Protein AF-A0AAF5DNV0-F1 (afdb_monomer_lite)

Radius of gyration: 39.13 Å; chains: 1; bounding box: 116×70×92 Å

Sequence (1348 aa):
MIKNSIKLLSYKRNCHSLFQRKPFKKLTNDDVSYFKNIIGTNYVKEDDIDSFNEDWMKWYKGESKCVLFPESLEEISEIVKYCYKENIAIVPQSGNTGLVGGSIPVFDEIILSLKRLRKNFSFDPSSGVVECDAGYILEEINEKLMDYGHMMPIDLGAKGSCLIGGNVATCAGGIRLIKYGNIHANILGLDVVIADKKGSILKMGSSLRKDNTDLHLAHLFIGSEGHLGIIGNVKMLAVPYPKGISTSLLSIKTFEDCKKILQLAKTQLSENLSSFEFLDHDILQCVSQFSKVPIPFNEIPQFALIIECSSSNEEICLKKMEDFLSMCYEKNLVNDGIVTNGFNEARGIWNIREGAPLSVGKEGYVYKYDMSLPIEHFYLLNNEIKNLLKNKKEKLGILRICSYGHLGDGNTHFNIISKQPTDDIYKSVHPYIYDWVVNHNGSISAEHGIGQLKRNYMSIVTKDDMVLMAKYVREEALAGRRIGENPFLEYIGLPKKDWHDYKAMEEDLKRVGNGEQGKAFVIPNQTPEIKKIQDDLYRVNGYNAYVSDMIPLNRSVNDIRNPKCKDIQYISKLPTVSVIFPFYNEHKSAILRSIYSILNRSPSNTIVQIILVNDASTKNELNEPFREDLKKRGLSNIVEMIINRKREGLIRARQIGAYHAIGEILVFLDAHSEANYNWLPPLIEPIIINYKTVVCPLVDIINCDTFEYRSQDEGGRGSFDWNFNYKRLPLSKDDLKNPTKPFYSPVMAGGYFAISAKWFWELGGYDDGLYIWGGEQYELSFKVWQCHGNMVDAPCSRIGHIYRCKYVPFPNPGIGDFVSKNYKRVAVVWMDEYAKYLYNRRPAIKNIDPGNLDKQLEIRKRHKCKSFDWFMKNVAYDQNSFYPAEEPEDSANGTISNRDSELCLDATNLETNDQLRVRECGKGIQIFELYYANAIRINSGQHCLDASSSKDGTPVVLFTCHGLGGNQRFEYNIETQQIIHKLTGNCLEASYDGVDSGVVFVSICKKGKMAQQWEFSYVNKKLVEERKKLPDRNNGRRIKSNMSRSSTRLFFRKNIKFAIFSILIIGSSILLLLQIIDNRGSVNLEHKHKYKNDFKDYKTQIIVITPTYKRYTRMADMTRMTNTLRLVPNVHWILVEDGLEKSKLLENLLERSEIPYTYIVHKTASGYPKRGWYQRDMALTYLRNNYDKITNNFNHSVVFFGDDDNSYDTRLFTNYIANVKKVGIWAVGHVGGAIFESPKVENGKVIGWHVRWMPSRKFATDMAGFAISLKCFLDNPNALFGKSCKRGGGAPEPCLLESLGFTKDDLEPFGFDKPPGESREILVYHTKTSKPKSFPQQDLYGYDVELM

InterPro domains:
  IPR000772 Ricin B, lectin domain [PF00652] (893-1014)
  IPR000772 Ricin B, lectin domain [SM00458] (890-1017)
  IPR001173 Glycosyltransferase 2-like [PF00535] (578-756)
  IPR004113 FAD-binding oxidoreductase/transferase, type 4, C-terminal [PF02913] (243-459)
  IPR005027 Glycosyl transferase, family 43 [PF03360] (1121-1329)
  IPR005027 Glycosyl transferase, family 43 [cd00218] (1102-1331)
  IPR006094 FAD linked oxidase, N-terminal [PF01565] (65-196)
  IPR016164 FAD-linked oxidase-like, C-terminal [SSF55103] (216-460)
  IPR016166 FAD-binding domain, PCMH-type [PS51387] (60-241)
  IPR016167 FAD-binding, type PCMH, subdomain 1 [G3DSA:3.30.43.10] (17-116)
  IPR016169 FAD-binding, type PCMH, subdomain 2 [G3DSA:3.30.465.10] (121-240)
  IPR029044 Nucleotide-diphospho-sugar transferases [G3DSA:3.90.550.10] (494-886)
  IPR029044 Nucleotide-diphospho-sugar transferases [G3DSA:3.90.550.10] (1100-1344)
  IPR029044 Nucleotide-diphospho-sugar transferases [SSF53448] (554-878)
  IPR029044 Nucleotide-diphospho-sugar transferases [SSF53448] (1101-1335)
  IPR035992 Ricin B-like lectins [SSF50370] (887-1017)
  IPR036318 FAD-binding, type PCMH-like superfamily [SSF56176] (31-242)
  IPR045885 N-acetylgalactosaminyltransferase [cd02510] (578-876)

pLDDT: mean 87.47, std 16.24, range [18.88, 98.75]

Organism: Strongyloides stercoralis (NCBI:txid6248)

Foldseek 3Di:
DPPPPQPFFEDADQLQVVDFDFPADADDPVLLVVLCVLANPVFKDQPPCQVQQAAPNRHYGEDARIEGEHQDLVSLLVNLLVCLVRRAAEAEAALSHFDFQLSHHSYHGYYYYDLNNFDDWDADLVLQKIKTWQNDQQVNQQVVCVVSQWHALADALCSRRGTNQQQQQQQAHDFQCLQQNTQVSWFQWWWWQFNANRSDTDTFGDLDPDDPPPDRCRNVRGNNSQLGTRTTMTMTHIGGNFPKKKKKKFFFADLVLLVVLLVLCCVLLPNQWRGKKKWALQLLVLLVPAVVQDDPDPDRGRMMIMTMGTHNDHVVRVVSVVVSVVVSVVVVGTDDMDMDIDDVRCVSVVSSVSSRVVSLSNVANKDKFKWFADLVCLCVLLVVVCVVCVVVCVVQQWDDWIWMDGSSRRIITTMTGGNHDDVCCVVPVVVVSLLVQVVRVMGSGHRRHCRSNNVVVVVSRDDLVVLVVVVCCRPPVSNPHDVPDQPLPVLPPADWDQPFPVVLVVVQVPDDDACAQLAFGDDPPDDPVNVVVQVVVCAQALFRVVSLVRDDLQHHHHAQFDPCLNVDTFRPDFFAEEEEAEDASHRLSLLSSAVNLPVSQDHPPRYRAYEYQHQQHPPPCVPVVSVVVCVVVVNVNHYHYHYDPHRFAPQVSLVVSLSVDPTQKYKFAYSRKGWDHPQVRLQGRVCSVPLLEKEFEQEFALERYGRRTDGPDLDFAWDAALLRDIATAHDDPVCVVVSQDWDFHQWDPQRTIMHGSVNCVLLVHFDSLQGHDALRRLQVSLSSQQLPGTYTYGSSNYMYGYDRDDYDNDPDSPPPPRNLLSLLLSLVLRAPPLSVLNCVLVVVSVPDDNFDNPVSNVSCVVSVTHHNVCSCVPRVVCVCVQHNSDFDDFQFKFWKAFQPQRWTWACAPADFFDFTKTFHPPPHQGIWTCGLLQFIDGVSDQWTFFFPDLDAFGTTGTHGDRSQQARRHWAQDPVQQWIARPNRRWTWFWDDPPDGMTTIGTHHDDGPDRRRHIDGPTGNNVSRVVSVPDDGSHPDDDPPPPDDDDDDDPDPPPDPVPVVPPPPPPPPPPVPPPPPDPDDDDDDDDDDDDDDDPPPPQLEAEEEEEEDEDDPCRLVLVLLVLVLCLPAPNYEYEYEYQDDDDDPSVVVSVVVSSHHYDYYYDHDDPLADPPCQVRVQVVLVVCLVQVCVRCVPRPWYKYAHDYSQKHFASCCRVPFRSPDPFKEFAKEAEQEADRIKGFDDDPQFGPFIDDDPPRVQQDPDDSRGMMGISVLCNVQVPQGLDSADVSRVGHSVSSSCVSSVDHRRSYGYPQCPDDQPAATEHRMYNNPYPHYSDDPPDDPSRYDGDDD

Structure (mmCIF, N/CA/C/O backbone):
data_AF-A0AAF5DNV0-F1
#
_entry.id   AF-A0AAF5DNV0-F1
#
loop_
_atom_site.group_PDB
_atom_site.id
_atom_site.type_symbol
_atom_site.label_atom_id
_atom_site.label_alt_id
_atom_site.label_comp_id
_atom_site.label_asym_id
_atom_site.label_entity_id
_atom_site.label_seq_id
_atom_site.pdbx_PDB_ins_code
_atom_site.Cartn_x
_atom_site.Cartn_y
_atom_site.Cartn_z
_atom_site.occupancy
_atom_site.B_iso_or_equiv
_atom_site.auth_seq_id
_atom_site.auth_comp_id
_atom_site.auth_asym_id
_atom_site.auth_atom_id
_atom_site.pdbx_PDB_model_num
ATOM 1 N N . MET A 1 1 ? 40.679 19.724 -18.327 1.00 28.03 1 MET A N 1
ATOM 2 C CA . MET A 1 1 ? 39.856 20.775 -18.986 1.00 28.03 1 MET A CA 1
ATOM 3 C C . MET A 1 1 ? 38.715 21.337 -18.103 1.00 28.03 1 MET A C 1
ATOM 5 O O . MET A 1 1 ? 37.792 21.952 -18.619 1.00 28.03 1 MET A O 1
ATOM 9 N N . ILE A 1 2 ? 38.779 21.240 -16.765 1.00 32.62 2 ILE A N 1
ATOM 10 C CA . ILE A 1 2 ? 37.601 21.422 -15.877 1.00 32.62 2 ILE A CA 1
ATOM 11 C C . ILE A 1 2 ? 37.329 22.894 -15.443 1.00 32.62 2 ILE A C 1
ATOM 13 O O . ILE A 1 2 ? 36.389 23.162 -14.708 1.00 32.62 2 ILE A O 1
ATOM 17 N N . LYS A 1 3 ? 38.079 23.904 -15.919 1.00 29.53 3 LYS A N 1
ATOM 18 C CA . LYS A 1 3 ? 37.948 25.298 -15.419 1.00 29.53 3 LYS A CA 1
ATOM 19 C C . LYS A 1 3 ? 36.956 26.224 -16.142 1.00 29.53 3 LYS A C 1
ATOM 21 O O . LYS A 1 3 ? 36.765 27.345 -15.679 1.00 29.53 3 LYS A O 1
ATOM 26 N N . ASN A 1 4 ? 36.288 25.800 -17.216 1.00 34.88 4 ASN A N 1
ATOM 27 C CA . ASN A 1 4 ? 35.228 26.630 -17.803 1.00 34.88 4 ASN A CA 1
ATOM 28 C C . ASN A 1 4 ? 33.949 26.482 -16.975 1.00 34.88 4 ASN A C 1
ATOM 30 O O . ASN A 1 4 ? 33.251 25.476 -17.073 1.00 34.88 4 ASN A O 1
ATOM 34 N N . SER A 1 5 ? 33.654 27.490 -16.157 1.00 37.53 5 SER A N 1
ATOM 35 C CA . SER A 1 5 ? 32.411 27.627 -15.403 1.00 37.53 5 SER A CA 1
ATOM 36 C C . SER A 1 5 ? 31.225 27.741 -16.367 1.00 37.53 5 SER A C 1
ATOM 38 O O . SER A 1 5 ? 30.840 28.820 -16.813 1.00 37.53 5 SER A O 1
ATOM 40 N N . ILE A 1 6 ? 30.644 26.597 -16.730 1.00 41.59 6 ILE A N 1
ATOM 41 C CA . ILE A 1 6 ? 29.428 26.532 -17.542 1.00 41.59 6 ILE A CA 1
ATOM 42 C C . ILE A 1 6 ? 28.313 27.240 -16.758 1.00 41.59 6 ILE A C 1
ATOM 44 O O . ILE A 1 6 ? 27.916 26.793 -15.679 1.00 41.59 6 ILE A O 1
ATOM 48 N N . LYS A 1 7 ? 27.786 28.350 -17.291 1.00 44.84 7 LYS A N 1
ATOM 49 C CA . LYS A 1 7 ? 26.507 28.911 -16.834 1.00 44.84 7 LYS A CA 1
ATOM 50 C C . LYS A 1 7 ? 25.383 28.012 -17.354 1.00 44.84 7 LYS A C 1
ATOM 52 O O . LYS A 1 7 ? 24.765 28.315 -18.367 1.00 44.84 7 LYS A O 1
ATOM 57 N N . LEU A 1 8 ? 25.147 26.892 -16.675 1.00 50.59 8 LEU A N 1
ATOM 58 C CA . LEU A 1 8 ? 23.934 26.101 -16.874 1.00 50.59 8 LEU A CA 1
ATOM 59 C C . LEU A 1 8 ? 22.731 26.993 -16.539 1.00 50.59 8 LEU A C 1
ATOM 61 O O . LEU A 1 8 ? 22.698 27.610 -15.470 1.00 50.59 8 LEU A O 1
ATOM 65 N N . LEU A 1 9 ? 21.755 27.075 -17.446 1.00 49.38 9 LEU A N 1
ATOM 66 C CA . LEU A 1 9 ? 20.434 27.604 -17.108 1.00 49.38 9 LEU A CA 1
ATOM 67 C C . LEU A 1 9 ? 19.900 26.771 -15.933 1.00 49.38 9 LEU A C 1
ATOM 69 O O . LEU A 1 9 ? 19.904 25.545 -16.005 1.00 49.38 9 LEU A O 1
ATOM 73 N N . SER A 1 10 ? 19.486 27.413 -14.842 1.00 50.19 10 SER A N 1
ATOM 74 C CA . SER A 1 10 ? 19.004 26.718 -13.646 1.00 50.19 10 SER A CA 1
ATOM 75 C C . SER A 1 10 ? 17.517 26.974 -13.422 1.00 50.19 10 SER A C 1
ATOM 77 O O . SER A 1 10 ? 17.009 28.076 -13.623 1.00 50.19 10 SER A O 1
ATOM 79 N N . TYR A 1 11 ? 16.818 25.927 -12.995 1.00 51.78 11 TYR A N 1
ATOM 80 C CA . TYR A 1 11 ? 15.454 25.983 -12.483 1.00 51.78 11 TYR A CA 1
ATOM 81 C C . TYR A 1 11 ? 15.509 25.406 -11.074 1.00 51.78 11 TYR A C 1
ATOM 83 O O . TYR A 1 11 ? 15.621 24.191 -10.907 1.00 51.78 11 TYR A O 1
ATOM 91 N N . LYS A 1 12 ? 15.529 26.280 -10.064 1.00 55.28 12 LYS A N 1
ATOM 92 C CA . LYS A 1 12 ? 15.679 25.857 -8.668 1.00 55.28 12 LYS A CA 1
ATOM 93 C C . LYS A 1 12 ? 14.368 25.259 -8.174 1.00 55.28 12 LYS A C 1
ATOM 95 O O . LYS A 1 12 ? 13.373 25.968 -8.034 1.00 55.28 12 LYS A O 1
ATOM 100 N N . ARG A 1 13 ? 14.365 23.958 -7.891 1.00 59.62 13 ARG A N 1
ATOM 101 C CA . ARG A 1 13 ? 13.239 23.292 -7.235 1.00 59.62 13 ARG A CA 1
ATOM 102 C C . ARG A 1 13 ? 13.392 23.441 -5.731 1.00 59.62 13 ARG A C 1
ATOM 104 O O . ARG A 1 13 ? 14.403 23.030 -5.174 1.00 59.62 13 ARG A O 1
ATOM 111 N N . ASN A 1 14 ? 12.371 23.976 -5.068 1.00 52.06 14 ASN A N 1
ATOM 112 C CA . ASN A 1 14 ? 12.302 23.897 -3.612 1.00 52.06 14 ASN A CA 1
ATOM 113 C C . ASN A 1 14 ? 12.041 22.443 -3.208 1.00 52.06 14 ASN A C 1
ATOM 115 O O . ASN A 1 14 ? 10.925 21.943 -3.412 1.00 52.06 14 ASN A O 1
ATOM 119 N N . CYS A 1 15 ? 13.052 21.799 -2.614 1.00 52.66 15 CYS A N 1
ATOM 120 C CA . CYS A 1 15 ? 12.996 20.427 -2.105 1.00 52.66 15 CYS A CA 1
ATOM 121 C C . CYS A 1 15 ? 11.752 20.201 -1.226 1.00 52.66 15 CYS A C 1
ATOM 123 O O . CYS A 1 15 ? 11.044 19.209 -1.382 1.00 52.66 15 CYS A O 1
ATOM 125 N N . HIS A 1 16 ? 11.395 21.183 -0.390 1.00 50.69 16 HIS A N 1
ATOM 126 C CA . HIS A 1 16 ? 10.273 21.092 0.553 1.00 50.69 16 HIS A CA 1
ATOM 127 C C . HIS A 1 16 ? 8.894 20.930 -0.089 1.00 50.69 16 HIS A C 1
ATOM 129 O O . HIS A 1 16 ? 7.993 20.372 0.526 1.00 50.69 16 HIS A O 1
ATOM 135 N N . SER A 1 17 ? 8.684 21.440 -1.306 1.00 49.44 17 SER A N 1
ATOM 136 C CA . SER A 1 17 ? 7.331 21.526 -1.885 1.00 49.44 17 SER A CA 1
ATOM 137 C C . SER A 1 17 ? 6.703 20.160 -2.197 1.00 49.44 17 SER A C 1
ATOM 139 O O . SER A 1 17 ? 5.480 20.062 -2.353 1.00 49.44 17 SER A O 1
ATOM 141 N N . LEU A 1 18 ? 7.541 19.122 -2.285 1.00 52.84 18 LEU A N 1
ATOM 142 C CA . LEU A 1 18 ? 7.162 17.752 -2.618 1.00 52.84 18 LEU A CA 1
ATOM 143 C C . LEU A 1 18 ? 7.096 16.828 -1.399 1.00 52.84 18 LEU A C 1
ATOM 145 O O . LEU A 1 18 ? 6.511 15.752 -1.507 1.00 52.84 18 LEU A O 1
ATOM 149 N N . PHE A 1 19 ? 7.682 17.213 -0.262 1.00 61.84 19 PHE A N 1
ATOM 150 C CA . PHE A 1 19 ? 7.922 16.291 0.844 1.00 61.84 19 PHE A CA 1
ATOM 151 C C . PHE A 1 19 ? 7.478 16.866 2.184 1.00 61.84 19 PHE A C 1
ATOM 153 O O . PHE A 1 19 ? 7.588 18.061 2.448 1.00 61.84 19 PHE A O 1
ATOM 160 N N . GLN A 1 20 ? 7.010 15.979 3.057 1.00 62.16 20 GLN A N 1
ATOM 161 C CA . GLN A 1 20 ? 6.728 16.297 4.446 1.00 62.16 20 GLN A CA 1
ATOM 162 C C . GLN A 1 20 ? 7.983 16.038 5.287 1.00 62.16 20 GLN A C 1
ATOM 164 O O . GLN A 1 20 ? 8.560 14.947 5.229 1.00 62.16 20 GLN A O 1
ATOM 169 N N . ARG A 1 21 ? 8.420 17.033 6.069 1.00 70.69 21 ARG A N 1
ATOM 170 C CA . ARG A 1 21 ? 9.559 16.869 6.979 1.00 70.69 21 ARG A CA 1
ATOM 171 C C . ARG A 1 21 ? 9.172 15.878 8.071 1.00 70.69 21 ARG A C 1
ATOM 173 O O . ARG A 1 21 ? 8.206 16.101 8.797 1.00 70.69 21 ARG A O 1
ATOM 180 N N . LYS A 1 22 ? 9.940 14.796 8.195 1.00 70.31 22 LYS A N 1
ATOM 181 C CA . LYS A 1 22 ? 9.837 13.868 9.329 1.00 70.31 22 LYS A CA 1
ATOM 182 C C . LYS A 1 22 ? 10.112 14.618 10.648 1.00 70.31 22 LYS A C 1
ATOM 184 O O . LYS A 1 22 ? 10.758 15.668 10.611 1.00 70.31 22 LYS A O 1
ATOM 189 N N . PRO A 1 23 ? 9.651 14.117 11.808 1.00 69.19 23 PRO A N 1
ATOM 190 C CA . PRO A 1 23 ? 9.719 14.823 13.094 1.00 69.19 23 PRO A CA 1
ATOM 191 C C . PRO A 1 23 ? 11.139 14.863 13.696 1.00 69.19 23 PRO A C 1
ATOM 193 O O . PRO A 1 23 ? 11.317 14.623 14.884 1.00 69.19 23 PRO A O 1
ATOM 196 N N . PHE A 1 24 ? 12.163 15.140 12.888 1.00 82.44 24 PHE A N 1
ATOM 197 C CA . PHE A 1 24 ? 13.542 15.313 13.330 1.00 82.44 24 PHE A CA 1
ATOM 198 C C . PHE A 1 24 ? 13.704 16.616 14.126 1.00 82.44 24 PHE A C 1
ATOM 200 O O . PHE A 1 24 ? 13.062 17.629 13.832 1.00 82.44 24 PHE A O 1
ATOM 207 N N . LYS A 1 25 ? 14.587 16.619 15.119 1.00 85.88 25 LYS A N 1
ATOM 208 C CA . LYS A 1 25 ? 15.017 17.817 15.847 1.00 85.88 25 LYS A CA 1
ATOM 209 C C . LYS A 1 25 ? 15.679 18.803 14.871 1.00 85.88 25 LYS A C 1
ATOM 211 O O . LYS A 1 25 ? 16.293 18.393 13.887 1.00 85.88 25 LYS A O 1
ATOM 216 N N . LYS A 1 26 ? 15.506 20.109 15.100 1.00 89.62 26 LYS A N 1
ATOM 217 C CA . LYS A 1 26 ? 16.297 21.147 14.415 1.00 89.62 26 LYS A CA 1
ATOM 218 C C . LYS A 1 26 ? 17.624 21.325 15.142 1.00 89.62 26 LYS A C 1
ATOM 220 O O . LYS A 1 26 ? 17.641 21.308 16.370 1.00 89.62 26 LYS A O 1
ATOM 225 N N . LEU A 1 27 ? 18.692 21.538 14.385 1.00 92.12 27 LEU A N 1
ATOM 226 C CA . LEU A 1 27 ? 20.035 21.701 14.929 1.00 92.12 27 LEU A CA 1
ATOM 227 C C . LEU A 1 27 ? 20.121 22.894 15.899 1.00 92.12 27 LEU A C 1
ATOM 229 O O . LEU A 1 27 ? 19.649 23.986 15.573 1.00 92.12 27 LEU A O 1
ATOM 233 N N . THR A 1 28 ? 20.729 22.694 17.070 1.00 94.50 28 THR A N 1
ATOM 234 C CA . THR A 1 28 ? 21.037 23.762 18.038 1.00 94.50 28 THR A CA 1
ATOM 235 C C . THR A 1 28 ? 22.540 24.051 18.107 1.00 94.50 28 THR A C 1
ATOM 237 O O . THR A 1 28 ? 23.366 23.270 17.636 1.00 94.50 28 THR A O 1
ATOM 240 N N . ASN A 1 29 ? 22.920 25.163 18.746 1.00 93.62 29 ASN A N 1
ATOM 241 C CA . ASN A 1 29 ? 24.332 25.499 18.971 1.00 93.62 29 ASN A CA 1
ATOM 242 C C . ASN A 1 29 ? 25.056 24.464 19.856 1.00 93.62 29 ASN A C 1
ATOM 244 O O . ASN A 1 29 ? 26.260 24.252 19.697 1.00 93.62 29 ASN A O 1
ATOM 248 N N . ASP A 1 30 ? 24.334 23.800 20.763 1.00 95.56 30 ASP A N 1
ATOM 249 C CA . ASP A 1 30 ? 24.888 22.730 21.600 1.00 95.56 30 ASP A CA 1
ATOM 250 C C . ASP A 1 30 ? 25.219 21.493 20.758 1.00 95.56 30 ASP A C 1
ATOM 252 O O . ASP A 1 30 ? 26.287 20.905 20.923 1.00 95.56 30 ASP A O 1
ATOM 256 N N . ASP A 1 31 ? 24.354 21.148 19.794 1.00 97.12 31 ASP A N 1
ATOM 257 C CA . ASP A 1 31 ? 24.604 20.055 18.848 1.00 97.12 31 ASP A CA 1
ATOM 258 C C . ASP A 1 31 ? 25.860 20.334 18.011 1.00 97.12 31 ASP A C 1
ATOM 260 O O . ASP A 1 31 ? 26.742 19.484 17.887 1.00 97.12 31 ASP A O 1
ATOM 264 N N . VAL A 1 32 ? 25.986 21.557 17.485 1.00 96.88 32 VAL A N 1
ATOM 265 C CA . VAL A 1 32 ? 27.176 22.002 16.744 1.00 96.88 32 VAL A CA 1
ATOM 266 C C . VAL A 1 32 ? 28.434 21.896 17.608 1.00 96.88 32 VAL A C 1
ATOM 268 O O . VAL A 1 32 ? 29.460 21.393 17.150 1.00 96.88 32 VAL A O 1
ATOM 271 N N . SER A 1 33 ? 28.364 22.344 18.863 1.00 97.12 33 SER A N 1
ATOM 272 C CA . SER A 1 33 ? 29.488 22.278 19.805 1.00 97.12 33 SER A CA 1
ATOM 273 C C . SER A 1 33 ? 29.901 20.835 20.097 1.00 97.12 33 SER A C 1
ATOM 275 O O . SER A 1 33 ? 31.093 20.538 20.169 1.00 97.12 33 SER A O 1
ATOM 277 N N . TYR A 1 34 ? 28.934 19.918 20.188 1.00 97.44 34 TYR A N 1
ATOM 278 C CA . TYR A 1 34 ? 29.202 18.491 20.334 1.00 97.44 34 TYR A CA 1
ATOM 279 C C . TYR A 1 34 ? 29.986 17.937 19.136 1.00 97.44 34 TYR A C 1
ATOM 281 O O . TYR A 1 34 ? 31.003 17.270 19.326 1.00 97.44 34 TYR A O 1
ATOM 289 N N . PHE A 1 35 ? 29.595 18.277 17.903 1.00 98.12 35 PHE A N 1
ATOM 290 C CA . PHE A 1 35 ? 30.342 17.853 16.713 1.00 98.12 35 PHE A CA 1
ATOM 291 C C . PHE A 1 35 ? 31.747 18.458 16.651 1.00 98.12 35 PHE A C 1
ATOM 293 O O . PHE A 1 35 ? 32.694 17.750 16.311 1.00 98.12 35 PHE A O 1
ATOM 300 N N . LYS A 1 36 ? 31.916 19.729 17.046 1.00 98.00 36 LYS A N 1
ATOM 301 C CA . LYS A 1 36 ? 33.239 20.377 17.126 1.00 98.00 36 LYS A CA 1
ATOM 302 C C . LYS A 1 36 ? 34.180 19.640 18.084 1.00 98.00 36 LYS A C 1
ATOM 304 O O . LYS A 1 36 ? 35.373 19.574 17.804 1.00 98.00 36 LYS A O 1
ATOM 309 N N . ASN A 1 37 ? 33.656 19.039 19.154 1.00 97.56 37 ASN A N 1
ATOM 310 C CA . ASN A 1 37 ? 34.445 18.224 20.081 1.00 97.56 37 ASN A CA 1
ATOM 311 C C . ASN A 1 37 ? 34.847 16.855 19.507 1.00 97.56 37 ASN A C 1
ATOM 313 O O . ASN A 1 37 ? 35.879 16.330 19.912 1.00 97.56 37 ASN A O 1
ATOM 317 N N . ILE A 1 38 ? 34.059 16.277 18.590 1.00 96.12 38 ILE A N 1
ATOM 318 C CA . ILE A 1 38 ? 34.380 14.981 17.965 1.00 96.12 38 ILE A CA 1
ATOM 319 C C . ILE A 1 38 ? 35.439 15.154 16.878 1.00 96.12 38 ILE A C 1
ATOM 321 O O . ILE A 1 38 ? 36.456 14.475 16.909 1.00 96.12 38 ILE A O 1
ATOM 325 N N . ILE A 1 39 ? 35.190 16.046 15.913 1.00 97.38 39 ILE A N 1
ATOM 326 C CA . ILE A 1 39 ? 35.999 16.126 14.684 1.00 97.38 39 ILE A CA 1
ATOM 327 C C . ILE A 1 39 ? 36.888 17.368 14.609 1.00 97.38 39 ILE A C 1
ATOM 329 O O . ILE A 1 39 ? 37.656 17.496 13.663 1.00 97.38 39 ILE A O 1
ATOM 333 N N . GLY A 1 40 ? 36.802 18.279 15.583 1.00 96.12 40 GLY A N 1
ATOM 334 C CA . GLY A 1 40 ? 37.533 19.546 15.622 1.00 96.12 40 GLY A CA 1
ATOM 335 C C . GLY A 1 40 ? 36.795 20.706 14.941 1.00 96.12 40 GLY A C 1
ATOM 336 O O . GLY A 1 40 ? 36.130 20.544 13.918 1.00 96.12 40 GLY A O 1
ATOM 337 N N . THR A 1 41 ? 36.958 21.920 15.479 1.00 93.75 41 THR A N 1
ATOM 338 C CA . THR A 1 41 ? 36.247 23.135 15.029 1.00 93.75 41 THR A CA 1
ATOM 339 C C . THR A 1 41 ? 36.404 23.436 13.538 1.00 93.75 41 THR A C 1
ATOM 341 O O . THR A 1 41 ? 35.434 23.812 12.890 1.00 93.75 41 THR A O 1
ATOM 344 N N . ASN A 1 42 ? 37.593 23.221 12.966 1.00 95.12 42 ASN A N 1
ATOM 345 C CA . ASN A 1 42 ? 37.872 23.496 11.547 1.00 95.12 42 ASN A CA 1
ATOM 346 C C . ASN A 1 42 ? 37.133 22.556 10.576 1.00 95.12 42 ASN A C 1
ATOM 348 O O . ASN A 1 42 ? 37.131 22.789 9.366 1.00 95.12 42 ASN A O 1
ATOM 352 N N . TYR A 1 43 ? 36.524 21.491 11.097 1.00 97.00 43 TYR A N 1
ATOM 353 C CA . TYR A 1 43 ? 35.877 20.429 10.330 1.00 97.00 43 TYR A CA 1
ATOM 354 C C . TYR A 1 43 ? 34.362 20.384 10.545 1.00 97.00 43 TYR A C 1
ATOM 356 O O . TYR A 1 43 ? 33.692 19.458 10.089 1.00 97.00 43 TYR A O 1
ATOM 364 N N . VAL A 1 44 ? 33.829 21.426 11.182 1.00 97.69 44 VAL A N 1
ATOM 365 C CA . VAL A 1 44 ? 32.408 21.747 11.255 1.00 97.69 44 VAL A CA 1
ATOM 366 C C . VAL A 1 44 ? 32.216 23.070 10.523 1.00 97.69 44 VAL A C 1
ATOM 368 O O . VAL A 1 44 ? 32.668 24.111 10.996 1.00 97.69 44 VAL A O 1
ATOM 371 N N . LYS A 1 45 ? 31.589 23.037 9.345 1.00 96.69 45 LYS A N 1
ATOM 372 C CA . LYS A 1 45 ? 31.313 24.249 8.562 1.00 96.69 45 LYS A CA 1
ATOM 373 C C . LYS A 1 45 ? 29.860 24.669 8.708 1.00 96.69 45 LYS A C 1
ATOM 375 O O . LYS A 1 45 ? 28.969 23.906 8.347 1.00 96.69 45 LYS A O 1
ATOM 380 N N . GLU A 1 46 ? 29.656 25.893 9.176 1.00 94.62 46 GLU A N 1
ATOM 381 C CA . GLU A 1 46 ? 28.340 26.538 9.299 1.00 94.62 46 GLU A CA 1
ATOM 382 C C . GLU A 1 46 ? 28.133 27.611 8.209 1.00 94.62 46 GLU A C 1
ATOM 384 O O . GLU A 1 46 ? 27.010 27.831 7.757 1.00 94.62 46 GLU A O 1
ATOM 389 N N . ASP A 1 47 ? 29.229 28.198 7.711 1.00 91.25 47 ASP A N 1
ATOM 390 C CA . ASP A 1 47 ? 29.252 29.252 6.691 1.00 91.25 47 ASP A CA 1
ATOM 391 C C . ASP A 1 47 ? 29.868 28.768 5.363 1.00 91.25 47 ASP A C 1
ATOM 393 O O . ASP A 1 47 ? 30.649 27.814 5.329 1.00 91.25 47 ASP A O 1
ATOM 397 N N . ASP A 1 48 ? 29.534 29.448 4.258 1.00 90.62 48 ASP A N 1
ATOM 398 C CA . ASP A 1 48 ? 30.016 29.150 2.891 1.00 90.62 48 ASP A CA 1
ATOM 399 C C . ASP A 1 48 ? 29.788 27.684 2.449 1.00 90.62 48 ASP A C 1
ATOM 401 O O . ASP A 1 48 ? 30.626 27.020 1.832 1.00 90.62 48 ASP A O 1
ATOM 405 N N . ILE A 1 49 ? 28.612 27.151 2.791 1.00 93.75 49 ILE A N 1
ATOM 406 C CA . ILE A 1 49 ? 28.215 25.760 2.515 1.00 93.75 49 ILE A CA 1
ATOM 407 C C . ILE A 1 49 ? 27.269 25.614 1.314 1.00 93.75 49 ILE A C 1
ATOM 409 O O . ILE A 1 49 ? 26.744 24.530 1.058 1.00 93.75 49 ILE A O 1
ATOM 413 N N . ASP A 1 50 ? 27.058 26.680 0.537 1.00 90.94 50 ASP A N 1
ATOM 414 C CA . ASP A 1 50 ? 26.151 26.674 -0.621 1.00 90.94 50 ASP A CA 1
ATOM 415 C C . ASP A 1 50 ? 26.526 25.595 -1.652 1.00 90.94 50 ASP A C 1
ATOM 417 O O . ASP A 1 50 ? 25.650 24.925 -2.192 1.00 90.94 50 ASP A O 1
ATOM 421 N N . SER A 1 51 ? 27.823 25.357 -1.866 1.00 92.38 51 SER A N 1
ATOM 422 C CA . SER A 1 51 ? 28.316 24.327 -2.797 1.00 92.38 51 SER A CA 1
ATOM 423 C C . SER A 1 51 ? 28.039 22.881 -2.360 1.00 92.38 51 SER A C 1
ATOM 425 O O . SER A 1 51 ? 28.080 21.976 -3.192 1.00 92.38 51 SER A O 1
ATOM 427 N N . PHE A 1 52 ? 27.754 22.654 -1.075 1.00 94.25 52 PHE A N 1
ATOM 428 C CA . PHE A 1 52 ? 27.354 21.350 -0.533 1.00 94.25 52 PHE A CA 1
ATOM 429 C C . PHE A 1 52 ? 25.836 21.172 -0.589 1.00 94.25 52 PHE A C 1
ATOM 431 O O . PHE A 1 52 ? 25.350 20.051 -0.726 1.00 94.25 52 PHE A O 1
ATOM 438 N N . ASN A 1 53 ? 25.097 22.281 -0.500 1.00 93.06 53 ASN A N 1
ATOM 439 C CA . ASN A 1 53 ? 23.643 22.309 -0.595 1.00 93.06 53 ASN A CA 1
ATOM 440 C C . ASN A 1 53 ? 23.127 22.302 -2.041 1.00 93.06 53 ASN A C 1
ATOM 442 O O . ASN A 1 53 ? 21.950 22.025 -2.230 1.00 93.06 53 ASN A O 1
ATOM 446 N N . GLU A 1 54 ? 23.944 22.607 -3.051 1.00 91.62 54 GLU A N 1
ATOM 447 C CA . GLU A 1 54 ? 23.543 22.572 -4.465 1.00 91.62 54 GLU A CA 1
ATOM 448 C C . GLU A 1 54 ? 24.115 21.335 -5.181 1.00 91.62 54 GLU A C 1
ATOM 450 O O . GLU A 1 54 ? 25.277 20.966 -4.995 1.00 91.62 54 GLU A O 1
ATOM 455 N N . ASP A 1 55 ? 23.299 20.679 -6.011 1.00 89.56 55 ASP A N 1
ATOM 456 C CA . ASP A 1 55 ? 23.767 19.592 -6.878 1.00 89.56 55 ASP A CA 1
ATOM 457 C C . ASP A 1 55 ? 24.508 20.126 -8.111 1.00 89.56 55 ASP A C 1
ATOM 459 O O . ASP A 1 55 ? 24.389 21.293 -8.491 1.00 89.56 55 ASP A O 1
ATOM 463 N N . TRP A 1 56 ? 25.240 19.245 -8.799 1.00 84.88 56 TRP A N 1
ATOM 464 C CA . TRP A 1 56 ? 26.004 19.607 -9.997 1.00 84.88 56 TRP A CA 1
ATOM 465 C C . TRP A 1 56 ? 25.132 20.216 -11.110 1.00 84.88 56 TRP A C 1
ATOM 467 O O . TRP A 1 56 ? 25.551 21.161 -11.782 1.00 84.88 56 TRP A O 1
ATOM 477 N N . MET A 1 57 ? 23.894 19.728 -11.267 1.00 83.38 57 MET A N 1
ATOM 478 C CA . MET A 1 57 ? 22.929 20.256 -12.240 1.00 83.38 57 MET A CA 1
ATOM 479 C C . MET A 1 57 ? 22.270 21.573 -11.796 1.00 83.38 57 MET A C 1
ATOM 481 O O . MET A 1 57 ? 21.622 22.233 -12.613 1.00 83.38 57 MET A O 1
ATOM 485 N N . LYS A 1 58 ? 22.432 21.974 -10.527 1.00 84.62 58 LYS A N 1
ATOM 486 C CA . LYS A 1 58 ? 21.765 23.123 -9.891 1.00 84.62 58 LYS A CA 1
ATOM 487 C C . LYS A 1 58 ? 20.238 23.058 -9.978 1.00 84.62 58 LYS A C 1
ATOM 489 O O . LYS A 1 58 ? 19.566 24.083 -10.133 1.00 84.62 58 LYS A O 1
ATOM 494 N N . TRP A 1 59 ? 19.689 21.849 -9.937 1.00 82.62 59 TRP A N 1
ATOM 495 C CA . TRP A 1 59 ? 18.249 21.594 -9.919 1.00 82.62 59 TRP A CA 1
ATOM 496 C C . TRP A 1 59 ? 17.698 21.584 -8.496 1.00 82.62 59 TRP A C 1
ATOM 498 O O . TRP A 1 59 ? 16.540 21.955 -8.290 1.00 82.62 59 TRP A O 1
ATOM 508 N N . TYR A 1 60 ? 18.524 21.189 -7.529 1.00 85.31 60 TYR A N 1
ATOM 509 C CA . TYR A 1 60 ? 18.163 21.023 -6.129 1.00 85.31 60 TYR A CA 1
ATOM 510 C C . TYR A 1 60 ? 19.044 21.908 -5.251 1.00 85.31 60 TYR A C 1
ATOM 512 O O . TYR A 1 60 ? 20.254 21.998 -5.455 1.00 85.31 60 TYR A O 1
ATOM 520 N N . LYS A 1 61 ? 18.419 22.557 -4.264 1.00 88.38 61 LYS A N 1
ATOM 521 C CA . LYS A 1 61 ? 19.114 23.288 -3.204 1.00 88.38 61 LYS A CA 1
ATOM 522 C C . LYS A 1 61 ? 18.556 22.867 -1.845 1.00 88.38 61 LYS A C 1
ATOM 524 O O . LYS A 1 61 ? 17.369 23.063 -1.598 1.00 88.38 61 LYS A O 1
ATOM 529 N N . GLY A 1 62 ? 19.406 22.292 -0.999 1.00 88.25 62 GLY A N 1
ATOM 530 C CA . GLY A 1 62 ? 19.101 21.974 0.396 1.00 88.25 62 GLY A CA 1
ATOM 531 C C . GLY A 1 62 ? 19.184 23.196 1.316 1.00 88.25 62 GLY A C 1
ATOM 532 O O . GLY A 1 62 ? 19.688 24.253 0.926 1.00 88.25 62 GLY A O 1
ATOM 533 N N . GLU A 1 63 ? 18.707 23.045 2.553 1.00 89.00 63 GLU A N 1
ATOM 534 C CA . GLU A 1 63 ? 18.740 24.085 3.594 1.00 89.00 63 GLU A CA 1
ATOM 535 C C . GLU A 1 63 ? 19.613 23.697 4.796 1.00 89.00 63 GLU A C 1
ATOM 537 O O . GLU A 1 63 ? 19.439 24.235 5.897 1.00 89.00 63 GLU A O 1
ATOM 542 N N . SER A 1 64 ? 20.565 22.779 4.603 1.00 94.00 64 SER A N 1
ATOM 543 C CA . SER A 1 64 ? 21.481 22.392 5.672 1.00 94.00 64 SER A CA 1
ATOM 544 C C . SER A 1 64 ? 22.215 23.607 6.222 1.00 94.00 64 SER A C 1
ATOM 546 O O . SER A 1 64 ? 22.631 24.492 5.468 1.00 94.00 64 SER A O 1
ATOM 548 N N . LYS A 1 65 ? 22.365 23.633 7.547 1.00 94.00 65 LYS A N 1
ATOM 549 C CA . LYS A 1 65 ? 23.085 24.673 8.295 1.00 94.00 65 LYS A CA 1
ATOM 550 C C . LYS A 1 65 ? 24.474 24.232 8.740 1.00 94.00 65 LYS A C 1
ATOM 552 O O . LYS A 1 65 ? 25.185 25.023 9.341 1.00 94.00 65 LYS A O 1
ATOM 557 N N . CYS A 1 66 ? 24.838 22.974 8.499 1.00 96.69 66 CYS A N 1
ATOM 558 C CA . CYS A 1 66 ? 26.068 22.402 9.022 1.00 96.69 66 CYS A CA 1
ATOM 559 C C . CYS A 1 66 ? 26.575 21.266 8.128 1.00 96.69 66 CYS A C 1
ATOM 561 O O . CYS A 1 66 ? 25.829 20.342 7.791 1.00 96.69 66 CYS A O 1
ATOM 563 N N . VAL A 1 67 ? 27.862 21.324 7.782 1.00 98.44 67 VAL A N 1
ATOM 564 C CA . VAL A 1 67 ? 28.585 20.259 7.081 1.00 98.44 67 VAL A CA 1
ATOM 565 C C . VAL A 1 67 ? 29.691 19.722 7.986 1.00 98.44 67 VAL A C 1
ATOM 567 O O . VAL A 1 67 ? 30.538 20.483 8.459 1.00 98.44 67 VAL A O 1
ATOM 570 N N . LEU A 1 68 ? 29.700 18.407 8.197 1.00 98.62 68 LEU A N 1
ATOM 571 C CA . LEU A 1 68 ? 30.682 17.694 9.015 1.00 98.62 68 LEU A CA 1
ATOM 572 C C . LEU A 1 68 ? 31.685 16.950 8.125 1.00 98.62 68 LEU A C 1
ATOM 574 O O . LEU A 1 68 ? 31.290 16.331 7.136 1.00 98.62 68 LEU A O 1
ATOM 578 N N . PHE A 1 69 ? 32.971 16.981 8.486 1.00 98.31 69 PHE A N 1
ATOM 579 C CA . PHE A 1 69 ? 34.061 16.346 7.730 1.00 98.31 69 PHE A CA 1
ATOM 580 C C . PHE A 1 69 ? 34.859 15.353 8.596 1.00 98.31 69 PHE A C 1
ATOM 582 O O . PHE A 1 69 ? 35.994 15.667 8.975 1.00 98.31 69 PHE A O 1
ATOM 589 N N . PRO A 1 70 ? 34.298 14.175 8.918 1.00 98.31 70 PRO A N 1
ATOM 590 C CA . PRO A 1 70 ? 35.021 13.140 9.649 1.00 98.31 70 PRO A CA 1
ATOM 591 C C . PRO A 1 70 ? 36.165 12.542 8.814 1.00 98.31 70 PRO A C 1
ATOM 593 O O . PRO A 1 70 ? 36.106 12.506 7.581 1.00 98.31 70 PRO A O 1
ATOM 596 N N . GLU A 1 71 ? 37.199 12.055 9.491 1.00 97.12 71 GLU A N 1
ATOM 597 C CA . GLU A 1 71 ? 38.373 11.400 8.907 1.00 97.12 71 GLU A CA 1
ATOM 598 C C . GLU A 1 71 ? 38.517 9.913 9.268 1.00 97.12 71 GLU A C 1
ATOM 600 O O . GLU A 1 71 ? 39.441 9.266 8.777 1.00 97.12 71 GLU A O 1
ATOM 605 N N . SER A 1 72 ? 37.615 9.354 10.087 1.00 97.75 72 SER A N 1
ATOM 606 C CA . SER A 1 72 ? 37.613 7.932 10.475 1.00 97.75 72 SER A CA 1
ATOM 607 C C . SER A 1 72 ? 36.201 7.342 10.626 1.00 97.75 72 SER A C 1
ATOM 609 O O . SER A 1 72 ? 35.213 8.069 10.760 1.00 97.75 72 SER A O 1
ATOM 611 N N . LEU A 1 73 ? 36.097 6.006 10.614 1.00 97.44 73 LEU A N 1
ATOM 612 C CA . LEU A 1 73 ? 34.844 5.281 10.880 1.00 97.44 73 LEU A CA 1
ATOM 613 C C . LEU A 1 73 ? 34.353 5.510 12.317 1.00 97.44 73 LEU A C 1
ATOM 615 O O . LEU A 1 73 ? 33.150 5.590 12.550 1.00 97.44 73 LEU A O 1
ATOM 619 N N . GLU A 1 74 ? 35.276 5.651 13.265 1.00 97.88 74 GLU A N 1
ATOM 620 C CA . GLU A 1 74 ? 34.998 5.902 14.677 1.00 97.88 74 GLU A CA 1
ATOM 621 C C . GLU A 1 74 ? 34.340 7.274 14.884 1.00 97.88 74 GLU A C 1
ATOM 623 O O . GLU A 1 74 ? 33.347 7.383 15.605 1.00 97.88 74 GLU A O 1
ATOM 628 N N . GLU A 1 75 ? 34.824 8.312 14.196 1.00 98.25 75 GLU A N 1
ATOM 629 C CA . GLU A 1 75 ? 34.192 9.636 14.210 1.00 98.25 75 GLU A CA 1
ATOM 630 C C . GLU A 1 75 ? 32.792 9.607 13.586 1.00 98.25 75 GLU A C 1
ATOM 632 O O . GLU A 1 75 ? 31.855 10.185 14.142 1.00 98.25 75 GLU A O 1
ATOM 637 N N . ILE A 1 76 ? 32.622 8.907 12.456 1.00 98.38 76 ILE A N 1
ATOM 638 C CA . ILE A 1 76 ? 31.304 8.731 11.825 1.00 98.38 76 ILE A CA 1
ATOM 639 C C . ILE A 1 76 ? 30.351 8.013 12.788 1.00 98.38 76 ILE A C 1
ATOM 641 O O . ILE A 1 76 ? 29.218 8.458 12.961 1.00 98.38 76 ILE A O 1
ATOM 645 N N . SER A 1 77 ? 30.812 6.944 13.438 1.00 98.00 77 SER A N 1
ATOM 646 C CA . SER A 1 77 ? 30.064 6.191 14.450 1.00 98.00 77 SER A CA 1
ATOM 647 C C . SER A 1 77 ? 29.577 7.093 15.585 1.00 98.00 77 SER A C 1
ATOM 649 O O . SER A 1 77 ? 28.382 7.106 15.884 1.00 98.00 77 SER A O 1
ATOM 651 N N . GLU A 1 78 ? 30.455 7.903 16.187 1.00 98.19 78 GLU A N 1
ATOM 652 C CA . GLU A 1 78 ? 30.057 8.802 17.279 1.00 98.19 78 GLU A CA 1
ATOM 653 C C . GLU A 1 78 ? 29.092 9.911 16.818 1.00 98.19 78 GLU A C 1
ATOM 655 O O . GLU A 1 78 ? 28.128 10.212 17.528 1.00 98.19 78 GLU A O 1
ATOM 660 N N . ILE A 1 79 ? 29.263 10.460 15.606 1.00 98.25 79 ILE A N 1
ATOM 661 C CA . ILE A 1 79 ? 28.311 11.421 15.020 1.00 98.25 79 ILE A CA 1
ATOM 662 C C . ILE A 1 79 ? 26.936 10.774 14.822 1.00 98.25 79 ILE A C 1
ATOM 664 O O . ILE A 1 79 ? 25.919 11.344 15.224 1.00 98.25 79 ILE A O 1
ATOM 668 N N . VAL A 1 80 ? 26.890 9.588 14.208 1.00 96.12 80 VAL A N 1
ATOM 669 C CA . VAL A 1 80 ? 25.646 8.863 13.908 1.00 96.12 80 VAL A CA 1
ATOM 670 C C . VAL A 1 80 ? 24.919 8.484 15.192 1.00 96.12 80 VAL A C 1
ATOM 672 O O . VAL A 1 80 ? 23.717 8.711 15.302 1.00 96.12 80 VAL A O 1
ATOM 675 N N . LYS A 1 81 ? 25.645 7.985 16.192 1.00 94.75 81 LYS A N 1
ATOM 676 C CA . LYS A 1 81 ? 25.127 7.665 17.527 1.00 94.75 81 LYS A CA 1
ATOM 677 C C . LYS A 1 81 ? 24.516 8.886 18.218 1.00 94.75 81 LYS A C 1
ATOM 679 O O . LYS A 1 81 ? 23.426 8.785 18.786 1.00 94.75 81 LYS A O 1
ATOM 684 N N . TYR A 1 82 ? 25.178 10.043 18.159 1.00 96.94 82 TYR A N 1
ATOM 685 C CA . TYR A 1 82 ? 24.631 11.287 18.707 1.00 96.94 82 TYR A CA 1
ATOM 686 C C . TYR A 1 82 ? 23.378 11.737 17.954 1.00 96.94 82 TYR A C 1
ATOM 688 O O . TYR A 1 82 ? 22.355 12.025 18.573 1.00 96.94 82 TYR A O 1
ATOM 696 N N . CYS A 1 83 ? 23.416 11.724 16.621 1.00 95.62 83 CYS A N 1
ATOM 697 C CA . CYS A 1 83 ? 22.272 12.105 15.797 1.00 95.62 83 CYS A CA 1
ATOM 698 C C . CYS A 1 83 ? 21.079 11.160 15.990 1.00 95.62 83 CYS A C 1
ATOM 700 O O . CYS A 1 83 ? 19.945 11.627 16.048 1.00 95.62 83 CYS A O 1
ATOM 702 N N . TYR A 1 84 ? 21.320 9.858 16.175 1.00 89.19 84 TYR A N 1
ATOM 703 C CA . TYR A 1 84 ? 20.285 8.887 16.529 1.00 89.19 84 TYR A CA 1
ATOM 704 C C . TYR A 1 84 ? 19.631 9.246 17.869 1.00 89.19 84 TYR A C 1
ATOM 706 O O . TYR A 1 84 ? 18.407 9.300 17.972 1.00 89.19 84 TYR A O 1
ATOM 714 N N . LYS A 1 85 ? 20.442 9.539 18.895 1.00 87.81 85 LYS A N 1
ATOM 715 C CA . LYS A 1 85 ? 19.963 9.918 20.233 1.00 87.81 85 LYS A CA 1
ATOM 716 C C . LYS A 1 85 ? 19.146 11.215 20.215 1.00 87.81 85 LYS A C 1
ATOM 718 O O . LYS A 1 85 ? 18.087 11.271 20.834 1.00 87.81 85 LYS A O 1
ATOM 723 N N . GLU A 1 86 ? 19.634 12.240 19.524 1.00 90.88 86 GLU A N 1
ATOM 724 C CA . GLU A 1 86 ? 19.008 13.567 19.461 1.00 90.88 86 GLU A CA 1
ATOM 725 C C . GLU A 1 86 ? 17.936 13.679 18.365 1.00 90.88 86 GLU A C 1
ATOM 727 O O . GLU A 1 86 ? 17.323 14.735 18.205 1.00 90.88 86 GLU A O 1
ATOM 732 N N . ASN A 1 87 ? 17.687 12.594 17.621 1.00 87.31 87 ASN A N 1
ATOM 733 C CA . ASN A 1 87 ? 16.757 12.539 16.495 1.00 87.31 87 ASN A CA 1
ATOM 734 C C . ASN A 1 87 ? 17.053 13.626 15.439 1.00 87.31 87 ASN A C 1
ATOM 736 O O . ASN A 1 87 ? 16.158 14.345 14.993 1.00 87.31 87 ASN A O 1
ATOM 740 N N . ILE A 1 88 ? 18.323 13.764 15.058 1.00 93.44 88 ILE A N 1
ATOM 741 C CA . ILE A 1 88 ? 18.814 14.684 14.025 1.00 93.44 88 ILE A CA 1
ATOM 742 C C . ILE A 1 88 ? 19.052 13.889 12.738 1.00 93.44 88 ILE A C 1
ATOM 744 O O . ILE A 1 88 ? 19.651 12.815 12.760 1.00 93.44 88 ILE A O 1
ATOM 748 N N . ALA A 1 89 ? 18.585 14.406 11.604 1.00 92.94 89 ALA A N 1
ATOM 749 C CA . ALA A 1 89 ? 18.770 13.754 10.313 1.00 92.94 89 ALA A CA 1
ATOM 750 C C . ALA A 1 89 ? 20.121 14.103 9.673 1.00 92.94 89 ALA A C 1
ATOM 752 O O . ALA A 1 89 ? 20.594 15.237 9.770 1.00 92.94 89 ALA A O 1
ATOM 753 N N . ILE A 1 90 ? 20.706 13.124 8.979 1.00 95.12 90 ILE A N 1
ATOM 754 C CA . ILE A 1 90 ? 21.985 13.233 8.270 1.00 95.12 90 ILE A CA 1
ATOM 755 C C . ILE A 1 90 ? 21.777 12.850 6.800 1.00 95.12 90 ILE A C 1
ATOM 757 O O . ILE A 1 90 ? 21.033 11.915 6.501 1.00 95.12 90 ILE A O 1
ATOM 761 N N . VAL A 1 91 ? 22.487 13.524 5.896 1.00 95.38 91 VAL A N 1
ATOM 762 C CA . VAL A 1 91 ? 22.668 13.116 4.499 1.00 95.38 91 VAL A CA 1
ATOM 763 C C . VAL A 1 91 ? 24.156 12.856 4.249 1.00 95.38 91 VAL A C 1
ATOM 765 O O . VAL A 1 91 ? 24.951 13.799 4.310 1.00 95.38 91 VAL A O 1
ATOM 768 N N . PRO A 1 92 ? 24.574 11.603 3.980 1.00 96.81 92 PRO A N 1
ATOM 769 C CA . PRO A 1 92 ? 25.943 11.335 3.573 1.00 96.81 92 PRO A CA 1
ATOM 770 C C . PRO A 1 92 ? 26.212 11.932 2.194 1.00 96.81 92 PRO A C 1
ATOM 772 O O . PRO A 1 92 ? 25.442 11.747 1.251 1.00 96.81 92 PRO A O 1
ATOM 775 N N . GLN A 1 93 ? 27.336 12.627 2.063 1.00 97.56 93 GLN A N 1
ATOM 776 C CA . GLN A 1 93 ? 27.757 13.238 0.814 1.00 97.56 93 GLN A CA 1
ATOM 777 C C . GLN A 1 93 ? 29.176 12.800 0.454 1.00 97.56 93 GLN A C 1
ATOM 779 O O . GLN A 1 93 ? 30.127 12.952 1.216 1.00 97.56 93 GLN A O 1
ATOM 784 N N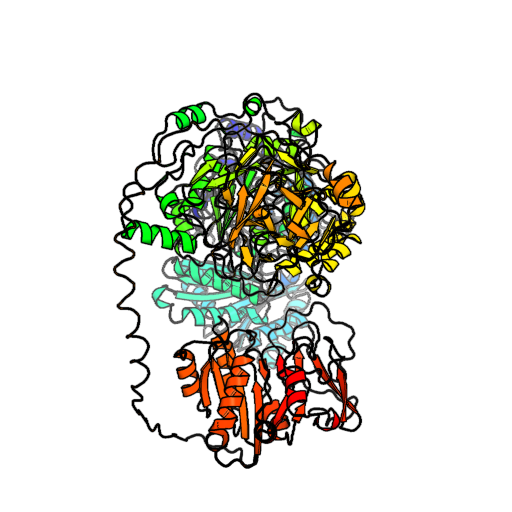 . SER A 1 94 ? 29.305 12.261 -0.754 1.00 96.00 94 SER A N 1
ATOM 785 C CA . SER A 1 94 ? 30.577 11.862 -1.351 1.00 96.00 94 SER A CA 1
ATOM 786 C C . SER A 1 94 ? 31.081 12.968 -2.301 1.00 96.00 94 SER A C 1
ATOM 788 O O . SER A 1 94 ? 31.188 14.127 -1.901 1.00 96.00 94 SER A O 1
ATOM 790 N N . GLY A 1 95 ? 31.357 12.658 -3.571 1.00 94.25 95 GLY A N 1
ATOM 791 C CA . GLY A 1 95 ? 31.854 13.629 -4.559 1.00 94.25 95 GLY A CA 1
ATOM 792 C C . GLY A 1 95 ? 30.852 14.718 -4.971 1.00 94.25 95 GLY A C 1
ATOM 793 O O . GLY A 1 95 ? 31.247 15.695 -5.600 1.00 94.25 95 GLY A O 1
ATOM 794 N N . ASN A 1 96 ? 29.568 14.577 -4.615 1.00 94.38 96 ASN A N 1
ATOM 795 C CA . ASN A 1 96 ? 28.469 15.459 -5.044 1.00 94.38 96 ASN A CA 1
ATOM 796 C C . ASN A 1 96 ? 28.364 15.612 -6.584 1.00 94.38 96 ASN A C 1
ATOM 798 O O . ASN A 1 96 ? 28.051 16.680 -7.102 1.00 94.38 96 ASN A O 1
ATOM 802 N N . THR A 1 97 ? 28.642 14.535 -7.327 1.00 92.06 97 THR A N 1
ATOM 803 C CA . THR A 1 97 ? 28.653 14.494 -8.804 1.00 92.06 97 THR A CA 1
ATOM 804 C C . THR A 1 97 ? 27.381 13.889 -9.417 1.00 92.06 97 THR A C 1
ATOM 806 O O . THR A 1 97 ? 27.314 13.687 -10.627 1.00 92.06 97 THR A O 1
ATOM 809 N N . GLY A 1 98 ? 26.379 13.551 -8.597 1.00 89.88 98 GLY A N 1
ATOM 810 C CA . GLY A 1 98 ? 25.147 12.899 -9.047 1.00 89.88 98 GLY A CA 1
ATOM 811 C C . GLY A 1 98 ? 24.211 13.826 -9.833 1.00 89.88 98 GLY A C 1
ATOM 812 O O . GLY A 1 98 ? 24.203 15.037 -9.629 1.00 89.88 98 GLY A O 1
ATOM 813 N N . LEU A 1 99 ? 23.373 13.241 -10.698 1.00 88.88 99 LEU A N 1
ATOM 814 C CA . LEU A 1 99 ? 22.427 13.977 -11.558 1.00 88.88 99 LEU A CA 1
ATOM 815 C C . LEU A 1 99 ? 20.975 13.980 -11.047 1.00 88.88 99 LEU A C 1
ATOM 817 O O . LEU A 1 99 ? 20.089 14.545 -11.686 1.00 88.88 99 LEU A O 1
ATOM 821 N N . VAL A 1 100 ? 20.711 13.313 -9.920 1.00 91.19 100 VAL A N 1
ATOM 822 C CA . VAL A 1 100 ? 19.350 13.050 -9.409 1.00 91.19 100 VAL A CA 1
ATOM 823 C C . VAL A 1 100 ? 19.061 13.702 -8.050 1.00 91.19 100 VAL A C 1
ATOM 825 O O . VAL A 1 100 ? 18.014 13.444 -7.455 1.00 91.19 100 VAL A O 1
ATOM 828 N N . GLY A 1 101 ? 19.978 14.531 -7.537 1.00 90.25 101 GLY A N 1
ATOM 829 C CA . GLY A 1 101 ? 19.840 15.213 -6.241 1.00 90.25 101 GLY A CA 1
ATOM 830 C C . GLY A 1 101 ? 19.964 14.302 -5.009 1.00 90.25 101 GLY A C 1
ATOM 831 O O . GLY A 1 101 ? 19.553 14.703 -3.925 1.00 90.25 101 GLY A O 1
ATOM 832 N N . GLY A 1 102 ? 20.492 13.079 -5.154 1.00 91.00 102 GLY A N 1
ATOM 833 C CA . GLY A 1 102 ? 20.596 12.098 -4.059 1.00 91.00 102 GLY A CA 1
ATOM 834 C C . GLY A 1 102 ? 21.546 12.503 -2.923 1.00 91.00 102 GLY A C 1
ATOM 835 O O . GLY A 1 102 ? 21.354 12.092 -1.788 1.00 91.00 102 GLY A O 1
ATOM 836 N N . SER A 1 103 ? 22.529 13.359 -3.205 1.00 92.12 103 SER A N 1
ATOM 837 C CA . SER A 1 103 ? 23.503 13.883 -2.236 1.00 92.12 103 SER A CA 1
ATOM 838 C C . SER A 1 103 ? 23.089 15.201 -1.570 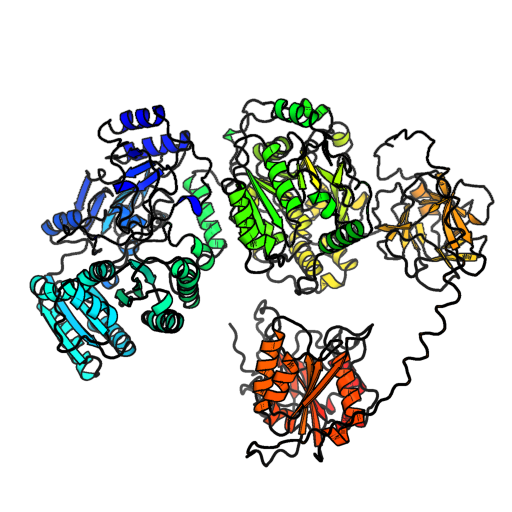1.00 92.12 103 SER A C 1
ATOM 840 O O . SER A 1 103 ? 23.887 15.776 -0.825 1.00 92.12 103 SER A O 1
ATOM 842 N N . ILE A 1 104 ? 21.889 15.708 -1.874 1.00 93.12 104 ILE A N 1
ATOM 843 C CA . ILE A 1 104 ? 21.408 17.013 -1.414 1.00 93.12 104 ILE A CA 1
ATOM 844 C C . ILE A 1 104 ? 20.358 16.836 -0.311 1.00 93.12 104 ILE A C 1
ATOM 846 O O . ILE A 1 104 ? 19.425 16.051 -0.497 1.00 93.12 104 ILE A O 1
ATOM 850 N N . PRO A 1 105 ? 20.464 17.582 0.804 1.00 92.06 105 PRO A N 1
ATOM 851 C CA . PRO A 1 105 ? 19.427 17.658 1.831 1.00 92.06 105 PRO A CA 1
ATOM 852 C C . PRO A 1 105 ? 18.050 18.008 1.263 1.00 92.06 105 PRO A C 1
ATOM 854 O O . PRO A 1 105 ? 17.916 18.847 0.368 1.00 92.06 105 PRO A O 1
ATOM 857 N N . VAL A 1 106 ? 17.010 17.370 1.797 1.00 87.12 106 VAL A N 1
ATOM 858 C CA . VAL A 1 106 ? 15.619 17.702 1.450 1.00 87.12 106 VAL A CA 1
ATOM 859 C C . VAL A 1 106 ? 15.132 18.873 2.307 1.00 87.12 106 VAL A C 1
ATOM 861 O O . VAL A 1 106 ? 14.336 19.697 1.853 1.00 87.12 106 VAL A O 1
ATOM 864 N N . PHE A 1 107 ? 15.620 18.936 3.545 1.00 88.25 107 PHE A N 1
ATOM 865 C CA . PHE A 1 107 ? 15.375 19.966 4.538 1.00 88.25 107 PHE A CA 1
ATOM 866 C C . PHE A 1 107 ? 16.704 20.515 5.090 1.00 88.25 107 PHE A C 1
ATOM 868 O O . PHE A 1 107 ? 17.562 20.969 4.333 1.00 88.25 107 PHE A O 1
ATOM 875 N N . ASP A 1 108 ? 16.834 20.515 6.414 1.00 89.44 108 ASP A N 1
ATOM 876 C CA . ASP A 1 108 ? 17.939 21.016 7.221 1.00 89.44 108 ASP A CA 1
ATOM 877 C C . ASP A 1 108 ? 18.850 19.884 7.724 1.00 89.44 108 ASP A C 1
ATOM 879 O O . ASP A 1 108 ? 19.541 20.059 8.727 1.00 89.44 108 ASP A O 1
ATOM 883 N N . GLU A 1 109 ? 18.836 18.714 7.068 1.00 94.19 109 GLU A N 1
ATOM 884 C CA . GLU A 1 109 ? 19.685 17.586 7.456 1.00 94.19 109 GLU A CA 1
ATOM 885 C C . GLU A 1 109 ? 21.164 17.994 7.479 1.00 94.19 109 GLU A C 1
ATOM 887 O O . GLU A 1 109 ? 21.636 18.747 6.622 1.00 94.19 109 GLU A O 1
ATOM 892 N N . ILE A 1 110 ? 21.922 17.475 8.444 1.00 97.38 110 ILE A N 1
ATOM 893 C CA . ILE A 1 110 ? 23.372 17.674 8.481 1.00 97.38 110 ILE A CA 1
ATOM 894 C C . ILE A 1 110 ? 23.985 16.976 7.268 1.00 97.38 110 ILE A C 1
ATOM 896 O O . ILE A 1 110 ? 23.727 15.795 7.034 1.00 97.38 110 ILE A O 1
ATOM 900 N N . ILE A 1 111 ? 24.838 17.673 6.522 1.00 98.12 111 ILE A N 1
ATOM 901 C CA . ILE A 1 111 ? 25.612 17.038 5.453 1.00 98.12 111 ILE A CA 1
ATOM 902 C C . ILE A 1 111 ? 26.852 16.397 6.078 1.00 98.12 111 ILE A C 1
ATOM 904 O O . ILE A 1 111 ? 27.711 17.089 6.622 1.00 98.12 111 ILE A O 1
ATOM 908 N N . LEU A 1 112 ? 26.976 15.076 5.977 1.00 98.38 112 LEU A N 1
ATOM 909 C CA . LEU A 1 112 ? 28.165 14.342 6.408 1.00 98.38 112 LEU A CA 1
ATOM 910 C C . LEU A 1 112 ? 29.064 14.080 5.195 1.00 98.38 112 LEU A C 1
ATOM 912 O O . LEU A 1 112 ? 28.827 13.154 4.420 1.00 98.38 112 LEU A O 1
ATOM 916 N N . SER A 1 113 ? 30.080 14.919 5.008 1.00 98.31 113 SER A N 1
ATOM 917 C CA . SER A 1 113 ? 30.985 14.871 3.858 1.00 98.31 113 SER A CA 1
ATOM 918 C C . SER A 1 113 ? 32.123 13.871 4.075 1.00 98.31 113 SER A C 1
ATOM 920 O O . SER A 1 113 ? 32.968 14.059 4.948 1.00 98.31 113 SER A O 1
ATOM 922 N N . LEU A 1 114 ? 32.227 12.869 3.201 1.00 98.19 114 LEU A N 1
ATOM 923 C CA . LEU A 1 114 ? 33.257 11.822 3.267 1.00 98.19 114 LEU A CA 1
ATOM 924 C C . LEU A 1 114 ? 34.622 12.246 2.700 1.00 98.19 114 LEU A C 1
ATOM 926 O O . LEU A 1 114 ? 35.560 11.459 2.712 1.00 98.19 114 LEU A O 1
ATOM 930 N N . LYS A 1 115 ? 34.775 13.486 2.217 1.00 97.50 115 LYS A N 1
ATOM 931 C CA . LYS A 1 115 ? 35.995 13.969 1.532 1.00 97.50 115 LYS A CA 1
ATOM 932 C C . LYS A 1 115 ? 37.295 13.848 2.345 1.00 97.50 115 LYS A C 1
ATOM 934 O O . LYS A 1 115 ? 38.373 13.877 1.757 1.00 97.50 115 LYS A O 1
ATOM 939 N N . ARG A 1 116 ? 37.220 13.772 3.680 1.00 97.19 116 ARG A N 1
ATOM 940 C CA . ARG A 1 116 ? 38.393 13.594 4.560 1.00 97.19 116 ARG A CA 1
ATOM 941 C C . ARG A 1 116 ? 38.702 12.139 4.899 1.00 97.19 116 ARG A C 1
ATOM 943 O O . ARG A 1 116 ? 39.813 11.868 5.344 1.00 97.19 116 ARG A O 1
ATOM 950 N N . LEU A 1 117 ? 37.777 11.218 4.648 1.00 97.75 117 LEU A N 1
ATOM 951 C CA . LEU A 1 117 ? 37.951 9.792 4.897 1.00 97.75 117 LEU A CA 1
ATOM 952 C C . LEU A 1 117 ? 38.827 9.183 3.789 1.00 97.75 117 LEU A C 1
ATOM 954 O O . LEU A 1 117 ? 38.328 8.557 2.861 1.00 97.75 117 LEU A O 1
ATOM 958 N N . ARG A 1 118 ? 40.128 9.482 3.820 1.00 95.50 118 ARG A N 1
ATOM 959 C CA . ARG A 1 118 ? 41.104 9.152 2.763 1.00 95.50 118 ARG A CA 1
ATOM 960 C C . ARG A 1 118 ? 42.501 8.866 3.321 1.00 95.50 118 ARG A C 1
ATOM 962 O O . ARG A 1 118 ? 43.508 9.235 2.724 1.00 95.50 118 ARG A O 1
ATOM 969 N N . LYS A 1 119 ? 42.573 8.267 4.509 1.00 95.31 119 LYS A N 1
ATOM 970 C CA . LYS A 1 119 ? 43.832 7.996 5.211 1.00 95.31 119 LYS A CA 1
ATOM 971 C C . LYS A 1 119 ? 44.390 6.625 4.838 1.00 95.31 119 LYS A C 1
ATOM 973 O O . LYS A 1 119 ? 45.579 6.511 4.559 1.00 95.31 119 LYS A O 1
ATOM 978 N N . ASN A 1 120 ? 43.539 5.604 4.782 1.00 96.81 120 ASN A N 1
ATOM 979 C CA . ASN A 1 120 ? 43.953 4.218 4.587 1.00 96.81 120 ASN A CA 1
ATOM 980 C C . ASN A 1 120 ? 43.853 3.810 3.116 1.00 96.81 120 ASN A C 1
ATOM 982 O O . ASN A 1 120 ? 42.792 3.922 2.502 1.00 96.81 120 ASN A O 1
ATOM 986 N N . PHE A 1 121 ? 44.963 3.329 2.564 1.00 97.44 121 PHE A N 1
ATOM 987 C CA . PHE A 1 121 ? 45.039 2.730 1.237 1.00 97.44 121 PHE A CA 1
ATOM 988 C C . PHE A 1 121 ? 46.044 1.586 1.278 1.00 97.44 121 PHE A C 1
ATOM 990 O O . PHE A 1 121 ? 47.183 1.783 1.708 1.00 97.44 121 PHE A O 1
ATOM 997 N N . SER A 1 122 ? 45.642 0.421 0.798 1.00 96.81 122 SER A N 1
ATOM 998 C CA . SER A 1 122 ? 46.515 -0.723 0.591 1.00 96.81 122 SER A CA 1
ATOM 999 C C . SER A 1 122 ? 46.140 -1.436 -0.702 1.00 96.81 122 SER A C 1
ATOM 1001 O O . SER A 1 122 ? 44.986 -1.455 -1.131 1.00 96.81 122 SER A O 1
ATOM 1003 N N . PHE A 1 123 ? 47.149 -2.016 -1.339 1.00 97.56 123 PHE A N 1
ATOM 1004 C CA . PHE A 1 123 ? 46.990 -2.858 -2.509 1.00 97.56 123 PHE A CA 1
ATOM 1005 C C . PHE A 1 123 ? 47.874 -4.089 -2.334 1.00 97.56 123 PHE A C 1
ATOM 1007 O O . PHE A 1 123 ? 49.045 -3.954 -1.979 1.00 97.56 123 PHE A O 1
ATOM 1014 N N . ASP A 1 124 ? 47.313 -5.274 -2.562 1.00 95.69 124 ASP A N 1
ATOM 1015 C CA . ASP A 1 124 ? 48.065 -6.526 -2.611 1.00 95.69 124 ASP A CA 1
ATOM 1016 C C . ASP A 1 124 ? 48.221 -6.968 -4.076 1.00 95.69 124 ASP A C 1
ATOM 1018 O O . ASP A 1 124 ? 47.261 -7.474 -4.667 1.00 95.69 124 ASP A O 1
ATOM 1022 N N . PRO A 1 125 ? 49.422 -6.829 -4.669 1.00 92.44 125 PRO A N 1
ATOM 1023 C CA . PRO A 1 125 ? 49.670 -7.206 -6.059 1.00 92.44 125 PRO A CA 1
ATOM 1024 C C . PRO A 1 125 ? 49.453 -8.691 -6.358 1.00 92.44 125 PRO A C 1
ATOM 1026 O O . PRO A 1 125 ? 49.248 -9.046 -7.516 1.00 92.44 125 PRO A O 1
ATOM 1029 N N . SER A 1 126 ? 49.512 -9.564 -5.346 1.00 91.62 126 SER A N 1
ATOM 1030 C CA . SER A 1 126 ? 49.350 -11.010 -5.538 1.00 91.62 126 SER A CA 1
ATOM 1031 C C . SER A 1 126 ? 47.881 -11.395 -5.683 1.00 91.62 126 SER A C 1
ATOM 1033 O O . SER A 1 126 ? 47.538 -12.236 -6.513 1.00 91.62 126 SER A O 1
ATOM 1035 N N . SER A 1 127 ? 47.006 -10.788 -4.876 1.00 92.56 127 SER A N 1
ATOM 1036 C CA . SER A 1 127 ? 45.559 -11.019 -4.944 1.00 92.56 127 SER A CA 1
ATOM 1037 C C . SER A 1 127 ? 44.835 -10.072 -5.907 1.00 92.56 127 SER A C 1
ATOM 1039 O O . SER A 1 127 ? 43.730 -10.391 -6.350 1.00 92.56 127 SER A O 1
ATOM 1041 N N . GLY A 1 128 ? 45.443 -8.931 -6.245 1.00 95.12 128 GLY A N 1
ATOM 1042 C CA . GLY A 1 128 ? 44.821 -7.865 -7.030 1.00 95.12 128 GLY A CA 1
ATOM 1043 C C . GLY A 1 128 ? 43.770 -7.081 -6.243 1.00 95.12 128 GLY A C 1
ATOM 1044 O O . GLY A 1 128 ? 42.917 -6.433 -6.843 1.00 95.12 128 GLY A O 1
ATOM 1045 N N . VAL A 1 129 ? 43.780 -7.154 -4.910 1.00 97.25 129 VAL A N 1
ATOM 1046 C CA . VAL A 1 129 ? 42.779 -6.499 -4.059 1.00 97.25 129 VAL A CA 1
ATOM 1047 C C . VAL A 1 129 ? 43.267 -5.124 -3.633 1.00 97.25 129 VAL A C 1
ATOM 1049 O O . VAL A 1 129 ? 44.364 -4.985 -3.091 1.00 97.25 129 VAL A O 1
ATOM 1052 N N . VAL A 1 130 ? 42.423 -4.116 -3.847 1.00 97.75 130 VAL A N 1
ATOM 1053 C CA . VAL A 1 130 ? 42.574 -2.777 -3.279 1.00 97.75 130 VAL A CA 1
ATOM 1054 C C . VAL A 1 130 ? 41.629 -2.619 -2.092 1.00 97.75 130 VAL A C 1
ATOM 1056 O O . VAL A 1 130 ? 40.441 -2.941 -2.173 1.00 97.75 130 VAL A O 1
ATOM 1059 N N . GLU A 1 131 ? 42.160 -2.115 -0.985 1.00 97.44 131 GLU A N 1
ATOM 1060 C CA . GLU A 1 131 ? 41.393 -1.694 0.180 1.00 97.44 131 GLU A CA 1
ATOM 1061 C C . GLU A 1 131 ? 41.666 -0.215 0.435 1.00 97.44 131 GLU A C 1
ATOM 1063 O O . GLU A 1 131 ? 42.810 0.215 0.599 1.00 97.44 131 GLU A O 1
ATOM 1068 N N . CYS A 1 132 ? 40.612 0.593 0.438 1.00 98.06 132 CYS A N 1
ATOM 1069 C CA . CYS A 1 132 ? 40.750 2.023 0.647 1.00 98.06 132 CYS A CA 1
ATOM 1070 C C . CYS A 1 132 ? 39.537 2.628 1.341 1.00 98.06 132 CYS A C 1
ATOM 1072 O O . CYS A 1 132 ? 38.405 2.150 1.232 1.00 98.06 132 CYS A O 1
ATOM 1074 N N . ASP A 1 133 ? 39.773 3.741 2.020 1.00 98.62 133 ASP A N 1
ATOM 1075 C CA . ASP A 1 133 ? 38.699 4.540 2.587 1.00 98.62 133 ASP A CA 1
ATOM 1076 C C . ASP A 1 133 ? 37.744 5.089 1.501 1.00 98.62 133 ASP A C 1
ATOM 1078 O O . ASP A 1 133 ? 38.126 5.381 0.365 1.00 98.62 133 ASP A O 1
ATOM 1082 N N . ALA A 1 134 ? 36.476 5.281 1.859 1.00 98.06 134 ALA A N 1
ATOM 1083 C CA . ALA A 1 134 ? 35.406 5.654 0.932 1.00 98.06 134 ALA A CA 1
ATOM 1084 C C . ALA A 1 134 ? 35.533 7.072 0.331 1.00 98.06 134 ALA A C 1
ATOM 1086 O O . ALA A 1 134 ? 34.836 7.403 -0.635 1.00 98.06 134 ALA A O 1
ATOM 1087 N N . GLY A 1 135 ? 36.387 7.920 0.906 1.00 98.31 135 GLY A N 1
ATOM 1088 C CA . GLY A 1 135 ? 36.617 9.301 0.490 1.00 98.31 135 GLY A CA 1
ATOM 1089 C C . GLY A 1 135 ? 37.735 9.498 -0.534 1.00 98.31 135 GLY A C 1
ATOM 1090 O O . GLY A 1 135 ? 37.974 10.642 -0.918 1.00 98.31 135 GLY A O 1
ATOM 1091 N N . TYR A 1 136 ? 38.406 8.435 -0.990 1.00 98.50 136 TYR A N 1
ATOM 1092 C CA . TYR A 1 136 ? 39.379 8.525 -2.084 1.00 98.50 136 TYR A CA 1
ATOM 1093 C C . TYR A 1 136 ? 38.712 8.890 -3.414 1.00 98.50 136 TYR A C 1
ATOM 1095 O O . TYR A 1 136 ? 37.669 8.327 -3.765 1.00 98.50 136 TYR A O 1
ATOM 1103 N N . ILE A 1 137 ? 39.330 9.809 -4.166 1.00 98.31 137 ILE A N 1
ATOM 1104 C CA . ILE A 1 137 ? 38.913 10.136 -5.536 1.00 98.31 137 ILE A CA 1
ATOM 1105 C C . ILE A 1 137 ? 39.255 8.946 -6.441 1.00 98.31 137 ILE A C 1
ATOM 1107 O O . ILE A 1 137 ? 40.334 8.368 -6.331 1.00 98.31 137 ILE A O 1
ATOM 1111 N N . LEU A 1 138 ? 38.351 8.574 -7.350 1.00 97.25 138 LEU A N 1
ATOM 1112 C CA . LEU A 1 138 ? 38.548 7.406 -8.219 1.00 97.25 138 LEU A CA 1
ATOM 1113 C C . LEU A 1 138 ? 39.833 7.505 -9.068 1.00 97.25 138 LEU A C 1
ATOM 1115 O O . LEU A 1 138 ? 40.530 6.510 -9.254 1.00 97.25 138 LEU A O 1
ATOM 1119 N N . GLU A 1 139 ? 40.164 8.699 -9.564 1.00 97.25 139 GLU A N 1
ATOM 1120 C CA . GLU A 1 139 ? 41.416 8.967 -10.286 1.00 97.25 139 GLU A CA 1
ATOM 1121 C C . GLU A 1 139 ? 42.661 8.773 -9.405 1.00 97.25 139 GLU A C 1
ATOM 1123 O O . GLU A 1 139 ? 43.588 8.095 -9.836 1.00 97.25 139 GLU A O 1
ATOM 1128 N N . GLU A 1 140 ? 42.648 9.233 -8.148 1.00 97.06 140 GLU A N 1
ATOM 1129 C CA . GLU A 1 140 ? 43.760 9.021 -7.203 1.00 97.06 140 GLU A CA 1
ATOM 1130 C C . GLU A 1 140 ? 44.009 7.523 -6.940 1.00 97.06 140 GLU A C 1
ATOM 1132 O O . GLU A 1 140 ? 45.153 7.090 -6.806 1.00 97.06 140 GLU A O 1
ATOM 1137 N N . ILE A 1 141 ? 42.947 6.709 -6.873 1.00 97.94 141 ILE A N 1
ATOM 1138 C CA . ILE A 1 141 ? 43.071 5.248 -6.727 1.00 97.94 141 ILE A CA 1
ATOM 1139 C C . ILE A 1 141 ? 43.748 4.652 -7.966 1.00 97.94 141 ILE A C 1
ATOM 1141 O O . ILE A 1 141 ? 44.661 3.841 -7.833 1.00 97.94 141 ILE A O 1
ATOM 1145 N N . ASN A 1 142 ? 43.331 5.068 -9.166 1.00 95.75 142 ASN A N 1
ATOM 1146 C CA . ASN A 1 142 ? 43.944 4.617 -10.417 1.00 95.75 142 ASN A CA 1
ATOM 1147 C C . ASN A 1 142 ? 45.429 4.984 -10.500 1.00 95.75 142 ASN A C 1
ATOM 1149 O O . ASN A 1 142 ? 46.238 4.120 -10.828 1.00 95.75 142 ASN A O 1
ATOM 1153 N N . GLU A 1 143 ? 45.794 6.223 -10.168 1.00 97.00 143 GLU A N 1
ATOM 1154 C CA . GLU A 1 143 ? 47.189 6.682 -10.159 1.00 97.00 143 GLU A CA 1
ATOM 1155 C C . GLU A 1 143 ? 48.056 5.831 -9.223 1.00 97.00 143 GLU A C 1
ATOM 1157 O O . GLU A 1 143 ? 49.132 5.392 -9.614 1.00 97.00 143 GLU A O 1
ATOM 1162 N N . LYS A 1 144 ? 47.559 5.511 -8.021 1.00 97.25 144 LYS A N 1
ATOM 1163 C CA . LYS A 1 144 ? 48.267 4.629 -7.079 1.00 97.25 144 LYS A CA 1
ATOM 1164 C C . LYS A 1 144 ? 48.392 3.185 -7.573 1.00 97.25 144 LYS A C 1
ATOM 1166 O O . LYS A 1 144 ? 49.381 2.522 -7.279 1.00 97.25 144 LYS A O 1
ATOM 1171 N N . LEU A 1 145 ? 47.392 2.666 -8.286 1.00 97.81 145 LEU A N 1
ATOM 1172 C CA . LEU A 1 145 ? 47.419 1.303 -8.834 1.00 97.81 145 LEU A CA 1
ATOM 1173 C C . LEU A 1 145 ? 48.343 1.172 -10.054 1.00 97.81 145 LEU A C 1
ATOM 1175 O O . LEU A 1 145 ? 48.879 0.085 -10.294 1.00 97.81 145 LEU A O 1
ATOM 1179 N N . MET A 1 146 ? 48.566 2.260 -10.798 1.00 94.19 146 MET A N 1
ATOM 1180 C CA . MET A 1 146 ? 49.457 2.270 -11.961 1.00 94.19 146 MET A CA 1
ATOM 1181 C C . MET A 1 146 ? 50.895 1.873 -11.610 1.00 94.19 146 MET A C 1
ATOM 1183 O O . MET A 1 146 ? 51.520 1.164 -12.399 1.00 94.19 146 MET A O 1
ATOM 1187 N N . ASP A 1 147 ? 51.387 2.237 -10.421 1.00 92.81 147 ASP A N 1
ATOM 1188 C CA . ASP A 1 147 ? 52.720 1.847 -9.928 1.00 92.81 147 ASP A CA 1
ATOM 1189 C C . ASP A 1 147 ? 52.897 0.319 -9.837 1.00 92.81 147 ASP A C 1
ATOM 1191 O O . ASP A 1 147 ? 54.013 -0.199 -9.891 1.00 92.81 147 ASP A O 1
ATOM 1195 N N . TYR A 1 148 ? 51.786 -0.420 -9.759 1.00 95.31 148 TYR A N 1
ATOM 1196 C CA . TYR A 1 148 ? 51.745 -1.880 -9.723 1.00 95.31 148 TYR A CA 1
ATOM 1197 C C . TYR A 1 148 ? 51.271 -2.503 -11.044 1.00 95.31 148 TYR A C 1
ATOM 1199 O O . TYR A 1 148 ? 51.009 -3.707 -11.101 1.00 95.31 148 TYR A O 1
ATOM 1207 N N . GLY A 1 149 ? 51.102 -1.707 -12.104 1.00 94.06 149 GLY A N 1
ATOM 1208 C CA . GLY A 1 149 ? 50.565 -2.167 -13.387 1.00 94.06 149 GLY A CA 1
ATOM 1209 C C . GLY A 1 149 ? 49.092 -2.587 -13.327 1.00 94.06 149 GLY A C 1
ATOM 1210 O O . GLY A 1 149 ? 48.680 -3.469 -14.083 1.00 94.06 149 GLY A O 1
ATOM 1211 N N . HIS A 1 150 ? 48.307 -1.993 -12.427 1.00 96.81 150 HIS A N 1
ATOM 1212 C CA . HIS A 1 150 ? 46.878 -2.257 -12.245 1.00 96.81 150 HIS A CA 1
ATOM 1213 C C . HIS A 1 150 ? 46.041 -0.983 -12.435 1.00 96.81 150 HIS A C 1
ATOM 1215 O O . HIS A 1 150 ? 46.565 0.125 -12.517 1.00 96.81 150 HIS A O 1
ATOM 1221 N N . MET A 1 151 ? 44.722 -1.144 -12.515 1.00 95.25 151 MET A N 1
ATOM 1222 C CA . MET A 1 151 ? 43.742 -0.058 -12.523 1.00 95.25 151 MET A CA 1
ATOM 1223 C C . MET A 1 151 ? 42.432 -0.498 -11.865 1.00 95.25 151 MET A C 1
ATOM 1225 O O . MET A 1 151 ? 42.181 -1.688 -11.661 1.00 95.25 151 MET A O 1
ATOM 1229 N N . MET A 1 152 ? 41.563 0.463 -11.576 1.00 96.25 152 MET A N 1
ATOM 1230 C CA . MET A 1 152 ? 40.192 0.192 -11.168 1.00 96.25 152 MET A CA 1
ATOM 1231 C C . MET A 1 152 ? 39.375 -0.368 -12.342 1.00 96.25 152 MET A C 1
ATOM 1233 O O . MET A 1 152 ? 39.506 0.114 -13.469 1.00 96.25 152 MET A O 1
ATOM 1237 N N . PRO A 1 153 ? 38.473 -1.337 -12.097 1.00 94.69 153 PRO A N 1
ATOM 1238 C CA . PRO A 1 153 ? 37.575 -1.864 -13.129 1.00 94.69 153 PRO A CA 1
ATOM 1239 C C . PRO A 1 153 ? 36.496 -0.857 -13.564 1.00 94.69 153 PRO A C 1
ATOM 1241 O O . PRO A 1 153 ? 35.811 -1.070 -14.562 1.00 94.69 153 PRO A O 1
ATOM 1244 N N . ILE A 1 154 ? 36.339 0.241 -12.821 1.00 93.06 154 ILE A N 1
ATOM 1245 C CA . ILE A 1 154 ? 35.333 1.279 -13.045 1.00 93.06 154 ILE A CA 1
ATOM 1246 C C . ILE A 1 154 ? 36.022 2.502 -13.660 1.00 93.06 154 ILE A C 1
ATOM 1248 O O . ILE A 1 154 ? 36.955 3.050 -13.073 1.00 93.06 154 ILE A O 1
ATOM 1252 N N . ASP A 1 155 ? 35.534 2.961 -14.815 1.00 90.69 155 ASP A N 1
ATOM 1253 C CA . ASP A 1 155 ? 36.011 4.178 -15.482 1.00 90.69 155 ASP A CA 1
ATOM 1254 C C . ASP A 1 155 ? 34.830 5.109 -15.769 1.00 90.69 155 ASP A C 1
ATOM 1256 O O . ASP A 1 155 ? 33.924 4.768 -16.534 1.00 90.69 155 ASP A O 1
ATOM 1260 N N . LEU A 1 156 ? 34.832 6.269 -15.112 1.00 91.06 156 LEU A N 1
ATOM 1261 C CA . LEU A 1 156 ? 33.738 7.238 -15.122 1.00 91.06 156 LEU A CA 1
ATOM 1262 C C . LEU A 1 156 ? 34.218 8.569 -15.689 1.00 91.06 156 LEU A C 1
ATOM 1264 O O . LEU A 1 156 ? 35.312 9.031 -15.364 1.00 91.06 156 LEU A O 1
ATOM 1268 N N . GLY A 1 157 ? 33.342 9.279 -16.402 1.00 86.00 157 GLY A N 1
ATOM 1269 C CA . GLY A 1 157 ? 33.632 10.651 -16.843 1.00 86.00 157 GLY A CA 1
ATOM 1270 C C . GLY A 1 157 ? 33.899 11.624 -15.682 1.00 86.00 157 GLY A C 1
ATOM 1271 O O . GLY A 1 157 ? 34.587 12.626 -15.851 1.00 86.00 157 GLY A O 1
ATOM 1272 N N . ALA A 1 158 ? 33.395 11.315 -14.482 1.00 89.62 158 ALA A N 1
ATOM 1273 C CA . ALA A 1 158 ? 33.617 12.088 -13.262 1.00 89.62 158 ALA A CA 1
ATOM 1274 C C . ALA A 1 158 ? 34.790 11.576 -12.400 1.00 89.62 158 ALA A C 1
ATOM 1276 O O . ALA A 1 158 ? 34.899 11.994 -11.251 1.00 89.62 158 ALA A O 1
ATOM 1277 N N . LYS A 1 159 ? 35.666 10.692 -12.906 1.00 92.62 159 LYS A N 1
ATOM 1278 C CA . LYS A 1 159 ? 36.725 10.037 -12.108 1.00 92.62 159 LYS A CA 1
ATOM 1279 C C . LYS A 1 159 ? 37.635 10.983 -11.318 1.00 92.62 159 LYS A C 1
ATOM 1281 O O . LYS A 1 159 ? 38.039 10.628 -10.219 1.00 92.62 159 LYS A O 1
ATOM 1286 N N . GLY A 1 160 ? 37.888 12.190 -11.826 1.00 93.88 160 GLY A N 1
ATOM 1287 C CA . GLY A 1 160 ? 38.683 13.216 -11.135 1.00 93.88 160 GLY A CA 1
ATOM 1288 C C . GLY A 1 160 ? 37.947 13.964 -10.012 1.00 93.88 160 GLY A C 1
ATOM 1289 O O . GLY A 1 160 ? 38.508 14.873 -9.406 1.00 93.88 160 GLY A O 1
ATOM 1290 N N . SER A 1 161 ? 36.674 13.655 -9.743 1.00 94.25 161 SER A N 1
ATOM 1291 C CA . SER A 1 161 ? 35.881 14.330 -8.702 1.00 94.25 161 SER A CA 1
ATOM 1292 C C . SER A 1 161 ? 34.909 13.430 -7.933 1.00 94.25 161 SER A C 1
ATOM 1294 O O . SER A 1 161 ? 34.500 13.792 -6.827 1.00 94.25 161 SER A O 1
ATOM 1296 N N . CYS A 1 162 ? 34.532 12.264 -8.463 1.00 95.81 162 CYS A N 1
ATOM 1297 C CA . CYS A 1 162 ? 33.743 11.284 -7.725 1.00 95.81 162 CYS A CA 1
ATOM 1298 C C . CYS A 1 162 ? 34.622 10.485 -6.755 1.00 95.81 162 CYS A C 1
ATOM 1300 O O . CYS A 1 162 ? 35.754 10.129 -7.083 1.00 95.81 162 CYS A O 1
ATOM 1302 N N . LEU A 1 163 ? 34.079 10.176 -5.574 1.00 98.19 163 LEU A N 1
ATOM 1303 C CA . LEU A 1 163 ? 34.763 9.336 -4.588 1.00 98.19 163 LEU A CA 1
ATOM 1304 C C . LEU A 1 163 ? 34.190 7.921 -4.617 1.00 98.19 163 LEU A C 1
ATOM 1306 O O . LEU A 1 163 ? 32.989 7.739 -4.859 1.00 98.19 163 LEU A O 1
ATOM 1310 N N . ILE A 1 164 ? 35.031 6.939 -4.295 1.00 98.00 164 ILE A N 1
ATOM 1311 C CA . ILE A 1 164 ? 34.689 5.517 -4.409 1.00 98.00 164 ILE A CA 1
ATOM 1312 C C . ILE A 1 164 ? 33.461 5.130 -3.574 1.00 98.00 164 ILE A C 1
ATOM 1314 O O . ILE A 1 164 ? 32.609 4.382 -4.046 1.00 98.00 164 ILE A O 1
ATOM 1318 N N . GLY A 1 165 ? 33.278 5.715 -2.385 1.00 97.44 165 GLY A N 1
ATOM 1319 C CA . GLY A 1 165 ? 32.101 5.466 -1.549 1.00 97.44 165 GLY A CA 1
ATOM 1320 C C . GLY A 1 165 ? 30.787 5.854 -2.224 1.00 97.44 165 GLY A C 1
ATOM 1321 O O . GLY A 1 165 ? 29.797 5.132 -2.126 1.00 97.44 165 GLY A O 1
ATOM 1322 N N . GLY A 1 166 ? 30.784 6.972 -2.955 1.00 97.12 166 GLY A N 1
ATOM 1323 C CA . GLY A 1 166 ? 29.629 7.416 -3.732 1.00 97.12 166 GLY A CA 1
ATOM 1324 C C . GLY A 1 166 ? 29.372 6.516 -4.934 1.00 97.12 166 GLY A C 1
ATOM 1325 O O . GLY A 1 166 ? 28.216 6.208 -5.218 1.00 97.12 166 GLY A O 1
ATOM 1326 N N . ASN A 1 167 ? 30.435 6.045 -5.598 1.00 97.44 167 ASN A N 1
ATOM 1327 C CA . ASN A 1 167 ? 30.310 5.082 -6.689 1.00 97.44 167 ASN A CA 1
ATOM 1328 C C . ASN A 1 167 ? 29.636 3.800 -6.188 1.00 97.44 167 ASN A C 1
ATOM 1330 O O . ASN A 1 167 ? 28.626 3.393 -6.754 1.00 97.44 167 ASN A O 1
ATOM 1334 N N . VAL A 1 168 ? 30.106 3.234 -5.070 1.00 97.75 168 VAL A N 1
ATOM 1335 C CA . VAL A 1 168 ? 29.509 2.032 -4.465 1.00 97.75 168 VAL A CA 1
ATOM 1336 C C . VAL A 1 168 ? 28.063 2.270 -4.027 1.00 97.75 168 VAL A C 1
ATOM 1338 O O . VAL A 1 168 ? 27.177 1.487 -4.375 1.00 97.75 168 VAL A O 1
ATOM 1341 N N . ALA A 1 169 ? 27.791 3.374 -3.327 1.00 96.75 169 ALA A N 1
ATOM 1342 C CA . ALA A 1 169 ? 26.450 3.698 -2.842 1.00 96.75 169 ALA A CA 1
ATOM 1343 C C . ALA A 1 169 ? 25.423 3.886 -3.972 1.00 96.75 169 ALA A C 1
ATOM 1345 O O . ALA A 1 169 ? 24.238 3.677 -3.739 1.00 96.75 169 ALA A O 1
ATOM 1346 N N . THR A 1 170 ? 25.856 4.247 -5.182 1.00 95.19 170 THR A N 1
ATOM 1347 C CA . THR A 1 170 ? 24.984 4.423 -6.359 1.00 95.19 170 THR A CA 1
ATOM 1348 C C . THR A 1 170 ? 25.045 3.259 -7.349 1.00 95.19 170 THR A C 1
ATOM 1350 O O . THR A 1 170 ? 24.313 3.273 -8.330 1.00 95.19 170 THR A O 1
ATOM 1353 N N . CYS A 1 171 ? 25.870 2.236 -7.083 1.00 95.50 171 CYS A N 1
ATOM 1354 C CA . CYS A 1 171 ? 26.188 1.161 -8.029 1.00 95.50 171 CYS A CA 1
ATOM 1355 C C . CYS A 1 171 ? 26.616 1.699 -9.411 1.00 95.50 171 CYS A C 1
ATOM 1357 O O . CYS A 1 171 ? 26.180 1.197 -10.445 1.00 95.50 171 CYS A O 1
ATOM 1359 N N . ALA A 1 172 ? 27.452 2.743 -9.425 1.00 93.50 172 ALA A N 1
ATOM 1360 C CA . ALA A 1 172 ? 27.834 3.430 -10.654 1.00 93.50 172 ALA A CA 1
ATOM 1361 C C . ALA A 1 172 ? 28.461 2.471 -11.686 1.00 93.50 172 ALA A C 1
ATOM 1363 O O . ALA A 1 172 ? 29.388 1.718 -11.374 1.00 93.50 172 ALA A O 1
ATOM 1364 N N . GLY A 1 173 ? 27.944 2.525 -12.913 1.00 87.94 173 GLY A N 1
ATOM 1365 C CA . GLY A 1 173 ? 28.522 1.915 -14.109 1.00 87.94 173 GLY A CA 1
ATOM 1366 C C . GLY A 1 173 ? 29.290 2.945 -14.928 1.00 87.94 173 GLY A C 1
ATOM 1367 O O . GLY A 1 173 ? 29.278 4.115 -14.571 1.00 87.94 173 GLY A O 1
ATOM 1368 N N . GLY A 1 174 ? 29.991 2.505 -15.968 1.00 88.62 174 GLY A N 1
ATOM 1369 C CA . GLY A 1 174 ? 30.720 3.389 -16.874 1.00 88.62 174 GLY A CA 1
ATOM 1370 C C . GLY A 1 174 ? 31.183 2.653 -18.126 1.00 88.62 174 GLY A C 1
ATOM 1371 O O . GLY A 1 174 ? 30.826 1.496 -18.345 1.00 88.62 174 GLY A O 1
ATOM 1372 N N . ILE A 1 175 ? 32.061 3.281 -18.913 1.00 91.81 175 ILE A N 1
ATOM 1373 C CA . ILE A 1 175 ? 32.404 2.840 -20.282 1.00 91.81 175 ILE A CA 1
ATOM 1374 C C . ILE A 1 175 ? 32.996 1.423 -20.389 1.00 91.81 175 ILE A C 1
ATOM 1376 O O . ILE A 1 175 ? 32.993 0.858 -21.482 1.00 91.81 175 ILE A O 1
ATOM 1380 N N . ARG A 1 176 ? 33.510 0.846 -19.289 1.00 92.31 176 ARG A N 1
ATOM 1381 C CA . ARG A 1 176 ? 34.101 -0.509 -19.249 1.00 92.31 176 ARG A CA 1
ATOM 1382 C C . ARG A 1 176 ? 33.272 -1.568 -18.516 1.00 92.31 176 ARG A C 1
ATOM 1384 O O . ARG A 1 176 ? 33.761 -2.678 -18.289 1.00 92.31 176 ARG A O 1
ATOM 1391 N N . LEU A 1 177 ? 32.015 -1.264 -18.182 1.00 93.31 177 LEU A N 1
ATOM 1392 C CA . LEU A 1 177 ? 31.126 -2.183 -17.461 1.00 93.31 177 LEU A CA 1
ATOM 1393 C C . LEU A 1 177 ? 30.940 -3.513 -18.203 1.00 93.31 177 LEU A C 1
ATOM 1395 O O . LEU A 1 177 ? 30.950 -4.560 -17.563 1.00 93.31 177 LEU A O 1
ATOM 1399 N N . ILE A 1 178 ? 30.849 -3.508 -19.539 1.00 92.31 178 ILE A N 1
ATOM 1400 C CA . ILE A 1 178 ? 30.675 -4.741 -20.332 1.00 92.31 178 ILE A CA 1
ATOM 1401 C C . ILE A 1 178 ? 31.792 -5.775 -20.105 1.00 92.31 178 ILE A C 1
ATOM 1403 O O . ILE A 1 178 ? 31.533 -6.974 -20.191 1.00 92.31 178 ILE A O 1
ATOM 1407 N N . LYS A 1 179 ? 33.013 -5.329 -19.783 1.00 94.81 179 LYS A N 1
ATOM 1408 C CA . LYS A 1 179 ? 34.169 -6.211 -19.580 1.00 94.81 179 LYS A CA 1
ATOM 1409 C C . LYS A 1 179 ? 34.352 -6.643 -18.138 1.00 94.81 179 LYS A C 1
ATOM 1411 O O . LYS A 1 179 ? 34.622 -7.812 -17.881 1.00 94.81 179 LYS A O 1
ATOM 1416 N N . TYR A 1 180 ? 34.256 -5.698 -17.207 1.00 94.44 180 TYR A N 1
ATOM 1417 C CA . TYR A 1 180 ? 34.583 -5.948 -15.800 1.00 94.44 180 TYR A CA 1
ATOM 1418 C C . TYR A 1 180 ? 33.352 -6.134 -14.909 1.00 94.44 180 TYR A C 1
ATOM 1420 O O . TYR A 1 180 ? 33.484 -6.466 -13.734 1.00 94.44 180 TYR A O 1
ATOM 1428 N N . GLY A 1 181 ? 32.152 -5.953 -15.457 1.00 93.19 181 GLY A N 1
ATOM 1429 C CA . GLY A 1 181 ? 30.909 -5.936 -14.701 1.00 93.19 181 GLY A CA 1
ATOM 1430 C C . GLY A 1 181 ? 30.717 -4.638 -13.916 1.00 93.19 181 GLY A C 1
ATOM 1431 O O . GLY A 1 181 ? 31.543 -3.726 -13.931 1.00 93.19 181 GLY A O 1
ATOM 1432 N N . ASN A 1 182 ? 29.583 -4.551 -13.225 1.00 92.75 182 ASN A N 1
ATOM 1433 C CA . ASN A 1 182 ? 29.279 -3.433 -12.338 1.00 92.75 182 ASN A CA 1
ATOM 1434 C C . ASN A 1 182 ? 29.981 -3.597 -10.975 1.00 92.75 182 ASN A C 1
ATOM 1436 O O . ASN A 1 182 ? 30.777 -4.511 -10.744 1.00 92.75 182 ASN A O 1
ATOM 1440 N N . ILE A 1 183 ? 29.654 -2.719 -10.030 1.00 95.25 183 ILE A N 1
ATOM 1441 C CA . ILE A 1 183 ? 30.235 -2.740 -8.684 1.00 95.25 183 ILE A CA 1
ATOM 1442 C C . ILE A 1 183 ? 29.965 -4.058 -7.944 1.00 95.25 183 ILE A C 1
ATOM 1444 O O . ILE A 1 183 ? 30.861 -4.553 -7.264 1.00 95.25 183 ILE A O 1
ATOM 1448 N N . HIS A 1 184 ? 28.795 -4.682 -8.122 1.00 94.50 184 HIS A N 1
ATOM 1449 C CA . HIS A 1 184 ? 28.509 -5.988 -7.512 1.00 94.50 184 HIS A CA 1
ATOM 1450 C C . HIS A 1 184 ? 29.467 -7.094 -7.970 1.00 94.50 184 HIS A C 1
ATOM 1452 O O . HIS A 1 184 ? 29.672 -8.047 -7.228 1.00 94.50 184 HIS A O 1
ATOM 1458 N N . ALA A 1 185 ? 30.046 -6.993 -9.169 1.00 92.81 185 ALA A N 1
ATOM 1459 C CA . ALA A 1 185 ? 30.987 -7.993 -9.670 1.00 92.81 185 ALA A CA 1
ATOM 1460 C C . ALA A 1 185 ? 32.394 -7.864 -9.057 1.00 92.81 185 ALA A C 1
ATOM 1462 O O . ALA A 1 185 ? 33.167 -8.818 -9.110 1.00 92.81 185 ALA A O 1
ATOM 1463 N N . ASN A 1 186 ? 32.730 -6.698 -8.493 1.00 94.81 186 ASN A N 1
ATOM 1464 C CA . ASN A 1 186 ? 34.098 -6.363 -8.090 1.00 94.81 186 ASN A CA 1
ATOM 1465 C C . ASN A 1 186 ? 34.262 -6.122 -6.580 1.00 94.81 186 ASN A C 1
ATOM 1467 O O . ASN A 1 186 ? 35.386 -6.186 -6.083 1.00 94.81 186 ASN A O 1
ATOM 1471 N N . ILE A 1 187 ? 33.183 -5.845 -5.838 1.00 95.44 187 ILE A N 1
ATOM 1472 C CA . ILE A 1 187 ? 33.235 -5.673 -4.377 1.00 95.44 187 ILE A CA 1
ATOM 1473 C C . ILE A 1 187 ? 33.449 -7.015 -3.675 1.00 95.44 187 ILE A C 1
ATOM 1475 O O . ILE A 1 187 ? 32.719 -7.970 -3.916 1.00 95.44 187 ILE A O 1
ATOM 1479 N N . LEU A 1 188 ? 34.409 -7.041 -2.749 1.00 94.69 188 LEU A N 1
ATOM 1480 C CA . LEU A 1 188 ? 34.678 -8.169 -1.851 1.00 94.69 188 LEU A CA 1
ATOM 1481 C C . LEU A 1 188 ? 34.215 -7.900 -0.415 1.00 94.69 188 LEU A C 1
ATOM 1483 O O . LEU A 1 188 ? 33.864 -8.819 0.319 1.00 94.69 188 LEU A O 1
ATOM 1487 N N . GLY A 1 189 ? 34.201 -6.633 0.000 1.00 94.62 189 GLY A N 1
ATOM 1488 C CA . GLY A 1 189 ? 33.804 -6.257 1.349 1.00 94.62 189 GLY A CA 1
ATOM 1489 C C . GLY A 1 189 ? 33.626 -4.757 1.524 1.00 94.62 189 GLY A C 1
ATOM 1490 O O . GLY A 1 189 ? 34.136 -3.958 0.739 1.00 94.62 189 GLY A O 1
ATOM 1491 N N . LEU A 1 190 ? 32.883 -4.384 2.562 1.00 97.00 190 LEU A N 1
ATOM 1492 C CA . LEU A 1 190 ? 32.599 -3.003 2.941 1.00 97.00 190 LEU A CA 1
ATOM 1493 C C . LEU A 1 190 ? 32.635 -2.878 4.462 1.00 97.00 190 LEU A C 1
ATOM 1495 O O . LEU A 1 190 ? 32.064 -3.721 5.158 1.00 97.00 190 LEU A O 1
ATOM 1499 N N . ASP A 1 191 ? 33.207 -1.783 4.959 1.00 97.31 191 ASP A N 1
ATOM 1500 C CA . ASP A 1 191 ? 32.976 -1.356 6.339 1.00 97.31 191 ASP A CA 1
ATOM 1501 C C . ASP A 1 191 ? 31.982 -0.187 6.326 1.00 97.31 191 ASP A C 1
ATOM 1503 O O . ASP A 1 191 ? 32.185 0.820 5.637 1.00 97.31 191 ASP A O 1
ATOM 1507 N N . VAL A 1 192 ? 30.876 -0.338 7.056 1.00 96.69 192 VAL A N 1
ATOM 1508 C CA . VAL A 1 192 ? 29.725 0.574 7.010 1.00 96.69 192 VAL A CA 1
ATOM 1509 C C . VAL A 1 192 ? 29.299 0.976 8.417 1.00 96.69 192 VAL A C 1
ATOM 1511 O O . VAL A 1 192 ? 29.199 0.125 9.296 1.00 96.69 192 VAL A O 1
ATOM 1514 N N . VAL A 1 193 ? 28.977 2.254 8.624 1.00 96.94 193 VAL A N 1
ATOM 1515 C CA . VAL A 1 193 ? 28.322 2.728 9.854 1.00 96.94 193 VAL A CA 1
ATOM 1516 C C . VAL A 1 193 ? 26.811 2.740 9.664 1.00 96.94 193 VAL A C 1
ATOM 1518 O O . VAL A 1 193 ? 26.304 3.429 8.777 1.00 96.94 193 VAL A O 1
ATOM 1521 N N . ILE A 1 194 ? 26.080 2.003 10.498 1.00 92.69 194 ILE A N 1
ATOM 1522 C CA . ILE A 1 194 ? 24.612 1.979 10.475 1.00 92.69 194 ILE A CA 1
ATOM 1523 C C . ILE A 1 194 ? 24.019 2.913 11.535 1.00 92.69 194 ILE A C 1
ATOM 1525 O O . ILE A 1 194 ? 24.598 3.135 12.598 1.00 92.69 194 ILE A O 1
ATOM 1529 N N . ALA A 1 195 ? 22.839 3.463 11.246 1.00 88.19 195 ALA A N 1
ATOM 1530 C CA . ALA A 1 195 ? 22.129 4.374 12.142 1.00 88.19 195 ALA A CA 1
ATOM 1531 C C . ALA A 1 195 ? 21.310 3.616 13.198 1.00 88.19 195 ALA A C 1
ATOM 1533 O O . ALA A 1 195 ? 20.080 3.614 13.165 1.00 88.19 195 ALA A O 1
ATOM 1534 N N . ASP A 1 196 ? 22.004 2.966 14.131 1.00 84.06 196 ASP A N 1
ATOM 1535 C CA . ASP A 1 196 ? 21.411 2.336 15.311 1.00 84.06 196 ASP A CA 1
ATOM 1536 C C . ASP A 1 196 ? 21.765 3.100 16.604 1.00 84.06 196 ASP A C 1
ATOM 1538 O O . ASP A 1 196 ? 22.496 4.092 16.600 1.00 84.06 196 ASP A O 1
ATOM 1542 N N . LYS A 1 197 ? 21.271 2.617 17.752 1.00 82.00 197 LYS A N 1
ATOM 1543 C CA . LYS A 1 197 ? 21.524 3.232 19.069 1.00 82.00 197 LYS A CA 1
ATOM 1544 C C . LYS A 1 197 ? 23.016 3.364 19.414 1.00 82.00 197 LYS A C 1
ATOM 1546 O O . LYS A 1 197 ? 23.366 4.165 20.281 1.00 82.00 197 LYS A O 1
ATOM 1551 N N . LYS A 1 198 ? 23.882 2.547 18.810 1.00 87.75 198 LYS A N 1
ATOM 1552 C CA . LYS A 1 198 ? 25.319 2.505 19.099 1.00 87.75 198 LYS A CA 1
ATOM 1553 C C . LYS A 1 198 ? 26.163 3.211 18.036 1.00 87.75 198 LYS A C 1
ATOM 1555 O O . LYS A 1 198 ? 27.326 3.462 18.326 1.00 87.75 198 LYS A O 1
ATOM 1560 N N . GLY A 1 199 ? 25.606 3.532 16.867 1.00 90.94 199 GLY A N 1
ATOM 1561 C CA . GLY A 1 199 ? 26.383 3.924 15.691 1.00 90.94 199 GLY A CA 1
ATOM 1562 C C . GLY A 1 199 ? 27.228 2.765 15.156 1.00 90.94 199 GLY A C 1
ATOM 1563 O O . GLY A 1 199 ? 28.375 2.971 14.785 1.00 90.94 199 GLY A O 1
ATOM 1564 N N . SER A 1 200 ? 26.712 1.532 15.191 1.00 92.88 200 SER A N 1
ATOM 1565 C CA . SER A 1 200 ? 27.504 0.317 14.964 1.00 92.88 200 SER A CA 1
ATOM 1566 C C . SER A 1 200 ? 28.287 0.338 13.643 1.00 92.88 200 SER A C 1
ATOM 1568 O O . SER A 1 200 ? 27.737 0.615 12.576 1.00 92.88 200 SER A O 1
ATOM 1570 N N . ILE A 1 201 ? 29.567 -0.037 13.722 1.00 96.06 201 ILE A N 1
ATOM 1571 C CA . ILE A 1 201 ? 30.439 -0.276 12.568 1.00 96.06 201 ILE A CA 1
ATOM 1572 C C . ILE A 1 201 ? 30.321 -1.753 12.176 1.00 96.06 201 ILE A C 1
ATOM 1574 O O . ILE A 1 201 ? 30.719 -2.639 12.934 1.00 96.06 201 ILE A O 1
ATOM 1578 N N . LEU A 1 202 ? 29.783 -2.024 10.989 1.00 92.56 202 LEU A N 1
ATOM 1579 C CA . LEU A 1 202 ? 29.696 -3.359 10.403 1.00 92.56 202 LEU A CA 1
ATOM 1580 C C . LEU A 1 202 ? 30.862 -3.570 9.439 1.00 92.56 202 LEU A C 1
ATOM 1582 O O . LEU A 1 202 ? 30.920 -2.910 8.404 1.00 92.56 202 LEU A O 1
ATOM 1586 N N . LYS A 1 203 ? 31.760 -4.506 9.756 1.00 93.62 203 LYS A N 1
ATOM 1587 C CA . LYS A 1 203 ? 32.838 -4.948 8.858 1.00 93.62 203 LYS A CA 1
ATOM 1588 C C . LYS A 1 203 ? 32.386 -6.204 8.126 1.00 93.62 203 LYS A C 1
ATOM 1590 O O . LYS A 1 203 ? 32.221 -7.246 8.756 1.00 93.62 203 LYS A O 1
ATOM 1595 N N . MET A 1 204 ? 32.118 -6.093 6.829 1.00 90.69 204 MET A N 1
ATOM 1596 C CA . MET A 1 204 ? 31.495 -7.156 6.035 1.00 90.69 204 MET A CA 1
ATOM 1597 C C . MET A 1 204 ? 32.408 -7.588 4.891 1.00 90.69 204 MET A C 1
ATOM 1599 O O . MET A 1 204 ? 32.975 -6.743 4.199 1.00 90.69 204 MET A O 1
ATOM 1603 N N . GLY A 1 205 ? 32.489 -8.899 4.660 1.00 85.44 205 GLY A N 1
ATOM 1604 C CA . GLY A 1 205 ? 33.385 -9.490 3.666 1.00 85.44 205 GLY A CA 1
ATOM 1605 C C . GLY A 1 205 ? 34.852 -9.482 4.102 1.00 85.44 205 GLY A C 1
ATOM 1606 O O . GLY A 1 205 ? 35.204 -9.039 5.199 1.00 85.44 205 GLY A O 1
ATOM 1607 N N . SER A 1 206 ? 35.720 -9.978 3.230 1.00 85.62 206 SER A N 1
ATOM 1608 C CA . SER A 1 206 ? 37.160 -10.066 3.468 1.00 85.62 206 SER A CA 1
ATOM 1609 C C . SER A 1 206 ? 37.934 -9.710 2.201 1.00 85.62 206 SER A C 1
ATOM 1611 O O . SER A 1 206 ? 37.360 -9.553 1.127 1.00 85.62 206 SER A O 1
ATOM 1613 N N . SER A 1 207 ? 39.256 -9.590 2.304 1.00 84.69 207 SER A N 1
ATOM 1614 C CA . SER A 1 207 ? 40.131 -9.415 1.135 1.00 84.69 207 SER A CA 1
ATOM 1615 C C . SER A 1 207 ? 40.336 -10.728 0.356 1.00 84.69 207 SER A C 1
ATOM 1617 O O . SER A 1 207 ? 41.190 -10.806 -0.521 1.00 84.69 207 SER A O 1
ATOM 1619 N N . LEU A 1 208 ? 39.575 -11.787 0.669 1.00 88.19 208 LEU A N 1
ATOM 1620 C CA . LEU A 1 208 ? 39.606 -13.055 -0.049 1.00 88.19 208 LEU A CA 1
ATOM 1621 C C . LEU A 1 208 ? 38.588 -13.036 -1.189 1.00 88.19 208 LEU A C 1
ATOM 1623 O O . LEU A 1 208 ? 37.397 -12.833 -0.987 1.00 88.19 208 LEU A O 1
ATOM 1627 N N . ARG A 1 209 ? 39.041 -13.374 -2.398 1.00 84.25 209 ARG A N 1
ATOM 1628 C CA . ARG A 1 209 ? 38.159 -13.513 -3.569 1.00 84.25 209 ARG A CA 1
ATOM 1629 C C . ARG A 1 209 ? 37.155 -14.670 -3.448 1.00 84.25 209 ARG A C 1
ATOM 1631 O O . ARG A 1 209 ? 36.145 -14.686 -4.143 1.00 84.25 209 ARG A O 1
ATOM 1638 N N . LYS A 1 210 ? 37.454 -15.662 -2.605 1.00 87.94 210 LYS A N 1
ATOM 1639 C CA . LYS A 1 210 ? 36.597 -16.822 -2.336 1.00 87.94 210 LYS A CA 1
ATOM 1640 C C . LYS A 1 210 ? 36.303 -16.902 -0.842 1.00 87.94 210 LYS A C 1
ATOM 1642 O O . LYS A 1 210 ? 36.956 -17.654 -0.122 1.00 87.94 210 LYS A O 1
ATOM 1647 N N . ASP A 1 211 ? 35.304 -16.148 -0.414 1.00 84.50 211 ASP A N 1
ATOM 1648 C CA . ASP A 1 211 ? 34.758 -16.189 0.938 1.00 84.50 211 ASP A CA 1
ATOM 1649 C C . ASP A 1 211 ? 33.235 -16.320 0.857 1.00 84.50 211 ASP A C 1
ATOM 1651 O O . ASP A 1 211 ? 32.528 -15.378 0.514 1.00 84.50 211 ASP A O 1
ATOM 1655 N N . ASN A 1 212 ? 32.741 -17.530 1.120 1.00 82.94 212 ASN A N 1
ATOM 1656 C CA . ASN A 1 212 ? 31.310 -17.848 1.104 1.00 82.94 212 ASN A CA 1
ATOM 1657 C C . ASN A 1 212 ? 30.770 -18.023 2.532 1.00 82.94 212 ASN A C 1
ATOM 1659 O O . ASN A 1 212 ? 29.832 -18.791 2.754 1.00 82.94 212 ASN A O 1
ATOM 1663 N N . THR A 1 213 ? 31.424 -17.402 3.514 1.00 83.50 213 THR A N 1
ATOM 1664 C CA . THR A 1 213 ? 31.006 -17.482 4.910 1.00 83.50 213 THR A CA 1
ATOM 1665 C C . THR A 1 213 ? 29.775 -16.603 5.117 1.00 83.50 213 THR A C 1
ATOM 1667 O O . THR A 1 213 ? 29.853 -15.387 4.973 1.00 83.50 213 THR A O 1
ATOM 1670 N N . ASP A 1 214 ? 28.657 -17.223 5.502 1.00 79.50 214 ASP A N 1
ATOM 1671 C CA . ASP A 1 214 ? 27.374 -16.548 5.758 1.00 79.50 214 ASP A CA 1
ATOM 1672 C C . ASP A 1 214 ? 26.800 -15.810 4.519 1.00 79.50 214 ASP A C 1
ATOM 1674 O O . ASP A 1 214 ? 27.212 -16.022 3.376 1.00 79.50 214 ASP A O 1
ATOM 1678 N N . LEU A 1 215 ? 25.770 -14.987 4.722 1.00 84.62 215 LEU A N 1
ATOM 1679 C CA . LEU A 1 215 ? 25.173 -14.138 3.698 1.00 84.62 215 LEU A CA 1
ATOM 1680 C C . LEU A 1 215 ? 26.132 -13.013 3.290 1.00 84.62 215 LEU A C 1
ATOM 1682 O O . LEU A 1 215 ? 26.718 -12.332 4.130 1.00 84.62 215 LEU A O 1
ATOM 1686 N N . HIS A 1 216 ? 26.204 -12.727 1.988 1.00 85.56 216 HIS A N 1
ATOM 1687 C CA . HIS A 1 216 ? 27.038 -11.654 1.441 1.00 85.56 216 HIS A CA 1
ATOM 1688 C C . HIS A 1 216 ? 26.411 -10.257 1.658 1.00 85.56 216 HIS A C 1
ATOM 1690 O O . HIS A 1 216 ? 25.984 -9.574 0.722 1.00 85.56 216 HIS A O 1
ATOM 1696 N N . LEU A 1 217 ? 26.316 -9.834 2.925 1.00 88.00 217 LEU A N 1
ATOM 1697 C CA . LEU A 1 217 ? 25.559 -8.653 3.366 1.00 88.00 217 LEU A CA 1
ATOM 1698 C C . LEU A 1 217 ? 26.067 -7.329 2.781 1.00 88.00 217 LEU A C 1
ATOM 1700 O O . LEU A 1 217 ? 25.271 -6.405 2.616 1.00 88.00 217 LEU A O 1
ATOM 1704 N N . ALA A 1 218 ? 27.347 -7.240 2.402 1.00 91.62 218 ALA A N 1
ATOM 1705 C CA . ALA A 1 218 ? 27.915 -6.052 1.761 1.00 91.62 218 ALA A CA 1
ATOM 1706 C C . ALA A 1 218 ? 27.112 -5.623 0.516 1.00 91.62 218 ALA A C 1
ATOM 1708 O O . ALA A 1 218 ? 26.939 -4.430 0.268 1.00 91.62 218 ALA A O 1
ATOM 1709 N N . HIS A 1 219 ? 26.537 -6.577 -0.226 1.00 92.69 219 HIS A N 1
ATOM 1710 C CA . HIS A 1 219 ? 25.746 -6.276 -1.423 1.00 92.69 219 HIS A CA 1
ATOM 1711 C C . HIS A 1 219 ? 24.440 -5.532 -1.135 1.00 92.69 219 HIS A C 1
ATOM 1713 O O . HIS A 1 219 ? 23.940 -4.869 -2.036 1.00 92.69 219 HIS A O 1
ATOM 1719 N N . LEU A 1 220 ? 23.911 -5.574 0.094 1.00 91.31 220 LEU A N 1
ATOM 1720 C CA . LEU A 1 220 ? 22.738 -4.775 0.466 1.00 91.31 220 LEU A CA 1
ATOM 1721 C C . LEU A 1 220 ? 23.035 -3.269 0.436 1.00 91.31 220 LEU A C 1
ATOM 1723 O O . LEU A 1 220 ? 22.129 -2.469 0.223 1.00 91.31 220 LEU A O 1
ATOM 1727 N N . PHE A 1 221 ? 24.295 -2.880 0.652 1.00 93.81 221 PHE A N 1
ATOM 1728 C CA . PHE A 1 221 ? 24.713 -1.479 0.728 1.00 93.81 221 PHE A CA 1
ATOM 1729 C C . PHE A 1 221 ? 25.106 -0.893 -0.635 1.00 93.81 221 PHE A C 1
ATOM 1731 O O . PHE A 1 221 ? 25.107 0.332 -0.793 1.00 93.81 221 PHE A O 1
ATOM 1738 N N . ILE A 1 222 ? 25.386 -1.740 -1.627 1.00 95.50 222 ILE A N 1
ATOM 1739 C CA . ILE A 1 222 ? 25.651 -1.324 -3.008 1.00 95.50 222 ILE A CA 1
ATOM 1740 C C . ILE A 1 222 ? 24.335 -0.838 -3.630 1.00 95.50 222 ILE A C 1
ATOM 1742 O O . ILE A 1 222 ? 23.324 -1.530 -3.569 1.00 95.50 222 ILE A O 1
ATOM 1746 N N . GLY A 1 223 ? 24.327 0.372 -4.196 1.00 93.62 223 GLY A N 1
ATOM 1747 C CA . GLY A 1 223 ? 23.099 0.983 -4.731 1.00 93.62 223 GLY A CA 1
ATOM 1748 C C . GLY A 1 223 ? 22.092 1.449 -3.665 1.00 93.62 223 GLY A C 1
ATOM 1749 O O . GLY A 1 223 ? 20.970 1.813 -4.004 1.00 93.62 223 GLY A O 1
ATOM 1750 N N . SER A 1 224 ? 22.463 1.445 -2.378 1.00 92.69 224 SER A N 1
ATOM 1751 C CA . SER A 1 224 ? 21.575 1.861 -1.279 1.00 92.69 224 SER A CA 1
ATOM 1752 C C . SER A 1 224 ? 21.407 3.378 -1.136 1.00 92.69 224 SER A C 1
ATOM 1754 O O . SER A 1 224 ? 20.591 3.825 -0.330 1.00 92.69 224 SER A O 1
ATOM 1756 N N . GLU A 1 225 ? 22.208 4.171 -1.850 1.00 94.25 225 GLU A N 1
ATOM 1757 C CA . GLU A 1 225 ? 22.245 5.641 -1.797 1.00 94.25 225 GLU A CA 1
ATOM 1758 C C . GLU A 1 225 ? 22.450 6.204 -0.374 1.00 94.25 225 GLU A C 1
ATOM 1760 O O . GLU A 1 225 ? 22.087 7.338 -0.077 1.00 94.25 225 GLU A O 1
ATOM 1765 N N . GLY A 1 226 ? 23.033 5.405 0.529 1.00 92.25 226 GLY A N 1
ATOM 1766 C CA . GLY A 1 226 ? 23.244 5.773 1.931 1.00 92.25 226 GLY A CA 1
ATOM 1767 C C . GLY A 1 226 ? 22.022 5.576 2.837 1.00 92.25 226 GLY A C 1
ATOM 1768 O O . GLY A 1 226 ? 22.078 5.920 4.015 1.00 92.25 226 GLY A O 1
ATOM 1769 N N . HIS A 1 227 ? 20.923 4.998 2.336 1.00 87.75 227 HIS A N 1
ATOM 1770 C CA . HIS A 1 227 ? 19.709 4.760 3.128 1.00 87.75 227 HIS A CA 1
ATOM 1771 C C . HIS A 1 227 ? 19.870 3.702 4.225 1.00 87.75 227 HIS A C 1
ATOM 1773 O O . HIS A 1 227 ? 19.116 3.731 5.198 1.00 87.75 227 HIS A O 1
ATOM 1779 N N . LEU A 1 228 ? 20.780 2.743 4.040 1.00 89.50 228 LEU A N 1
ATOM 1780 C CA . LEU A 1 228 ? 21.013 1.650 4.992 1.00 89.50 228 LEU A CA 1
ATOM 1781 C C . LEU A 1 228 ? 22.164 1.949 5.960 1.00 89.50 228 LEU A C 1
ATOM 1783 O O . LEU A 1 228 ? 22.196 1.417 7.065 1.00 89.50 228 LEU A O 1
ATOM 1787 N N . GLY A 1 229 ? 23.113 2.783 5.544 1.00 92.62 229 GLY A N 1
ATOM 1788 C CA . GLY A 1 229 ? 24.310 3.106 6.305 1.00 92.62 229 GLY A CA 1
ATOM 1789 C C . GLY A 1 229 ? 25.317 3.890 5.471 1.00 92.62 229 GLY A C 1
ATOM 1790 O O . GLY A 1 229 ? 25.156 4.062 4.261 1.00 92.62 229 GLY A O 1
ATOM 1791 N N . ILE A 1 230 ? 26.360 4.371 6.135 1.00 97.38 230 ILE A N 1
ATOM 1792 C CA . ILE A 1 230 ? 27.411 5.209 5.562 1.00 97.38 230 ILE A CA 1
ATOM 1793 C C . ILE A 1 230 ? 28.619 4.327 5.260 1.00 97.38 230 ILE A C 1
ATOM 1795 O O . ILE A 1 230 ? 29.262 3.817 6.177 1.00 97.38 230 ILE A O 1
ATOM 1799 N N . ILE A 1 231 ? 28.914 4.131 3.974 1.00 98.06 231 ILE A N 1
ATOM 1800 C CA . ILE A 1 231 ? 30.073 3.354 3.518 1.00 98.06 231 ILE A CA 1
ATOM 1801 C C . ILE A 1 231 ? 31.346 4.124 3.869 1.00 98.06 231 ILE A C 1
ATOM 1803 O O . ILE A 1 231 ? 31.517 5.255 3.411 1.00 98.06 231 ILE A O 1
ATOM 1807 N N . GLY A 1 232 ? 32.222 3.519 4.674 1.00 98.00 232 GLY A N 1
ATOM 1808 C CA . GLY A 1 232 ? 33.457 4.146 5.143 1.00 98.00 232 GLY A CA 1
ATOM 1809 C C . GLY A 1 232 ? 34.742 3.533 4.587 1.00 98.00 232 GLY A C 1
ATOM 1810 O O . GLY A 1 232 ? 35.713 4.258 4.392 1.00 98.00 232 GLY A O 1
ATOM 1811 N N . ASN A 1 233 ? 34.747 2.241 4.255 1.00 98.06 233 ASN A N 1
ATOM 1812 C CA . ASN A 1 233 ? 35.881 1.564 3.618 1.00 98.06 233 ASN A CA 1
ATOM 1813 C C . ASN A 1 233 ? 35.388 0.558 2.568 1.00 98.06 233 ASN A C 1
ATOM 1815 O O . ASN A 1 233 ? 34.309 -0.024 2.716 1.00 98.06 233 ASN A O 1
ATOM 1819 N N . VAL A 1 234 ? 36.168 0.393 1.500 1.00 97.88 234 VAL A N 1
ATOM 1820 C CA . VAL A 1 234 ? 35.854 -0.439 0.340 1.00 97.88 234 VAL A CA 1
ATOM 1821 C C . VAL A 1 234 ? 36.996 -1.414 0.081 1.00 97.88 234 VAL A C 1
ATOM 1823 O O . VAL A 1 234 ? 38.138 -0.991 -0.082 1.00 97.88 234 VAL A O 1
ATOM 1826 N N . LYS A 1 235 ? 36.662 -2.704 -0.028 1.00 97.12 235 LYS A N 1
ATOM 1827 C CA . LYS A 1 235 ? 37.556 -3.781 -0.471 1.00 97.12 235 LYS A CA 1
ATOM 1828 C C . LYS A 1 235 ? 37.070 -4.270 -1.833 1.00 97.12 235 LYS A C 1
ATOM 1830 O O . LYS A 1 235 ? 35.947 -4.772 -1.944 1.00 97.12 235 LYS A O 1
ATOM 1835 N N . MET A 1 236 ? 37.872 -4.089 -2.875 1.00 96.12 236 MET A N 1
ATOM 1836 C CA . MET A 1 236 ? 37.474 -4.318 -4.268 1.00 96.12 236 MET A CA 1
ATOM 1837 C C . MET A 1 236 ? 38.609 -4.960 -5.070 1.00 96.12 236 MET A C 1
ATOM 1839 O O . MET A 1 236 ? 39.784 -4.741 -4.793 1.00 96.12 236 MET A O 1
ATOM 1843 N N . LEU A 1 237 ? 38.258 -5.747 -6.085 1.00 96.19 237 LEU A N 1
ATOM 1844 C CA . LEU A 1 237 ? 39.217 -6.238 -7.070 1.00 96.19 237 LEU A CA 1
ATOM 1845 C C . LEU A 1 237 ? 39.651 -5.100 -8.002 1.00 96.19 237 LEU A C 1
ATOM 1847 O O . LEU A 1 237 ? 38.822 -4.488 -8.676 1.00 96.19 237 LEU A O 1
ATOM 1851 N N . ALA A 1 238 ? 40.954 -4.849 -8.066 1.00 96.94 238 ALA A N 1
ATOM 1852 C CA . ALA A 1 238 ? 41.577 -4.130 -9.166 1.00 96.94 238 ALA A CA 1
ATOM 1853 C C . ALA A 1 238 ? 41.848 -5.099 -10.326 1.00 96.94 238 ALA A C 1
ATOM 1855 O O . ALA A 1 238 ? 41.922 -6.318 -10.154 1.00 96.94 238 ALA A O 1
ATOM 1856 N N . VAL A 1 239 ? 42.015 -4.554 -11.526 1.00 94.62 239 VAL A N 1
ATOM 1857 C CA . VAL A 1 239 ? 42.297 -5.331 -12.737 1.00 94.62 239 VAL A CA 1
ATOM 1858 C C . VAL A 1 239 ? 43.670 -4.969 -13.298 1.00 94.62 239 VAL A C 1
ATOM 1860 O O . VAL A 1 239 ? 44.104 -3.826 -13.141 1.00 94.62 239 VAL A O 1
ATOM 1863 N N . PRO A 1 240 ? 44.374 -5.902 -13.962 1.00 93.88 240 PRO A N 1
ATOM 1864 C CA . PRO A 1 240 ? 45.623 -5.580 -14.639 1.00 93.88 240 PRO A CA 1
ATOM 1865 C C . PRO A 1 240 ? 45.420 -4.477 -15.679 1.00 93.88 240 PRO A C 1
ATOM 1867 O O . PRO A 1 240 ? 44.435 -4.480 -16.424 1.00 93.88 240 PRO A O 1
ATOM 1870 N N . TYR A 1 241 ? 46.375 -3.555 -15.760 1.00 92.12 241 TYR A N 1
ATOM 1871 C CA . TYR A 1 241 ? 46.365 -2.512 -16.773 1.00 92.12 241 TYR A CA 1
ATOM 1872 C C . TYR A 1 241 ? 46.587 -3.142 -18.164 1.00 92.12 241 TYR A C 1
ATOM 1874 O O . TYR A 1 241 ? 47.552 -3.895 -18.350 1.00 92.12 241 TYR A O 1
ATOM 1882 N N . PRO A 1 242 ? 45.711 -2.892 -19.154 1.00 91.69 242 PRO A N 1
ATOM 1883 C CA . PRO A 1 242 ? 45.853 -3.472 -20.486 1.00 91.69 242 PRO A CA 1
ATOM 1884 C C . PRO A 1 242 ? 47.104 -2.931 -21.188 1.00 91.69 242 PRO A C 1
ATOM 1886 O O . PRO A 1 242 ? 47.334 -1.726 -21.231 1.00 91.69 242 PRO A O 1
ATOM 1889 N N . LYS A 1 243 ? 47.899 -3.832 -21.775 1.00 89.50 243 LYS A N 1
ATOM 1890 C CA . LYS A 1 243 ? 49.093 -3.465 -22.557 1.00 89.50 243 LYS A CA 1
ATOM 1891 C C . LYS A 1 243 ? 48.751 -3.137 -24.009 1.00 89.50 243 LYS A C 1
ATOM 1893 O O . LYS A 1 243 ? 49.450 -2.357 -24.634 1.00 89.50 243 LYS A O 1
ATOM 1898 N N . GLY A 1 244 ? 47.686 -3.745 -24.528 1.00 90.69 244 GLY A N 1
ATOM 1899 C CA . GLY A 1 244 ? 47.203 -3.560 -25.889 1.00 90.69 244 GLY A CA 1
ATOM 1900 C C . GLY A 1 244 ? 45.808 -2.965 -25.911 1.00 90.69 244 GLY A C 1
ATOM 1901 O O . GLY A 1 244 ? 44.910 -3.529 -25.283 1.00 90.69 244 GLY A O 1
ATOM 1902 N N . ILE A 1 245 ? 45.604 -1.877 -26.655 1.00 92.88 245 ILE A N 1
ATOM 1903 C CA . ILE A 1 245 ? 44.287 -1.252 -26.837 1.00 92.88 245 ILE A CA 1
ATOM 1904 C C . ILE A 1 245 ? 44.104 -0.860 -28.288 1.00 92.88 245 ILE A C 1
ATOM 1906 O O . ILE A 1 245 ? 44.885 -0.079 -28.811 1.00 92.88 245 ILE A O 1
ATOM 1910 N N . SER A 1 246 ? 43.016 -1.320 -28.891 1.00 96.06 246 SER A N 1
ATOM 1911 C CA . SER A 1 246 ? 42.581 -0.868 -30.206 1.00 96.06 246 SER A CA 1
ATOM 1912 C C . SER A 1 246 ? 41.194 -0.250 -30.080 1.00 96.06 246 SER A C 1
ATOM 1914 O O . SER A 1 246 ? 40.282 -0.867 -29.528 1.00 96.06 246 SER A O 1
ATOM 1916 N N . THR A 1 247 ? 41.036 0.987 -30.546 1.00 96.56 247 THR A N 1
ATOM 1917 C CA . THR A 1 247 ? 39.758 1.714 -30.511 1.00 96.56 247 THR A CA 1
ATOM 1918 C C . THR A 1 247 ? 39.318 2.018 -31.928 1.00 96.56 247 THR A C 1
ATOM 1920 O O . THR A 1 247 ? 40.117 2.506 -32.725 1.00 96.56 247 THR A O 1
ATOM 1923 N N . SER A 1 248 ? 38.047 1.771 -32.233 1.00 97.56 248 SER A N 1
ATOM 1924 C CA . SER A 1 248 ? 37.443 2.144 -33.508 1.00 97.56 248 SER A CA 1
ATOM 1925 C C . SER A 1 248 ? 36.273 3.108 -33.331 1.00 97.56 248 SER A C 1
ATOM 1927 O O . SER A 1 248 ? 35.567 3.060 -32.324 1.00 97.56 248 SER A O 1
ATOM 1929 N N . LEU A 1 249 ? 36.078 3.983 -34.318 1.00 97.94 249 LEU A N 1
ATOM 1930 C CA . LEU A 1 249 ? 34.921 4.862 -34.469 1.00 97.94 249 LEU A CA 1
ATOM 1931 C C . LEU A 1 249 ? 34.262 4.549 -35.811 1.00 97.94 249 LEU A C 1
ATOM 1933 O O . LEU A 1 249 ? 34.879 4.758 -36.853 1.00 97.94 249 LEU A O 1
ATOM 1937 N N . LEU A 1 250 ? 33.020 4.069 -35.791 1.00 98.44 250 LEU A N 1
ATOM 1938 C CA . LEU A 1 250 ? 32.309 3.577 -36.974 1.00 98.44 250 LEU A CA 1
ATOM 1939 C C . LEU A 1 250 ? 31.068 4.418 -37.271 1.00 98.44 250 LEU A C 1
ATOM 1941 O O . LEU A 1 250 ? 30.303 4.734 -36.362 1.00 98.44 250 LEU A O 1
ATOM 1945 N N . SER A 1 251 ? 30.848 4.730 -38.546 1.00 98.19 251 SER A N 1
ATOM 1946 C CA . SER A 1 251 ? 29.661 5.404 -39.080 1.00 98.19 251 SER A CA 1
ATOM 1947 C C . SER A 1 251 ? 28.623 4.377 -39.536 1.00 98.19 251 SER A C 1
ATOM 1949 O O . SER A 1 251 ? 28.895 3.558 -40.420 1.00 98.19 251 SER A O 1
ATOM 1951 N N . ILE A 1 252 ? 27.428 4.415 -38.938 1.00 98.19 252 ILE A N 1
ATOM 1952 C CA . ILE A 1 252 ? 26.370 3.415 -39.130 1.00 98.19 252 ILE A CA 1
ATOM 1953 C C . ILE A 1 252 ? 25.073 4.081 -39.614 1.00 98.19 252 ILE A C 1
ATOM 1955 O O . ILE A 1 252 ? 24.677 5.146 -39.134 1.00 98.19 252 ILE A O 1
ATOM 1959 N N . LYS A 1 253 ? 24.384 3.441 -40.571 1.00 96.38 253 LYS A N 1
ATOM 1960 C CA . LYS A 1 253 ? 23.163 3.979 -41.203 1.00 96.38 253 LYS A CA 1
ATOM 1961 C C . LYS A 1 253 ? 21.896 3.715 -40.395 1.00 96.38 253 LYS A C 1
ATOM 1963 O O . LYS A 1 253 ? 21.039 4.590 -40.306 1.00 96.38 253 LYS A O 1
ATOM 1968 N N . THR A 1 254 ? 21.751 2.515 -39.832 1.00 97.38 254 THR A N 1
ATOM 1969 C CA . THR A 1 254 ? 20.528 2.097 -39.133 1.00 97.38 254 THR A CA 1
ATOM 1970 C C . THR A 1 254 ? 20.825 1.566 -37.735 1.00 97.38 254 THR A C 1
ATOM 1972 O O . THR A 1 254 ? 21.887 1.002 -37.481 1.00 97.38 254 THR A O 1
ATOM 1975 N N . PHE A 1 255 ? 19.866 1.707 -36.816 1.00 97.25 255 PHE A N 1
ATOM 1976 C CA . PHE A 1 255 ? 20.010 1.161 -35.465 1.00 97.25 255 PHE A CA 1
ATOM 1977 C C . PHE A 1 255 ? 20.020 -0.379 -35.460 1.00 97.25 255 PHE A C 1
ATOM 1979 O O . PHE A 1 255 ? 20.656 -0.995 -34.607 1.00 97.25 255 PHE A O 1
ATOM 1986 N N . GLU A 1 256 ? 19.366 -1.015 -36.436 1.00 97.62 256 GLU A N 1
ATOM 1987 C CA . GLU A 1 256 ? 19.403 -2.471 -36.586 1.00 97.62 256 GLU A CA 1
ATOM 1988 C C . GLU A 1 256 ? 20.817 -2.967 -36.915 1.00 97.62 256 GLU A C 1
ATOM 1990 O O . GLU A 1 256 ? 21.252 -3.995 -36.397 1.00 97.62 256 GLU A O 1
ATOM 1995 N N . ASP A 1 257 ? 21.579 -2.208 -37.702 1.00 98.44 257 ASP A N 1
ATOM 1996 C CA . ASP A 1 257 ? 22.977 -2.541 -37.970 1.00 98.44 257 ASP A CA 1
ATOM 1997 C C . ASP A 1 257 ? 23.848 -2.335 -36.725 1.00 98.44 257 ASP A C 1
ATOM 1999 O O . ASP A 1 257 ? 24.692 -3.184 -36.443 1.00 98.44 257 ASP A O 1
ATOM 2003 N N . CYS A 1 258 ? 23.573 -1.320 -35.890 1.00 98.44 258 CYS A N 1
ATOM 2004 C CA . CYS A 1 258 ? 24.241 -1.182 -34.588 1.00 98.44 258 CYS A CA 1
ATOM 2005 C C . CYS A 1 258 ? 24.070 -2.436 -33.714 1.00 98.44 258 CYS A C 1
ATOM 2007 O O . CYS A 1 258 ? 25.027 -2.891 -33.085 1.00 98.44 258 CYS A O 1
ATOM 2009 N N . LYS A 1 259 ? 22.869 -3.031 -33.700 1.00 97.81 259 LYS A N 1
ATOM 2010 C CA . LYS A 1 259 ? 22.587 -4.271 -32.958 1.00 97.81 259 LYS A CA 1
ATOM 2011 C C . LYS A 1 259 ? 23.364 -5.466 -33.504 1.00 97.81 259 LYS A C 1
ATOM 2013 O O . LYS A 1 259 ? 23.945 -6.223 -32.727 1.00 97.81 259 LYS A O 1
ATOM 2018 N N . LYS A 1 260 ? 23.398 -5.634 -34.830 1.00 98.25 260 LYS A N 1
ATOM 2019 C CA . LYS A 1 260 ? 24.165 -6.709 -35.481 1.00 98.25 260 LYS A CA 1
ATOM 2020 C C . LYS A 1 260 ? 25.660 -6.573 -35.197 1.00 98.25 260 LYS A C 1
ATOM 2022 O O . LYS A 1 260 ? 26.315 -7.570 -34.907 1.00 98.25 260 LYS A O 1
ATOM 2027 N N . ILE A 1 261 ? 26.189 -5.349 -35.219 1.00 98.62 261 ILE A N 1
ATOM 2028 C CA . ILE A 1 261 ? 27.588 -5.066 -34.876 1.00 98.62 261 ILE A CA 1
ATOM 2029 C C . ILE A 1 261 ? 27.860 -5.399 -33.408 1.00 98.62 261 ILE A C 1
ATOM 2031 O O . ILE A 1 261 ? 28.868 -6.038 -33.121 1.00 98.62 261 ILE A O 1
ATOM 2035 N N . LEU A 1 262 ? 26.956 -5.056 -32.482 1.00 98.06 262 LEU A N 1
ATOM 2036 C CA . LEU A 1 262 ? 27.088 -5.446 -31.074 1.00 98.06 262 LEU A CA 1
ATOM 2037 C C . LEU A 1 262 ? 27.131 -6.970 -30.902 1.00 98.06 262 LEU A C 1
ATOM 2039 O O . LEU A 1 262 ? 27.960 -7.486 -30.153 1.00 98.06 262 LEU A O 1
ATOM 2043 N N . GLN A 1 263 ? 26.260 -7.698 -31.605 1.00 97.25 263 GLN A N 1
ATOM 2044 C CA . GLN A 1 263 ? 26.251 -9.160 -31.584 1.00 97.25 263 GLN A CA 1
ATOM 2045 C C . GLN A 1 263 ? 27.576 -9.737 -32.103 1.00 97.25 263 GLN A C 1
ATOM 2047 O O . GLN A 1 263 ? 28.149 -10.626 -31.473 1.00 97.25 263 GLN A O 1
ATOM 2052 N N . LEU A 1 264 ? 28.092 -9.206 -33.215 1.00 97.94 264 LEU A N 1
ATOM 2053 C CA . LEU A 1 264 ? 29.390 -9.608 -33.753 1.00 97.94 264 LEU A CA 1
ATOM 2054 C C . LEU A 1 264 ? 30.518 -9.290 -32.769 1.00 97.94 264 LEU A C 1
ATOM 2056 O O . LEU A 1 264 ? 31.296 -10.185 -32.460 1.00 97.94 264 LEU A O 1
ATOM 2060 N N . ALA A 1 265 ? 30.558 -8.085 -32.199 1.00 97.94 265 ALA A N 1
ATOM 2061 C CA . ALA A 1 265 ? 31.585 -7.672 -31.246 1.00 97.94 265 ALA A CA 1
ATOM 2062 C C . ALA A 1 265 ? 31.626 -8.595 -30.020 1.00 97.94 265 ALA A C 1
ATOM 2064 O O . ALA A 1 265 ? 32.697 -9.068 -29.646 1.00 97.94 265 ALA A O 1
ATOM 2065 N N . LYS A 1 266 ? 30.461 -8.940 -29.448 1.00 96.38 266 LYS A N 1
ATOM 2066 C CA . LYS A 1 266 ? 30.371 -9.878 -28.315 1.00 96.38 266 LYS A CA 1
ATOM 2067 C C . LYS A 1 266 ? 30.941 -11.265 -28.634 1.00 96.38 266 LYS A C 1
ATOM 2069 O O . LYS A 1 266 ? 31.440 -11.920 -27.729 1.00 96.38 266 LYS A O 1
ATOM 2074 N N . THR A 1 267 ? 30.891 -11.707 -29.893 1.00 95.56 267 THR A N 1
ATOM 2075 C CA . THR A 1 267 ? 31.429 -13.019 -30.305 1.00 95.56 267 THR A CA 1
ATOM 2076 C C . THR A 1 267 ? 32.889 -12.973 -30.755 1.00 95.56 267 THR A C 1
ATOM 2078 O O . THR A 1 267 ? 33.654 -13.856 -30.389 1.00 95.56 267 THR A O 1
ATOM 2081 N N . GLN A 1 268 ? 33.288 -11.959 -31.528 1.00 96.38 268 GLN A N 1
ATOM 2082 C CA . GLN A 1 268 ? 34.622 -11.885 -32.138 1.00 96.38 268 GLN A CA 1
ATOM 2083 C C . GLN A 1 268 ? 35.661 -11.269 -31.198 1.00 96.38 268 GLN A C 1
ATOM 2085 O O . GLN A 1 268 ? 36.807 -11.712 -31.154 1.00 96.38 268 GLN A O 1
ATOM 2090 N N . LEU A 1 269 ? 35.261 -10.268 -30.410 1.00 96.38 269 LEU A N 1
ATOM 2091 C CA . LEU A 1 269 ? 36.142 -9.630 -29.431 1.00 96.38 269 LEU A CA 1
ATOM 2092 C C . LEU A 1 269 ? 36.059 -10.329 -28.066 1.00 96.38 269 LEU A C 1
ATOM 2094 O O . LEU A 1 269 ? 37.061 -10.367 -27.352 1.00 96.38 269 LEU A O 1
ATOM 2098 N N . SER A 1 270 ? 34.912 -10.942 -27.737 1.00 93.19 270 SER A N 1
ATOM 2099 C CA . SER A 1 270 ? 34.717 -11.781 -26.541 1.00 93.19 270 SER A CA 1
ATOM 2100 C C . SER A 1 270 ? 35.214 -11.071 -25.264 1.00 93.19 270 SER A C 1
ATOM 2102 O O . SER A 1 270 ? 34.838 -9.926 -25.014 1.00 93.19 270 SER A O 1
ATOM 2104 N N . GLU A 1 271 ? 36.092 -11.690 -24.474 1.00 91.50 271 GLU A N 1
ATOM 2105 C CA . GLU A 1 271 ? 36.682 -11.158 -23.240 1.00 91.50 271 GLU A CA 1
ATOM 2106 C C . GLU A 1 271 ? 37.546 -9.900 -23.439 1.00 91.50 271 GLU A C 1
ATOM 2108 O O . GLU A 1 271 ? 37.905 -9.224 -22.469 1.00 91.50 271 GLU A O 1
ATOM 2113 N N . ASN A 1 272 ? 37.903 -9.570 -24.685 1.00 94.62 272 ASN A N 1
ATOM 2114 C CA . ASN A 1 272 ? 38.667 -8.370 -25.002 1.00 94.62 272 ASN A CA 1
ATOM 2115 C C . ASN A 1 272 ? 37.796 -7.148 -25.297 1.00 94.62 272 ASN A C 1
ATOM 2117 O O . ASN A 1 272 ? 38.340 -6.047 -25.280 1.00 94.62 272 ASN A O 1
ATOM 2121 N N . LEU A 1 273 ? 36.482 -7.297 -25.507 1.00 96.56 273 LEU A N 1
ATOM 2122 C CA . LEU A 1 273 ? 35.573 -6.162 -25.694 1.00 96.56 273 LEU A CA 1
ATOM 2123 C C . LEU A 1 273 ? 35.513 -5.324 -24.411 1.00 96.56 273 LEU A C 1
ATOM 2125 O O . LEU A 1 273 ? 34.853 -5.724 -23.456 1.00 96.56 273 LEU A O 1
ATOM 2129 N N . SER A 1 274 ? 36.193 -4.175 -24.374 1.00 94.56 274 SER A N 1
ATOM 2130 C CA . SER A 1 274 ? 36.178 -3.283 -23.211 1.00 94.56 274 SER A CA 1
ATOM 2131 C C . SER A 1 274 ? 35.100 -2.228 -23.250 1.00 94.56 274 SER A C 1
ATOM 2133 O O . SER A 1 274 ? 34.597 -1.898 -22.187 1.00 94.56 274 SER A O 1
ATOM 2135 N N . SER A 1 275 ? 34.733 -1.708 -24.418 1.00 96.44 275 SER A N 1
ATOM 2136 C CA . SER A 1 275 ? 33.707 -0.669 -24.511 1.00 96.44 275 SER A CA 1
ATOM 2137 C C . SER A 1 275 ? 32.914 -0.770 -25.805 1.00 96.44 275 SER A C 1
ATOM 2139 O O . SER A 1 275 ? 33.443 -1.194 -26.834 1.00 96.44 275 SER A O 1
ATOM 2141 N N . PHE A 1 276 ? 31.640 -0.387 -25.740 1.00 97.81 276 PHE A N 1
ATOM 2142 C CA . PHE A 1 276 ? 30.736 -0.341 -26.884 1.00 97.81 276 PHE A CA 1
ATOM 2143 C C . PHE A 1 276 ? 29.752 0.817 -26.692 1.00 97.81 276 PHE A C 1
ATOM 2145 O O . PHE A 1 276 ? 28.664 0.662 -26.129 1.00 97.81 276 PHE A O 1
ATOM 2152 N N . GLU A 1 277 ? 30.162 1.995 -27.147 1.00 97.75 277 GLU A N 1
ATOM 2153 C CA . GLU A 1 277 ? 29.424 3.241 -26.975 1.00 97.75 277 GLU A CA 1
ATOM 2154 C C . GLU A 1 277 ? 28.620 3.583 -28.219 1.00 97.75 277 GLU A C 1
ATOM 2156 O O . GLU A 1 277 ? 29.063 3.379 -29.348 1.00 97.75 277 GLU A O 1
ATOM 2161 N N . PHE A 1 278 ? 27.458 4.183 -28.001 1.00 98.19 278 PHE A N 1
ATOM 2162 C CA . PHE A 1 278 ? 26.551 4.645 -29.039 1.00 98.19 278 PHE A CA 1
ATOM 2163 C C . PHE A 1 278 ? 26.371 6.159 -28.968 1.00 98.19 278 PHE A C 1
ATOM 2165 O O . PHE A 1 278 ? 26.229 6.726 -27.882 1.00 98.19 278 PHE A O 1
ATOM 2172 N N . LEU A 1 279 ? 26.319 6.801 -30.135 1.00 98.56 279 LEU A N 1
ATOM 2173 C CA . LEU A 1 279 ? 25.975 8.209 -30.308 1.00 98.56 279 LEU A CA 1
ATOM 2174 C C . LEU A 1 279 ? 25.025 8.355 -31.504 1.00 98.56 279 LEU A C 1
ATOM 2176 O O . LEU A 1 279 ? 25.303 7.828 -32.580 1.00 98.56 279 LEU A O 1
ATOM 2180 N N . ASP A 1 280 ? 23.918 9.081 -31.346 1.00 98.31 280 ASP A N 1
ATOM 2181 C CA . ASP A 1 280 ? 23.039 9.420 -32.470 1.00 98.31 280 ASP A CA 1
ATOM 2182 C C . ASP A 1 280 ? 23.475 10.681 -33.240 1.00 98.31 280 ASP A C 1
ATOM 2184 O O . ASP A 1 280 ? 24.337 11.454 -32.816 1.00 98.31 280 ASP A O 1
ATOM 2188 N N . HIS A 1 281 ? 22.869 10.896 -34.407 1.00 97.75 281 HIS A N 1
ATOM 2189 C CA . HIS A 1 281 ? 23.126 12.074 -35.236 1.00 97.75 281 HIS A CA 1
ATOM 2190 C C . HIS A 1 281 ? 22.997 13.393 -34.460 1.00 97.75 281 HIS A C 1
ATOM 2192 O O . HIS A 1 281 ? 23.845 14.284 -34.558 1.00 97.75 281 HIS A O 1
ATOM 2198 N N . ASP A 1 282 ? 21.929 13.516 -33.667 1.00 97.00 282 ASP A N 1
ATOM 2199 C CA . ASP A 1 282 ? 21.611 14.741 -32.948 1.00 97.00 282 ASP A CA 1
ATOM 2200 C C . ASP A 1 282 ? 22.692 15.072 -31.905 1.00 97.00 282 ASP A C 1
ATOM 2202 O O . ASP A 1 282 ? 23.101 16.235 -31.819 1.00 97.00 282 ASP A O 1
ATOM 2206 N N . ILE A 1 283 ? 23.191 14.089 -31.141 1.00 97.50 283 ILE A N 1
ATOM 2207 C CA . ILE A 1 283 ? 24.271 14.334 -30.174 1.00 97.50 283 ILE A CA 1
ATOM 2208 C C . ILE A 1 283 ? 25.599 14.652 -30.871 1.00 97.50 283 ILE A C 1
ATOM 2210 O O . ILE A 1 283 ? 26.310 15.546 -30.414 1.00 97.50 283 ILE A O 1
ATOM 2214 N N . LEU A 1 284 ? 25.928 14.004 -31.993 1.00 97.50 284 LEU A N 1
ATOM 2215 C CA . LEU A 1 284 ? 27.165 14.279 -32.738 1.00 97.50 284 LEU A CA 1
ATOM 2216 C C . LEU A 1 284 ? 27.185 15.707 -33.288 1.00 97.50 284 LEU A C 1
ATOM 2218 O O . LEU A 1 284 ? 28.193 16.409 -33.176 1.00 97.50 284 LEU A O 1
ATOM 2222 N N . GLN A 1 285 ? 26.048 16.177 -33.802 1.00 95.31 285 GLN A N 1
ATOM 2223 C CA . GLN A 1 285 ? 25.889 17.566 -34.220 1.00 95.31 285 GLN A CA 1
ATOM 2224 C C . GLN A 1 285 ? 26.038 18.533 -33.039 1.00 95.31 285 GLN A C 1
ATOM 2226 O O . GLN A 1 285 ? 26.720 19.552 -33.161 1.00 95.31 285 GLN A O 1
ATOM 2231 N N . CYS A 1 286 ? 25.471 18.196 -31.878 1.00 95.25 286 CYS A N 1
ATOM 2232 C CA . CYS A 1 286 ? 25.647 18.979 -30.657 1.00 95.25 286 CYS A CA 1
ATOM 2233 C C . CYS A 1 286 ? 27.128 19.051 -30.231 1.00 95.25 286 CYS A C 1
ATOM 2235 O O . CYS A 1 286 ? 27.620 20.121 -29.869 1.00 95.25 286 CYS A O 1
ATOM 2237 N N . VAL A 1 287 ? 27.866 17.938 -30.299 1.00 95.19 287 VAL A N 1
ATOM 2238 C CA . VAL A 1 287 ? 29.299 17.882 -29.957 1.00 95.19 287 VAL A CA 1
ATOM 2239 C C . VAL A 1 287 ? 30.137 18.736 -30.900 1.00 95.19 287 VAL A C 1
ATOM 2241 O O . VAL A 1 287 ? 30.931 19.561 -30.431 1.00 95.19 287 VAL A O 1
ATOM 2244 N N . SER A 1 288 ? 29.909 18.594 -32.208 1.00 93.31 288 SER A N 1
ATOM 2245 C CA . SER A 1 288 ? 30.579 19.380 -33.247 1.00 93.31 288 SER A CA 1
ATOM 2246 C C . SER A 1 288 ? 30.407 20.887 -33.012 1.00 93.31 288 SER A C 1
ATOM 2248 O O . SER A 1 288 ? 31.380 21.642 -33.033 1.00 93.31 288 SER A O 1
ATOM 2250 N N . GLN A 1 289 ? 29.184 21.321 -32.685 1.00 91.94 289 GLN A N 1
ATOM 2251 C CA . GLN A 1 289 ? 28.850 22.733 -32.481 1.00 91.94 289 GLN A CA 1
ATOM 2252 C C . GLN A 1 289 ? 29.413 23.314 -31.173 1.00 91.94 289 GLN A C 1
ATOM 2254 O O . GLN A 1 289 ? 29.964 24.416 -31.174 1.00 91.94 289 GLN A O 1
ATOM 2259 N N . PHE A 1 290 ? 29.281 22.604 -30.046 1.00 91.56 290 PHE A N 1
ATOM 2260 C CA . PHE A 1 290 ? 29.476 23.206 -28.716 1.00 91.56 290 PHE A CA 1
ATOM 2261 C C . PHE A 1 290 ? 30.753 22.773 -27.987 1.00 91.56 290 PHE A C 1
ATOM 2263 O O . PHE A 1 290 ? 31.222 23.488 -27.088 1.00 91.56 290 PHE A O 1
ATOM 2270 N N . SER A 1 291 ? 31.344 21.632 -28.346 1.00 85.88 291 SER A N 1
ATOM 2271 C CA . SER A 1 291 ? 32.632 21.198 -27.786 1.00 85.88 291 SER A CA 1
ATOM 2272 C C . SER A 1 291 ? 33.822 21.482 -28.693 1.00 85.88 291 SER A C 1
ATOM 2274 O O . SER A 1 291 ? 34.951 21.383 -28.221 1.00 85.88 291 SER A O 1
ATOM 2276 N N . LYS A 1 292 ? 33.589 21.914 -29.942 1.00 80.12 292 LYS A N 1
ATOM 2277 C CA . LYS A 1 292 ? 34.634 22.158 -30.955 1.00 80.12 292 LYS A CA 1
ATOM 2278 C C . LYS A 1 292 ? 35.527 20.932 -31.201 1.00 80.12 292 LYS A C 1
ATOM 2280 O O . LYS A 1 292 ? 36.670 21.076 -31.625 1.00 80.12 292 LYS A O 1
ATOM 2285 N N . VAL A 1 293 ? 35.012 19.737 -30.909 1.00 86.19 293 VAL A N 1
ATOM 2286 C CA . VAL A 1 293 ? 35.673 18.471 -31.228 1.00 86.19 293 VAL A CA 1
ATOM 2287 C C . VAL A 1 293 ? 35.243 18.104 -32.651 1.00 86.19 293 VAL A C 1
ATOM 2289 O O . VAL A 1 293 ? 34.038 17.962 -32.881 1.00 86.19 293 VAL A O 1
ATOM 2292 N N . PRO A 1 294 ? 36.171 18.016 -33.620 1.00 86.25 294 PRO A N 1
ATOM 2293 C CA . PRO A 1 294 ? 35.821 17.660 -34.988 1.00 86.25 294 PRO A CA 1
ATOM 2294 C C . PRO A 1 294 ? 35.311 16.217 -35.046 1.00 86.25 294 PRO A C 1
ATOM 2296 O O . PRO A 1 294 ? 35.870 15.329 -34.405 1.00 86.25 294 PRO A O 1
ATOM 2299 N N . ILE A 1 295 ? 34.253 15.993 -35.826 1.00 92.88 295 ILE A N 1
ATOM 2300 C CA . ILE A 1 295 ? 33.762 14.649 -36.139 1.00 92.88 295 ILE A CA 1
ATOM 2301 C C . ILE A 1 295 ? 34.499 14.206 -37.407 1.00 92.88 295 ILE A C 1
ATOM 2303 O O . ILE A 1 295 ? 34.339 14.869 -38.430 1.00 92.88 295 ILE A O 1
ATOM 2307 N N . PRO A 1 296 ? 35.331 13.151 -37.363 1.00 92.19 296 PRO A N 1
ATOM 2308 C CA . PRO A 1 296 ? 36.257 12.807 -38.442 1.00 92.19 296 PRO A CA 1
ATOM 2309 C C . PRO A 1 296 ? 35.573 12.030 -39.582 1.00 92.19 296 PRO A C 1
ATOM 2311 O O . PRO A 1 296 ? 36.093 11.035 -40.066 1.00 92.19 296 PRO A O 1
ATOM 2314 N N . PHE A 1 297 ? 34.396 12.486 -40.003 1.00 92.88 297 PHE A N 1
ATOM 2315 C CA . PHE A 1 297 ? 33.655 11.974 -41.152 1.00 92.88 297 PHE A CA 1
ATOM 2316 C C . PHE A 1 297 ? 33.256 13.150 -42.046 1.00 92.88 297 PHE A C 1
ATOM 2318 O O . PHE A 1 297 ? 33.013 14.249 -41.547 1.00 92.88 297 PHE A O 1
ATOM 2325 N N . ASN A 1 298 ? 33.155 12.921 -43.359 1.00 87.94 298 ASN A N 1
ATOM 2326 C CA . ASN A 1 298 ? 32.758 13.965 -44.316 1.00 87.94 298 ASN A CA 1
ATOM 2327 C C . ASN A 1 298 ? 31.366 14.544 -44.007 1.00 87.94 298 ASN A C 1
ATOM 2329 O O . ASN A 1 298 ? 31.140 15.743 -44.153 1.00 87.94 298 ASN A O 1
ATOM 2333 N N . GLU A 1 299 ? 30.449 13.690 -43.548 1.00 91.38 299 GLU A N 1
ATOM 2334 C CA . GLU A 1 299 ? 29.112 14.058 -43.087 1.00 91.38 299 GLU A CA 1
ATOM 2335 C C . GLU A 1 299 ? 28.882 13.514 -41.675 1.00 91.38 299 GLU A C 1
ATOM 2337 O O . GLU A 1 299 ? 29.394 12.453 -41.311 1.00 91.38 299 GLU A O 1
ATOM 2342 N N . ILE A 1 300 ? 28.090 14.230 -40.869 1.00 94.69 300 ILE A N 1
ATOM 2343 C CA . ILE A 1 300 ? 27.732 13.767 -39.524 1.00 94.69 300 ILE A CA 1
ATOM 2344 C C . ILE A 1 300 ? 26.860 12.511 -39.664 1.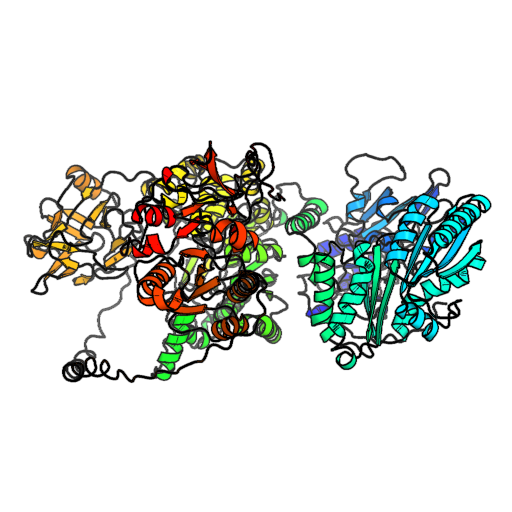00 94.69 300 ILE A C 1
ATOM 2346 O O . ILE A 1 300 ? 25.768 12.598 -40.233 1.00 94.69 300 ILE A O 1
ATOM 2350 N N . PRO A 1 301 ? 27.295 11.353 -39.141 1.00 96.56 301 PRO A N 1
ATOM 2351 C CA . PRO A 1 301 ? 26.626 10.091 -39.411 1.00 96.56 301 PRO A CA 1
ATOM 2352 C C . PRO A 1 301 ? 25.271 10.000 -38.703 1.00 96.56 301 PRO A C 1
ATOM 2354 O O . PRO A 1 301 ? 24.997 10.725 -37.744 1.00 96.56 301 PRO A O 1
ATOM 2357 N N . GLN A 1 302 ? 24.409 9.097 -39.179 1.00 97.06 302 GLN A N 1
ATOM 2358 C CA . GLN A 1 302 ? 23.102 8.850 -38.560 1.00 97.06 302 GLN A CA 1
ATOM 2359 C C . GLN A 1 302 ? 23.256 8.230 -37.160 1.00 97.06 302 GLN A C 1
ATOM 2361 O O . GLN A 1 302 ? 22.552 8.613 -36.222 1.00 97.06 302 GLN A O 1
ATOM 2366 N N . PHE A 1 303 ? 24.203 7.302 -37.027 1.00 98.50 303 PHE A N 1
ATOM 2367 C CA . PHE A 1 303 ? 24.671 6.735 -35.769 1.00 98.50 303 PHE A CA 1
ATOM 2368 C C . PHE A 1 303 ? 26.192 6.587 -35.816 1.00 98.50 303 PHE A C 1
ATOM 2370 O O . PHE A 1 303 ? 26.754 6.295 -36.873 1.00 98.50 303 PHE A O 1
ATOM 2377 N N . ALA A 1 304 ? 26.851 6.745 -34.673 1.00 98.50 304 ALA A N 1
ATOM 2378 C CA . ALA A 1 304 ? 28.246 6.376 -34.498 1.00 98.50 304 ALA A CA 1
ATOM 2379 C C . ALA A 1 304 ? 28.399 5.358 -33.368 1.00 98.50 304 ALA A C 1
ATOM 2381 O O . ALA A 1 304 ? 27.721 5.450 -32.340 1.00 98.50 304 ALA A O 1
ATOM 2382 N N . LEU A 1 305 ? 29.312 4.410 -33.567 1.00 98.62 305 LEU A N 1
ATOM 2383 C CA . LEU A 1 305 ? 29.729 3.455 -32.548 1.00 98.62 305 LEU A CA 1
ATOM 2384 C C . LEU A 1 305 ? 31.200 3.662 -32.210 1.00 98.62 305 LEU A C 1
ATOM 2386 O O . LEU A 1 305 ? 32.018 3.779 -33.121 1.00 98.62 305 LEU A O 1
ATOM 2390 N N . ILE A 1 306 ? 31.531 3.675 -30.918 1.00 98.12 306 ILE A N 1
ATOM 2391 C CA . ILE A 1 306 ? 32.918 3.582 -30.449 1.00 98.12 306 ILE A CA 1
ATOM 2392 C C . ILE A 1 306 ? 33.099 2.209 -29.824 1.00 98.12 306 ILE A C 1
ATOM 2394 O O . ILE A 1 306 ? 32.391 1.863 -28.880 1.00 98.12 306 ILE A O 1
ATOM 2398 N N . ILE A 1 307 ? 34.028 1.428 -30.363 1.00 98.00 307 ILE A N 1
ATOM 2399 C CA . ILE A 1 307 ? 34.278 0.056 -29.921 1.00 98.00 307 ILE A CA 1
ATOM 2400 C C . ILE A 1 307 ? 35.736 -0.041 -29.493 1.00 98.00 307 ILE A C 1
ATOM 2402 O O . ILE A 1 307 ? 36.636 0.222 -30.291 1.00 98.00 307 ILE A O 1
ATOM 2406 N N . GLU A 1 308 ? 35.964 -0.415 -28.237 1.00 96.12 308 GLU A N 1
ATOM 2407 C CA . GLU A 1 308 ? 37.302 -0.606 -27.676 1.00 96.12 308 GLU A CA 1
ATOM 2408 C C . GLU A 1 308 ? 37.546 -2.096 -27.431 1.00 96.12 308 GLU A C 1
ATOM 2410 O O . GLU A 1 308 ? 36.755 -2.779 -26.775 1.00 96.12 308 GLU A O 1
ATOM 2415 N N . CYS A 1 309 ? 38.663 -2.589 -27.955 1.00 95.25 309 CYS A N 1
ATOM 2416 C CA . CYS A 1 309 ? 39.247 -3.874 -27.618 1.00 95.25 309 CYS A CA 1
ATOM 2417 C C . CYS A 1 309 ? 40.457 -3.613 -26.716 1.00 95.25 309 CYS A C 1
ATOM 2419 O O . CYS A 1 309 ? 41.271 -2.734 -27.005 1.00 95.25 309 CYS A O 1
ATOM 2421 N N . SER A 1 310 ? 40.596 -4.368 -25.628 1.00 93.88 310 SER A N 1
ATOM 2422 C CA . SER A 1 310 ? 41.776 -4.306 -24.766 1.00 93.88 310 SER A CA 1
ATOM 2423 C C . SER A 1 310 ? 42.234 -5.684 -24.298 1.00 93.88 310 SER A C 1
ATOM 2425 O O . SER A 1 310 ? 41.431 -6.562 -23.950 1.00 93.88 310 SER A O 1
ATOM 2427 N N . SER A 1 311 ? 43.550 -5.883 -24.244 1.00 92.38 311 SER A N 1
ATOM 2428 C CA . SER A 1 311 ? 44.167 -7.155 -23.863 1.00 92.38 311 SER A CA 1
ATOM 2429 C C . SER A 1 311 ? 45.553 -6.956 -23.224 1.00 92.38 311 SER A C 1
ATOM 2431 O O . SER A 1 311 ? 46.085 -5.846 -23.138 1.00 92.38 311 SER A O 1
ATOM 2433 N N . SER A 1 312 ? 46.157 -8.051 -22.764 1.00 88.94 312 SER A N 1
ATOM 2434 C CA . SER A 1 312 ? 47.549 -8.084 -22.301 1.00 88.94 312 SER A CA 1
ATOM 2435 C C . SER A 1 312 ? 48.582 -8.118 -23.440 1.00 88.94 312 SER A C 1
ATOM 2437 O O . SER A 1 312 ? 49.777 -8.063 -23.155 1.00 88.94 312 SER A O 1
ATOM 2439 N N . ASN A 1 313 ? 48.152 -8.208 -24.703 1.00 89.62 313 ASN A N 1
ATOM 2440 C CA . ASN A 1 313 ? 49.008 -8.293 -25.886 1.00 89.62 313 ASN A CA 1
ATOM 2441 C C . ASN A 1 313 ? 48.466 -7.391 -27.012 1.00 89.62 313 ASN A C 1
ATOM 2443 O O . ASN A 1 313 ? 47.405 -7.648 -27.582 1.00 89.62 313 ASN A O 1
ATOM 2447 N N . GLU A 1 314 ? 49.220 -6.343 -27.331 1.00 87.81 314 GLU A N 1
ATOM 2448 C CA . GLU A 1 314 ? 48.886 -5.345 -28.351 1.00 87.81 314 GLU A CA 1
ATOM 2449 C C . GLU A 1 314 ? 48.600 -5.937 -29.732 1.00 87.81 314 GLU A C 1
ATOM 2451 O O . GLU A 1 314 ? 47.557 -5.638 -30.309 1.00 87.81 314 GLU A O 1
ATOM 2456 N N . GLU A 1 315 ? 49.448 -6.842 -30.216 1.00 88.75 315 GLU A N 1
ATOM 2457 C CA . GLU A 1 315 ? 49.316 -7.453 -31.541 1.00 88.75 315 GLU A CA 1
ATOM 2458 C C . GLU A 1 315 ? 48.035 -8.293 -31.656 1.00 88.75 315 GLU A C 1
ATOM 2460 O O . GLU A 1 315 ? 47.266 -8.141 -32.605 1.00 88.75 315 GLU A O 1
ATOM 2465 N N . ILE A 1 316 ? 47.737 -9.114 -30.641 1.00 86.31 316 ILE A N 1
ATOM 2466 C CA . ILE A 1 316 ? 46.491 -9.901 -30.589 1.00 86.31 316 ILE A CA 1
ATOM 2467 C C . ILE A 1 316 ? 45.269 -8.973 -30.542 1.00 86.31 316 ILE A C 1
ATOM 2469 O O . ILE A 1 316 ? 44.243 -9.258 -31.161 1.00 86.31 316 ILE A O 1
ATOM 2473 N N . CYS A 1 317 ? 45.366 -7.870 -29.795 1.00 89.31 317 CYS A N 1
ATOM 2474 C CA . CYS A 1 317 ? 44.289 -6.896 -29.647 1.00 89.31 317 CYS A CA 1
ATOM 2475 C C . CYS A 1 317 ? 43.944 -6.227 -30.982 1.00 89.31 317 CYS A C 1
ATOM 2477 O O . CYS A 1 317 ? 42.772 -6.184 -31.365 1.00 89.31 317 CYS A O 1
ATOM 2479 N N . LEU A 1 318 ? 44.973 -5.751 -31.690 1.00 90.25 318 LEU A N 1
ATOM 2480 C CA . LEU A 1 318 ? 44.840 -5.123 -32.997 1.00 90.25 318 LEU A CA 1
ATOM 2481 C C . LEU A 1 318 ? 44.300 -6.120 -34.024 1.00 90.25 318 LEU A C 1
ATOM 2483 O O . LEU A 1 318 ? 43.308 -5.823 -34.683 1.00 90.25 318 LEU A O 1
ATOM 2487 N N . LYS A 1 319 ? 44.861 -7.335 -34.081 1.00 93.19 319 LYS A N 1
ATOM 2488 C CA . LYS A 1 319 ? 44.421 -8.368 -35.024 1.00 93.19 319 LYS A CA 1
ATOM 2489 C C . LYS A 1 319 ? 42.947 -8.745 -34.839 1.00 93.19 319 LYS A C 1
ATOM 2491 O O . LYS A 1 319 ? 42.200 -8.785 -35.813 1.00 93.19 319 LYS A O 1
ATOM 2496 N N . LYS A 1 320 ? 42.494 -8.946 -33.592 1.00 94.31 320 LYS A N 1
ATOM 2497 C CA . LYS A 1 320 ? 41.070 -9.197 -33.294 1.00 94.31 320 LYS A CA 1
ATOM 2498 C C . LYS A 1 320 ? 40.174 -8.044 -33.759 1.00 94.31 320 LYS A C 1
ATOM 2500 O O . LYS A 1 320 ? 39.088 -8.301 -34.275 1.00 94.31 320 LYS A O 1
ATOM 2505 N N . MET A 1 321 ? 40.609 -6.792 -33.578 1.00 95.31 321 MET A N 1
ATOM 2506 C CA . MET A 1 321 ? 39.862 -5.622 -34.051 1.00 95.31 321 MET A CA 1
ATOM 2507 C C . MET A 1 321 ? 39.794 -5.587 -35.583 1.00 95.31 321 MET A C 1
ATOM 2509 O O . MET A 1 321 ? 38.711 -5.410 -36.131 1.00 95.31 321 MET A O 1
ATOM 2513 N N . GLU A 1 322 ? 40.911 -5.798 -36.279 1.00 95.31 322 GLU A N 1
ATOM 2514 C CA . GLU A 1 322 ? 40.965 -5.822 -37.747 1.00 95.31 322 GLU A CA 1
ATOM 2515 C C . GLU A 1 322 ? 40.077 -6.918 -38.347 1.00 95.31 322 GLU A C 1
ATOM 2517 O O . GLU A 1 322 ? 39.317 -6.651 -39.282 1.00 95.31 322 GLU A O 1
ATOM 2522 N N . ASP A 1 323 ? 40.116 -8.129 -37.788 1.00 96.31 323 ASP A N 1
ATOM 2523 C CA . ASP A 1 323 ? 39.292 -9.253 -38.245 1.00 96.31 323 ASP A CA 1
ATOM 2524 C C . ASP A 1 323 ? 37.797 -8.965 -38.013 1.00 96.31 323 ASP A C 1
ATOM 2526 O O . ASP A 1 323 ? 36.970 -9.132 -38.913 1.00 96.31 323 ASP A O 1
ATOM 2530 N N . PHE A 1 324 ? 37.444 -8.437 -36.836 1.00 97.44 324 PHE A N 1
ATOM 2531 C CA . PHE A 1 324 ? 36.079 -8.011 -36.520 1.00 97.44 324 PHE A CA 1
ATOM 2532 C C . PHE A 1 324 ? 35.568 -6.912 -37.467 1.00 97.44 324 PHE A C 1
ATOM 2534 O O . PHE A 1 324 ? 34.436 -6.992 -37.959 1.00 97.44 324 PHE A O 1
ATOM 2541 N N . LEU A 1 325 ? 36.384 -5.890 -37.739 1.00 97.56 325 LEU A N 1
ATOM 2542 C CA . LEU A 1 325 ? 36.022 -4.798 -38.643 1.00 97.56 325 LEU A CA 1
ATOM 2543 C C . LEU A 1 325 ? 35.871 -5.299 -40.080 1.00 97.56 325 LEU A C 1
ATOM 2545 O O . LEU A 1 325 ? 34.896 -4.938 -40.741 1.00 97.56 325 LEU A O 1
ATOM 2549 N N . SER A 1 326 ? 36.762 -6.185 -40.532 1.00 97.19 326 SER A N 1
ATOM 2550 C CA . SER A 1 326 ? 36.676 -6.828 -41.850 1.00 97.19 326 SER A CA 1
ATOM 2551 C C . SER A 1 326 ? 35.336 -7.549 -42.019 1.00 97.19 326 SER A C 1
ATOM 2553 O O . SER A 1 326 ? 34.619 -7.294 -42.986 1.00 97.19 326 SER A O 1
ATOM 2555 N N . MET A 1 327 ? 34.906 -8.329 -41.020 1.00 97.62 327 MET A N 1
ATOM 2556 C CA . MET A 1 327 ? 33.589 -8.981 -41.031 1.00 97.62 327 MET A CA 1
ATOM 2557 C C . MET A 1 327 ? 32.419 -7.984 -41.059 1.00 97.62 327 MET A C 1
ATOM 2559 O O . MET A 1 327 ? 31.380 -8.261 -41.667 1.00 97.62 327 MET A O 1
ATOM 2563 N N . CYS A 1 328 ? 32.545 -6.833 -40.392 1.00 98.19 328 CYS A N 1
ATOM 2564 C CA . CYS A 1 328 ? 31.513 -5.795 -40.414 1.00 98.19 328 CYS A CA 1
ATOM 2565 C C . CYS A 1 328 ? 31.374 -5.152 -41.803 1.00 98.19 328 CYS A C 1
ATOM 2567 O O . CYS A 1 328 ? 30.246 -4.909 -42.246 1.00 98.19 328 CYS A O 1
ATOM 2569 N N . TYR A 1 329 ? 32.492 -4.925 -42.501 1.00 96.62 329 TYR A N 1
ATOM 2570 C CA . TYR A 1 329 ? 32.506 -4.439 -43.883 1.00 96.62 329 TYR A CA 1
ATOM 2571 C C . TYR A 1 329 ? 31.979 -5.488 -44.869 1.00 96.62 329 TYR A C 1
ATOM 2573 O O . TYR A 1 329 ? 31.110 -5.169 -45.676 1.00 96.62 329 TYR A O 1
ATOM 2581 N N . GLU A 1 330 ? 32.401 -6.752 -44.757 1.00 96.75 330 GLU A N 1
ATOM 2582 C CA . GLU A 1 330 ? 31.894 -7.859 -45.588 1.00 96.75 330 GLU A CA 1
ATOM 2583 C C . GLU A 1 330 ? 30.370 -8.021 -45.480 1.00 96.75 330 GLU A C 1
ATOM 2585 O O . GLU A 1 330 ? 29.682 -8.304 -46.463 1.00 96.75 330 GLU A O 1
ATOM 2590 N N . LYS A 1 331 ? 29.814 -7.802 -44.282 1.00 97.44 331 LYS A N 1
ATOM 2591 C CA . LYS A 1 331 ? 28.366 -7.842 -44.024 1.00 97.44 331 LYS A CA 1
ATOM 2592 C C . LYS A 1 331 ? 27.638 -6.537 -44.366 1.00 97.44 331 LYS A C 1
ATOM 2594 O O . LYS A 1 331 ? 26.432 -6.463 -44.141 1.00 97.44 331 LYS A O 1
ATOM 2599 N N . ASN A 1 332 ? 28.333 -5.536 -44.915 1.00 96.75 332 ASN A N 1
ATOM 2600 C CA . ASN A 1 332 ? 27.803 -4.213 -45.266 1.00 96.75 332 ASN A CA 1
ATOM 2601 C C . ASN A 1 332 ? 27.115 -3.486 -44.092 1.00 96.75 332 ASN A C 1
ATOM 2603 O O . ASN A 1 332 ? 26.113 -2.797 -44.282 1.00 96.75 332 ASN A O 1
ATOM 2607 N N . LEU A 1 333 ? 27.632 -3.652 -42.869 1.00 97.56 333 LEU A N 1
ATOM 2608 C CA . LEU A 1 333 ? 27.056 -3.044 -41.661 1.00 97.56 333 LEU A CA 1
ATOM 2609 C C . LEU A 1 333 ? 27.622 -1.645 -41.367 1.00 97.56 333 LEU A C 1
ATOM 2611 O O . LEU A 1 333 ? 26.984 -0.857 -40.670 1.00 97.56 333 LEU A O 1
ATOM 2615 N N . VAL A 1 334 ? 28.814 -1.338 -41.886 1.00 97.06 334 VAL A N 1
ATOM 2616 C CA . VAL A 1 334 ? 29.572 -0.104 -41.625 1.00 97.06 334 VAL A CA 1
ATOM 2617 C C . VAL A 1 334 ? 29.688 0.710 -42.912 1.00 97.06 334 VAL A C 1
ATOM 2619 O O . VAL A 1 334 ? 29.959 0.154 -43.973 1.00 97.06 334 VAL A O 1
ATOM 2622 N N . ASN A 1 335 ? 29.467 2.024 -42.827 1.00 92.75 335 ASN A N 1
ATOM 2623 C CA . ASN A 1 335 ? 29.611 2.937 -43.964 1.00 92.75 335 ASN A CA 1
ATOM 2624 C C . ASN A 1 335 ? 31.035 3.491 -44.094 1.00 92.75 335 ASN A C 1
ATOM 2626 O O . ASN A 1 335 ? 31.552 3.600 -45.198 1.00 92.75 335 ASN A O 1
ATOM 2630 N N . ASP A 1 336 ? 31.625 3.872 -42.966 1.00 93.56 336 ASP A N 1
ATOM 2631 C CA . ASP A 1 336 ? 32.982 4.407 -42.851 1.00 93.56 336 ASP A CA 1
ATOM 2632 C C . ASP A 1 336 ? 33.492 4.122 -41.431 1.00 93.56 336 ASP A C 1
ATOM 2634 O O . ASP A 1 336 ? 32.684 3.941 -40.511 1.00 93.56 336 ASP A O 1
ATOM 2638 N N . GLY A 1 337 ? 34.802 4.072 -41.223 1.00 94.56 337 GLY A N 1
ATOM 2639 C CA . GLY A 1 337 ? 35.368 3.688 -39.939 1.00 94.56 337 GLY A CA 1
ATOM 2640 C C . GLY A 1 337 ? 36.837 4.044 -39.787 1.00 94.56 337 GLY A C 1
ATOM 2641 O O . GLY A 1 337 ? 37.633 3.866 -40.702 1.00 94.56 337 GLY A O 1
ATOM 2642 N N . ILE A 1 338 ? 37.195 4.506 -38.593 1.00 93.62 338 ILE A N 1
ATOM 2643 C CA . ILE A 1 338 ? 38.569 4.821 -38.195 1.00 93.62 338 ILE A CA 1
ATOM 2644 C C . ILE A 1 338 ? 38.974 3.844 -37.101 1.00 93.62 338 ILE A C 1
ATOM 2646 O O . ILE A 1 338 ? 38.179 3.567 -36.204 1.00 93.62 338 ILE A O 1
ATOM 2650 N N . VAL A 1 339 ? 40.211 3.360 -37.149 1.00 93.38 339 VAL A N 1
ATOM 2651 C CA . VAL A 1 339 ? 40.826 2.557 -36.090 1.00 93.38 339 VAL A CA 1
ATOM 2652 C C . VAL A 1 339 ? 42.118 3.230 -35.633 1.00 93.38 339 VAL A C 1
ATOM 2654 O O . VAL A 1 339 ? 42.850 3.797 -36.440 1.00 93.38 339 VAL A O 1
ATOM 2657 N N . THR A 1 340 ? 42.372 3.199 -34.331 1.00 92.44 340 THR A N 1
ATOM 2658 C CA . THR A 1 340 ? 43.577 3.742 -33.687 1.00 92.44 340 THR A CA 1
ATOM 2659 C C . THR A 1 340 ? 44.156 2.706 -32.736 1.00 92.44 340 THR A C 1
ATOM 2661 O O . THR A 1 340 ? 43.386 1.944 -32.137 1.00 92.44 340 THR A O 1
ATOM 2664 N N . ASN A 1 341 ? 45.476 2.710 -32.547 1.00 86.56 341 ASN A N 1
ATOM 2665 C CA . ASN A 1 341 ? 46.151 1.779 -31.650 1.00 86.56 341 ASN A CA 1
ATOM 2666 C C . ASN A 1 341 ? 46.824 2.537 -30.488 1.00 86.56 341 ASN A C 1
ATOM 2668 O O . ASN A 1 341 ? 47.559 3.501 -30.669 1.00 86.56 341 ASN A O 1
ATOM 2672 N N . GLY A 1 342 ? 46.543 2.113 -29.260 1.00 82.94 342 GLY A N 1
ATOM 2673 C CA . GLY A 1 342 ? 47.016 2.757 -28.037 1.00 82.94 342 GLY A CA 1
ATOM 2674 C C . GLY A 1 342 ? 46.194 3.971 -27.574 1.00 82.94 342 GLY A C 1
ATOM 2675 O O . GLY A 1 342 ? 45.401 4.575 -28.298 1.00 82.94 342 GLY A O 1
ATOM 2676 N N . PHE A 1 343 ? 46.399 4.349 -26.307 1.00 77.50 343 PHE A N 1
ATOM 2677 C CA . PHE A 1 343 ? 45.625 5.397 -25.626 1.00 77.50 343 PHE A CA 1
ATOM 2678 C C . PHE A 1 343 ? 45.774 6.794 -26.242 1.00 77.50 343 PHE A C 1
ATOM 2680 O O . PHE A 1 343 ? 44.799 7.541 -26.335 1.00 77.50 343 PHE A O 1
ATOM 2687 N N . ASN A 1 344 ? 46.997 7.174 -26.622 1.00 80.88 344 ASN A N 1
ATOM 2688 C CA . ASN A 1 344 ? 47.277 8.529 -27.100 1.00 80.88 344 ASN A CA 1
ATOM 2689 C C . ASN A 1 344 ? 46.603 8.805 -28.448 1.00 80.88 344 ASN A C 1
ATOM 2691 O O . ASN A 1 344 ? 46.060 9.894 -28.638 1.00 80.88 344 ASN A O 1
ATOM 2695 N N . GLU A 1 345 ? 46.589 7.819 -29.347 1.00 83.00 345 GLU A N 1
ATOM 2696 C CA . GLU A 1 345 ? 45.929 7.921 -30.652 1.00 83.00 345 GLU A CA 1
ATOM 2697 C C . GLU A 1 345 ? 44.400 7.909 -30.510 1.00 83.00 345 GLU A C 1
ATOM 2699 O O . GLU A 1 345 ? 43.709 8.725 -31.122 1.00 83.00 345 GLU A O 1
ATOM 2704 N N . ALA A 1 346 ? 43.867 7.069 -29.614 1.00 87.19 346 ALA A N 1
ATOM 2705 C CA . ALA A 1 346 ? 42.430 6.973 -29.347 1.00 87.19 346 ALA A CA 1
ATOM 2706 C C . ALA A 1 346 ? 41.835 8.224 -28.668 1.00 87.19 346 ALA A C 1
ATOM 2708 O O . ALA A 1 346 ? 40.614 8.396 -28.628 1.00 87.19 346 ALA A O 1
ATOM 2709 N N . ARG A 1 347 ? 42.671 9.134 -28.146 1.00 88.12 347 ARG A N 1
ATOM 2710 C CA . ARG A 1 347 ? 42.233 10.343 -27.426 1.00 88.12 347 ARG A CA 1
ATOM 2711 C C . ARG A 1 347 ? 41.279 11.209 -28.247 1.00 88.12 347 ARG A C 1
ATOM 2713 O O . ARG A 1 347 ? 40.334 11.768 -27.697 1.00 88.12 347 ARG A O 1
ATOM 2720 N N . GLY A 1 348 ? 41.509 11.317 -29.557 1.00 87.62 348 GLY A N 1
ATOM 2721 C CA . GLY A 1 348 ? 40.630 12.064 -30.462 1.00 87.62 348 GLY A CA 1
ATOM 2722 C C . GLY A 1 348 ? 39.213 11.485 -30.517 1.00 87.62 348 GLY A C 1
ATOM 2723 O O . GLY A 1 348 ? 38.246 12.240 -30.434 1.00 87.62 348 GLY A O 1
ATOM 2724 N N . ILE A 1 349 ? 39.098 10.154 -30.573 1.00 93.44 349 ILE A N 1
ATOM 2725 C CA . ILE A 1 349 ? 37.818 9.430 -30.569 1.00 93.44 349 ILE A CA 1
ATOM 2726 C C . ILE A 1 349 ? 37.110 9.621 -29.223 1.00 93.44 349 ILE A C 1
ATOM 2728 O O . ILE A 1 349 ? 35.943 10.012 -29.179 1.00 93.44 349 ILE A O 1
ATOM 2732 N N . TRP A 1 350 ? 37.824 9.426 -28.113 1.00 92.88 350 TRP A N 1
ATOM 2733 C CA . TRP A 1 350 ? 37.248 9.562 -26.773 1.00 92.88 350 TRP A CA 1
ATOM 2734 C C . TRP A 1 350 ? 36.809 10.993 -26.442 1.00 92.88 350 TRP A C 1
ATOM 2736 O O . TRP A 1 350 ? 35.765 11.176 -25.817 1.00 92.88 350 TRP A O 1
ATOM 2746 N N . ASN A 1 351 ? 37.500 12.017 -26.957 1.00 92.56 351 ASN A N 1
ATOM 2747 C CA . ASN A 1 351 ? 37.065 13.413 -26.831 1.00 92.56 351 ASN A CA 1
ATOM 2748 C C . ASN A 1 351 ? 35.666 13.659 -27.432 1.00 92.56 351 ASN A C 1
ATOM 2750 O O . ASN A 1 351 ? 34.947 14.536 -26.951 1.00 92.56 351 ASN A O 1
ATOM 2754 N N . ILE A 1 352 ? 35.251 12.901 -28.457 1.00 94.94 352 ILE A N 1
ATOM 2755 C CA . ILE A 1 352 ? 33.893 12.994 -29.023 1.00 94.94 352 ILE A CA 1
ATOM 2756 C C . ILE A 1 352 ? 32.871 12.514 -27.984 1.00 94.94 352 ILE A C 1
ATOM 2758 O O . ILE A 1 352 ? 31.889 13.208 -27.704 1.00 94.94 352 ILE A O 1
ATOM 2762 N N . ARG A 1 353 ? 33.127 11.357 -27.360 1.00 94.06 353 ARG A N 1
ATOM 2763 C CA . ARG A 1 353 ? 32.252 10.760 -26.340 1.00 94.06 353 ARG A CA 1
ATOM 2764 C C . ARG A 1 353 ? 32.198 11.574 -25.048 1.00 94.06 353 ARG A C 1
ATOM 2766 O O . ARG A 1 353 ? 31.112 11.758 -24.496 1.00 94.06 353 ARG A O 1
ATOM 2773 N N . GLU A 1 354 ? 33.338 12.075 -24.578 1.00 90.44 354 GLU A N 1
ATOM 2774 C CA . GLU A 1 354 ? 33.444 12.931 -23.386 1.00 90.44 354 GLU A CA 1
ATOM 2775 C C . GLU A 1 354 ? 32.894 14.345 -23.630 1.00 90.44 354 GLU A C 1
ATOM 2777 O O . GLU A 1 354 ? 32.404 15.006 -22.710 1.00 90.44 354 GLU A O 1
ATOM 2782 N N . GLY A 1 355 ? 32.900 14.804 -24.884 1.00 91.19 355 GLY A N 1
ATOM 2783 C CA . GLY A 1 355 ? 32.280 16.061 -25.282 1.00 91.19 355 GLY A CA 1
ATOM 2784 C C . GLY A 1 355 ? 30.753 16.039 -25.173 1.00 91.19 355 GLY A C 1
ATOM 2785 O O . GLY A 1 355 ? 30.148 17.089 -24.941 1.00 91.19 355 GLY A O 1
ATOM 2786 N N . ALA A 1 356 ? 30.100 14.879 -25.304 1.00 93.12 356 ALA A N 1
ATOM 2787 C CA . ALA A 1 356 ? 28.637 14.776 -25.332 1.00 93.12 356 ALA A CA 1
ATOM 2788 C C . ALA A 1 356 ? 27.950 15.297 -24.046 1.00 93.12 356 ALA A C 1
ATOM 2790 O O . ALA A 1 356 ? 27.129 16.217 -24.158 1.00 93.12 356 ALA A O 1
ATOM 2791 N N . PRO A 1 357 ? 28.313 14.839 -22.826 1.00 88.56 357 PRO A N 1
ATOM 2792 C CA . PRO A 1 357 ? 27.732 15.346 -21.579 1.00 88.56 357 PRO A CA 1
ATOM 2793 C C . PRO A 1 357 ? 27.828 16.867 -21.397 1.00 88.56 357 PRO A C 1
ATOM 2795 O O . PRO A 1 357 ? 26.896 17.473 -20.860 1.00 88.56 357 PRO A O 1
ATOM 2798 N N . LEU A 1 358 ? 28.932 17.477 -21.850 1.00 86.19 358 LEU A N 1
ATOM 2799 C CA . LEU A 1 358 ? 29.187 18.918 -21.748 1.00 86.19 358 LEU A CA 1
ATOM 2800 C C . LEU A 1 358 ? 28.440 19.718 -22.821 1.00 86.19 358 LEU A C 1
ATOM 2802 O O . LEU A 1 358 ? 27.971 20.823 -22.551 1.00 86.19 358 LEU A O 1
ATOM 2806 N N . SER A 1 359 ? 28.326 19.173 -24.033 1.00 93.75 359 SER A N 1
ATOM 2807 C CA . SER A 1 359 ? 27.723 19.858 -25.183 1.00 93.75 359 SER A CA 1
ATOM 2808 C C . SER A 1 359 ? 26.236 20.113 -24.975 1.00 93.75 359 SER A C 1
ATOM 2810 O O . SER A 1 359 ? 25.777 21.236 -25.179 1.00 93.75 359 SER A O 1
ATOM 2812 N N . VAL A 1 360 ? 25.504 19.116 -24.465 1.00 92.00 360 VAL A N 1
ATOM 2813 C CA . VAL A 1 360 ? 24.055 19.244 -24.233 1.00 92.00 360 VAL A CA 1
ATOM 2814 C C . VAL A 1 360 ? 23.708 20.335 -23.214 1.00 92.00 360 VAL A C 1
ATOM 2816 O O . VAL A 1 360 ? 22.660 20.962 -23.318 1.00 92.00 360 VAL A O 1
ATOM 2819 N N . GLY A 1 361 ? 24.596 20.596 -22.246 1.00 86.56 361 GLY A N 1
ATOM 2820 C CA . GLY A 1 361 ? 24.426 21.669 -21.260 1.00 86.56 361 GLY A CA 1
ATOM 2821 C C . GLY A 1 361 ? 24.819 23.062 -21.767 1.00 86.56 361 GLY A C 1
ATOM 2822 O O . GLY A 1 361 ? 24.441 24.055 -21.151 1.00 86.56 361 GLY A O 1
ATOM 2823 N N . LYS A 1 362 ? 25.578 23.155 -22.869 1.00 90.31 362 LYS A N 1
ATOM 2824 C CA . LYS A 1 362 ? 25.952 24.432 -23.504 1.00 90.31 362 LYS A CA 1
ATOM 2825 C C . LYS A 1 362 ? 24.894 24.936 -24.487 1.00 90.31 362 LYS A C 1
ATOM 2827 O O . LYS A 1 362 ? 24.794 26.144 -24.671 1.00 90.31 362 LYS A O 1
ATOM 2832 N N . GLU A 1 363 ? 24.134 24.038 -25.117 1.00 91.50 363 GLU A N 1
ATOM 2833 C CA . GLU A 1 363 ? 23.092 24.404 -26.089 1.00 91.50 363 GLU A CA 1
ATOM 2834 C C . GLU A 1 363 ? 21.859 25.035 -25.419 1.00 91.50 363 GLU A C 1
ATOM 2836 O O . GLU A 1 363 ? 21.271 25.976 -25.952 1.00 91.50 363 GLU A O 1
ATOM 2841 N N . GLY A 1 364 ? 21.469 24.545 -24.239 1.00 91.12 364 GLY A N 1
ATOM 2842 C CA . GLY A 1 364 ? 20.310 25.057 -23.511 1.00 91.12 364 GLY A CA 1
ATOM 2843 C C . GLY A 1 364 ? 20.061 24.346 -22.184 1.00 91.12 364 GLY A C 1
ATOM 2844 O O . GLY A 1 364 ? 20.938 23.685 -21.628 1.00 91.12 364 GLY A O 1
ATOM 2845 N N . TYR A 1 365 ? 18.838 24.475 -21.668 1.00 90.38 365 TYR A N 1
ATOM 2846 C CA . TYR A 1 365 ? 18.391 23.728 -20.497 1.00 90.38 365 TYR A CA 1
ATOM 2847 C C . TYR A 1 365 ? 18.129 22.271 -20.879 1.00 90.38 365 TYR A C 1
ATOM 2849 O O . TYR A 1 365 ? 17.224 21.984 -21.670 1.00 90.38 365 TYR A O 1
ATOM 2857 N N . VAL A 1 366 ? 18.916 21.356 -20.317 1.00 92.12 366 VAL A N 1
ATOM 2858 C CA . VAL A 1 366 ? 18.846 19.923 -20.613 1.00 92.12 366 VAL A CA 1
ATOM 2859 C C . VAL A 1 366 ? 18.056 19.180 -19.543 1.00 92.12 366 VAL A C 1
ATOM 2861 O O . VAL A 1 366 ? 18.316 19.346 -18.361 1.00 92.12 366 VAL A O 1
ATOM 2864 N N . TYR A 1 367 ? 17.135 18.317 -19.955 1.00 92.75 367 TYR A N 1
ATOM 2865 C CA . TYR A 1 367 ? 16.511 17.291 -19.125 1.00 92.75 367 TYR A CA 1
ATOM 2866 C C . TYR A 1 367 ? 17.246 15.980 -19.393 1.00 92.75 367 TYR A C 1
ATOM 2868 O O . TYR A 1 367 ? 17.137 15.423 -20.488 1.00 92.75 367 TYR A O 1
ATOM 2876 N N . LYS A 1 368 ? 18.034 15.531 -18.415 1.00 92.31 368 LYS A N 1
ATOM 2877 C CA . LYS A 1 368 ? 18.848 14.314 -18.497 1.00 92.31 368 LYS A CA 1
ATOM 2878 C C . LYS A 1 368 ? 18.086 13.119 -17.934 1.00 92.31 368 LYS A C 1
ATOM 2880 O O . LYS A 1 368 ? 17.544 13.199 -16.831 1.00 92.31 368 LYS A O 1
ATOM 2885 N N . TYR A 1 369 ? 18.105 12.014 -18.666 1.00 94.56 369 TYR A N 1
ATOM 2886 C CA . TYR A 1 369 ? 17.521 10.747 -18.256 1.00 94.56 369 TYR A CA 1
ATOM 2887 C C . TYR A 1 369 ? 18.591 9.670 -18.362 1.00 94.56 369 TYR A C 1
ATOM 2889 O O . TYR A 1 369 ? 19.060 9.355 -19.451 1.00 94.56 369 TYR A O 1
ATOM 2897 N N . ASP A 1 370 ? 18.973 9.145 -17.207 1.00 94.62 370 ASP A N 1
ATOM 2898 C CA . ASP A 1 370 ? 19.934 8.059 -17.067 1.00 94.62 370 ASP A CA 1
ATOM 2899 C C . ASP A 1 370 ? 19.184 6.775 -16.697 1.00 94.62 370 ASP A C 1
ATOM 2901 O O . ASP A 1 370 ? 18.623 6.686 -15.600 1.00 94.62 370 ASP A O 1
ATOM 2905 N N . MET A 1 371 ? 19.082 5.844 -17.641 1.00 95.31 371 MET A N 1
ATOM 2906 C CA . MET A 1 371 ? 18.206 4.671 -17.563 1.00 95.31 371 MET A CA 1
ATOM 2907 C C . MET A 1 371 ? 18.781 3.504 -18.362 1.00 95.31 371 MET A C 1
ATOM 2909 O O . MET A 1 371 ? 19.658 3.700 -19.200 1.00 95.31 371 MET A O 1
ATOM 2913 N N . SER A 1 372 ? 18.267 2.301 -18.128 1.00 96.00 372 SER A N 1
ATOM 2914 C CA . SER A 1 372 ? 18.658 1.110 -18.887 1.00 96.00 372 SER A CA 1
ATOM 2915 C C . SER A 1 372 ? 17.452 0.518 -19.596 1.00 96.00 372 SER A C 1
ATOM 2917 O O . SER A 1 372 ? 16.370 0.423 -19.014 1.00 96.00 372 SER A O 1
ATOM 2919 N N . LEU A 1 373 ? 17.631 0.117 -20.848 1.00 97.25 373 LEU A N 1
ATOM 2920 C CA . LEU A 1 373 ? 16.592 -0.493 -21.670 1.00 97.25 373 LEU A CA 1
ATOM 2921 C C . LEU A 1 373 ? 17.115 -1.782 -22.299 1.00 97.25 373 LEU A C 1
ATOM 2923 O O . LEU A 1 373 ? 18.303 -1.864 -22.625 1.00 97.25 373 LEU A O 1
ATOM 2927 N N . PRO A 1 374 ? 16.232 -2.763 -22.547 1.00 97.06 374 PRO A N 1
ATOM 2928 C CA . PRO A 1 374 ? 16.550 -3.832 -23.477 1.00 97.06 374 PRO A CA 1
ATOM 2929 C C . PRO A 1 374 ? 17.036 -3.258 -24.817 1.00 97.06 374 PRO A C 1
ATOM 2931 O O . PRO A 1 374 ? 16.535 -2.229 -25.285 1.00 97.06 374 PRO A O 1
ATOM 2934 N N . ILE A 1 375 ? 18.023 -3.911 -25.434 1.00 95.69 375 ILE A N 1
ATOM 2935 C CA . ILE A 1 375 ? 18.718 -3.401 -26.626 1.00 95.69 375 ILE A CA 1
ATOM 2936 C C . ILE A 1 375 ? 17.744 -3.123 -27.778 1.00 95.69 375 ILE A C 1
ATOM 2938 O O . ILE A 1 375 ? 17.921 -2.160 -28.523 1.00 95.69 375 ILE A O 1
ATOM 2942 N N . GLU A 1 376 ? 16.683 -3.920 -27.910 1.00 94.44 376 GLU A N 1
ATOM 2943 C CA . GLU A 1 376 ? 15.644 -3.724 -28.917 1.00 94.44 376 GLU A CA 1
ATOM 2944 C C . GLU A 1 376 ? 14.844 -2.421 -28.734 1.00 94.44 376 GLU A C 1
ATOM 2946 O O . GLU A 1 376 ? 14.359 -1.865 -29.717 1.00 94.44 376 GLU A O 1
ATOM 2951 N N . HIS A 1 377 ? 14.770 -1.892 -27.509 1.00 95.88 377 HIS A N 1
ATOM 2952 C CA . HIS A 1 377 ? 14.034 -0.674 -27.159 1.00 95.88 377 HIS A CA 1
ATOM 2953 C C . HIS A 1 377 ? 14.926 0.569 -27.012 1.00 95.88 377 HIS A C 1
ATOM 2955 O O . HIS A 1 377 ? 14.407 1.686 -26.970 1.00 95.88 377 HIS A O 1
ATOM 2961 N N . PHE A 1 378 ? 16.253 0.398 -26.979 1.00 96.56 378 PHE A N 1
ATOM 2962 C CA . PHE A 1 378 ? 17.233 1.440 -26.647 1.00 96.56 378 PHE A CA 1
ATOM 2963 C C . PHE A 1 378 ? 17.048 2.746 -27.441 1.00 96.56 378 PHE A C 1
ATOM 2965 O O . PHE A 1 378 ? 16.969 3.817 -26.843 1.00 96.56 378 PHE A O 1
ATOM 2972 N N . TYR A 1 379 ? 16.931 2.676 -28.776 1.00 97.44 379 TYR A N 1
ATOM 2973 C CA . TYR A 1 379 ? 16.709 3.867 -29.617 1.00 97.44 379 TYR A CA 1
ATOM 2974 C C . TYR A 1 379 ? 15.232 4.133 -29.951 1.00 97.44 379 TYR A C 1
ATOM 2976 O O . TYR A 1 379 ? 14.883 5.230 -30.393 1.00 97.44 379 TYR A O 1
ATOM 2984 N N . LEU A 1 380 ? 14.332 3.169 -29.718 1.00 96.38 380 LEU A N 1
ATOM 2985 C CA . LEU A 1 380 ? 12.898 3.359 -29.971 1.00 96.38 380 LEU A CA 1
ATOM 2986 C C . LEU A 1 380 ? 12.314 4.491 -29.119 1.00 96.38 380 LEU A C 1
ATOM 2988 O O . LEU A 1 380 ? 11.479 5.248 -29.614 1.00 96.38 380 LEU A O 1
ATOM 2992 N N . LEU A 1 381 ? 12.822 4.676 -27.895 1.00 96.12 381 LEU A N 1
ATOM 2993 C CA . LEU A 1 381 ? 12.437 5.793 -27.034 1.00 96.12 381 LEU A CA 1
ATOM 2994 C C . LEU A 1 381 ? 12.649 7.157 -27.717 1.00 96.12 381 LEU A C 1
ATOM 2996 O O . LEU A 1 381 ? 11.794 8.038 -27.615 1.00 96.12 381 LEU A O 1
ATOM 3000 N N . ASN A 1 382 ? 13.749 7.344 -28.455 1.00 96.25 382 ASN A N 1
ATOM 3001 C CA . ASN A 1 382 ? 14.018 8.603 -29.156 1.00 96.25 382 ASN A CA 1
ATOM 3002 C C . ASN A 1 382 ? 12.933 8.904 -30.189 1.00 96.25 382 ASN A C 1
ATOM 3004 O O . ASN A 1 382 ? 12.439 10.031 -30.252 1.00 96.25 382 ASN A O 1
ATOM 3008 N N . ASN A 1 383 ? 12.547 7.899 -30.973 1.00 95.50 383 ASN A N 1
ATOM 3009 C CA . ASN A 1 383 ? 11.507 8.029 -31.989 1.00 95.50 383 ASN A CA 1
ATOM 3010 C C . ASN A 1 383 ? 10.143 8.308 -31.355 1.00 95.50 383 ASN A C 1
ATOM 3012 O O . ASN A 1 383 ? 9.432 9.208 -31.805 1.00 95.50 383 ASN A O 1
ATOM 3016 N N . GLU A 1 384 ? 9.819 7.596 -30.277 1.00 96.38 384 GLU A N 1
ATOM 3017 C CA . GLU A 1 384 ? 8.572 7.761 -29.536 1.00 96.38 384 GLU A CA 1
ATOM 3018 C C . GLU A 1 384 ? 8.422 9.191 -28.998 1.00 96.38 384 GLU A C 1
ATOM 3020 O O . GLU A 1 384 ? 7.421 9.863 -29.251 1.00 96.38 384 GLU A O 1
ATOM 3025 N N . ILE A 1 385 ? 9.452 9.714 -28.327 1.00 95.94 385 ILE A N 1
ATOM 3026 C CA . ILE A 1 385 ? 9.402 11.062 -27.749 1.00 95.94 385 ILE A CA 1
ATOM 3027 C C . ILE A 1 385 ? 9.468 12.150 -28.828 1.00 95.94 385 ILE A C 1
ATOM 3029 O O . ILE A 1 385 ? 8.768 13.161 -28.719 1.00 95.94 385 ILE A O 1
ATOM 3033 N N . LYS A 1 386 ? 10.234 11.949 -29.911 1.00 95.62 386 LYS A N 1
ATOM 3034 C CA . LYS A 1 386 ? 10.212 12.851 -31.078 1.00 95.62 386 LYS A CA 1
ATOM 3035 C C . LYS A 1 386 ? 8.811 12.927 -31.690 1.00 95.62 386 LYS A C 1
ATOM 3037 O O . LYS A 1 386 ? 8.358 14.024 -32.020 1.00 95.62 386 LYS A O 1
ATOM 3042 N N . ASN A 1 387 ? 8.105 11.802 -31.797 1.00 96.00 387 ASN A N 1
ATOM 3043 C CA . ASN A 1 387 ? 6.738 11.756 -32.308 1.00 96.00 387 ASN A CA 1
ATOM 3044 C C . ASN A 1 387 ? 5.740 12.423 -31.343 1.00 96.00 387 ASN A C 1
ATOM 3046 O O . ASN A 1 387 ? 4.985 13.305 -31.758 1.00 96.00 387 ASN A O 1
ATOM 3050 N N . LEU A 1 388 ? 5.801 12.094 -30.046 1.00 93.56 388 LEU A N 1
ATOM 3051 C CA . LEU A 1 388 ? 4.967 12.688 -28.991 1.00 93.56 388 LEU A CA 1
ATOM 3052 C C . LEU A 1 388 ? 5.069 14.221 -28.957 1.00 93.56 388 LEU A C 1
ATOM 3054 O O . LEU A 1 388 ? 4.076 14.925 -28.748 1.00 93.56 388 LEU A O 1
ATOM 3058 N N . LEU A 1 389 ? 6.282 14.748 -29.145 1.00 93.94 389 LEU A N 1
ATOM 3059 C CA . LEU A 1 389 ? 6.577 16.174 -29.028 1.00 93.94 389 LEU A CA 1
ATOM 3060 C C . LEU A 1 389 ? 6.552 16.915 -30.369 1.00 93.94 389 LEU A C 1
ATOM 3062 O O . LEU A 1 389 ? 6.676 18.138 -30.362 1.00 93.94 389 LEU A O 1
ATOM 3066 N N . LYS A 1 390 ? 6.314 16.235 -31.500 1.00 92.31 390 LYS A N 1
ATOM 3067 C CA . LYS A 1 390 ? 6.333 16.827 -32.852 1.00 92.31 390 LYS A CA 1
ATOM 3068 C C . LYS A 1 390 ? 5.503 18.111 -32.952 1.00 92.31 390 LYS A C 1
ATOM 3070 O O . LYS A 1 390 ? 6.016 19.143 -33.371 1.00 92.31 390 LYS A O 1
ATOM 3075 N N . ASN A 1 391 ? 4.260 18.075 -32.466 1.00 92.31 391 ASN A N 1
ATOM 3076 C CA . ASN A 1 391 ? 3.326 19.212 -32.512 1.00 92.31 391 ASN A CA 1
ATOM 3077 C C . ASN A 1 391 ? 3.449 20.168 -31.308 1.00 92.31 391 ASN A C 1
ATOM 3079 O O . ASN A 1 391 ? 2.707 21.142 -31.210 1.00 92.31 391 ASN A O 1
ATOM 3083 N N . LYS A 1 392 ? 4.350 19.883 -30.359 1.00 91.38 392 LYS A N 1
ATOM 3084 C CA . LYS A 1 392 ? 4.595 20.700 -29.156 1.00 91.38 392 LYS A CA 1
ATOM 3085 C C . LYS A 1 392 ? 6.007 21.294 -29.121 1.00 91.38 392 LYS A C 1
ATOM 3087 O O . LYS A 1 392 ? 6.290 22.088 -28.228 1.00 91.38 392 LYS A O 1
ATOM 3092 N N . LYS A 1 393 ? 6.874 20.934 -30.076 1.00 91.69 393 LYS A N 1
ATOM 3093 C CA . LYS A 1 393 ? 8.304 21.272 -30.104 1.00 91.69 393 LYS A CA 1
ATOM 3094 C C . LYS A 1 393 ? 8.547 22.773 -29.952 1.00 91.69 393 LYS A C 1
ATOM 3096 O O . LYS A 1 393 ? 9.307 23.174 -29.076 1.00 91.69 393 LYS A O 1
ATOM 3101 N N . GLU A 1 394 ? 7.865 23.590 -30.754 1.00 91.06 394 GLU A N 1
ATOM 3102 C CA . GLU A 1 394 ? 7.995 25.051 -30.727 1.00 91.06 394 GLU A CA 1
ATOM 3103 C C . GLU A 1 394 ? 7.451 25.654 -29.425 1.00 91.06 394 GLU A C 1
ATOM 3105 O O . GLU A 1 394 ? 8.162 26.400 -28.755 1.00 91.06 394 GLU A O 1
ATOM 3110 N N . LYS A 1 395 ? 6.240 25.250 -29.009 1.00 90.88 395 LYS A N 1
ATOM 3111 C CA . LYS A 1 395 ? 5.605 25.704 -27.758 1.00 90.88 395 LYS A CA 1
ATOM 3112 C C . LYS A 1 395 ? 6.469 25.415 -26.525 1.00 90.88 395 LYS A C 1
ATOM 3114 O O . LYS A 1 395 ? 6.551 26.245 -25.628 1.00 90.88 395 LYS A O 1
ATOM 3119 N N . LEU A 1 396 ? 7.088 24.235 -26.469 1.00 91.00 396 LEU A N 1
ATOM 3120 C CA . LEU A 1 396 ? 7.959 23.816 -25.365 1.00 91.00 396 LEU A CA 1
ATOM 3121 C C . LEU A 1 396 ? 9.404 24.316 -25.519 1.00 91.00 396 LEU A C 1
ATOM 3123 O O . LEU A 1 396 ? 10.242 24.030 -24.667 1.00 91.00 396 LEU A O 1
ATOM 3127 N N . GLY A 1 397 ? 9.718 25.028 -26.608 1.00 93.88 397 GLY A N 1
ATOM 3128 C CA . GLY A 1 397 ? 11.056 25.539 -26.887 1.00 93.88 397 GLY A CA 1
ATOM 3129 C C . GLY A 1 397 ? 12.118 24.448 -27.030 1.00 93.88 397 GLY A C 1
ATOM 3130 O O . GLY A 1 397 ? 13.272 24.700 -26.690 1.00 93.88 397 GLY A O 1
ATOM 3131 N N . ILE A 1 398 ? 11.749 23.246 -27.488 1.00 95.38 398 ILE A N 1
ATOM 3132 C CA . ILE A 1 398 ? 12.662 22.102 -27.620 1.00 95.38 398 ILE A CA 1
ATOM 3133 C C . ILE A 1 398 ? 13.625 22.344 -28.786 1.00 95.38 398 ILE A C 1
ATOM 3135 O O . ILE A 1 398 ? 13.215 22.464 -29.943 1.00 95.38 398 ILE A O 1
ATOM 3139 N N . LEU A 1 399 ? 14.916 22.370 -28.468 1.00 95.06 399 LEU A N 1
ATOM 3140 C CA . LEU A 1 399 ? 16.024 22.493 -29.409 1.00 95.06 399 LEU A CA 1
ATOM 3141 C C . LEU A 1 399 ? 16.390 21.122 -29.986 1.00 95.06 399 LEU A C 1
ATOM 3143 O O . LEU A 1 399 ? 16.409 20.955 -31.206 1.00 95.06 399 LEU A O 1
ATOM 3147 N N . ARG A 1 400 ? 16.578 20.121 -29.114 1.00 95.50 400 ARG A N 1
ATOM 3148 C CA . ARG A 1 400 ? 17.108 18.804 -29.490 1.00 95.50 400 ARG A CA 1
ATOM 3149 C C . ARG A 1 400 ? 16.538 17.677 -28.632 1.00 95.50 400 ARG A C 1
ATOM 3151 O O . ARG A 1 400 ? 16.217 17.882 -27.464 1.00 95.50 400 ARG A O 1
ATOM 3158 N N . ILE A 1 401 ? 16.427 16.490 -29.221 1.00 97.38 401 ILE A N 1
ATOM 3159 C CA . ILE A 1 401 ? 16.163 15.225 -28.525 1.00 97.38 401 ILE A CA 1
ATOM 3160 C C . ILE A 1 401 ? 17.227 14.250 -29.018 1.00 97.38 401 ILE A C 1
ATOM 3162 O O . ILE A 1 401 ? 17.224 13.921 -30.203 1.00 97.38 401 ILE A O 1
ATOM 3166 N N . CYS A 1 402 ? 18.137 13.838 -28.143 1.00 97.75 402 CYS A N 1
ATOM 3167 C CA . CYS A 1 402 ? 19.331 13.089 -28.528 1.00 97.75 402 CYS A CA 1
ATOM 3168 C C . CYS A 1 402 ? 19.732 12.064 -27.468 1.00 97.75 402 CYS A C 1
ATOM 3170 O O . CYS A 1 402 ? 19.483 12.270 -26.276 1.00 97.75 402 CYS A O 1
ATOM 3172 N N . SER A 1 403 ? 20.408 11.004 -27.902 1.00 97.50 403 SER A N 1
ATOM 3173 C CA . SER A 1 403 ? 20.920 9.957 -27.015 1.00 97.50 403 SER A CA 1
ATOM 3174 C C . SER A 1 403 ? 22.365 9.607 -27.307 1.00 97.50 403 SER A C 1
ATOM 3176 O O . SER A 1 403 ? 22.800 9.530 -28.454 1.00 97.50 403 SER A O 1
ATOM 3178 N N . TYR A 1 404 ? 23.074 9.317 -26.228 1.00 97.19 404 TYR A N 1
ATOM 3179 C CA . TYR A 1 404 ? 24.342 8.610 -26.228 1.00 97.19 404 TYR A CA 1
ATOM 3180 C C . TYR A 1 404 ? 24.344 7.638 -25.046 1.00 97.19 404 TYR A C 1
ATOM 3182 O O . TYR A 1 404 ? 23.559 7.815 -24.117 1.00 97.19 404 TYR A O 1
ATOM 3190 N N . GLY A 1 405 ? 25.202 6.625 -25.044 1.00 95.25 405 GLY A N 1
ATOM 3191 C CA . GLY A 1 405 ? 25.277 5.705 -23.907 1.00 95.25 405 GLY A CA 1
ATOM 3192 C C . GLY A 1 405 ? 26.027 4.417 -24.196 1.00 95.25 405 GLY A C 1
ATOM 3193 O O . GLY A 1 405 ? 26.557 4.222 -25.292 1.00 95.25 405 GLY A O 1
ATOM 3194 N N . HIS A 1 406 ? 26.033 3.547 -23.198 1.00 95.75 406 HIS A N 1
ATOM 3195 C CA . HIS A 1 406 ? 26.713 2.261 -23.180 1.00 95.75 406 HIS A CA 1
ATOM 3196 C C . HIS A 1 406 ? 25.817 1.200 -23.833 1.00 95.75 406 HIS A C 1
ATOM 3198 O O . HIS A 1 406 ? 25.161 0.388 -23.183 1.00 95.75 406 HIS A O 1
ATOM 3204 N N . LEU A 1 407 ? 25.747 1.194 -25.167 1.00 96.19 407 LEU A N 1
ATOM 3205 C CA . LEU A 1 407 ? 24.897 0.240 -25.891 1.00 96.19 407 LEU A CA 1
ATOM 3206 C C . LEU A 1 407 ? 25.285 -1.223 -25.599 1.00 96.19 407 LEU A C 1
ATOM 3208 O O . LEU A 1 407 ? 24.448 -2.113 -25.713 1.00 96.19 407 LEU A O 1
ATOM 3212 N N . GLY A 1 408 ? 26.523 -1.479 -25.166 1.00 90.44 408 GLY A N 1
ATOM 3213 C CA . GLY A 1 408 ? 26.975 -2.803 -24.739 1.00 90.44 408 GLY A CA 1
ATOM 3214 C C . GLY A 1 408 ? 26.206 -3.420 -23.559 1.00 90.44 408 GLY A C 1
ATOM 3215 O O . GLY A 1 408 ? 26.003 -4.644 -23.545 1.00 90.44 408 GLY A O 1
ATOM 3216 N N . ASP A 1 409 ? 25.766 -2.588 -22.611 1.00 91.88 409 ASP A N 1
ATOM 3217 C CA . ASP A 1 409 ? 25.058 -2.989 -21.386 1.00 91.88 409 ASP A CA 1
ATOM 3218 C C . ASP A 1 409 ? 23.603 -2.485 -21.309 1.00 91.88 409 ASP A C 1
ATOM 3220 O O . ASP A 1 409 ? 22.848 -2.904 -20.432 1.00 91.88 409 ASP A O 1
ATOM 3224 N N . GLY A 1 410 ? 23.185 -1.658 -22.271 1.00 94.81 410 GLY A N 1
ATOM 3225 C CA . GLY A 1 410 ? 21.819 -1.157 -22.390 1.00 94.81 410 GLY A CA 1
ATOM 3226 C C . GLY A 1 410 ? 21.558 0.161 -21.658 1.00 94.81 410 GLY A C 1
ATOM 3227 O O . GLY A 1 410 ? 20.414 0.624 -21.671 1.00 94.81 410 GLY A O 1
ATOM 3228 N N . ASN A 1 411 ? 22.570 0.803 -21.061 1.00 96.25 411 ASN A N 1
ATOM 3229 C CA . ASN A 1 411 ? 22.420 2.126 -20.457 1.00 96.25 411 ASN A CA 1
ATOM 3230 C C . ASN A 1 411 ? 22.379 3.241 -21.516 1.00 96.25 411 ASN A C 1
ATOM 3232 O O . ASN A 1 411 ? 23.310 3.437 -22.297 1.00 96.25 411 ASN A O 1
ATOM 3236 N N . THR A 1 412 ? 21.288 4.008 -21.529 1.00 95.88 412 THR A N 1
ATOM 3237 C CA . THR A 1 412 ? 21.106 5.183 -22.387 1.00 95.88 412 THR A CA 1
ATOM 3238 C C . THR A 1 412 ? 21.048 6.460 -21.555 1.00 95.88 412 THR A C 1
ATOM 3240 O O . THR A 1 412 ? 20.239 6.596 -20.631 1.00 95.88 412 THR A O 1
ATOM 3243 N N . HIS A 1 413 ? 21.863 7.440 -21.938 1.00 96.12 413 HIS A N 1
ATOM 3244 C CA . HIS A 1 413 ? 21.729 8.822 -21.507 1.00 96.12 413 HIS A CA 1
ATOM 3245 C C . HIS A 1 413 ? 20.889 9.583 -22.541 1.00 96.12 413 HIS A C 1
ATOM 3247 O O . HIS A 1 413 ? 21.396 10.226 -23.469 1.00 96.12 413 HIS A O 1
ATOM 3253 N N . PHE A 1 414 ? 19.573 9.516 -22.376 1.00 97.44 414 PHE A N 1
ATOM 3254 C CA . PHE A 1 414 ? 18.617 10.249 -23.201 1.00 97.44 414 PHE A CA 1
ATOM 3255 C C . PHE A 1 414 ? 18.507 11.697 -22.714 1.00 97.44 414 PHE A C 1
ATOM 3257 O O . PHE A 1 414 ? 18.451 11.969 -21.512 1.00 97.44 414 PHE A O 1
ATOM 3264 N N . ASN A 1 415 ? 18.475 12.650 -23.643 1.00 97.12 415 ASN A N 1
ATOM 3265 C CA . ASN A 1 415 ? 18.451 14.074 -23.332 1.00 97.12 415 ASN A CA 1
ATOM 3266 C C . ASN A 1 415 ? 17.374 14.794 -24.150 1.00 97.12 415 ASN A C 1
ATOM 3268 O O . ASN A 1 415 ? 17.280 14.626 -25.367 1.00 97.12 415 ASN A O 1
ATOM 3272 N N . ILE A 1 416 ? 16.616 15.667 -23.486 1.00 96.56 416 ILE A N 1
ATOM 3273 C CA . ILE A 1 416 ? 15.782 16.684 -24.139 1.00 96.56 416 ILE A CA 1
ATOM 3274 C C . ILE A 1 416 ? 16.415 18.038 -23.842 1.00 96.56 416 ILE A C 1
ATOM 3276 O O . ILE A 1 416 ? 16.635 18.365 -22.682 1.00 96.56 416 ILE A O 1
ATOM 3280 N N . ILE A 1 417 ? 16.700 18.837 -24.862 1.00 95.56 417 ILE A N 1
ATOM 3281 C CA . ILE A 1 417 ? 17.281 20.173 -24.714 1.00 95.56 417 ILE A CA 1
ATOM 3282 C C . ILE A 1 417 ? 16.218 21.196 -25.084 1.00 95.56 417 ILE A C 1
ATOM 3284 O O . ILE A 1 417 ? 15.567 21.082 -26.121 1.00 95.56 417 ILE A O 1
ATOM 3288 N N . SER A 1 418 ? 16.047 22.209 -24.243 1.00 94.38 418 SER A N 1
ATOM 3289 C CA . SER A 1 418 ? 15.097 23.302 -24.436 1.00 94.38 418 SER A CA 1
ATOM 3290 C C . SER A 1 418 ? 15.774 24.657 -24.253 1.00 94.38 418 SER A C 1
ATOM 3292 O O . SER A 1 418 ? 16.777 24.766 -23.550 1.00 94.38 418 SER A O 1
ATOM 3294 N N . LYS A 1 419 ? 15.221 25.710 -24.860 1.00 92.38 419 LYS A N 1
ATOM 3295 C CA . LYS A 1 419 ? 15.717 27.086 -24.686 1.00 92.38 419 LYS A CA 1
ATOM 3296 C C . LYS A 1 419 ? 15.674 27.530 -23.223 1.00 92.38 419 LYS A C 1
ATOM 3298 O O . LYS A 1 419 ? 16.574 28.225 -22.768 1.00 92.38 419 LYS A O 1
ATOM 3303 N N . GLN A 1 420 ? 14.614 27.153 -22.509 1.00 88.44 420 GLN A N 1
ATOM 3304 C CA . GLN A 1 420 ? 14.371 27.490 -21.110 1.00 88.44 420 GLN A CA 1
ATOM 3305 C C . GLN A 1 420 ? 13.643 26.334 -20.410 1.00 88.44 420 GLN A C 1
ATOM 3307 O O . GLN A 1 420 ? 12.899 25.602 -21.068 1.00 88.44 420 GLN A O 1
ATOM 3312 N N . PRO A 1 421 ? 13.822 26.175 -19.088 1.00 85.25 421 PRO A N 1
ATOM 3313 C CA . PRO A 1 421 ? 13.081 25.188 -18.313 1.00 85.25 421 PRO A CA 1
ATOM 3314 C C . PRO A 1 421 ? 11.567 25.438 -18.393 1.00 85.25 421 PRO A C 1
ATOM 3316 O O . PRO A 1 421 ? 11.112 26.579 -18.338 1.00 85.25 421 PRO A O 1
ATOM 3319 N N . THR A 1 422 ? 10.779 24.368 -18.490 1.00 84.62 422 THR A N 1
ATOM 3320 C CA . THR A 1 422 ? 9.316 24.415 -18.535 1.00 84.62 422 THR A CA 1
ATOM 3321 C C . THR A 1 422 ? 8.708 23.329 -17.655 1.00 84.62 422 THR A C 1
ATOM 3323 O O . THR A 1 422 ? 9.070 22.151 -17.720 1.00 84.62 422 THR A O 1
ATOM 3326 N N . ASP A 1 423 ? 7.728 23.733 -16.850 1.00 79.31 423 ASP A N 1
ATOM 3327 C CA . ASP A 1 423 ? 6.933 22.844 -16.005 1.00 79.31 423 ASP A CA 1
ATOM 3328 C C . ASP A 1 423 ? 6.216 21.748 -16.808 1.00 79.31 423 ASP A C 1
ATOM 3330 O O . ASP A 1 423 ? 5.998 20.656 -16.284 1.00 79.31 423 ASP A O 1
ATOM 3334 N N . ASP A 1 424 ? 5.858 22.013 -18.068 1.00 84.19 424 ASP A N 1
ATOM 3335 C CA . ASP A 1 424 ? 5.100 21.078 -18.907 1.00 84.19 424 ASP A CA 1
ATOM 3336 C C . ASP A 1 424 ? 5.885 19.785 -19.175 1.00 84.19 424 ASP A C 1
ATOM 3338 O O . ASP A 1 424 ? 5.307 18.693 -19.154 1.00 84.19 424 ASP A O 1
ATOM 3342 N N . ILE A 1 425 ? 7.206 19.882 -19.372 1.00 87.50 425 ILE A N 1
ATOM 3343 C CA . ILE A 1 425 ? 8.068 18.706 -19.558 1.00 87.50 425 ILE A CA 1
ATOM 3344 C C . ILE A 1 425 ? 8.089 17.871 -18.276 1.00 87.50 425 ILE A C 1
ATOM 3346 O O . ILE A 1 425 ? 7.914 16.655 -18.325 1.00 87.50 425 ILE A O 1
ATOM 3350 N N . TYR A 1 426 ? 8.197 18.506 -17.113 1.00 82.69 426 TYR A N 1
ATOM 3351 C CA . TYR A 1 426 ? 8.196 17.793 -15.838 1.00 82.69 426 TYR A CA 1
ATOM 3352 C C . TYR A 1 426 ? 6.853 17.177 -15.464 1.00 82.69 426 TYR A C 1
ATOM 3354 O O . TYR A 1 426 ? 6.824 16.086 -14.903 1.00 82.69 426 TYR A O 1
ATOM 3362 N N . LYS A 1 427 ? 5.749 17.864 -15.757 1.00 80.12 427 LYS A N 1
ATOM 3363 C CA . LYS A 1 427 ? 4.404 17.413 -15.383 1.00 80.12 427 LYS A CA 1
ATOM 3364 C C . LYS A 1 427 ? 3.835 16.386 -16.359 1.00 80.12 427 LYS A C 1
ATOM 3366 O O . LYS A 1 427 ? 3.052 15.546 -15.935 1.00 80.12 427 LYS A O 1
ATOM 3371 N N . SER A 1 428 ? 4.211 16.448 -17.640 1.00 81.81 428 SER A N 1
ATOM 3372 C CA . SER A 1 428 ? 3.606 15.607 -18.687 1.00 81.81 428 SER A CA 1
ATOM 3373 C C . SER A 1 428 ? 4.583 14.644 -19.358 1.00 81.81 428 SER A C 1
ATOM 3375 O O . SER A 1 428 ? 4.205 13.520 -19.668 1.00 81.81 428 SER A O 1
ATOM 3377 N N . VAL A 1 429 ? 5.829 15.059 -19.602 1.00 90.94 429 VAL A N 1
ATOM 3378 C CA . VAL A 1 429 ? 6.785 14.271 -20.404 1.00 90.94 429 VAL A CA 1
ATOM 3379 C C . VAL A 1 429 ? 7.608 13.326 -19.530 1.00 90.94 429 VAL A C 1
ATOM 3381 O O . VAL A 1 429 ? 7.754 12.163 -19.886 1.00 90.94 429 VAL A O 1
ATOM 3384 N N . HIS A 1 430 ? 8.082 13.777 -18.362 1.00 89.38 430 HIS A N 1
ATOM 3385 C CA . HIS A 1 430 ? 8.798 12.919 -17.407 1.00 89.38 430 HIS A CA 1
ATOM 3386 C C . HIS A 1 430 ? 7.981 11.673 -17.017 1.00 89.38 430 HIS A C 1
ATOM 3388 O O . HIS A 1 430 ? 8.509 10.571 -17.169 1.00 89.38 430 HIS A O 1
ATOM 3394 N N . PRO A 1 431 ? 6.709 11.793 -16.571 1.00 87.19 431 PRO A N 1
ATOM 3395 C CA . PRO A 1 431 ? 5.905 10.618 -16.250 1.00 87.19 431 PRO A CA 1
ATOM 3396 C C . PRO A 1 431 ? 5.713 9.690 -17.448 1.00 87.19 431 PRO A C 1
ATOM 3398 O O . PRO A 1 431 ? 5.835 8.484 -17.284 1.00 87.19 431 PRO A O 1
ATOM 3401 N N . TYR A 1 432 ? 5.492 10.244 -18.648 1.00 92.38 432 TYR A N 1
ATOM 3402 C CA . TYR A 1 432 ? 5.337 9.448 -19.866 1.00 92.38 432 TYR A CA 1
ATOM 3403 C C . TYR A 1 432 ? 6.583 8.614 -20.173 1.00 92.38 432 TYR A C 1
ATOM 3405 O O . TYR A 1 432 ? 6.463 7.431 -20.467 1.00 92.38 432 TYR A O 1
ATOM 3413 N N . ILE A 1 433 ? 7.778 9.209 -20.072 1.00 95.50 433 ILE A N 1
ATOM 3414 C CA . ILE A 1 433 ? 9.045 8.501 -20.304 1.00 95.50 433 ILE A CA 1
ATOM 3415 C C . ILE A 1 433 ? 9.215 7.364 -19.296 1.00 95.50 433 ILE A C 1
ATOM 3417 O O . ILE A 1 433 ? 9.515 6.246 -19.699 1.00 95.50 433 ILE A O 1
ATOM 3421 N N . TYR A 1 434 ? 9.004 7.616 -18.001 1.00 93.75 434 TYR A N 1
ATOM 3422 C CA . TYR A 1 434 ? 9.183 6.577 -16.985 1.00 93.75 434 TYR A CA 1
ATOM 3423 C C . TYR A 1 434 ? 8.134 5.463 -17.086 1.00 93.75 434 TYR A C 1
ATOM 3425 O O . TYR A 1 434 ? 8.502 4.295 -16.988 1.00 93.75 434 TYR A O 1
ATOM 3433 N N . ASP A 1 435 ? 6.866 5.796 -17.353 1.00 91.06 435 ASP A N 1
ATOM 3434 C CA . ASP A 1 435 ? 5.829 4.796 -17.637 1.00 91.06 435 ASP A CA 1
ATOM 3435 C C . ASP A 1 435 ? 6.200 3.976 -18.885 1.00 91.06 435 ASP A C 1
ATOM 3437 O O . ASP A 1 435 ? 6.089 2.752 -18.872 1.00 91.06 435 ASP A O 1
ATOM 3441 N N . TRP A 1 436 ? 6.687 4.618 -19.954 1.00 95.25 436 TRP A N 1
ATOM 3442 C CA . TRP A 1 436 ? 7.117 3.922 -21.169 1.00 95.25 436 TRP A CA 1
ATOM 3443 C C . TRP A 1 436 ? 8.280 2.967 -20.889 1.00 95.25 436 TRP A C 1
ATOM 3445 O O . TRP A 1 436 ? 8.205 1.806 -21.275 1.00 95.25 436 TRP A O 1
ATOM 3455 N N . VAL A 1 437 ? 9.316 3.413 -20.171 1.00 96.00 437 VAL A N 1
ATOM 3456 C CA . VAL A 1 437 ? 10.483 2.585 -19.817 1.00 96.00 437 VAL A CA 1
ATOM 3457 C C . VAL A 1 437 ? 10.056 1.349 -19.029 1.00 96.00 437 VAL A C 1
ATOM 3459 O O . VAL A 1 437 ? 10.442 0.240 -19.388 1.00 96.00 437 VAL A O 1
ATOM 3462 N N . VAL A 1 438 ? 9.213 1.514 -18.006 1.00 91.12 438 VAL A N 1
ATOM 3463 C CA . VAL A 1 438 ? 8.711 0.391 -17.198 1.00 91.12 438 VAL A CA 1
ATOM 3464 C C . VAL A 1 438 ? 7.863 -0.567 -18.039 1.00 91.12 438 VAL A C 1
ATOM 3466 O O . VAL A 1 438 ? 8.032 -1.781 -17.942 1.00 91.12 438 VAL A O 1
ATOM 3469 N N . ASN A 1 439 ? 6.996 -0.043 -18.912 1.00 93.75 439 ASN A N 1
ATOM 3470 C CA . ASN A 1 439 ? 6.148 -0.858 -19.788 1.00 93.75 439 ASN A CA 1
ATOM 3471 C C . ASN A 1 439 ? 6.936 -1.655 -20.843 1.00 93.75 439 ASN A C 1
ATOM 3473 O O . ASN A 1 439 ? 6.398 -2.615 -21.389 1.00 93.75 439 ASN A O 1
ATOM 3477 N N . HIS A 1 440 ? 8.193 -1.290 -21.109 1.00 95.25 440 HIS A N 1
ATOM 3478 C CA . HIS A 1 440 ? 9.098 -2.003 -22.018 1.00 95.25 440 HIS A CA 1
ATOM 3479 C C . HIS A 1 440 ? 10.219 -2.737 -21.262 1.00 95.25 440 HIS A C 1
ATOM 3481 O O . HIS A 1 440 ? 11.306 -2.938 -21.800 1.00 95.25 440 HIS A O 1
ATOM 3487 N N . ASN A 1 441 ? 9.961 -3.142 -20.010 1.00 92.56 441 ASN A N 1
ATOM 3488 C CA . ASN A 1 441 ? 10.885 -3.907 -19.162 1.00 92.56 441 ASN A CA 1
ATOM 3489 C C . ASN A 1 441 ? 12.249 -3.226 -18.925 1.00 92.56 441 ASN A C 1
ATOM 3491 O O . ASN A 1 441 ? 13.257 -3.897 -18.708 1.00 92.56 441 ASN A O 1
ATOM 3495 N N . GLY A 1 442 ? 12.292 -1.895 -18.972 1.00 94.69 442 GLY A N 1
ATOM 3496 C CA . GLY A 1 442 ? 13.474 -1.104 -18.647 1.00 94.69 442 GLY A CA 1
ATOM 3497 C C . GLY A 1 442 ? 13.576 -0.735 -17.168 1.00 94.69 442 GLY A C 1
ATOM 3498 O O . GLY A 1 442 ? 12.628 -0.852 -16.391 1.00 94.69 442 GLY A O 1
ATOM 3499 N N . SER A 1 443 ? 14.743 -0.217 -16.792 1.00 93.94 443 SER A N 1
ATOM 3500 C CA . SER A 1 443 ? 15.011 0.378 -15.483 1.00 93.94 443 SER A CA 1
ATOM 3501 C C . SER A 1 443 ? 15.098 1.890 -15.612 1.00 93.94 443 SER A C 1
ATOM 3503 O O . SER A 1 443 ? 15.881 2.405 -16.407 1.00 93.94 443 SER A O 1
ATOM 3505 N N . ILE A 1 444 ? 14.377 2.623 -14.762 1.00 93.69 444 ILE A N 1
ATOM 3506 C CA . ILE A 1 444 ? 14.476 4.089 -14.703 1.00 93.69 444 ILE A CA 1
ATOM 3507 C C . ILE A 1 444 ? 15.795 4.578 -14.080 1.00 93.69 444 ILE A C 1
ATOM 3509 O O . ILE A 1 444 ? 15.996 5.784 -13.962 1.00 93.69 444 ILE A O 1
ATOM 3513 N N . SER A 1 445 ? 16.672 3.675 -13.635 1.00 92.25 445 SER A N 1
ATOM 3514 C CA . SER A 1 445 ? 17.956 3.969 -12.996 1.00 92.25 445 SER A CA 1
ATOM 3515 C C . SER A 1 445 ? 19.104 3.187 -13.633 1.00 92.25 445 SER A C 1
ATOM 3517 O O . SER A 1 445 ? 18.908 2.052 -14.077 1.00 92.25 445 SER A O 1
ATOM 3519 N N . ALA A 1 446 ? 20.283 3.808 -13.665 1.00 91.75 446 ALA A N 1
ATOM 3520 C CA . ALA A 1 446 ? 21.540 3.206 -14.085 1.00 91.75 446 ALA A CA 1
ATOM 3521 C C . ALA A 1 446 ? 22.690 3.716 -13.194 1.00 91.75 446 ALA A C 1
ATOM 3523 O O . ALA A 1 446 ? 22.817 3.248 -12.069 1.00 91.75 446 ALA A O 1
ATOM 3524 N N . GLU A 1 447 ? 23.484 4.697 -13.625 1.00 91.19 447 GLU A N 1
ATOM 3525 C CA . GLU A 1 447 ? 24.720 5.105 -12.938 1.00 91.19 447 GLU A CA 1
ATOM 3526 C C . GLU A 1 447 ? 24.498 5.994 -11.706 1.00 91.19 447 GLU A C 1
ATOM 3528 O O . GLU A 1 447 ? 25.337 6.043 -10.807 1.00 91.19 447 GLU A O 1
ATOM 3533 N N . HIS A 1 448 ? 23.391 6.742 -11.669 1.00 90.69 448 HIS A N 1
ATOM 3534 C CA . HIS A 1 448 ? 23.187 7.797 -10.667 1.00 90.69 448 HIS A CA 1
ATOM 3535 C C . HIS A 1 448 ? 22.192 7.461 -9.548 1.00 90.69 448 HIS A C 1
ATOM 3537 O O . HIS A 1 448 ? 21.979 8.301 -8.673 1.00 90.69 448 HIS A O 1
ATOM 3543 N N . GLY A 1 449 ? 21.560 6.286 -9.570 1.00 91.75 449 GLY A N 1
ATOM 3544 C CA . GLY A 1 449 ? 20.521 5.917 -8.603 1.00 91.75 449 GLY A CA 1
ATOM 3545 C C . GLY A 1 449 ? 19.159 6.577 -8.866 1.00 91.75 449 GLY A C 1
ATOM 3546 O O . GLY A 1 449 ? 18.800 6.909 -10.009 1.00 91.75 449 GLY A O 1
ATOM 3547 N N . ILE A 1 450 ? 18.359 6.704 -7.809 1.00 92.00 450 ILE A N 1
ATOM 3548 C CA . ILE A 1 450 ? 16.992 7.236 -7.813 1.00 92.00 450 ILE A CA 1
ATOM 3549 C C . ILE A 1 450 ? 16.981 8.705 -7.382 1.00 92.00 450 ILE A C 1
ATOM 3551 O O . ILE A 1 450 ? 16.355 9.545 -8.044 1.00 92.00 450 ILE A O 1
ATOM 3555 N N . GLY A 1 451 ? 17.674 9.017 -6.285 1.00 89.88 451 GLY A N 1
ATOM 3556 C CA . GLY A 1 451 ? 17.720 10.334 -5.665 1.00 89.88 451 GLY A CA 1
ATOM 3557 C C . GLY A 1 451 ? 16.348 10.977 -5.452 1.00 89.88 451 GLY A C 1
ATOM 3558 O O . GLY A 1 451 ? 15.311 10.324 -5.322 1.00 89.88 451 GLY A O 1
ATOM 3559 N N . GLN A 1 452 ? 16.323 12.308 -5.448 1.00 87.81 452 GLN A N 1
ATOM 3560 C CA . GLN A 1 452 ? 15.089 13.086 -5.330 1.00 87.81 452 GLN A CA 1
ATOM 3561 C C . GLN A 1 452 ? 14.300 13.131 -6.646 1.00 87.81 452 GLN A C 1
ATOM 3563 O O . GLN A 1 452 ? 13.073 13.233 -6.628 1.00 87.81 452 GLN A O 1
ATOM 3568 N N . LEU A 1 453 ? 14.985 13.053 -7.792 1.00 86.19 453 LEU A N 1
ATOM 3569 C CA . LEU A 1 453 ? 14.369 13.182 -9.114 1.00 86.19 453 LEU A CA 1
ATOM 3570 C C . LEU A 1 453 ? 13.392 12.050 -9.432 1.00 86.19 453 LEU A C 1
ATOM 3572 O O . LEU A 1 453 ? 12.315 12.312 -9.975 1.00 86.19 453 LEU A O 1
ATOM 3576 N N . LYS A 1 454 ? 13.776 10.804 -9.129 1.00 87.75 454 LYS A N 1
ATOM 3577 C CA . LYS A 1 454 ? 13.048 9.613 -9.583 1.00 87.75 454 LYS A CA 1
ATOM 3578 C C . LYS A 1 454 ? 12.164 8.986 -8.500 1.00 87.75 454 LYS A C 1
ATOM 3580 O O . LYS A 1 454 ? 11.344 8.126 -8.806 1.00 87.75 454 LYS A O 1
ATOM 3585 N N . ARG A 1 455 ? 12.260 9.454 -7.248 1.00 80.94 455 ARG A N 1
ATOM 3586 C CA . ARG A 1 455 ? 11.551 8.898 -6.080 1.00 80.94 455 ARG A CA 1
ATOM 3587 C C . ARG A 1 455 ? 10.043 8.733 -6.282 1.00 80.94 455 ARG A C 1
ATOM 3589 O O . ARG A 1 455 ? 9.491 7.701 -5.916 1.00 80.94 455 ARG A O 1
ATOM 3596 N N . ASN A 1 456 ? 9.382 9.716 -6.894 1.00 73.56 456 ASN A N 1
ATOM 3597 C CA . ASN A 1 456 ? 7.928 9.689 -7.109 1.00 73.56 456 ASN A CA 1
ATOM 3598 C C . ASN A 1 456 ? 7.475 8.656 -8.155 1.00 73.56 456 ASN A C 1
ATOM 3600 O O . ASN A 1 456 ? 6.284 8.373 -8.246 1.00 73.56 456 ASN A O 1
ATOM 3604 N N . TYR A 1 457 ? 8.408 8.087 -8.921 1.00 80.62 457 TYR A N 1
ATOM 3605 C CA . TYR A 1 457 ? 8.145 7.038 -9.906 1.00 80.62 457 TYR A CA 1
ATOM 3606 C C . TYR A 1 457 ? 8.473 5.641 -9.358 1.00 80.62 457 TYR A C 1
ATOM 3608 O O . TYR A 1 457 ? 8.214 4.646 -10.020 1.00 80.62 457 TYR A O 1
ATOM 3616 N N . MET A 1 458 ? 8.979 5.516 -8.126 1.00 77.75 458 MET A N 1
ATOM 3617 C CA . MET A 1 458 ? 9.263 4.197 -7.542 1.00 77.75 458 MET A CA 1
ATOM 3618 C C . MET A 1 458 ? 8.009 3.329 -7.387 1.00 77.75 458 MET A C 1
ATOM 3620 O O . MET A 1 458 ? 8.109 2.109 -7.445 1.00 77.75 458 MET A O 1
ATOM 3624 N N . SER A 1 459 ? 6.829 3.939 -7.250 1.00 68.19 459 SER A N 1
ATOM 3625 C CA . SER A 1 459 ? 5.553 3.223 -7.139 1.00 68.19 459 SER A CA 1
ATOM 3626 C C . SER A 1 459 ? 5.116 2.514 -8.425 1.00 68.19 459 SER A C 1
ATOM 3628 O O . SER A 1 459 ? 4.301 1.602 -8.350 1.00 68.19 459 SER A O 1
ATOM 3630 N N . ILE A 1 460 ? 5.635 2.910 -9.596 1.00 69.94 460 ILE A N 1
ATOM 3631 C CA . ILE A 1 460 ? 5.386 2.188 -10.857 1.00 69.94 460 ILE A CA 1
ATOM 3632 C C . ILE A 1 460 ? 6.449 1.114 -11.128 1.00 69.94 460 ILE A C 1
ATOM 3634 O O . ILE A 1 460 ? 6.179 0.179 -11.872 1.00 69.94 460 ILE A O 1
ATOM 3638 N N . VAL A 1 461 ? 7.635 1.227 -10.516 1.00 72.25 461 VAL A N 1
ATOM 3639 C CA . VAL A 1 461 ? 8.766 0.304 -10.721 1.00 72.25 461 VAL A CA 1
ATOM 3640 C C . VAL A 1 461 ? 8.732 -0.861 -9.732 1.00 72.25 461 VAL A C 1
ATOM 3642 O O . VAL A 1 461 ? 8.885 -2.021 -10.115 1.00 72.25 461 VAL A O 1
ATOM 3645 N N . THR A 1 462 ? 8.559 -0.566 -8.444 1.00 69.12 462 THR A N 1
ATOM 3646 C CA . THR A 1 462 ? 8.756 -1.537 -7.366 1.00 69.12 462 THR A CA 1
ATOM 3647 C C . THR A 1 462 ? 7.431 -2.144 -6.932 1.00 69.12 462 THR A C 1
ATOM 3649 O O . THR A 1 462 ? 6.498 -1.435 -6.569 1.00 69.12 462 THR A O 1
ATOM 3652 N N . LYS A 1 463 ? 7.365 -3.478 -6.917 1.00 71.50 463 LYS A N 1
ATOM 3653 C CA . LYS A 1 463 ? 6.209 -4.227 -6.402 1.00 71.50 463 LYS A CA 1
ATOM 3654 C C . LYS A 1 463 ? 6.056 -4.017 -4.890 1.00 71.50 463 LYS A C 1
ATOM 3656 O O . LYS A 1 463 ? 7.062 -3.971 -4.180 1.00 71.50 463 LYS A O 1
ATOM 3661 N N . ASP A 1 464 ? 4.821 -3.991 -4.391 1.00 65.25 464 ASP A N 1
ATOM 3662 C CA . ASP A 1 464 ? 4.512 -3.748 -2.969 1.00 65.25 464 ASP A CA 1
ATOM 3663 C C . ASP A 1 464 ? 5.263 -4.692 -2.009 1.00 65.25 464 ASP A C 1
ATOM 3665 O O . ASP A 1 464 ? 5.759 -4.256 -0.969 1.00 65.25 464 ASP A O 1
ATOM 3669 N N . ASP A 1 465 ? 5.440 -5.966 -2.382 1.00 66.06 465 ASP A N 1
ATOM 3670 C CA . ASP A 1 465 ? 6.194 -6.938 -1.576 1.00 66.06 465 ASP A CA 1
ATOM 3671 C C . ASP A 1 465 ? 7.680 -6.557 -1.435 1.00 66.06 465 ASP A C 1
ATOM 3673 O O . ASP A 1 465 ? 8.272 -6.739 -0.372 1.00 66.06 465 ASP A O 1
ATOM 3677 N N . MET A 1 466 ? 8.286 -5.967 -2.472 1.00 72.44 466 MET A N 1
ATOM 3678 C CA . MET A 1 466 ? 9.676 -5.498 -2.425 1.00 72.44 466 MET A CA 1
ATOM 3679 C C . MET A 1 466 ? 9.808 -4.225 -1.586 1.00 72.44 466 MET A C 1
ATOM 3681 O O . MET A 1 466 ? 10.779 -4.080 -0.843 1.00 72.44 466 MET A O 1
ATOM 3685 N N . VAL A 1 467 ? 8.815 -3.328 -1.640 1.00 71.50 467 VAL A N 1
ATOM 3686 C CA . VAL A 1 467 ? 8.745 -2.157 -0.748 1.00 71.50 467 VAL A CA 1
ATOM 3687 C C . VAL A 1 467 ? 8.668 -2.607 0.712 1.00 71.50 467 VAL A C 1
ATOM 3689 O O . VAL A 1 467 ? 9.384 -2.074 1.564 1.00 71.50 467 VAL A O 1
ATOM 3692 N N . LEU A 1 468 ? 7.843 -3.619 0.997 1.00 67.50 468 LEU A N 1
ATOM 3693 C CA . LEU A 1 468 ? 7.700 -4.193 2.330 1.00 67.50 468 LEU A CA 1
ATOM 3694 C C . LEU A 1 468 ? 8.999 -4.861 2.803 1.00 67.50 468 LEU A C 1
ATOM 3696 O O . LEU A 1 468 ? 9.445 -4.589 3.915 1.00 67.50 468 LEU A O 1
ATOM 3700 N N . MET A 1 469 ? 9.653 -5.665 1.961 1.00 74.25 469 MET A N 1
ATOM 3701 C CA . MET A 1 469 ? 10.952 -6.268 2.288 1.00 74.25 469 MET A CA 1
ATOM 3702 C C . MET A 1 469 ? 12.022 -5.208 2.568 1.00 74.25 469 MET A C 1
ATOM 3704 O O . MET A 1 469 ? 12.720 -5.288 3.578 1.00 74.25 469 MET A O 1
ATOM 3708 N N . ALA A 1 470 ? 12.108 -4.161 1.744 1.00 75.50 470 ALA A N 1
ATOM 3709 C CA . ALA A 1 470 ? 13.026 -3.047 1.976 1.00 75.50 470 ALA A CA 1
ATOM 3710 C C . ALA A 1 470 ? 12.709 -2.285 3.277 1.00 75.50 470 ALA A C 1
ATOM 3712 O O . ALA A 1 470 ? 13.612 -1.757 3.930 1.00 75.50 470 ALA A O 1
ATOM 3713 N N . LYS A 1 471 ? 11.433 -2.206 3.678 1.00 70.06 471 LYS A N 1
ATOM 3714 C CA . LYS A 1 471 ? 11.028 -1.666 4.984 1.00 70.06 471 LYS A CA 1
ATOM 3715 C C . LYS A 1 471 ? 11.494 -2.575 6.125 1.00 70.06 471 LYS A C 1
ATOM 3717 O O . LYS A 1 471 ? 12.118 -2.073 7.050 1.00 70.06 471 LYS A O 1
ATOM 3722 N N . TYR A 1 472 ? 11.301 -3.890 6.023 1.00 72.44 472 TYR A N 1
ATOM 3723 C CA . TYR A 1 472 ? 11.768 -4.859 7.024 1.00 72.44 472 TYR A CA 1
ATOM 3724 C C . TYR A 1 472 ? 13.285 -4.843 7.224 1.00 72.44 472 TYR A C 1
ATOM 3726 O O . TYR A 1 472 ? 13.750 -4.840 8.363 1.00 72.44 472 TYR A O 1
ATOM 3734 N N . VAL A 1 473 ? 14.062 -4.803 6.138 1.00 77.88 473 VAL A N 1
ATOM 3735 C CA . VAL A 1 473 ? 15.527 -4.718 6.229 1.00 77.88 473 VAL A CA 1
ATOM 3736 C C . VAL A 1 473 ? 15.940 -3.452 6.986 1.00 77.88 473 VAL A C 1
ATOM 3738 O O . VAL A 1 473 ? 16.754 -3.524 7.903 1.00 77.88 473 VAL A O 1
ATOM 3741 N N . ARG A 1 474 ? 15.332 -2.304 6.661 1.00 72.62 474 ARG A N 1
ATOM 3742 C CA . ARG A 1 474 ? 15.635 -1.017 7.307 1.00 72.62 474 ARG A CA 1
ATOM 3743 C C . ARG A 1 474 ? 15.205 -0.948 8.766 1.00 72.62 474 ARG A C 1
ATOM 3745 O O . ARG A 1 474 ? 15.969 -0.485 9.601 1.00 72.62 474 ARG A O 1
ATOM 3752 N N . GLU A 1 475 ? 13.975 -1.354 9.057 1.00 67.81 475 GLU A N 1
ATOM 3753 C CA . GLU A 1 475 ? 13.342 -1.087 10.350 1.00 67.81 475 GLU A CA 1
ATOM 3754 C C . GLU A 1 475 ? 13.549 -2.212 11.363 1.00 67.81 475 GLU A C 1
ATOM 3756 O O . GLU A 1 475 ? 13.551 -1.938 12.557 1.00 67.81 475 GLU A O 1
ATOM 3761 N N . GLU A 1 476 ? 13.748 -3.461 10.935 1.00 67.12 476 GLU A N 1
ATOM 3762 C CA . GLU A 1 476 ? 13.960 -4.586 11.854 1.00 67.12 476 GLU A CA 1
ATOM 3763 C C . GLU A 1 476 ? 15.402 -5.093 11.811 1.00 67.12 476 GLU A C 1
ATOM 3765 O O . GLU A 1 476 ? 16.071 -5.084 12.844 1.00 67.12 476 GLU A O 1
ATOM 3770 N N . ALA A 1 477 ? 15.898 -5.499 10.634 1.00 66.19 477 ALA A N 1
ATOM 3771 C CA . ALA A 1 477 ? 17.204 -6.157 10.531 1.00 66.19 477 ALA A CA 1
ATOM 3772 C C . ALA A 1 477 ? 18.358 -5.220 10.923 1.00 66.19 477 ALA A C 1
ATOM 3774 O O . ALA A 1 477 ? 19.203 -5.591 11.735 1.00 66.19 477 ALA A O 1
ATOM 3775 N N . LEU A 1 478 ? 18.361 -3.987 10.407 1.00 68.69 478 LEU A N 1
ATOM 3776 C CA . LEU A 1 478 ? 19.398 -2.997 10.721 1.00 68.69 478 LEU A CA 1
ATOM 3777 C C . LEU A 1 478 ? 19.199 -2.308 12.079 1.00 68.69 478 LEU A C 1
ATOM 3779 O O . LEU A 1 478 ? 20.157 -1.787 12.637 1.00 68.69 478 LEU A O 1
ATOM 3783 N N . ALA A 1 479 ? 17.993 -2.340 12.653 1.00 66.00 479 ALA A N 1
ATOM 3784 C CA . ALA A 1 479 ? 17.734 -1.772 13.979 1.00 66.00 479 ALA A CA 1
ATOM 3785 C C . ALA A 1 479 ? 18.225 -2.667 15.137 1.00 66.00 479 ALA A C 1
ATOM 3787 O O . ALA A 1 479 ? 18.122 -2.277 16.301 1.00 66.00 479 ALA A O 1
ATOM 3788 N N . GLY A 1 480 ? 18.718 -3.880 14.845 1.00 60.06 480 GLY A N 1
ATOM 3789 C CA . GLY A 1 480 ? 19.256 -4.812 15.842 1.00 60.06 480 GLY A CA 1
ATOM 3790 C C . GLY A 1 480 ? 18.212 -5.416 16.791 1.00 60.06 480 GLY A C 1
ATOM 3791 O O . GLY A 1 480 ? 18.577 -5.960 17.834 1.00 60.06 480 GLY A O 1
ATOM 3792 N N . ARG A 1 481 ? 16.916 -5.322 16.462 1.00 63.72 481 ARG A N 1
ATOM 3793 C CA . ARG A 1 481 ? 15.825 -5.885 17.274 1.00 63.72 481 ARG A CA 1
ATOM 3794 C C . ARG A 1 481 ? 15.741 -7.398 17.095 1.00 63.72 481 ARG A C 1
ATOM 3796 O O . ARG A 1 481 ? 15.870 -7.904 15.979 1.00 63.72 481 ARG A O 1
ATOM 3803 N N . ARG A 1 482 ? 15.466 -8.147 18.171 1.00 63.50 482 ARG A N 1
ATOM 3804 C CA . ARG A 1 482 ? 15.178 -9.586 18.032 1.00 63.50 482 ARG A CA 1
ATOM 3805 C C . ARG A 1 482 ? 13.823 -9.776 17.347 1.00 63.50 482 ARG A C 1
ATOM 3807 O O . ARG A 1 482 ? 12.865 -9.044 17.604 1.00 63.50 482 ARG A O 1
ATOM 3814 N N . ILE A 1 483 ? 13.712 -10.803 16.506 1.00 66.19 483 ILE A N 1
ATOM 3815 C CA . ILE A 1 483 ? 12.433 -11.179 15.890 1.00 66.19 483 ILE A CA 1
ATOM 3816 C C . ILE A 1 483 ? 11.405 -11.443 17.003 1.00 66.19 483 ILE A C 1
ATOM 3818 O O . ILE A 1 483 ? 11.647 -12.238 17.909 1.00 66.19 483 ILE A O 1
ATOM 3822 N N . GLY A 1 484 ? 10.260 -10.757 16.937 1.00 69.44 484 GLY A N 1
ATOM 3823 C CA . GLY A 1 484 ? 9.192 -10.838 17.940 1.00 69.44 484 GLY A CA 1
ATOM 3824 C C . GLY A 1 484 ? 9.384 -9.981 19.200 1.00 69.44 484 GLY A C 1
ATOM 3825 O O . GLY A 1 484 ? 8.518 -10.008 20.074 1.00 69.44 484 GLY A O 1
ATOM 3826 N N . GLU A 1 485 ? 10.472 -9.212 19.313 1.00 82.25 485 GLU A N 1
ATOM 3827 C CA . GLU A 1 485 ? 10.668 -8.262 20.414 1.00 82.25 485 GLU A CA 1
ATOM 3828 C C . GLU A 1 485 ? 9.661 -7.108 20.334 1.00 82.25 485 GLU A C 1
ATOM 3830 O O . GLU A 1 485 ? 9.394 -6.574 19.249 1.00 82.25 485 GLU A O 1
ATOM 3835 N N . ASN A 1 486 ? 9.106 -6.719 21.489 1.00 88.81 486 ASN A N 1
ATOM 3836 C CA . ASN A 1 486 ? 8.204 -5.576 21.585 1.00 88.81 486 ASN A CA 1
ATOM 3837 C C . ASN A 1 486 ? 8.982 -4.290 21.236 1.00 88.81 486 ASN A C 1
ATOM 3839 O O . ASN A 1 486 ? 9.884 -3.923 21.991 1.00 88.81 486 ASN A O 1
ATOM 3843 N N . PRO A 1 487 ? 8.635 -3.579 20.143 1.00 85.75 487 PRO A N 1
ATOM 3844 C CA . PRO A 1 487 ? 9.350 -2.371 19.731 1.00 85.75 487 PRO A CA 1
ATOM 3845 C C . PRO A 1 487 ? 9.223 -1.235 20.755 1.00 85.75 487 PRO A C 1
ATOM 3847 O O . PRO A 1 487 ? 10.019 -0.304 20.730 1.00 85.75 487 PRO A O 1
ATOM 3850 N N . PHE A 1 488 ? 8.265 -1.326 21.683 1.00 91.88 488 PHE A N 1
ATOM 3851 C CA . PHE A 1 488 ? 7.992 -0.318 22.702 1.00 91.88 488 PHE A CA 1
ATOM 3852 C C . PHE A 1 488 ? 8.560 -0.666 24.083 1.00 91.88 488 PHE A C 1
ATOM 3854 O O . PHE A 1 488 ? 8.149 -0.068 25.077 1.00 91.88 488 PHE A O 1
ATOM 3861 N N . LEU A 1 489 ? 9.497 -1.617 24.178 1.00 87.88 489 LEU A N 1
ATOM 3862 C CA . LEU A 1 489 ? 10.053 -2.063 25.461 1.00 87.88 489 LEU A CA 1
ATOM 3863 C C . LEU A 1 489 ? 10.618 -0.903 26.305 1.00 87.88 489 LEU A C 1
ATOM 3865 O O . LEU A 1 489 ? 10.439 -0.899 27.518 1.00 87.88 489 LEU A O 1
ATOM 3869 N N . GLU A 1 490 ? 11.222 0.112 25.676 1.00 85.88 490 GLU A N 1
ATOM 3870 C CA . GLU A 1 490 ? 11.769 1.292 26.370 1.00 85.88 490 GLU A CA 1
ATOM 3871 C C . GLU A 1 490 ? 10.712 2.223 26.990 1.00 85.88 490 GLU A C 1
ATOM 3873 O O . GLU A 1 490 ? 11.035 3.044 27.846 1.00 85.88 490 GLU A O 1
ATOM 3878 N N . TYR A 1 491 ? 9.452 2.113 26.562 1.00 92.44 491 TYR A N 1
ATOM 3879 C CA . TYR A 1 491 ? 8.345 2.917 27.079 1.00 92.44 491 TYR A CA 1
ATOM 3880 C C . TYR A 1 491 ? 7.721 2.274 28.325 1.00 92.44 491 TYR A C 1
ATOM 3882 O O . TYR A 1 491 ? 7.084 2.953 29.134 1.00 92.44 491 TYR A O 1
ATOM 3890 N N . ILE A 1 492 ? 7.885 0.957 28.486 1.00 92.12 492 ILE A N 1
ATOM 3891 C CA . ILE A 1 492 ? 7.314 0.197 29.596 1.00 92.12 492 ILE A CA 1
ATOM 3892 C C . ILE A 1 492 ? 8.060 0.554 30.887 1.00 92.12 492 ILE A C 1
ATOM 3894 O O . ILE A 1 492 ? 9.280 0.473 30.961 1.00 92.12 492 ILE A O 1
ATOM 3898 N N . GLY A 1 493 ? 7.312 0.934 31.925 1.00 91.19 493 GLY A N 1
ATOM 3899 C CA . GLY A 1 493 ? 7.865 1.304 33.235 1.00 91.19 493 GLY A CA 1
ATOM 3900 C C . GLY A 1 493 ? 8.220 2.787 33.387 1.00 91.19 493 GLY A C 1
ATOM 3901 O O . GLY A 1 493 ? 8.522 3.218 34.497 1.00 91.19 493 GLY A O 1
ATOM 3902 N N . LEU A 1 494 ? 8.120 3.587 32.319 1.00 95.06 494 LEU A N 1
ATOM 3903 C CA . LEU A 1 494 ? 8.184 5.046 32.427 1.00 95.06 494 LEU A CA 1
ATOM 3904 C C . LEU A 1 494 ? 7.050 5.587 33.327 1.00 95.06 494 LEU A C 1
ATOM 3906 O O . LEU A 1 494 ? 5.969 4.986 33.389 1.00 95.06 494 LEU A O 1
ATOM 3910 N N . PRO A 1 495 ? 7.254 6.738 34.000 1.00 96.50 495 PRO A N 1
ATOM 3911 C CA . PRO A 1 495 ? 6.245 7.320 34.879 1.00 96.50 495 PRO A CA 1
ATOM 3912 C C . PRO A 1 495 ? 4.967 7.662 34.111 1.00 96.50 495 PRO A C 1
ATOM 3914 O O . PRO A 1 495 ? 4.995 7.886 32.897 1.00 96.50 495 PRO A O 1
ATOM 3917 N N . LYS A 1 496 ? 3.841 7.718 34.822 1.00 96.88 496 LYS A N 1
ATOM 3918 C CA . LYS A 1 496 ? 2.557 8.131 34.251 1.00 96.88 496 LYS A CA 1
ATOM 3919 C C . LYS A 1 496 ? 2.434 9.660 34.262 1.00 96.88 496 LYS A C 1
ATOM 3921 O O . LYS A 1 496 ? 3.002 10.331 35.117 1.00 96.88 496 LYS A O 1
ATOM 3926 N N . LYS A 1 497 ? 1.708 10.202 33.289 1.00 94.19 497 LYS A N 1
ATOM 3927 C CA . LYS A 1 497 ? 1.450 11.624 33.070 1.00 94.19 497 LYS A CA 1
ATOM 3928 C C . LYS A 1 497 ? -0.030 11.825 32.751 1.00 94.19 497 LYS A C 1
ATOM 3930 O O . LYS A 1 497 ? -0.638 11.019 32.043 1.00 94.19 497 LYS A O 1
ATOM 3935 N N . ASP A 1 498 ? -0.587 12.925 33.243 1.00 95.88 498 ASP A N 1
ATOM 3936 C CA . ASP A 1 498 ? -1.874 13.422 32.772 1.00 95.88 498 ASP A CA 1
ATOM 3937 C C . ASP A 1 498 ? -1.713 14.084 31.390 1.00 95.88 498 ASP A C 1
ATOM 3939 O O . ASP A 1 498 ? -0.963 15.049 31.224 1.00 95.88 498 ASP A O 1
ATOM 3943 N N . TRP A 1 499 ? -2.385 13.521 30.387 1.00 95.44 499 TRP A N 1
ATOM 3944 C CA . TRP A 1 499 ? -2.353 13.992 29.001 1.00 95.44 499 TRP A CA 1
ATOM 3945 C C . TRP A 1 499 ? -3.540 14.891 28.630 1.00 95.44 499 TRP A C 1
ATOM 3947 O O . TRP A 1 499 ? -3.653 15.290 27.470 1.00 95.44 499 TRP A O 1
ATOM 3957 N N . HIS A 1 500 ? -4.420 15.226 29.577 1.00 94.81 500 HIS A N 1
ATOM 3958 C CA . HIS A 1 500 ? -5.471 16.209 29.333 1.00 94.81 500 HIS A CA 1
ATOM 3959 C C . HIS A 1 500 ? -4.872 17.595 29.062 1.00 94.81 500 HIS A C 1
ATOM 3961 O O . HIS A 1 500 ? -4.076 18.117 29.842 1.00 94.81 500 HIS A O 1
ATOM 3967 N N . ASP A 1 501 ? -5.310 18.223 27.972 1.00 94.12 501 ASP A N 1
ATOM 3968 C CA . ASP A 1 501 ? -5.046 19.635 27.707 1.00 94.12 501 ASP A CA 1
ATOM 3969 C C . ASP A 1 501 ? -6.162 20.483 28.331 1.00 94.12 501 ASP A C 1
ATOM 3971 O O . ASP A 1 501 ? -7.118 20.891 27.668 1.00 94.12 501 ASP A O 1
ATOM 3975 N N . TYR A 1 502 ? -6.074 20.704 29.647 1.00 95.00 502 TYR A N 1
ATOM 3976 C CA . TYR A 1 502 ? -7.088 21.464 30.385 1.00 95.00 502 TYR A CA 1
ATOM 3977 C C . TYR A 1 502 ? -7.247 22.894 29.872 1.00 95.00 502 TYR A C 1
ATOM 3979 O O . TYR A 1 502 ? -8.355 23.425 29.909 1.00 95.00 502 TYR A O 1
ATOM 3987 N N . LYS A 1 503 ? -6.170 23.500 29.358 1.00 94.00 503 LYS A N 1
ATOM 3988 C CA . LYS A 1 503 ? -6.220 24.847 28.790 1.00 94.00 503 LYS A CA 1
ATOM 3989 C C . LYS A 1 503 ? -7.081 24.858 27.528 1.00 94.00 503 LYS A C 1
ATOM 3991 O O . LYS A 1 503 ? -8.020 25.647 27.454 1.00 94.00 503 LYS A O 1
ATOM 3996 N N . ALA A 1 504 ? -6.821 23.953 26.583 1.00 92.94 504 ALA A N 1
ATOM 3997 C CA . ALA A 1 504 ? -7.631 23.835 25.372 1.00 92.94 504 ALA A CA 1
ATOM 3998 C C . ALA A 1 504 ? -9.092 23.472 25.689 1.00 92.94 504 ALA A C 1
ATOM 4000 O O . ALA A 1 504 ? -10.010 24.010 25.075 1.00 92.94 504 ALA A O 1
ATOM 4001 N N . MET A 1 505 ? -9.326 22.603 26.680 1.00 94.69 505 MET A N 1
ATOM 4002 C CA . MET A 1 505 ? -10.678 22.260 27.140 1.00 94.69 505 MET A CA 1
ATOM 4003 C C . MET A 1 505 ? -11.425 23.472 27.720 1.00 94.69 505 MET A C 1
ATOM 4005 O O . MET A 1 505 ? -12.604 23.662 27.427 1.00 94.69 505 MET A O 1
ATOM 4009 N N . GLU A 1 506 ? -10.763 24.302 28.529 1.00 95.19 506 GLU A N 1
ATOM 4010 C CA . GLU A 1 506 ? -11.360 25.513 29.103 1.00 95.19 506 GLU A CA 1
ATOM 4011 C C . GLU A 1 506 ? -11.637 26.584 28.036 1.00 95.19 506 GLU A C 1
ATOM 4013 O O . GLU A 1 506 ? -12.674 27.250 28.073 1.00 95.19 506 GLU A O 1
ATOM 4018 N N . GLU A 1 507 ? -10.736 26.740 27.064 1.00 94.69 507 GLU A N 1
ATOM 4019 C CA . GLU A 1 507 ? -10.940 27.612 25.904 1.00 94.69 507 GLU A CA 1
ATOM 4020 C C . GLU A 1 507 ? -12.124 27.137 25.054 1.00 94.69 507 GLU A C 1
ATOM 4022 O O . GLU A 1 507 ? -12.984 27.945 24.700 1.00 94.69 507 GLU A O 1
ATOM 4027 N N . ASP A 1 508 ? -12.234 25.831 24.800 1.00 95.62 508 ASP A N 1
ATOM 4028 C CA . ASP A 1 508 ? -13.359 25.238 24.078 1.00 95.62 508 ASP A CA 1
ATOM 4029 C C . ASP A 1 508 ? -14.695 25.478 24.797 1.00 95.62 508 ASP A C 1
ATOM 4031 O O . ASP A 1 508 ? -15.675 25.838 24.143 1.00 95.62 508 ASP A O 1
ATOM 4035 N N . LEU A 1 509 ? -14.744 25.340 26.130 1.00 94.06 509 LEU A N 1
ATOM 4036 C CA . LEU A 1 509 ? -15.947 25.594 26.941 1.00 94.06 509 LEU A CA 1
ATOM 4037 C C . LEU A 1 509 ? -16.482 27.028 26.805 1.00 94.06 509 LEU A C 1
ATOM 4039 O O . LEU A 1 509 ? -17.684 27.248 26.964 1.00 94.06 509 LEU A O 1
ATOM 4043 N N . LYS A 1 510 ? -15.614 28.002 26.503 1.00 95.38 510 LYS A N 1
ATOM 4044 C CA . LYS A 1 510 ? -15.990 29.415 26.312 1.00 95.38 510 LYS A CA 1
ATOM 4045 C C . LYS A 1 510 ? -16.563 29.694 24.918 1.00 95.38 510 LYS A C 1
ATOM 4047 O O . LYS A 1 510 ? -17.119 30.770 24.695 1.00 95.38 510 LYS A O 1
ATOM 4052 N N . ARG A 1 511 ? -16.440 28.761 23.968 1.00 94.88 511 ARG A N 1
ATOM 4053 C CA . ARG A 1 511 ? -16.881 28.959 22.581 1.00 94.88 511 ARG A CA 1
ATOM 4054 C C . ARG A 1 511 ? -18.398 28.863 22.452 1.00 94.88 511 ARG A C 1
ATOM 4056 O O . ARG A 1 511 ? -19.042 27.950 22.965 1.00 94.88 511 ARG A O 1
ATOM 4063 N N . VAL A 1 512 ? -18.962 29.796 21.692 1.00 94.06 512 VAL A N 1
ATOM 4064 C CA . VAL A 1 512 ? -20.392 29.873 21.371 1.00 94.06 512 VAL A CA 1
ATOM 4065 C C . VAL A 1 512 ? -20.574 30.029 19.864 1.00 94.06 512 VAL A C 1
ATOM 4067 O O . VAL A 1 512 ? -19.764 30.670 19.199 1.00 94.06 512 VAL A O 1
ATOM 4070 N N . GLY A 1 513 ? -21.627 29.429 19.309 1.00 94.19 513 GLY A N 1
ATOM 4071 C CA . GLY A 1 513 ? -21.890 29.441 17.870 1.00 94.19 513 GLY A CA 1
ATOM 4072 C C . GLY A 1 513 ? -22.593 28.174 17.390 1.00 94.19 513 GLY A C 1
ATOM 4073 O O . GLY A 1 513 ? -22.972 27.312 18.187 1.00 94.19 513 GLY A O 1
ATOM 4074 N N . ASN A 1 514 ? -22.770 28.060 16.074 1.00 95.88 514 ASN A N 1
ATOM 4075 C CA . ASN A 1 514 ? -23.442 26.920 15.451 1.00 95.88 514 ASN A CA 1
ATOM 4076 C C . ASN A 1 514 ? -22.679 25.621 15.734 1.00 95.88 514 ASN A C 1
ATOM 4078 O O . ASN A 1 514 ? -21.521 25.479 15.350 1.00 95.88 514 ASN A O 1
ATOM 4082 N N . GLY A 1 515 ? -23.332 24.655 16.376 1.00 95.88 515 GLY A N 1
ATOM 4083 C CA . GLY A 1 515 ? -22.760 23.331 16.620 1.00 95.88 515 GLY A CA 1
ATOM 4084 C C . GLY A 1 515 ? -21.626 23.266 17.651 1.00 95.88 515 GLY A C 1
ATOM 4085 O O . GLY A 1 515 ? -21.101 22.174 17.868 1.00 95.88 515 GLY A O 1
ATOM 4086 N N . GLU A 1 516 ? -21.249 24.386 18.280 1.00 97.38 516 GLU A N 1
ATOM 4087 C CA . GLU A 1 516 ? -20.265 24.414 19.369 1.00 97.38 516 GLU A CA 1
ATOM 4088 C C . GLU A 1 516 ? -20.740 23.554 20.551 1.00 97.38 516 GLU A C 1
ATOM 4090 O O . GLU A 1 516 ? -21.944 23.391 20.783 1.00 97.38 516 GLU A O 1
ATOM 4095 N N . GLN A 1 517 ? -19.791 22.984 21.296 1.00 96.31 517 GLN A N 1
ATOM 4096 C CA . GLN A 1 517 ? -20.025 22.002 22.361 1.00 96.31 517 GLN A CA 1
ATOM 4097 C C . GLN A 1 517 ? -20.710 20.716 21.870 1.00 96.31 517 GLN A C 1
ATOM 4099 O O . GLN A 1 517 ? -21.373 20.025 22.641 1.00 96.31 517 GLN A O 1
ATOM 4104 N N . GLY A 1 518 ? -20.587 20.403 20.576 1.00 96.12 518 GLY A N 1
ATOM 4105 C CA . GLY A 1 518 ? -21.246 19.251 19.963 1.00 96.12 518 GLY A CA 1
ATOM 4106 C C . GLY A 1 518 ? -22.771 19.373 19.887 1.00 96.12 518 GLY A C 1
ATOM 4107 O O . GLY A 1 518 ? -23.448 18.379 19.638 1.00 96.12 518 GLY A O 1
ATOM 4108 N N . LYS A 1 519 ? -23.343 20.563 20.103 1.00 97.25 519 LYS A N 1
ATOM 4109 C CA . LYS A 1 519 ? -24.800 20.760 20.100 1.00 97.25 519 LYS A CA 1
ATOM 4110 C C . LYS A 1 519 ? -25.397 20.550 18.706 1.00 97.25 519 LYS A C 1
ATOM 4112 O O . LYS A 1 519 ? -24.754 20.806 17.691 1.00 97.25 519 LYS A O 1
ATOM 4117 N N . ALA A 1 520 ? -26.660 20.132 18.659 1.00 97.12 520 ALA A N 1
ATOM 4118 C CA . ALA A 1 520 ? -27.433 20.082 17.422 1.00 97.12 520 ALA A CA 1
ATOM 4119 C C . ALA A 1 520 ? -27.529 21.477 16.781 1.00 97.12 520 ALA A C 1
ATOM 4121 O O . ALA A 1 520 ? -27.911 22.439 17.450 1.00 97.12 520 ALA A O 1
ATOM 4122 N N . PHE A 1 521 ? -27.249 21.587 15.481 1.00 95.62 521 PHE A N 1
ATOM 4123 C CA . PHE A 1 521 ? -27.558 22.786 14.708 1.00 95.62 521 PHE A CA 1
ATOM 4124 C C . PHE A 1 521 ? -28.819 22.562 13.871 1.00 95.62 521 PHE A C 1
ATOM 4126 O O . PHE A 1 521 ? -28.885 21.662 13.033 1.00 95.62 521 PHE A O 1
ATOM 4133 N N . VAL A 1 522 ? -29.825 23.403 14.106 1.00 91.19 522 VAL A N 1
ATOM 4134 C CA . VAL A 1 522 ? -31.053 23.464 13.310 1.00 91.19 522 VAL A CA 1
ATOM 4135 C C . VAL A 1 522 ? -31.042 24.791 12.568 1.00 91.19 522 VAL A C 1
ATOM 4137 O O . VAL A 1 522 ? -30.867 25.841 13.182 1.00 91.19 522 VAL A O 1
ATOM 4140 N N . ILE A 1 523 ? -31.210 24.741 11.248 1.00 86.75 523 ILE A N 1
ATOM 4141 C CA . ILE A 1 523 ? -31.154 25.930 10.394 1.00 86.75 523 ILE A CA 1
ATOM 4142 C C . ILE A 1 523 ? -32.317 26.868 10.762 1.00 86.75 523 ILE A C 1
ATOM 4144 O O . ILE A 1 523 ? -33.475 26.461 10.627 1.00 86.75 523 ILE A O 1
ATOM 4148 N N . PRO A 1 524 ? -32.048 28.111 11.202 1.00 84.12 524 PRO A N 1
ATOM 4149 C CA . PRO A 1 524 ? -33.104 29.084 11.444 1.00 84.12 524 PRO A CA 1
ATOM 4150 C C . PRO A 1 524 ? -33.733 29.527 10.113 1.00 84.12 524 PRO A C 1
ATOM 4152 O O . PRO A 1 524 ? -33.028 29.692 9.122 1.00 84.12 524 PRO A O 1
ATOM 4155 N N . ASN A 1 525 ? -35.053 29.748 10.099 1.00 81.06 525 ASN A N 1
ATOM 4156 C CA . ASN A 1 525 ? -35.800 30.312 8.962 1.00 81.06 525 ASN A CA 1
ATOM 4157 C C . ASN A 1 525 ? -35.551 29.601 7.616 1.00 81.06 525 ASN A C 1
ATOM 4159 O O . ASN A 1 525 ? -35.160 30.223 6.630 1.00 81.06 525 ASN A O 1
ATOM 4163 N N . GLN A 1 526 ? -35.773 28.285 7.567 1.00 81.19 526 GLN A N 1
ATOM 4164 C CA . GLN A 1 526 ? -35.537 27.478 6.370 1.00 81.19 526 GLN A CA 1
ATOM 4165 C C . GLN A 1 526 ? -36.474 27.867 5.210 1.00 81.19 526 GLN A C 1
ATOM 4167 O O . GLN A 1 526 ? -37.638 27.469 5.177 1.00 81.19 526 GLN A O 1
ATOM 4172 N N . THR A 1 527 ? -35.952 28.620 4.240 1.00 89.44 527 THR A N 1
ATOM 4173 C CA . THR A 1 527 ? -36.669 28.927 2.996 1.00 89.44 527 THR A CA 1
ATOM 4174 C C . THR A 1 527 ? -36.739 27.693 2.082 1.00 89.44 527 THR A C 1
ATOM 4176 O O . THR A 1 527 ? -35.928 26.765 2.232 1.00 89.44 527 THR A O 1
ATOM 4179 N N . PRO A 1 528 ? -37.673 27.648 1.113 1.00 89.50 528 PRO A N 1
ATOM 4180 C CA . PRO A 1 528 ? -37.755 26.557 0.140 1.00 89.50 528 PRO A CA 1
ATOM 4181 C C . PRO A 1 528 ? -36.451 26.324 -0.645 1.00 89.50 528 PRO A C 1
ATOM 4183 O O . PRO A 1 528 ? -36.093 25.178 -0.916 1.00 89.50 528 PRO A O 1
ATOM 4186 N N . GLU A 1 529 ? -35.701 27.383 -0.965 1.00 88.75 529 GLU A N 1
ATOM 4187 C CA . GLU A 1 529 ? -34.424 27.296 -1.684 1.00 88.75 529 GLU A CA 1
ATOM 4188 C C . GLU A 1 529 ? -33.347 26.620 -0.828 1.00 88.75 529 GLU A C 1
ATOM 4190 O O . GLU A 1 529 ? -32.687 25.685 -1.286 1.00 88.75 529 GLU A O 1
ATOM 4195 N N . ILE A 1 530 ? -33.210 27.032 0.439 1.00 89.75 530 ILE A N 1
ATOM 4196 C CA . ILE A 1 530 ? -32.281 26.406 1.393 1.00 89.75 530 ILE A CA 1
ATOM 4197 C C . ILE A 1 530 ? -32.661 24.942 1.611 1.00 89.75 530 ILE A C 1
ATOM 4199 O O . ILE A 1 530 ? -31.786 24.076 1.664 1.00 89.75 530 ILE A O 1
ATOM 4203 N N . LYS A 1 531 ? -33.962 24.645 1.722 1.00 90.38 531 LYS A N 1
ATOM 4204 C CA . LYS A 1 531 ? -34.446 23.270 1.875 1.00 90.38 531 LYS A CA 1
ATOM 4205 C C . LYS A 1 531 ? -34.039 22.395 0.690 1.00 90.38 531 LYS A C 1
ATOM 4207 O O . LYS A 1 531 ? -33.533 21.297 0.905 1.00 90.38 531 LYS A O 1
ATOM 4212 N N . LYS A 1 532 ? -34.175 22.905 -0.536 1.00 92.31 532 LYS A N 1
ATOM 4213 C CA . LYS A 1 532 ? -33.754 22.205 -1.756 1.00 92.31 532 LYS A CA 1
ATOM 4214 C C . LYS A 1 532 ? -32.250 21.916 -1.769 1.00 92.31 532 LYS A C 1
ATOM 4216 O O . LYS A 1 532 ? -31.866 20.774 -1.996 1.00 92.31 532 LYS A O 1
ATOM 4221 N N . ILE A 1 533 ? -31.408 22.911 -1.468 1.00 92.06 533 ILE A N 1
ATOM 4222 C CA . ILE A 1 533 ? -29.945 22.726 -1.406 1.00 92.06 533 ILE A CA 1
ATOM 4223 C C . ILE A 1 533 ? -29.579 21.698 -0.329 1.00 92.06 533 ILE A C 1
ATOM 4225 O O . ILE A 1 533 ? -28.763 20.809 -0.574 1.00 92.06 533 ILE A O 1
ATOM 4229 N N . GLN A 1 534 ? -30.201 21.793 0.851 1.00 91.62 534 GLN A N 1
ATOM 4230 C CA . GLN A 1 534 ? -30.031 20.820 1.926 1.00 91.62 534 GLN A CA 1
ATOM 4231 C C . GLN A 1 534 ? -30.363 19.405 1.447 1.00 91.62 534 GLN A C 1
ATOM 4233 O O . GLN A 1 534 ? -29.563 18.503 1.672 1.00 91.62 534 GLN A O 1
ATOM 4238 N N . ASP A 1 535 ? -31.513 19.204 0.805 1.00 90.31 535 ASP A N 1
ATOM 4239 C CA . ASP A 1 535 ? -31.964 17.881 0.370 1.00 90.31 535 ASP A CA 1
ATOM 4240 C C . ASP A 1 535 ? -31.084 17.314 -0.758 1.00 90.31 535 ASP A C 1
ATOM 4242 O O . ASP A 1 535 ? -30.759 16.124 -0.741 1.00 90.31 535 ASP A O 1
ATOM 4246 N N . ASP A 1 536 ? -30.621 18.155 -1.690 1.00 93.06 536 ASP A N 1
ATOM 4247 C CA . ASP A 1 536 ? -29.677 17.762 -2.742 1.00 93.06 536 ASP A CA 1
ATOM 4248 C C . ASP A 1 536 ? -28.319 17.344 -2.156 1.00 93.06 536 ASP A C 1
ATOM 4250 O O . ASP A 1 536 ? -27.801 16.272 -2.492 1.00 93.06 536 ASP A O 1
ATOM 4254 N N . LEU A 1 537 ? -27.772 18.135 -1.224 1.00 93.06 537 LEU A N 1
ATOM 4255 C CA . LEU A 1 537 ? -26.541 17.805 -0.500 1.00 93.06 537 LEU A CA 1
ATOM 4256 C C . LEU A 1 537 ? -26.707 16.570 0.389 1.00 93.06 537 LEU A C 1
ATOM 4258 O O . LEU A 1 537 ? -25.770 15.781 0.520 1.00 93.06 537 LEU A O 1
ATOM 4262 N N . TYR A 1 538 ? -27.891 16.355 0.957 1.00 93.69 538 TYR A N 1
ATOM 4263 C CA . TYR A 1 538 ? -28.198 15.138 1.694 1.00 93.69 538 TYR A CA 1
ATOM 4264 C C . TYR A 1 538 ? -28.185 13.924 0.773 1.00 93.69 538 TYR A C 1
ATOM 4266 O O . TYR A 1 538 ? -27.566 12.913 1.093 1.00 93.69 538 TYR A O 1
ATOM 4274 N N . ARG A 1 539 ? -28.824 14.009 -0.397 1.00 91.19 539 ARG A N 1
ATOM 4275 C CA . ARG A 1 539 ? -28.917 12.892 -1.344 1.00 91.19 539 ARG A CA 1
ATOM 4276 C C . ARG A 1 539 ? -27.547 12.408 -1.811 1.00 91.19 539 ARG A C 1
ATOM 4278 O O . ARG A 1 539 ? -27.331 11.202 -1.896 1.00 91.19 539 ARG A O 1
ATOM 4285 N N . VAL A 1 540 ? -26.615 13.324 -2.076 1.00 91.31 540 VAL A N 1
ATOM 4286 C CA . VAL A 1 540 ? -25.275 12.971 -2.582 1.00 91.31 540 VAL A CA 1
ATOM 4287 C C . VAL A 1 540 ? -24.268 12.599 -1.489 1.00 91.31 540 VAL A C 1
ATOM 4289 O O . VAL A 1 540 ? -23.209 12.073 -1.815 1.00 91.31 540 VAL A O 1
ATOM 4292 N N . ASN A 1 541 ? -24.577 12.850 -0.210 1.00 93.81 541 ASN A N 1
ATOM 4293 C CA . ASN A 1 541 ? -23.683 12.552 0.916 1.00 93.81 541 ASN A CA 1
ATOM 4294 C C . ASN A 1 541 ? -24.293 11.593 1.958 1.00 93.81 541 ASN A C 1
ATOM 4296 O O . ASN A 1 541 ? -23.584 11.108 2.823 1.00 93.81 541 ASN A O 1
ATOM 4300 N N . GLY A 1 542 ? -25.583 11.270 1.938 1.00 93.31 542 GLY A N 1
ATOM 4301 C CA . GLY A 1 542 ? -26.229 10.430 2.962 1.00 93.31 542 GLY A CA 1
ATOM 4302 C C . GLY A 1 542 ? -26.379 11.071 4.354 1.00 93.31 542 GLY A C 1
ATOM 4303 O O . GLY A 1 542 ? -26.912 10.434 5.264 1.00 93.31 542 GLY A O 1
ATOM 4304 N N . TYR A 1 543 ? -25.951 12.324 4.513 1.00 95.88 543 TYR A N 1
ATOM 4305 C CA . TYR A 1 543 ? -26.126 13.177 5.691 1.00 95.88 543 TYR A CA 1
ATOM 4306 C C . TYR A 1 543 ? -26.203 14.649 5.258 1.00 95.88 543 TYR A C 1
ATOM 4308 O O . TYR A 1 543 ? -25.864 14.997 4.127 1.00 95.88 543 TYR A O 1
ATOM 4316 N N . ASN A 1 544 ? -26.616 15.533 6.162 1.00 95.44 544 ASN A N 1
ATOM 4317 C CA . ASN A 1 544 ? -26.853 16.952 5.923 1.00 95.44 544 ASN A CA 1
ATOM 4318 C C . ASN A 1 544 ? -25.551 17.756 5.761 1.00 95.44 544 ASN A C 1
ATOM 4320 O O . ASN A 1 544 ? -25.129 18.495 6.650 1.00 95.44 544 ASN A O 1
ATOM 4324 N N . ALA A 1 545 ? -24.902 17.612 4.609 1.00 96.00 545 ALA A N 1
ATOM 4325 C CA . ALA A 1 545 ? -23.672 18.329 4.286 1.00 96.00 545 ALA A CA 1
ATOM 4326 C C . ALA A 1 545 ? -23.833 19.860 4.333 1.00 96.00 545 ALA A C 1
ATOM 4328 O O . ALA A 1 545 ? -22.894 20.543 4.728 1.00 96.00 545 ALA A O 1
ATOM 4329 N N . TYR A 1 546 ? -25.033 20.390 4.062 1.00 95.56 546 TYR A N 1
ATOM 4330 C CA . TYR A 1 546 ? -25.319 21.818 4.242 1.00 95.56 546 TYR A CA 1
ATOM 4331 C C . TYR A 1 546 ? -25.153 22.254 5.705 1.00 95.56 546 TYR A C 1
ATOM 4333 O O . TYR A 1 546 ? -24.524 23.268 5.987 1.00 95.56 546 TYR A O 1
ATOM 4341 N N . VAL A 1 547 ? -25.673 21.471 6.658 1.00 96.19 547 VAL A N 1
ATOM 4342 C CA . VAL A 1 547 ? -25.432 21.718 8.090 1.00 96.19 547 VAL A CA 1
ATOM 4343 C C . VAL A 1 547 ? -23.949 21.597 8.421 1.00 96.19 547 VAL A C 1
ATOM 4345 O O . VAL A 1 547 ? -23.454 22.436 9.166 1.00 96.19 547 VAL A O 1
ATOM 4348 N N . SER A 1 548 ? -23.232 20.630 7.835 1.00 97.31 548 SER A N 1
ATOM 4349 C CA . SER A 1 548 ? -21.773 20.523 7.989 1.00 97.31 548 SER A CA 1
ATOM 4350 C C . SER A 1 548 ? -21.060 21.818 7.589 1.00 97.31 548 SER A C 1
ATOM 4352 O O . SER A 1 548 ? -20.208 22.312 8.323 1.00 97.31 548 SER A O 1
ATOM 4354 N N . ASP A 1 549 ? -21.436 22.413 6.462 1.00 97.19 549 ASP A N 1
ATOM 4355 C CA . ASP A 1 549 ? -20.811 23.644 5.970 1.00 97.19 549 ASP A CA 1
ATOM 4356 C C . ASP A 1 549 ? -21.118 24.864 6.859 1.00 97.19 549 ASP A C 1
ATOM 4358 O O . ASP A 1 549 ? -20.318 25.795 6.924 1.00 97.19 549 ASP A O 1
ATOM 4362 N N . MET A 1 550 ? -22.236 24.841 7.593 1.00 96.06 550 MET A N 1
ATOM 4363 C CA . MET A 1 550 ? -22.681 25.928 8.478 1.00 96.06 550 MET A CA 1
ATOM 4364 C C . MET A 1 550 ? -22.109 25.866 9.906 1.00 96.06 550 MET A C 1
ATOM 4366 O O . MET A 1 550 ? -22.338 26.794 10.691 1.00 96.06 550 MET A O 1
ATOM 4370 N N . ILE A 1 551 ? -21.393 24.793 10.261 1.00 96.81 551 ILE A N 1
ATOM 4371 C CA . ILE A 1 551 ? -20.741 24.628 11.569 1.00 96.81 551 ILE A CA 1
ATOM 4372 C C . ILE A 1 551 ? -19.209 24.771 11.454 1.00 96.81 551 ILE A C 1
ATOM 4374 O O . ILE A 1 551 ? -18.609 24.258 10.499 1.00 96.81 551 ILE A O 1
ATOM 4378 N N . PRO A 1 552 ? -18.526 25.402 12.430 1.00 97.06 552 PRO A N 1
ATOM 4379 C CA . PRO A 1 552 ? -17.081 25.625 12.370 1.00 97.06 552 PRO A CA 1
ATOM 4380 C C . PRO A 1 552 ? -16.282 24.330 12.174 1.00 97.06 552 PRO A C 1
ATOM 4382 O O . PRO A 1 552 ? -16.487 23.350 12.894 1.00 97.06 552 PRO A O 1
ATOM 4385 N N . LEU A 1 553 ? -15.341 24.320 11.219 1.00 96.06 553 LEU A N 1
ATOM 4386 C CA . LEU A 1 553 ? -14.478 23.159 10.924 1.00 96.06 553 LEU A CA 1
ATOM 4387 C C . LEU A 1 553 ? -13.694 22.669 12.149 1.00 96.06 553 LEU A C 1
ATOM 4389 O O . LEU A 1 553 ? -13.398 21.490 12.259 1.00 96.06 553 LEU A O 1
ATOM 4393 N N . ASN A 1 554 ? -13.377 23.566 13.078 1.00 94.44 554 ASN A N 1
ATOM 4394 C CA . ASN A 1 554 ? -12.673 23.280 14.321 1.00 94.44 554 ASN A CA 1
ATOM 4395 C C . ASN A 1 554 ? -13.583 23.448 15.552 1.00 94.44 554 ASN A C 1
ATOM 4397 O O . ASN A 1 554 ? -13.101 23.912 16.583 1.00 94.44 554 ASN A O 1
ATOM 4401 N N . ARG A 1 555 ? -14.889 23.163 15.447 1.00 96.31 555 ARG A N 1
ATOM 4402 C CA . ARG A 1 555 ? -15.843 23.292 16.565 1.00 96.31 555 ARG A CA 1
ATOM 4403 C C . ARG A 1 555 ? -15.391 22.540 17.823 1.00 96.31 555 ARG A C 1
ATOM 4405 O O . ARG A 1 555 ? -14.769 21.477 17.736 1.00 96.31 555 ARG A O 1
ATOM 4412 N N . SER A 1 556 ? -15.762 23.063 18.985 1.00 97.25 556 SER A N 1
ATOM 4413 C CA . SER A 1 556 ? -15.666 22.357 20.266 1.00 97.25 556 SER A CA 1
ATOM 4414 C C . SER A 1 556 ? -16.690 21.214 20.355 1.00 97.25 556 SER A C 1
ATOM 4416 O O . SER A 1 556 ? -17.742 21.244 19.706 1.00 97.25 556 SER A O 1
ATOM 4418 N N . VAL A 1 557 ? -16.391 20.205 21.175 1.00 96.25 557 VAL A N 1
ATOM 4419 C CA . VAL A 1 557 ? -17.302 19.097 21.517 1.00 96.25 557 VAL A CA 1
ATOM 4420 C C . VAL A 1 557 ? -17.464 19.031 23.031 1.00 96.25 557 VAL A C 1
ATOM 4422 O O . VAL A 1 557 ? -16.616 19.519 23.769 1.00 96.25 557 VAL A O 1
ATOM 4425 N N . ASN A 1 558 ? -18.546 18.431 23.508 1.00 93.69 558 ASN A N 1
ATOM 4426 C CA . ASN A 1 558 ? -18.714 18.134 24.925 1.00 93.69 558 ASN A CA 1
ATOM 4427 C C . ASN A 1 558 ? -17.881 16.906 25.341 1.00 93.69 558 ASN A C 1
ATOM 4429 O O . ASN A 1 558 ? -17.732 15.944 24.583 1.00 93.69 558 ASN A O 1
ATOM 4433 N N . ASP A 1 559 ? -17.367 16.914 26.574 1.00 95.00 559 ASP A N 1
ATOM 4434 C CA . ASP A 1 559 ? -16.718 15.740 27.165 1.00 95.00 559 ASP A CA 1
ATOM 4435 C C . ASP A 1 559 ? -17.781 14.743 27.645 1.00 95.00 559 ASP A C 1
ATOM 4437 O O . ASP A 1 559 ? -18.398 14.930 28.695 1.00 95.00 559 ASP A O 1
ATOM 4441 N N . ILE A 1 560 ? -18.019 13.703 26.846 1.00 94.44 560 ILE A N 1
ATOM 4442 C CA . ILE A 1 560 ? -19.014 12.653 27.121 1.00 94.44 560 ILE A CA 1
ATOM 4443 C C . ILE A 1 560 ? -18.394 11.373 27.690 1.00 94.44 560 ILE A C 1
ATOM 4445 O O . ILE A 1 560 ? -19.084 10.363 27.829 1.00 94.44 560 ILE A O 1
ATOM 4449 N N . ARG A 1 561 ? -17.088 11.376 27.982 1.00 95.19 561 ARG A N 1
ATOM 4450 C CA . ARG A 1 561 ? -16.412 10.217 28.572 1.00 95.19 561 ARG A CA 1
ATOM 4451 C C . ARG A 1 561 ? -16.951 9.960 29.977 1.00 95.19 561 ARG A C 1
ATOM 4453 O O . ARG A 1 561 ? -17.463 10.859 30.646 1.00 95.19 561 ARG A O 1
ATOM 4460 N N . ASN A 1 562 ? -16.769 8.732 30.462 1.00 94.44 562 ASN A N 1
ATOM 4461 C CA . ASN A 1 562 ? -17.033 8.430 31.864 1.00 94.44 562 ASN A CA 1
ATOM 4462 C C . ASN A 1 562 ? -16.239 9.415 32.751 1.00 94.44 562 ASN A C 1
ATOM 4464 O O . ASN A 1 562 ? -15.035 9.556 32.529 1.00 94.44 562 ASN A O 1
ATOM 4468 N N . PRO A 1 563 ? -16.849 10.070 33.758 1.00 94.50 563 PRO A N 1
ATOM 4469 C CA . PRO A 1 563 ? -16.158 11.061 34.585 1.00 94.50 563 PRO A CA 1
ATOM 4470 C C . PRO A 1 563 ? -14.845 10.559 35.201 1.00 94.50 563 PRO A C 1
ATOM 4472 O O . PRO A 1 563 ? -13.888 11.322 35.280 1.00 94.50 563 PRO A O 1
ATOM 4475 N N . LYS A 1 564 ? -14.764 9.263 35.541 1.00 95.12 564 LYS A N 1
ATOM 4476 C CA . LYS A 1 564 ? -13.553 8.630 36.090 1.00 95.12 564 LYS A CA 1
ATOM 4477 C C . LYS A 1 564 ? -12.392 8.538 35.091 1.00 95.12 564 LYS A C 1
ATOM 4479 O O . LYS A 1 564 ? -11.269 8.282 35.500 1.00 95.12 564 LYS A O 1
ATOM 4484 N N . CYS A 1 565 ? -12.626 8.729 33.788 1.00 96.75 565 CYS A N 1
ATOM 4485 C CA . CYS A 1 565 ? -11.553 8.791 32.789 1.00 96.75 565 CYS A CA 1
ATOM 4486 C C . CYS A 1 565 ? -10.636 10.007 32.990 1.00 96.75 565 CYS A C 1
ATOM 4488 O O . CYS A 1 565 ? -9.501 9.983 32.518 1.00 96.75 565 CYS A O 1
ATOM 4490 N N . LYS A 1 566 ? -11.113 11.058 33.675 1.00 93.00 566 LYS A N 1
ATOM 4491 C CA . LYS A 1 566 ? -10.325 12.262 33.974 1.00 93.00 566 LYS A CA 1
ATOM 4492 C C . LYS A 1 566 ? -9.201 11.994 34.975 1.00 93.00 566 LYS A C 1
ATOM 4494 O O . LYS A 1 566 ? -8.156 12.620 34.883 1.00 93.00 566 LYS A O 1
ATOM 4499 N N . ASP A 1 567 ? -9.388 11.009 35.850 1.00 94.44 567 ASP A N 1
ATOM 4500 C CA . ASP A 1 567 ? -8.427 10.653 36.899 1.00 94.44 567 ASP A CA 1
ATOM 4501 C C . ASP A 1 567 ? -7.318 9.703 36.397 1.00 94.44 567 ASP A C 1
ATOM 4503 O O . ASP A 1 567 ? -6.417 9.335 37.151 1.00 94.44 567 ASP A O 1
ATOM 4507 N N . ILE A 1 568 ? -7.383 9.260 35.132 1.00 96.38 568 ILE A N 1
ATOM 4508 C CA . ILE A 1 568 ? -6.458 8.269 34.570 1.00 96.38 568 ILE A CA 1
ATOM 4509 C C . ILE A 1 568 ? -5.264 8.957 33.915 1.00 96.38 568 ILE A C 1
ATOM 4511 O O . ILE A 1 568 ? -5.405 9.755 32.988 1.00 96.38 568 ILE A O 1
ATOM 4515 N N . GLN A 1 569 ? -4.074 8.555 34.354 1.00 97.12 569 GLN A N 1
ATOM 4516 C CA . GLN A 1 569 ? -2.795 8.954 33.777 1.00 97.12 569 GLN A CA 1
ATOM 4517 C C . GLN A 1 569 ? -2.209 7.820 32.924 1.00 97.12 569 GLN A C 1
ATOM 4519 O O . GLN A 1 569 ? -2.328 6.646 33.277 1.00 97.12 569 GLN A O 1
ATOM 4524 N N . TYR A 1 570 ? -1.527 8.175 31.834 1.00 97.25 570 TYR A N 1
ATOM 4525 C CA . TYR A 1 570 ? -0.928 7.226 30.882 1.00 97.25 570 TYR A CA 1
ATOM 4526 C C . TYR A 1 570 ? 0.592 7.389 30.821 1.00 97.25 570 TYR A C 1
ATOM 4528 O O . TYR A 1 570 ? 1.125 8.357 31.354 1.00 97.25 570 TYR A O 1
ATOM 4536 N N . ILE A 1 571 ? 1.311 6.457 30.192 1.00 96.69 571 ILE A N 1
ATOM 4537 C CA . ILE A 1 571 ? 2.777 6.517 30.039 1.00 96.69 571 ILE A CA 1
ATOM 4538 C C . ILE A 1 571 ? 3.228 7.909 29.543 1.00 96.69 571 ILE A C 1
ATOM 4540 O O . ILE A 1 571 ? 2.664 8.473 28.606 1.00 96.69 571 ILE A O 1
ATOM 4544 N N . SER A 1 572 ? 4.236 8.482 30.207 1.00 94.62 572 SER A N 1
ATOM 4545 C CA . SER A 1 572 ? 4.704 9.868 30.013 1.00 94.62 572 SER A CA 1
ATOM 4546 C C . SER A 1 572 ? 5.371 10.162 28.669 1.00 94.62 572 SER A C 1
ATOM 4548 O O . SER A 1 572 ? 5.486 11.331 28.299 1.00 94.62 572 SER A O 1
ATOM 4550 N N . LYS A 1 573 ? 5.770 9.129 27.923 1.00 92.38 573 LYS A N 1
ATOM 4551 C CA . LYS A 1 573 ? 6.281 9.209 26.549 1.00 92.38 573 LYS A CA 1
ATOM 4552 C C . LYS A 1 573 ? 5.390 8.347 25.656 1.00 92.38 573 LYS A C 1
ATOM 4554 O O . LYS A 1 573 ? 5.104 7.206 26.007 1.00 92.38 573 LYS A O 1
ATOM 4559 N N . LEU A 1 574 ? 4.957 8.873 24.514 1.00 94.19 574 LEU A N 1
ATOM 4560 C CA . LEU A 1 574 ? 4.111 8.145 23.563 1.00 94.19 574 LEU A CA 1
ATOM 4561 C C . LEU A 1 574 ? 4.896 7.868 22.269 1.00 94.19 574 LEU A C 1
ATOM 4563 O O . LEU A 1 574 ? 5.648 8.744 21.836 1.00 94.19 574 LEU A O 1
ATOM 4567 N N . PRO A 1 575 ? 4.751 6.676 21.662 1.00 92.81 575 PRO A N 1
ATOM 4568 C CA . PRO A 1 575 ? 5.217 6.402 20.310 1.00 92.81 575 PRO A CA 1
ATOM 4569 C C . PRO A 1 575 ? 4.559 7.314 19.278 1.00 92.81 575 PRO A C 1
ATOM 4571 O O . PRO A 1 575 ? 3.479 7.870 19.499 1.00 92.81 575 PRO A O 1
ATOM 4574 N N . THR A 1 576 ? 5.203 7.429 18.124 1.00 94.12 576 THR A N 1
ATOM 4575 C CA . THR A 1 576 ? 4.688 8.209 16.998 1.00 94.12 576 THR A CA 1
ATOM 4576 C C . THR A 1 576 ? 3.484 7.533 16.336 1.00 94.12 576 THR A C 1
ATOM 4578 O O . THR A 1 576 ? 3.399 6.306 16.252 1.00 94.12 576 THR A O 1
ATOM 4581 N N . VAL A 1 577 ? 2.545 8.339 15.833 1.00 97.50 577 VAL A N 1
ATOM 4582 C CA . VAL A 1 577 ? 1.283 7.861 15.252 1.00 97.50 577 VAL A CA 1
ATOM 4583 C C . VAL A 1 577 ? 1.064 8.410 13.845 1.00 97.50 577 VAL A C 1
ATOM 4585 O O . VAL A 1 577 ? 1.133 9.624 13.626 1.00 97.50 577 VAL A O 1
ATOM 4588 N N . SER A 1 578 ? 0.707 7.518 12.918 1.00 97.69 578 SER A N 1
ATOM 4589 C CA . SER A 1 578 ? 0.113 7.866 11.623 1.00 97.69 578 SER A CA 1
ATOM 4590 C C . SER A 1 578 ? -1.392 7.586 11.651 1.00 97.69 578 SER A C 1
ATOM 4592 O O . SER A 1 578 ? -1.813 6.461 11.927 1.00 97.69 578 SER A O 1
ATOM 4594 N N . VAL A 1 579 ? -2.209 8.594 11.339 1.00 98.56 579 VAL A N 1
ATOM 4595 C CA . VAL A 1 579 ? -3.674 8.454 11.241 1.00 98.56 579 VAL A CA 1
ATOM 4596 C C . VAL A 1 579 ? -4.073 8.307 9.778 1.00 98.56 579 VAL A C 1
ATOM 4598 O O . VAL A 1 579 ? -3.682 9.128 8.957 1.00 98.56 579 VAL A O 1
ATOM 4601 N N . ILE A 1 580 ? -4.847 7.281 9.437 1.00 98.62 580 ILE A N 1
ATOM 4602 C CA . ILE A 1 580 ? -5.202 6.934 8.057 1.00 98.62 580 ILE A CA 1
ATOM 4603 C C . ILE A 1 580 ? -6.706 7.129 7.854 1.00 98.62 580 ILE A C 1
ATOM 4605 O O . ILE A 1 580 ? -7.513 6.466 8.506 1.00 98.62 580 ILE A O 1
ATOM 4609 N N . PHE A 1 581 ? -7.054 8.004 6.909 1.00 98.31 581 PHE A N 1
ATOM 4610 C CA . PHE A 1 581 ? -8.415 8.335 6.493 1.00 98.31 581 PHE A CA 1
ATOM 4611 C C . PHE A 1 581 ? -8.656 7.924 5.032 1.00 98.31 581 PHE A C 1
ATOM 4613 O O . PHE A 1 581 ? -8.352 8.694 4.113 1.00 98.31 581 PHE A O 1
ATOM 4620 N N . PRO A 1 582 ? -9.213 6.731 4.768 1.00 97.00 582 PRO A N 1
ATOM 4621 C CA . PRO A 1 582 ? -9.723 6.398 3.445 1.00 97.00 582 PRO A CA 1
ATOM 4622 C C . PRO A 1 582 ? -11.010 7.183 3.158 1.00 97.00 582 PRO A C 1
ATOM 4624 O O . PRO A 1 582 ? -11.870 7.333 4.030 1.00 97.00 582 PRO A O 1
ATOM 4627 N N . PHE A 1 583 ? -11.181 7.667 1.927 1.00 96.56 583 PHE A N 1
ATOM 4628 C CA . PHE A 1 583 ? -12.421 8.327 1.525 1.00 96.56 583 PHE A CA 1
ATOM 4629 C C . PHE A 1 583 ? -12.714 8.196 0.027 1.00 96.56 583 PHE A C 1
ATOM 4631 O O . PHE A 1 583 ? -11.813 8.110 -0.804 1.00 96.56 583 PHE A O 1
ATOM 4638 N N . TYR A 1 584 ? -14.002 8.223 -0.318 1.00 94.69 584 TYR A N 1
ATOM 4639 C CA . TYR A 1 584 ? -14.496 8.250 -1.695 1.00 94.69 584 TYR A CA 1
ATOM 4640 C C . TYR A 1 584 ? -15.718 9.163 -1.769 1.00 94.69 584 TYR A C 1
ATOM 4642 O O . TYR A 1 584 ? -16.731 8.888 -1.125 1.00 94.69 584 TYR A O 1
ATOM 4650 N N . ASN A 1 585 ? -15.627 10.243 -2.549 1.00 94.38 585 ASN A N 1
ATOM 4651 C CA . ASN A 1 585 ? -16.683 11.251 -2.701 1.00 94.38 585 ASN A CA 1
ATOM 4652 C C . ASN A 1 585 ? -17.196 11.843 -1.373 1.00 94.38 585 ASN A C 1
ATOM 4654 O O . ASN A 1 585 ? -18.347 12.277 -1.290 1.00 94.38 585 ASN A O 1
ATOM 4658 N N . GLU A 1 586 ? -16.352 11.890 -0.344 1.00 95.56 586 GLU A N 1
ATOM 4659 C CA . GLU A 1 586 ? -16.715 12.432 0.965 1.00 95.56 586 GLU A CA 1
ATOM 4660 C C . GLU A 1 586 ? -16.861 13.958 0.929 1.00 95.56 586 GLU A C 1
ATOM 4662 O O . GLU A 1 586 ? -16.165 14.641 0.180 1.00 95.56 586 GLU A O 1
ATOM 4667 N N . HIS A 1 587 ? -17.779 14.521 1.716 1.00 96.81 587 HIS A N 1
ATOM 4668 C CA . HIS A 1 587 ? -17.974 15.972 1.718 1.00 96.81 587 HIS A CA 1
ATOM 4669 C C . HIS A 1 587 ? -16.766 16.696 2.325 1.00 96.81 587 HIS A C 1
ATOM 4671 O O . HIS A 1 587 ? -16.318 16.371 3.424 1.00 96.81 587 HIS A O 1
ATOM 4677 N N . LYS A 1 588 ? -16.247 17.714 1.630 1.00 97.12 588 LYS A N 1
ATOM 4678 C CA . LYS A 1 588 ? -14.970 18.367 1.967 1.00 97.12 588 LYS A CA 1
ATOM 4679 C C . LYS A 1 588 ? -14.912 18.907 3.404 1.00 97.12 588 LYS A C 1
ATOM 4681 O O . LYS A 1 588 ? -13.887 18.758 4.069 1.00 97.12 588 LYS A O 1
ATOM 4686 N N . SER A 1 589 ? -15.987 19.527 3.898 1.00 97.75 589 SER A N 1
ATOM 4687 C CA . SER A 1 589 ? -16.019 20.070 5.265 1.00 97.75 589 SER A CA 1
ATOM 4688 C C . SER A 1 589 ? -16.037 18.980 6.339 1.00 97.75 589 SER A C 1
ATOM 4690 O O . SER A 1 589 ? -15.484 19.201 7.413 1.00 97.75 589 SER A O 1
ATOM 4692 N N . ALA A 1 590 ? -16.578 17.792 6.049 1.00 97.75 590 ALA A N 1
ATOM 4693 C CA . ALA A 1 590 ? -16.496 16.644 6.950 1.00 97.75 590 ALA A CA 1
ATOM 4694 C C . ALA A 1 590 ? -15.046 16.147 7.080 1.00 97.75 590 ALA A C 1
ATOM 4696 O O . ALA A 1 590 ? -14.556 16.030 8.200 1.00 97.75 590 ALA A O 1
ATOM 4697 N N . ILE A 1 591 ? -14.331 15.989 5.955 1.00 98.50 591 ILE A N 1
ATOM 4698 C CA . ILE A 1 591 ? -12.912 15.581 5.947 1.00 98.50 591 ILE A CA 1
ATOM 4699 C C . ILE A 1 591 ? -12.052 16.588 6.722 1.00 98.50 591 ILE A C 1
ATOM 4701 O O . ILE A 1 591 ? -11.260 16.213 7.587 1.00 98.50 591 ILE A O 1
ATOM 4705 N N . LEU A 1 592 ? -12.211 17.885 6.434 1.00 98.56 592 LEU A N 1
ATOM 4706 C CA . LEU A 1 592 ? -11.456 18.939 7.117 1.00 98.56 592 LEU A CA 1
ATOM 4707 C C . LEU A 1 592 ? -11.742 18.956 8.623 1.00 98.56 592 LEU A C 1
ATOM 4709 O O . LEU A 1 592 ? -10.816 19.114 9.415 1.00 98.56 592 LEU A O 1
ATOM 4713 N N . ARG A 1 593 ? -13.001 18.758 9.029 1.00 97.88 593 ARG A N 1
ATOM 4714 C CA . ARG A 1 593 ? -13.382 18.676 10.444 1.00 97.88 593 ARG A CA 1
ATOM 4715 C C . ARG A 1 593 ? -12.750 17.478 11.137 1.00 97.88 593 ARG A C 1
ATOM 4717 O O . ARG A 1 593 ? -12.270 17.631 12.256 1.00 97.88 593 ARG A O 1
ATOM 4724 N N . SER A 1 594 ? -12.658 16.333 10.461 1.00 98.56 594 SER A N 1
ATOM 4725 C CA . SER A 1 594 ? -11.909 15.181 10.967 1.00 98.56 594 SER A CA 1
ATOM 4726 C C . SER A 1 594 ? -10.437 15.498 11.184 1.00 98.56 594 SER A C 1
ATOM 4728 O O . SER A 1 594 ? -9.918 15.230 12.264 1.00 98.56 594 SER A O 1
ATOM 4730 N N . ILE A 1 595 ? -9.780 16.149 10.220 1.00 98.12 595 ILE A N 1
ATOM 4731 C CA . ILE A 1 595 ? -8.379 16.567 10.363 1.00 98.12 595 ILE A CA 1
ATOM 4732 C C . ILE A 1 595 ? -8.200 17.486 11.576 1.00 98.12 595 ILE A C 1
ATOM 4734 O O . ILE A 1 595 ? -7.388 17.190 12.452 1.00 98.12 595 ILE A O 1
ATOM 4738 N N . TYR A 1 596 ? -8.968 18.578 11.662 1.00 97.75 596 TYR A N 1
ATOM 4739 C CA . TYR A 1 596 ? -8.844 19.527 12.773 1.00 97.75 596 TYR A CA 1
ATOM 4740 C C . TYR A 1 596 ? -9.183 18.885 14.115 1.00 97.75 596 TYR A C 1
ATOM 4742 O O . TYR A 1 596 ? -8.493 19.127 15.100 1.00 97.75 596 TYR A O 1
ATOM 4750 N N . SER A 1 597 ? -10.209 18.036 14.163 1.00 97.94 597 SER A N 1
ATOM 4751 C CA . SER A 1 597 ? -10.579 17.332 15.385 1.00 97.94 597 SER A CA 1
ATOM 4752 C C . SER A 1 597 ? -9.459 16.427 15.895 1.00 97.94 597 SER A C 1
ATOM 4754 O O . SER A 1 597 ? -9.272 16.349 17.107 1.00 97.94 597 SER A O 1
ATOM 4756 N N . ILE A 1 598 ? -8.743 15.738 15.003 1.00 97.62 598 ILE A N 1
ATOM 4757 C CA . ILE A 1 598 ? -7.615 14.881 15.374 1.00 97.62 598 ILE A CA 1
ATOM 4758 C C . ILE A 1 598 ? -6.426 15.721 15.824 1.00 97.62 598 ILE A C 1
ATOM 4760 O O . ILE A 1 598 ? -5.880 15.455 16.891 1.00 97.62 598 ILE A O 1
ATOM 4764 N N . LEU A 1 599 ? -6.044 16.743 15.056 1.00 94.69 599 LEU A N 1
ATOM 4765 C CA . LEU A 1 599 ? -4.888 17.582 15.379 1.00 94.69 599 LEU A CA 1
ATOM 4766 C C . LEU A 1 599 ? -5.079 18.336 16.700 1.00 94.69 599 LEU A C 1
ATOM 4768 O O . LEU A 1 599 ? -4.195 18.308 17.547 1.00 94.69 599 LEU A O 1
ATOM 4772 N N . ASN A 1 600 ? -6.246 18.951 16.906 1.00 94.25 600 ASN A N 1
ATOM 4773 C CA . ASN A 1 600 ? -6.490 19.813 18.065 1.00 94.25 600 ASN A CA 1
ATOM 4774 C C . ASN A 1 600 ? -6.644 19.039 19.383 1.00 94.25 600 ASN A C 1
ATOM 4776 O O . ASN A 1 600 ? -6.470 19.623 20.446 1.00 94.25 600 ASN A O 1
ATOM 4780 N N . ARG A 1 601 ? -7.017 17.752 19.340 1.00 95.88 601 ARG A N 1
ATOM 4781 C CA . ARG A 1 601 ? -7.290 16.933 20.543 1.00 95.88 601 ARG A CA 1
ATOM 4782 C C . ARG A 1 601 ? -6.301 15.788 20.740 1.00 95.88 601 ARG A C 1
ATOM 4784 O O . ARG A 1 601 ? -6.552 14.897 21.553 1.00 95.88 601 ARG A O 1
ATOM 4791 N N . SER A 1 602 ? -5.196 15.791 20.001 1.00 96.19 602 SER A N 1
ATOM 4792 C CA . SER A 1 602 ? -4.093 14.848 20.190 1.00 96.19 602 SER A CA 1
ATOM 4793 C C . SER A 1 602 ? -2.904 15.550 20.846 1.00 96.19 602 SER A C 1
ATOM 4795 O O . SER A 1 602 ? -2.673 16.725 20.563 1.00 96.19 602 SER A O 1
ATOM 4797 N N . PRO A 1 603 ? -2.114 14.858 21.687 1.00 92.81 603 PRO A N 1
ATOM 4798 C CA . PRO A 1 603 ? -0.907 15.444 22.253 1.00 92.81 603 PRO A CA 1
ATOM 4799 C C . PRO A 1 603 ? 0.073 15.920 21.172 1.00 92.81 603 PRO A C 1
ATOM 4801 O O . PRO A 1 603 ? 0.256 15.262 20.140 1.00 92.81 603 PRO A O 1
ATOM 4804 N N . SER A 1 604 ? 0.734 17.052 21.427 1.00 82.81 604 SER A N 1
ATOM 4805 C CA . SER A 1 604 ? 1.723 17.620 20.508 1.00 82.81 604 SER A CA 1
ATOM 4806 C C . SER A 1 604 ? 2.859 16.631 20.223 1.00 82.81 604 SER A C 1
ATOM 4808 O O . SER A 1 604 ? 3.240 15.824 21.072 1.00 82.81 604 SER A O 1
ATOM 4810 N N . ASN A 1 605 ? 3.378 16.666 18.993 1.00 81.25 605 ASN A N 1
ATOM 4811 C CA . ASN A 1 605 ? 4.449 15.795 18.487 1.00 81.25 605 ASN A CA 1
ATOM 4812 C C . ASN A 1 605 ? 4.152 14.278 18.486 1.00 81.25 605 ASN A C 1
ATOM 4814 O O . ASN A 1 605 ? 5.029 13.504 18.114 1.00 81.25 605 ASN A O 1
ATOM 4818 N N . THR A 1 606 ? 2.946 13.834 18.867 1.00 92.06 606 THR A N 1
ATOM 4819 C CA . THR A 1 606 ? 2.571 12.406 18.830 1.00 92.06 606 THR A CA 1
ATOM 4820 C C . THR A 1 606 ? 2.051 11.999 17.451 1.00 92.06 606 THR A C 1
ATOM 4822 O O . THR A 1 606 ? 2.498 11.000 16.889 1.00 92.06 606 THR A O 1
ATOM 4825 N N . ILE A 1 607 ? 1.135 12.786 16.871 1.00 94.94 607 ILE A N 1
ATOM 4826 C CA . ILE A 1 607 ? 0.724 12.611 15.471 1.00 94.94 607 ILE A CA 1
ATOM 4827 C C . ILE A 1 607 ? 1.837 13.158 14.583 1.00 94.94 607 ILE A C 1
ATOM 4829 O O . ILE A 1 607 ? 2.121 14.354 14.614 1.00 94.94 607 ILE A O 1
ATOM 4833 N N . VAL A 1 608 ? 2.453 12.286 13.789 1.00 88.88 608 VAL A N 1
ATOM 4834 C CA . VAL A 1 608 ? 3.541 12.660 12.868 1.00 88.88 608 VAL A CA 1
ATOM 4835 C C . VAL A 1 608 ? 3.065 12.778 11.427 1.00 88.88 608 VAL A C 1
ATOM 4837 O O . VAL A 1 608 ? 3.746 13.381 10.601 1.00 88.88 608 VAL A O 1
ATOM 4840 N N . GLN A 1 609 ? 1.899 12.207 11.120 1.00 93.06 609 GLN A N 1
ATOM 4841 C CA . GLN A 1 609 ? 1.327 12.195 9.781 1.00 93.06 609 GLN A CA 1
ATOM 4842 C C . GLN A 1 609 ? -0.169 11.863 9.841 1.00 93.06 609 GLN A C 1
ATOM 4844 O O . GLN A 1 609 ? -0.597 10.970 10.577 1.00 93.06 609 GLN A O 1
ATOM 4849 N N . ILE A 1 610 ? -0.960 12.542 9.020 1.00 97.56 610 ILE A N 1
ATOM 4850 C CA . ILE A 1 610 ? -2.326 12.155 8.672 1.00 97.56 610 ILE A CA 1
ATOM 4851 C C . ILE A 1 610 ? -2.330 11.816 7.184 1.00 97.56 610 ILE A C 1
ATOM 4853 O O . ILE A 1 610 ? -1.973 12.655 6.366 1.00 97.56 610 ILE A O 1
ATOM 4857 N N . ILE A 1 611 ? -2.736 10.605 6.822 1.00 97.50 611 ILE A N 1
ATOM 4858 C CA . ILE A 1 611 ? -2.786 10.143 5.436 1.00 97.50 611 ILE A CA 1
ATOM 4859 C C . ILE A 1 611 ? -4.237 10.122 4.978 1.00 97.50 611 ILE A C 1
ATOM 4861 O O . ILE A 1 611 ? -5.034 9.307 5.441 1.00 97.50 611 ILE A O 1
ATOM 4865 N N . LEU A 1 612 ? -4.574 10.996 4.036 1.00 98.38 612 LEU A N 1
ATOM 4866 C CA . LEU A 1 612 ? -5.836 10.952 3.314 1.00 98.38 612 LEU A CA 1
ATOM 4867 C C . LEU A 1 612 ? -5.674 10.070 2.075 1.00 98.38 612 LEU A C 1
ATOM 4869 O O . LEU A 1 612 ? -4.928 10.420 1.159 1.00 98.38 612 LEU A O 1
ATOM 4873 N N . VAL A 1 613 ? -6.395 8.954 2.013 1.00 97.62 613 VAL A N 1
ATOM 4874 C CA . VAL A 1 613 ? -6.400 8.075 0.837 1.00 97.62 613 VAL A CA 1
ATOM 4875 C C . VAL A 1 613 ? -7.675 8.330 0.044 1.00 97.62 613 VAL A C 1
ATOM 4877 O O . VAL A 1 613 ? -8.737 7.795 0.360 1.00 97.62 613 VAL A O 1
ATOM 4880 N N . ASN A 1 614 ? -7.566 9.180 -0.977 1.00 97.62 614 ASN A N 1
ATOM 4881 C CA . ASN A 1 614 ? -8.634 9.443 -1.932 1.00 97.62 614 ASN A CA 1
ATOM 4882 C C . ASN A 1 614 ? -8.751 8.258 -2.897 1.00 97.62 614 ASN A C 1
ATOM 4884 O O . ASN A 1 614 ? -7.938 8.096 -3.811 1.00 97.62 614 ASN A O 1
ATOM 4888 N N . ASP A 1 615 ? -9.786 7.447 -2.712 1.00 94.69 615 ASP A N 1
ATOM 4889 C CA . ASP A 1 615 ? -10.011 6.208 -3.451 1.00 94.69 615 ASP A CA 1
ATOM 4890 C C . ASP A 1 615 ? -10.672 6.444 -4.823 1.00 94.69 615 ASP A C 1
ATOM 4892 O O . ASP A 1 615 ? -11.738 5.909 -5.134 1.00 94.69 615 ASP A O 1
ATOM 4896 N N . ALA A 1 616 ? -10.039 7.291 -5.640 1.00 92.50 616 ALA A N 1
ATOM 4897 C CA . ALA A 1 616 ? -10.499 7.723 -6.960 1.00 92.50 616 ALA A CA 1
ATOM 4898 C C . ALA A 1 616 ? -11.874 8.424 -6.940 1.00 92.50 616 ALA A C 1
ATOM 4900 O O . ALA A 1 616 ? -12.790 8.066 -7.687 1.00 92.50 616 ALA A O 1
ATOM 4901 N N . SER A 1 617 ? -12.027 9.436 -6.077 1.00 94.62 617 SER A N 1
ATOM 4902 C CA . SER A 1 617 ? -13.230 10.276 -6.021 1.00 94.62 617 SER A CA 1
ATOM 4903 C C . SER A 1 617 ? -13.556 10.901 -7.381 1.00 94.62 617 SER A C 1
ATOM 4905 O O . SER A 1 617 ? -12.702 11.471 -8.060 1.00 94.62 617 SER A O 1
ATOM 4907 N N . THR A 1 618 ? -14.832 10.838 -7.757 1.00 92.69 618 THR A N 1
ATOM 4908 C CA . THR A 1 618 ? -15.361 11.436 -8.992 1.00 92.69 618 THR A CA 1
ATOM 4909 C C . THR A 1 618 ? -15.688 12.923 -8.832 1.00 92.69 618 THR A C 1
ATOM 4911 O O . THR A 1 618 ? -15.892 13.613 -9.825 1.00 92.69 618 THR A O 1
ATOM 4914 N N . LYS A 1 619 ? -15.771 13.419 -7.591 1.00 92.38 619 LYS A N 1
ATOM 4915 C CA . LYS A 1 619 ? -15.891 14.847 -7.265 1.00 92.38 619 LYS A CA 1
ATOM 4916 C C . LYS A 1 619 ? -14.554 15.552 -7.528 1.00 92.38 619 LYS A C 1
ATOM 4918 O O . LYS A 1 619 ? -13.594 15.348 -6.785 1.00 92.38 619 LYS A O 1
ATOM 4923 N N . ASN A 1 620 ? -14.483 16.365 -8.585 1.00 91.06 620 ASN A N 1
ATOM 4924 C CA . ASN A 1 620 ? -13.245 17.027 -9.023 1.00 91.06 620 ASN A CA 1
ATOM 4925 C C . ASN A 1 620 ? -12.606 17.886 -7.925 1.00 91.06 620 ASN A C 1
ATOM 4927 O O . ASN A 1 620 ? -11.382 17.936 -7.810 1.00 91.06 620 ASN A O 1
ATOM 4931 N N . GLU A 1 621 ? -13.423 18.527 -7.092 1.00 94.19 621 GLU A N 1
ATOM 4932 C CA . GLU A 1 621 ? -12.981 19.370 -5.987 1.00 94.19 621 GLU A CA 1
ATOM 4933 C C . GLU A 1 621 ? -12.213 18.614 -4.897 1.00 94.19 621 GLU A C 1
ATOM 4935 O O . GLU A 1 621 ? -11.521 19.264 -4.121 1.00 94.19 621 GLU A O 1
ATOM 4940 N N . LEU A 1 622 ? -12.310 17.277 -4.844 1.00 96.31 622 LEU A N 1
ATOM 4941 C CA . LEU A 1 622 ? -11.620 16.410 -3.880 1.00 96.31 622 LEU A CA 1
ATOM 4942 C C . LEU A 1 622 ? -10.270 15.876 -4.377 1.00 96.31 622 LEU A C 1
ATOM 4944 O O . LEU A 1 622 ? -9.609 15.154 -3.637 1.00 96.31 622 LEU A O 1
ATOM 4948 N N . ASN A 1 623 ? -9.865 16.190 -5.609 1.00 94.12 623 ASN A N 1
ATOM 4949 C CA . ASN A 1 623 ? -8.610 15.721 -6.205 1.00 94.12 623 ASN A CA 1
ATOM 4950 C C . ASN A 1 623 ? -7.506 16.784 -6.015 1.00 94.12 623 ASN A C 1
ATOM 4952 O O . ASN A 1 623 ? -7.284 17.247 -4.895 1.00 94.12 623 ASN A O 1
ATOM 4956 N N . GLU A 1 624 ? -6.823 17.212 -7.080 1.00 89.50 624 GLU A N 1
ATOM 4957 C CA . GLU A 1 624 ? -5.789 18.259 -6.984 1.00 89.50 624 GLU A CA 1
ATOM 4958 C C . GLU A 1 624 ? -6.275 19.571 -6.336 1.00 89.50 624 GLU A C 1
ATOM 4960 O O . GLU A 1 624 ? -5.551 20.092 -5.485 1.00 89.50 624 GLU A O 1
ATOM 4965 N N . PRO A 1 625 ? -7.501 20.076 -6.601 1.00 94.88 625 PRO A N 1
ATOM 4966 C CA . PRO A 1 625 ? -7.994 21.275 -5.922 1.00 94.88 625 PRO A CA 1
ATOM 4967 C C . PRO A 1 625 ? -8.035 21.143 -4.393 1.00 94.88 625 PRO A C 1
ATOM 4969 O O . PRO A 1 625 ? -7.802 22.121 -3.680 1.00 94.88 625 PRO A O 1
ATOM 4972 N N . PHE A 1 626 ? -8.301 19.943 -3.861 1.00 96.38 626 PHE A N 1
ATOM 4973 C CA . PHE A 1 626 ? -8.278 19.721 -2.417 1.00 96.38 626 PHE A CA 1
ATOM 4974 C C . PHE A 1 626 ? -6.858 19.634 -1.876 1.00 96.38 626 PHE A C 1
ATOM 4976 O O . PHE A 1 626 ? -6.566 20.230 -0.842 1.00 96.38 626 PHE A O 1
ATOM 4983 N N . ARG A 1 627 ? -5.950 18.969 -2.598 1.00 89.56 627 ARG A N 1
ATOM 4984 C CA . ARG A 1 627 ? -4.527 18.948 -2.242 1.00 89.56 627 ARG A CA 1
ATOM 4985 C C . ARG A 1 627 ? -3.950 20.366 -2.168 1.00 89.56 627 ARG A C 1
ATOM 4987 O O . ARG A 1 627 ? -3.208 20.679 -1.238 1.00 89.56 627 ARG A O 1
ATOM 4994 N N . GLU A 1 628 ? -4.306 21.238 -3.108 1.00 88.94 628 GLU A N 1
ATOM 4995 C CA . GLU A 1 628 ? -3.927 22.655 -3.074 1.00 88.94 628 GLU A CA 1
ATOM 4996 C C . GLU A 1 628 ? -4.548 23.406 -1.892 1.00 88.94 628 GLU A C 1
ATOM 4998 O O . GLU A 1 628 ? -3.879 24.226 -1.264 1.00 88.94 628 GLU A O 1
ATOM 5003 N N . ASP A 1 629 ? -5.807 23.127 -1.558 1.00 93.56 629 ASP A N 1
ATOM 5004 C CA . ASP A 1 629 ? -6.466 23.715 -0.390 1.00 93.56 629 ASP A CA 1
ATOM 5005 C C . ASP A 1 629 ? -5.784 23.305 0.925 1.00 93.56 629 ASP A C 1
ATOM 5007 O O . ASP A 1 629 ? -5.564 24.154 1.786 1.00 93.56 629 ASP A O 1
ATOM 5011 N N . LEU A 1 630 ? -5.365 22.041 1.066 1.00 94.06 630 LEU A N 1
ATOM 5012 C CA . LEU A 1 630 ? -4.586 21.575 2.221 1.00 94.06 630 LEU A CA 1
ATOM 5013 C C . LEU A 1 630 ? -3.259 22.340 2.352 1.00 94.06 630 LEU A C 1
ATOM 5015 O O . LEU A 1 630 ? -2.887 22.738 3.456 1.00 94.06 630 LEU A O 1
ATOM 5019 N N . LYS A 1 631 ? -2.578 22.618 1.230 1.00 86.81 631 LYS A N 1
ATOM 5020 C CA . LYS A 1 631 ? -1.370 23.463 1.209 1.00 86.81 631 LYS A CA 1
ATOM 5021 C C . LYS A 1 631 ? -1.675 24.898 1.640 1.00 86.81 631 LYS A C 1
ATOM 5023 O O . LYS A 1 631 ? -0.997 25.421 2.518 1.00 86.81 631 LYS A O 1
ATOM 5028 N N . LYS A 1 632 ? -2.718 25.523 1.079 1.00 90.81 632 LYS A N 1
ATOM 5029 C CA . LYS A 1 632 ? -3.139 26.900 1.421 1.00 90.81 632 LYS A CA 1
ATOM 5030 C C . LYS A 1 632 ? -3.524 27.049 2.895 1.00 90.81 632 LYS A C 1
ATOM 5032 O O . LYS A 1 632 ? -3.313 28.107 3.475 1.00 90.81 632 LYS A O 1
ATOM 5037 N N . ARG A 1 633 ? -4.052 25.987 3.508 1.00 92.88 633 ARG A N 1
ATOM 5038 C CA . ARG A 1 633 ? -4.376 25.919 4.943 1.00 92.88 633 ARG A CA 1
ATOM 5039 C C . ARG A 1 633 ? -3.165 25.661 5.843 1.00 92.88 633 ARG A C 1
ATOM 5041 O O . ARG A 1 633 ? -3.343 25.583 7.053 1.00 92.88 633 ARG A O 1
ATOM 5048 N N . GLY A 1 634 ? -1.970 25.491 5.275 1.00 87.75 634 GLY A N 1
ATOM 5049 C CA . GLY A 1 634 ? -0.762 25.161 6.028 1.00 87.75 634 GLY A CA 1
ATOM 5050 C C . GLY A 1 634 ? -0.792 23.762 6.643 1.00 87.75 634 GLY A C 1
ATOM 5051 O O . GLY A 1 634 ? -0.158 23.552 7.665 1.00 87.75 634 GLY A O 1
ATOM 5052 N N . LEU A 1 635 ? -1.547 22.822 6.058 1.00 90.69 635 LEU A N 1
ATOM 5053 C CA . LEU A 1 635 ? -1.679 21.447 6.557 1.00 90.69 635 LEU A CA 1
ATOM 5054 C C . LEU A 1 635 ? -0.744 20.459 5.852 1.00 90.69 635 LEU A C 1
ATOM 5056 O O . LEU A 1 635 ? -0.590 19.336 6.315 1.00 90.69 635 LEU A O 1
ATOM 5060 N N . SER A 1 636 ? -0.098 20.838 4.747 1.00 82.31 636 SER A N 1
ATOM 5061 C CA . SER A 1 636 ? 0.760 19.935 3.961 1.00 82.31 636 SER A CA 1
ATOM 5062 C C . SER A 1 636 ? 2.034 19.471 4.680 1.00 82.31 636 SER A C 1
ATOM 5064 O O . SER A 1 636 ? 2.724 18.586 4.189 1.00 82.31 636 SER A O 1
ATOM 5066 N N . ASN A 1 637 ? 2.369 20.071 5.823 1.00 78.06 637 ASN A N 1
ATOM 5067 C CA . ASN A 1 637 ? 3.458 19.639 6.700 1.00 78.06 637 ASN A CA 1
ATOM 5068 C C . ASN A 1 637 ? 3.053 18.505 7.659 1.00 78.06 637 ASN A C 1
ATOM 5070 O O . ASN A 1 637 ? 3.935 17.952 8.312 1.00 78.06 637 ASN A O 1
ATOM 5074 N N . ILE A 1 638 ? 1.756 18.196 7.781 1.00 87.94 638 ILE A N 1
ATOM 5075 C CA . ILE A 1 638 ? 1.239 17.119 8.638 1.00 87.94 638 ILE A CA 1
ATOM 5076 C C . ILE A 1 638 ? 0.291 16.159 7.903 1.00 87.94 638 ILE A C 1
ATOM 5078 O O . ILE A 1 638 ? 0.173 15.001 8.294 1.00 87.94 638 ILE A O 1
ATOM 5082 N N . VAL A 1 639 ? -0.372 16.619 6.838 1.00 93.50 639 VAL A N 1
ATOM 5083 C CA . VAL A 1 639 ? -1.342 15.863 6.040 1.00 93.50 639 VAL A CA 1
ATOM 5084 C C . VAL A 1 639 ? -0.748 15.489 4.680 1.00 93.50 639 VAL A C 1
ATOM 5086 O O . VAL A 1 639 ? -0.496 16.359 3.843 1.00 93.50 639 VAL A O 1
ATOM 5089 N N . GLU A 1 640 ? -0.621 14.190 4.425 1.00 91.06 640 GLU A N 1
ATOM 5090 C CA . GLU A 1 640 ? -0.305 13.621 3.115 1.00 91.06 640 GLU A CA 1
ATOM 5091 C C . GLU A 1 640 ? -1.593 13.158 2.427 1.00 91.06 640 GLU A C 1
ATOM 5093 O O . GLU A 1 640 ? -2.454 12.537 3.045 1.00 91.06 640 GLU A O 1
ATOM 5098 N N . MET A 1 641 ? -1.735 13.446 1.131 1.00 93.75 641 MET A N 1
ATOM 5099 C CA . MET A 1 641 ? -2.910 13.050 0.356 1.00 93.75 641 MET A CA 1
ATOM 5100 C C . MET A 1 641 ? -2.517 12.189 -0.844 1.00 93.75 641 MET A C 1
ATOM 5102 O O . MET A 1 641 ? -1.932 12.681 -1.817 1.00 93.75 641 MET A O 1
ATOM 5106 N N . ILE A 1 642 ? -2.923 10.924 -0.797 1.00 89.12 642 ILE A N 1
ATOM 5107 C CA . ILE A 1 642 ? -2.740 9.923 -1.848 1.00 89.12 642 ILE A CA 1
ATOM 5108 C C . ILE A 1 642 ? -4.009 9.890 -2.702 1.00 89.12 642 ILE A C 1
ATOM 5110 O O . ILE A 1 642 ? -5.113 9.837 -2.164 1.00 89.12 642 ILE A O 1
ATOM 5114 N N . ILE A 1 643 ? -3.865 9.938 -4.028 1.00 90.94 643 ILE A N 1
ATOM 5115 C CA . ILE A 1 643 ? -4.988 9.838 -4.972 1.00 90.94 643 ILE A CA 1
ATOM 5116 C C . ILE A 1 643 ? -4.813 8.559 -5.782 1.00 90.94 643 ILE A C 1
ATOM 5118 O O . ILE A 1 643 ? -3.902 8.462 -6.606 1.00 90.94 643 ILE A O 1
ATOM 5122 N N . ASN A 1 644 ? -5.688 7.583 -5.550 1.00 87.88 644 ASN A N 1
ATOM 5123 C CA . ASN A 1 644 ? -5.673 6.331 -6.293 1.00 87.88 644 ASN A CA 1
ATOM 5124 C C . ASN A 1 644 ? -6.090 6.573 -7.749 1.00 87.88 644 ASN A C 1
ATOM 5126 O O . ASN A 1 644 ? -7.040 7.304 -8.029 1.00 87.88 644 ASN A O 1
ATOM 5130 N N . ARG A 1 645 ? -5.408 5.907 -8.691 1.00 83.19 645 ARG A N 1
ATOM 5131 C CA . ARG A 1 645 ? -5.730 5.977 -10.131 1.00 83.19 645 ARG A CA 1
ATOM 5132 C C . ARG A 1 645 ? -7.066 5.300 -10.471 1.00 83.19 645 ARG A C 1
ATOM 5134 O O . ARG A 1 645 ? -7.684 5.621 -11.480 1.00 83.19 645 ARG A O 1
ATOM 5141 N N . LYS A 1 646 ? -7.496 4.344 -9.644 1.00 86.75 646 LYS A N 1
ATOM 5142 C CA . LYS A 1 646 ? -8.754 3.595 -9.764 1.00 86.75 646 LYS A CA 1
ATOM 5143 C C . LYS A 1 646 ? -9.352 3.364 -8.378 1.00 86.75 646 LYS A C 1
ATOM 5145 O O . LYS A 1 646 ? -8.642 3.457 -7.383 1.00 86.75 646 LYS A O 1
ATOM 5150 N N . ARG A 1 647 ? -10.639 3.029 -8.327 1.00 88.69 647 ARG A N 1
ATOM 5151 C CA . ARG A 1 647 ? -11.334 2.727 -7.073 1.00 88.69 647 ARG A CA 1
ATOM 5152 C C . ARG A 1 647 ? -10.929 1.344 -6.556 1.00 88.69 647 ARG A C 1
ATOM 5154 O O . ARG A 1 647 ? -11.321 0.336 -7.141 1.00 88.69 647 ARG A O 1
ATOM 5161 N N . GLU A 1 648 ? -10.148 1.309 -5.484 1.00 90.56 648 GLU A N 1
ATOM 5162 C CA . GLU A 1 648 ? -9.634 0.093 -4.843 1.00 90.56 648 GLU A CA 1
ATOM 5163 C C . GLU A 1 648 ? -10.597 -0.469 -3.794 1.00 90.56 648 GLU A C 1
ATOM 5165 O O . GLU A 1 648 ? -10.684 -1.688 -3.610 1.00 90.56 648 GLU A O 1
ATOM 5170 N N . GLY A 1 649 ? -11.350 0.401 -3.119 1.00 91.06 649 GLY A N 1
ATOM 5171 C CA . GLY A 1 649 ? -12.178 0.042 -1.979 1.00 91.06 649 GLY A CA 1
ATOM 5172 C C . GLY A 1 649 ? -11.636 0.508 -0.637 1.00 91.06 649 GLY A C 1
ATOM 5173 O O . GLY A 1 649 ? -10.435 0.687 -0.474 1.00 91.06 649 GLY A O 1
ATOM 5174 N N . LEU A 1 650 ? -12.519 0.590 0.362 1.00 91.19 650 LEU A N 1
ATOM 5175 C CA . LEU A 1 650 ? -12.200 0.953 1.745 1.00 91.19 650 LEU A CA 1
ATOM 5176 C C . LEU A 1 650 ? -11.053 0.105 2.319 1.00 91.19 650 LEU A C 1
ATOM 5178 O O . LEU A 1 650 ? -10.118 0.653 2.895 1.00 91.19 650 LEU A O 1
ATOM 5182 N N . ILE A 1 651 ? -11.104 -1.218 2.130 1.00 93.50 651 ILE A N 1
ATOM 5183 C CA . ILE A 1 651 ? -10.136 -2.171 2.704 1.00 93.50 651 ILE A CA 1
ATOM 5184 C C . ILE A 1 651 ? -8.725 -1.911 2.159 1.00 93.50 651 ILE A C 1
ATOM 5186 O O . ILE A 1 651 ? -7.772 -1.707 2.910 1.00 93.50 651 ILE A O 1
ATOM 5190 N N . ARG A 1 652 ? -8.597 -1.845 0.833 1.00 92.94 652 ARG A N 1
ATOM 5191 C CA . ARG A 1 652 ? -7.314 -1.613 0.162 1.00 92.94 652 ARG A CA 1
ATOM 5192 C C . ARG A 1 652 ? -6.837 -0.173 0.293 1.00 92.94 652 ARG A C 1
ATOM 5194 O O . ARG A 1 652 ? -5.641 0.046 0.419 1.00 92.94 652 ARG A O 1
ATOM 5201 N N . ALA A 1 653 ? -7.743 0.803 0.347 1.00 94.25 653 ALA A N 1
ATOM 5202 C CA . ALA A 1 653 ? -7.392 2.188 0.647 1.00 94.25 653 ALA A CA 1
ATOM 5203 C C . ALA A 1 653 ? -6.751 2.312 2.039 1.00 94.25 653 ALA A C 1
ATOM 5205 O O . ALA A 1 653 ? -5.737 2.992 2.183 1.00 94.25 653 ALA A O 1
ATOM 5206 N N . ARG A 1 654 ? -7.264 1.594 3.052 1.00 95.50 654 ARG A N 1
ATOM 5207 C CA . ARG A 1 654 ? -6.604 1.495 4.368 1.00 95.50 654 ARG A CA 1
ATOM 5208 C C . ARG A 1 654 ? -5.203 0.901 4.235 1.00 95.50 654 ARG A C 1
ATOM 5210 O O . ARG A 1 654 ? -4.259 1.456 4.788 1.00 95.50 654 ARG A O 1
ATOM 5217 N N . GLN A 1 655 ? -5.051 -0.176 3.469 1.00 91.81 655 GLN A N 1
ATOM 5218 C CA . GLN A 1 655 ? -3.750 -0.816 3.272 1.00 91.81 655 GLN A CA 1
ATOM 5219 C C . GLN A 1 655 ? -2.735 0.080 2.540 1.00 91.81 655 GLN A C 1
ATOM 5221 O O . GLN A 1 655 ? -1.590 0.169 2.971 1.00 91.81 655 GLN A O 1
ATOM 5226 N N . ILE A 1 656 ? -3.158 0.815 1.507 1.00 90.25 656 ILE A N 1
ATOM 5227 C CA . ILE A 1 656 ? -2.343 1.834 0.819 1.00 90.25 656 ILE A CA 1
ATOM 5228 C C . ILE A 1 656 ? -1.886 2.912 1.804 1.00 90.25 656 ILE A C 1
ATOM 5230 O O . ILE A 1 656 ? -0.704 3.251 1.850 1.00 90.25 656 ILE A O 1
ATOM 5234 N N . GLY A 1 657 ? -2.798 3.403 2.649 1.00 92.50 657 GLY A N 1
ATOM 5235 C CA . GLY A 1 657 ? -2.443 4.345 3.707 1.00 92.50 657 GLY A CA 1
ATOM 5236 C C . GLY A 1 657 ? -1.422 3.765 4.687 1.00 92.50 657 GLY A C 1
ATOM 5237 O O . GLY A 1 657 ? -0.467 4.443 5.053 1.00 92.50 657 GLY A O 1
ATOM 5238 N N . ALA A 1 658 ? -1.557 2.490 5.056 1.00 92.06 658 ALA A N 1
ATOM 5239 C CA . ALA A 1 658 ? -0.599 1.813 5.924 1.00 92.06 658 ALA A CA 1
ATOM 5240 C C . ALA A 1 658 ? 0.795 1.683 5.283 1.00 92.06 658 ALA A C 1
ATOM 5242 O O . ALA A 1 658 ? 1.794 1.782 5.998 1.00 92.06 658 ALA A O 1
ATOM 5243 N N . TYR A 1 659 ? 0.895 1.472 3.962 1.00 85.75 659 TYR A N 1
ATOM 5244 C CA . TYR A 1 659 ? 2.188 1.391 3.263 1.00 85.75 659 TYR A CA 1
ATOM 5245 C C . TYR A 1 659 ? 2.961 2.715 3.319 1.00 85.75 659 TYR A C 1
ATOM 5247 O O . TYR A 1 659 ? 4.182 2.707 3.476 1.00 85.75 659 TYR A O 1
ATOM 5255 N N . HIS A 1 660 ? 2.251 3.843 3.243 1.00 84.94 660 HIS A N 1
ATOM 5256 C CA . HIS A 1 660 ? 2.828 5.190 3.317 1.00 84.94 660 HIS A CA 1
ATOM 5257 C C . HIS A 1 660 ? 3.063 5.689 4.753 1.00 84.94 660 HIS A C 1
ATOM 5259 O O . HIS A 1 660 ? 3.715 6.717 4.952 1.00 84.94 660 HIS A O 1
ATOM 5265 N N . ALA A 1 661 ? 2.543 4.980 5.756 1.00 89.44 661 ALA A N 1
ATOM 5266 C CA . ALA A 1 661 ? 2.642 5.380 7.150 1.00 89.44 661 ALA A CA 1
ATOM 5267 C C . ALA A 1 661 ? 4.075 5.285 7.692 1.00 89.44 661 ALA A C 1
ATOM 5269 O O . ALA A 1 661 ? 4.744 4.251 7.570 1.00 89.44 661 ALA A O 1
ATOM 5270 N N . ILE A 1 662 ? 4.511 6.375 8.333 1.00 82.94 662 ILE A N 1
ATOM 5271 C CA . ILE A 1 662 ? 5.821 6.494 8.993 1.00 82.94 662 ILE A CA 1
ATOM 5272 C C . ILE A 1 662 ? 5.760 6.355 10.520 1.00 82.94 662 ILE A C 1
ATOM 5274 O O . ILE A 1 662 ? 6.807 6.225 11.146 1.00 82.94 662 ILE A O 1
ATOM 5278 N N . GLY A 1 663 ? 4.570 6.437 11.122 1.00 88.69 663 GLY A N 1
ATOM 5279 C CA . GLY A 1 663 ? 4.378 6.293 12.562 1.00 88.69 663 GLY A CA 1
ATOM 5280 C C . GLY A 1 663 ? 4.522 4.845 13.026 1.00 88.69 663 GLY A C 1
ATOM 5281 O O . GLY A 1 663 ? 4.182 3.903 12.308 1.00 88.69 663 GLY A O 1
ATOM 5282 N N . GLU A 1 664 ? 4.993 4.667 14.257 1.00 91.06 664 GLU A N 1
ATOM 5283 C CA . GLU A 1 664 ? 5.148 3.348 14.883 1.00 91.06 664 GLU A CA 1
ATOM 5284 C C . GLU A 1 664 ? 3.797 2.682 15.197 1.00 91.06 664 GLU A C 1
ATOM 5286 O O . GLU A 1 664 ? 3.691 1.452 15.256 1.00 91.06 664 GLU A O 1
ATOM 5291 N N . ILE A 1 665 ? 2.752 3.493 15.382 1.00 97.81 665 ILE A N 1
ATOM 5292 C CA . ILE A 1 665 ? 1.363 3.066 15.556 1.00 97.81 665 ILE A CA 1
ATOM 5293 C C . ILE A 1 665 ? 0.514 3.604 14.400 1.00 97.81 665 ILE A C 1
ATOM 5295 O O . ILE A 1 665 ? 0.588 4.778 14.032 1.00 97.81 665 ILE A O 1
ATOM 5299 N N . LEU A 1 666 ? -0.329 2.732 13.851 1.00 98.31 666 LEU A N 1
ATOM 5300 C CA . LEU A 1 666 ? -1.313 3.044 12.823 1.00 98.31 666 LEU A CA 1
ATOM 5301 C C . LEU A 1 666 ? -2.681 3.210 13.477 1.00 98.31 666 LEU A C 1
ATOM 5303 O O . LEU A 1 666 ? -3.121 2.328 14.214 1.00 98.31 666 LEU A O 1
ATOM 5307 N N . VAL A 1 667 ? -3.366 4.312 13.182 1.00 98.69 667 VAL A N 1
ATOM 5308 C CA . VAL A 1 667 ? -4.742 4.560 13.628 1.00 98.69 667 VAL A CA 1
ATOM 5309 C C . VAL A 1 667 ? -5.634 4.708 12.403 1.00 98.69 667 VAL A C 1
ATOM 5311 O O . VAL A 1 667 ? -5.471 5.644 11.625 1.00 98.69 667 VAL A O 1
ATOM 5314 N N . PHE A 1 668 ? -6.582 3.792 12.223 1.00 98.44 668 PHE A N 1
ATOM 5315 C CA . PHE A 1 668 ? -7.521 3.809 11.104 1.00 98.44 668 PHE A CA 1
ATOM 5316 C C . PHE A 1 668 ? -8.857 4.395 11.545 1.00 98.44 668 PHE A C 1
ATOM 5318 O O . PHE A 1 668 ? -9.451 3.898 12.502 1.00 98.44 668 PHE A O 1
ATOM 5325 N N . LEU A 1 669 ? -9.326 5.422 10.834 1.00 98.12 669 LEU A N 1
ATOM 5326 C CA . LEU A 1 669 ? -10.582 6.132 11.092 1.00 98.12 669 LEU A CA 1
ATOM 5327 C C . LEU A 1 669 ? -11.268 6.451 9.760 1.00 98.12 669 LEU A C 1
ATOM 5329 O O . LEU A 1 669 ? -10.585 6.643 8.758 1.00 98.12 669 LEU A O 1
ATOM 5333 N N . ASP A 1 670 ? -12.594 6.581 9.732 1.00 95.56 670 ASP A N 1
ATOM 5334 C CA . ASP A 1 670 ? -13.277 7.084 8.532 1.00 95.56 670 ASP A CA 1
ATOM 5335 C C . ASP A 1 670 ? -13.232 8.619 8.457 1.00 95.56 670 ASP A C 1
ATOM 5337 O O . ASP A 1 670 ? -13.219 9.317 9.473 1.00 95.56 670 ASP A O 1
ATOM 5341 N N . ALA A 1 671 ? -13.211 9.168 7.238 1.00 95.62 671 ALA A N 1
ATOM 5342 C CA . ALA A 1 671 ? -13.009 10.600 6.964 1.00 95.62 671 ALA A CA 1
ATOM 5343 C C . ALA A 1 671 ? -14.217 11.514 7.294 1.00 95.62 671 ALA A C 1
ATOM 5345 O O . ALA A 1 671 ? -14.389 12.578 6.699 1.00 95.62 671 ALA A O 1
ATOM 5346 N N . HIS A 1 672 ? -15.075 11.079 8.214 1.00 96.56 672 HIS A N 1
ATOM 5347 C CA . HIS A 1 672 ? -16.252 11.785 8.727 1.00 96.56 672 HIS A CA 1
ATOM 5348 C C . HIS A 1 672 ? -16.410 11.508 10.230 1.00 96.56 672 HIS A C 1
ATOM 5350 O O . HIS A 1 672 ? -17.479 11.146 10.732 1.00 96.56 672 HIS A O 1
ATOM 5356 N N . SER A 1 673 ? -15.295 11.665 10.941 1.00 97.38 673 SER A N 1
ATOM 5357 C CA . SER A 1 673 ? -15.167 11.421 12.373 1.00 97.38 673 SER A CA 1
ATOM 5358 C C . SER A 1 673 ? -14.652 12.622 13.151 1.00 97.38 673 SER A C 1
ATOM 5360 O O . SER A 1 673 ? -13.929 13.451 12.610 1.00 97.38 673 SER A O 1
ATOM 5362 N N . GLU A 1 674 ? -14.991 12.701 14.435 1.00 98.31 674 GLU A N 1
ATOM 5363 C CA . GLU A 1 674 ? -14.481 13.714 15.366 1.00 98.31 674 GLU A CA 1
ATOM 5364 C C . GLU A 1 674 ? -14.043 13.039 16.672 1.00 98.31 674 GLU A C 1
ATOM 5366 O O . GLU A 1 674 ? -14.820 12.351 17.329 1.00 98.31 674 GLU A O 1
ATOM 5371 N N . ALA A 1 675 ? -12.790 13.222 17.067 1.00 98.19 675 ALA A N 1
ATOM 5372 C CA . ALA A 1 675 ? -12.265 12.734 18.334 1.00 98.19 675 ALA A CA 1
ATOM 5373 C C . ALA A 1 675 ? -12.749 13.580 19.524 1.00 98.19 675 ALA A C 1
ATOM 5375 O O . ALA A 1 675 ? -12.906 14.799 19.405 1.00 98.19 675 ALA A O 1
ATOM 5376 N N . ASN A 1 676 ? -12.952 12.937 20.677 1.00 97.31 676 ASN A N 1
ATOM 5377 C CA . ASN A 1 676 ? -13.190 13.610 21.956 1.00 97.31 676 ASN A CA 1
ATOM 5378 C C . ASN A 1 676 ? -11.865 13.933 22.685 1.00 97.31 676 ASN A C 1
ATOM 5380 O O . ASN A 1 676 ? -10.773 13.682 22.171 1.00 97.31 676 ASN A O 1
ATOM 5384 N N . TYR A 1 677 ? -11.939 14.514 23.881 1.00 96.50 677 TYR A N 1
ATOM 5385 C CA . TYR A 1 677 ? -10.763 14.893 24.663 1.00 96.50 677 TYR A CA 1
ATOM 5386 C C . TYR A 1 677 ? -9.956 13.682 25.141 1.00 96.50 677 TYR A C 1
ATOM 5388 O O . TYR A 1 677 ? -10.517 12.667 25.553 1.00 96.50 677 TYR A O 1
ATOM 5396 N N . ASN A 1 678 ? -8.623 13.814 25.113 1.00 96.00 678 ASN A N 1
ATOM 5397 C CA . ASN A 1 678 ? -7.662 12.806 25.580 1.00 96.00 678 ASN A CA 1
ATOM 5398 C C . ASN A 1 678 ? -7.929 11.391 25.012 1.00 96.00 678 ASN A C 1
ATOM 5400 O O . ASN A 1 678 ? -7.763 10.381 25.692 1.00 96.00 678 ASN A O 1
ATOM 5404 N N . TRP A 1 679 ? -8.392 11.321 23.759 1.00 97.69 679 TRP A N 1
ATOM 5405 C CA . TRP A 1 679 ? -8.809 10.080 23.101 1.00 97.69 679 TRP A CA 1
ATOM 5406 C C . TRP A 1 679 ? -7.635 9.162 22.732 1.00 97.69 679 TRP A C 1
ATOM 5408 O O . TRP A 1 679 ? -7.801 7.945 22.684 1.00 97.69 679 TRP A O 1
ATOM 5418 N N . LEU A 1 680 ? -6.460 9.728 22.446 1.00 98.38 680 LEU A N 1
ATOM 5419 C CA . LEU A 1 680 ? -5.346 8.999 21.842 1.00 98.38 680 LEU A CA 1
ATOM 5420 C C . LEU A 1 680 ? -4.510 8.179 22.848 1.00 98.38 680 LEU A C 1
ATOM 5422 O O . LEU A 1 680 ? -4.266 7.004 22.571 1.00 98.38 680 LEU A O 1
ATOM 5426 N N . PRO A 1 681 ? -4.101 8.701 24.024 1.00 98.00 681 PRO A N 1
ATOM 5427 C CA . PRO A 1 681 ? -3.333 7.913 24.997 1.00 98.00 681 PRO A CA 1
ATOM 5428 C C . PRO A 1 681 ? -3.993 6.588 25.440 1.00 98.00 681 PRO A C 1
ATOM 5430 O O . PRO A 1 681 ? -3.279 5.581 25.482 1.00 98.00 681 PRO A O 1
ATOM 5433 N N . PRO A 1 682 ? -5.326 6.509 25.670 1.00 98.25 682 PRO A N 1
ATOM 5434 C CA . PRO A 1 682 ? -5.992 5.236 25.952 1.00 98.25 682 PRO A CA 1
ATOM 5435 C C . PRO A 1 682 ? -5.929 4.213 24.803 1.00 98.25 682 PRO A C 1
ATOM 5437 O O . PRO A 1 682 ? -6.049 3.018 25.067 1.00 98.25 682 PRO A O 1
ATOM 5440 N N . LEU A 1 683 ? -5.744 4.649 23.547 1.00 98.06 683 LEU A N 1
ATOM 5441 C CA . LEU A 1 683 ? -5.531 3.744 22.407 1.00 98.06 683 LEU A CA 1
ATOM 5442 C C . LEU A 1 683 ? -4.088 3.240 22.330 1.00 98.06 683 LEU A C 1
ATOM 5444 O O . LEU A 1 683 ? -3.850 2.101 21.939 1.00 98.06 683 LEU A O 1
ATOM 5448 N N . ILE A 1 684 ? -3.127 4.091 22.689 1.00 98.25 684 ILE A N 1
ATOM 5449 C CA . ILE A 1 684 ? -1.695 3.818 22.549 1.00 98.25 684 ILE A CA 1
ATOM 5450 C C . ILE A 1 684 ? -1.176 2.902 23.661 1.00 98.25 684 ILE A C 1
ATOM 5452 O O . ILE A 1 684 ? -0.420 1.970 23.392 1.00 98.25 684 ILE A O 1
ATOM 5456 N N . GLU A 1 685 ? -1.540 3.155 24.918 1.00 97.81 685 GLU A N 1
ATOM 5457 C CA . GLU A 1 685 ? -0.908 2.477 26.056 1.00 97.81 685 GLU A CA 1
ATOM 5458 C C . GLU A 1 685 ? -1.050 0.939 26.041 1.00 97.81 685 GLU A C 1
ATOM 5460 O O . GLU A 1 685 ? -0.043 0.261 26.272 1.00 97.81 685 GLU A O 1
ATOM 5465 N N . PRO A 1 686 ? -2.217 0.344 25.715 1.00 98.31 686 PRO A N 1
ATOM 5466 C CA . PRO A 1 686 ? -2.313 -1.112 25.608 1.00 98.31 686 PRO A CA 1
ATOM 5467 C C . PRO A 1 686 ? -1.393 -1.696 24.520 1.00 98.31 686 PRO A C 1
ATOM 5469 O O . PRO A 1 686 ? -0.893 -2.811 24.679 1.00 98.31 686 PRO A O 1
ATOM 5472 N N . ILE A 1 687 ? -1.127 -0.936 23.449 1.00 98.62 687 ILE A N 1
ATOM 5473 C CA . ILE A 1 687 ? -0.204 -1.314 22.367 1.00 98.62 687 ILE A CA 1
ATOM 5474 C C . ILE A 1 687 ? 1.250 -1.234 22.847 1.00 98.62 687 ILE A C 1
ATOM 5476 O O . ILE A 1 687 ? 2.037 -2.122 22.534 1.00 98.62 687 ILE A O 1
ATOM 5480 N N . ILE A 1 688 ? 1.616 -0.227 23.648 1.00 97.81 688 ILE A N 1
ATOM 5481 C CA . ILE A 1 688 ? 2.953 -0.156 24.266 1.00 97.81 688 ILE A CA 1
ATOM 5482 C C . ILE A 1 688 ? 3.213 -1.401 25.122 1.00 97.81 688 ILE A C 1
ATOM 5484 O O . ILE A 1 688 ? 4.244 -2.057 24.978 1.00 97.81 688 ILE A O 1
ATOM 5488 N N . ILE A 1 689 ? 2.264 -1.744 26.000 1.00 96.38 689 ILE A N 1
ATOM 5489 C CA . ILE A 1 689 ? 2.388 -2.880 26.925 1.00 96.38 689 ILE A CA 1
ATOM 5490 C C . ILE A 1 689 ? 2.521 -4.195 26.147 1.00 96.38 689 ILE A C 1
ATOM 5492 O O . ILE A 1 689 ? 3.366 -5.030 26.471 1.00 96.38 689 ILE A O 1
ATOM 5496 N N . ASN A 1 690 ? 1.708 -4.374 25.105 1.00 96.81 690 ASN A N 1
ATOM 5497 C CA . ASN A 1 690 ? 1.798 -5.513 24.204 1.00 96.81 690 ASN A CA 1
ATOM 5498 C C . ASN A 1 690 ? 1.499 -5.078 22.766 1.00 96.81 690 ASN A C 1
ATOM 5500 O O . ASN A 1 690 ? 0.335 -4.900 22.397 1.00 96.81 690 ASN A O 1
ATOM 5504 N N . TYR A 1 691 ? 2.546 -5.004 21.938 1.00 96.00 691 TYR A N 1
ATOM 5505 C CA . TYR A 1 691 ? 2.457 -4.529 20.553 1.00 96.00 691 TYR A CA 1
ATOM 5506 C C . TYR A 1 691 ? 1.535 -5.363 19.653 1.00 96.00 691 TYR A C 1
ATOM 5508 O O . TYR A 1 691 ? 1.111 -4.870 18.605 1.00 96.00 691 TYR A O 1
ATOM 5516 N N . LYS A 1 692 ? 1.195 -6.593 20.074 1.00 96.81 692 LYS A N 1
ATOM 5517 C CA . LYS A 1 692 ? 0.232 -7.487 19.410 1.00 96.81 692 LYS A CA 1
ATOM 5518 C C . LYS A 1 692 ? -1.227 -7.227 19.801 1.00 96.81 692 LYS A C 1
ATOM 5520 O O . LYS A 1 692 ? -2.105 -8.048 19.527 1.00 96.81 692 LYS A O 1
ATOM 5525 N N . THR A 1 693 ? -1.494 -6.113 20.474 1.00 98.56 693 THR A N 1
ATOM 5526 C CA . THR A 1 693 ? -2.842 -5.680 20.849 1.00 98.56 693 THR A CA 1
ATOM 5527 C C . THR A 1 693 ? -3.400 -4.729 19.797 1.00 98.56 693 THR A C 1
ATOM 5529 O O . THR A 1 693 ? -2.730 -3.783 19.389 1.00 98.56 693 THR A O 1
ATOM 5532 N N . VAL A 1 694 ? -4.638 -4.972 19.376 1.00 98.62 694 VAL A N 1
ATOM 5533 C CA . VAL A 1 694 ? -5.453 -4.036 18.598 1.00 98.62 694 VAL A CA 1
ATOM 5534 C C . VAL A 1 694 ? -6.437 -3.360 19.540 1.00 98.62 694 VAL A C 1
ATOM 5536 O O . VAL A 1 694 ? -7.099 -4.038 20.328 1.00 98.62 694 VAL A O 1
ATOM 5539 N N . VAL A 1 695 ? -6.525 -2.035 19.474 1.00 98.75 695 VAL A N 1
ATOM 5540 C CA . VAL A 1 695 ? -7.348 -1.243 20.395 1.00 98.75 695 VAL A CA 1
ATOM 5541 C C . VAL A 1 695 ? -8.396 -0.463 19.617 1.00 98.75 695 VAL A C 1
ATOM 5543 O O . VAL A 1 695 ? -8.041 0.340 18.758 1.00 98.75 695 VAL A O 1
ATOM 5546 N N . CYS A 1 696 ? -9.676 -0.661 19.921 1.00 98.56 696 CYS A N 1
ATOM 5547 C CA . CYS A 1 696 ? -10.764 0.103 19.316 1.00 98.56 696 CYS A CA 1
ATOM 5548 C C . CYS A 1 696 ? -11.263 1.190 20.286 1.00 98.56 696 CYS A C 1
ATOM 5550 O O . CYS A 1 696 ? -11.400 0.935 21.484 1.00 98.56 696 CYS A O 1
ATOM 5552 N N . PRO A 1 697 ? -11.554 2.409 19.811 1.00 98.19 697 PRO A N 1
ATOM 5553 C CA . PRO A 1 697 ? -12.281 3.398 20.597 1.00 98.19 697 PRO A CA 1
ATOM 5554 C C . PRO A 1 697 ? -13.767 3.031 20.678 1.00 98.19 697 PRO A C 1
ATOM 5556 O O . PRO A 1 697 ? -14.284 2.272 19.855 1.00 98.19 697 PRO A O 1
ATOM 5559 N N . LEU A 1 698 ? -14.486 3.642 21.617 1.00 96.94 698 LEU A N 1
ATOM 5560 C CA . LEU A 1 698 ? -15.942 3.669 21.549 1.00 96.94 698 LEU A CA 1
ATOM 5561 C C . LEU A 1 698 ? -16.384 4.659 20.467 1.00 96.94 698 LEU A C 1
ATOM 5563 O O . LEU A 1 698 ? -15.961 5.818 20.445 1.00 96.94 698 LEU A O 1
ATOM 5567 N N . VAL A 1 699 ? -17.215 4.166 19.549 1.00 95.56 699 VAL A N 1
ATOM 5568 C CA . VAL A 1 699 ? -17.720 4.932 18.409 1.00 95.56 699 VAL A CA 1
ATOM 5569 C C . VAL A 1 699 ? -19.053 5.571 18.787 1.00 95.56 699 VAL A C 1
ATOM 5571 O O . VAL A 1 699 ? -20.054 4.878 18.962 1.00 95.56 699 VAL A O 1
ATOM 5574 N N . ASP A 1 700 ? -19.046 6.891 18.913 1.00 97.44 700 ASP A N 1
ATOM 5575 C CA . ASP A 1 700 ? -20.194 7.720 19.265 1.00 97.44 700 ASP A CA 1
ATOM 5576 C C . ASP A 1 700 ? -20.905 8.267 18.018 1.00 97.44 700 ASP A C 1
ATOM 5578 O O . ASP A 1 700 ? -20.439 8.123 16.885 1.00 97.44 700 ASP A O 1
ATOM 5582 N N . ILE A 1 701 ? -22.059 8.908 18.207 1.00 96.88 701 ILE A N 1
ATOM 5583 C CA . ILE A 1 701 ? -22.908 9.363 17.104 1.00 96.88 701 ILE A CA 1
ATOM 5584 C C . ILE A 1 701 ? -22.684 10.850 16.844 1.00 96.88 701 ILE A C 1
ATOM 5586 O O . ILE A 1 701 ? -22.895 11.682 17.726 1.00 96.88 701 ILE A O 1
ATOM 5590 N N . ILE A 1 702 ? -22.380 11.182 15.590 1.00 98.06 702 ILE A N 1
ATOM 5591 C CA . ILE A 1 702 ? -22.636 12.505 15.021 1.00 98.06 702 ILE A CA 1
ATOM 5592 C C . ILE A 1 702 ? -23.935 12.403 14.220 1.00 98.06 702 ILE A C 1
ATOM 5594 O O . ILE A 1 702 ? -24.022 11.665 13.237 1.00 98.06 702 ILE A O 1
ATOM 5598 N N . ASN A 1 703 ? -24.975 13.110 14.658 1.00 96.88 703 ASN A N 1
ATOM 5599 C CA . ASN A 1 703 ? -26.295 13.031 14.045 1.00 96.88 703 ASN A CA 1
ATOM 5600 C C . ASN A 1 703 ? -26.246 13.488 12.574 1.00 96.88 703 ASN A C 1
ATOM 5602 O O . ASN A 1 703 ? -25.826 14.601 12.269 1.00 96.88 703 ASN A O 1
ATOM 5606 N N . CYS A 1 704 ? -26.725 12.644 11.662 1.00 95.06 704 CYS A N 1
ATOM 5607 C CA . CYS A 1 704 ? -26.722 12.897 10.221 1.00 95.06 704 CYS A CA 1
ATOM 5608 C C . CYS A 1 704 ? -27.564 14.106 9.776 1.00 95.06 704 CYS A C 1
ATOM 5610 O O . CYS A 1 704 ? -27.306 14.649 8.705 1.00 95.06 704 CYS A O 1
ATOM 5612 N N . ASP A 1 705 ? -28.571 14.526 10.547 1.00 94.44 705 ASP A N 1
ATOM 5613 C CA . ASP A 1 705 ? -29.438 15.662 10.223 1.00 94.44 705 ASP A CA 1
ATOM 5614 C C . ASP A 1 705 ? -28.929 16.974 10.842 1.00 94.44 705 ASP A C 1
ATOM 5616 O O . ASP A 1 705 ? -28.956 18.006 10.170 1.00 94.44 705 ASP A O 1
ATOM 5620 N N . THR A 1 706 ? -28.476 16.942 12.101 1.00 96.44 706 THR A N 1
ATOM 5621 C CA . THR A 1 706 ? -28.182 18.145 12.912 1.00 96.44 706 THR A CA 1
ATOM 5622 C C . THR A 1 706 ? -26.720 18.295 13.330 1.00 96.44 706 THR A C 1
ATOM 5624 O O . THR A 1 706 ? -26.366 19.303 13.942 1.00 96.44 706 THR A O 1
ATOM 5627 N N . PHE A 1 707 ? -25.873 17.301 13.046 1.00 97.19 707 PHE A N 1
ATOM 5628 C CA . PHE A 1 707 ? -24.474 17.222 13.485 1.00 97.19 707 PHE A CA 1
ATOM 5629 C C . PHE A 1 707 ? -24.268 17.245 15.011 1.00 97.19 707 PHE A C 1
ATOM 5631 O O . PHE A 1 707 ? -23.151 17.478 15.477 1.00 97.19 707 PHE A O 1
ATOM 5638 N N . GLU A 1 708 ? -25.308 16.970 15.803 1.00 98.00 708 GLU A N 1
ATOM 5639 C CA . GLU A 1 708 ? -25.176 16.766 17.251 1.00 98.00 708 GLU A CA 1
ATOM 5640 C C . GLU A 1 708 ? -24.199 15.622 17.552 1.00 98.00 708 GLU A C 1
ATOM 5642 O O . GLU A 1 708 ? -24.364 14.524 17.024 1.00 98.00 708 GLU A O 1
ATOM 5647 N N . TYR A 1 709 ? -23.212 15.874 18.408 1.00 97.94 709 TYR A N 1
ATOM 5648 C CA . TYR A 1 709 ? -22.269 14.886 18.916 1.00 97.94 709 TYR A CA 1
ATOM 5649 C C . TYR A 1 709 ? -22.787 14.337 20.249 1.00 97.94 709 TYR A C 1
ATOM 5651 O O . TYR A 1 709 ? -22.962 15.085 21.213 1.00 97.94 709 TYR A O 1
ATOM 5659 N N . ARG A 1 710 ? -23.038 13.029 20.328 1.00 96.38 710 ARG A N 1
ATOM 5660 C CA . ARG A 1 710 ? -23.575 12.390 21.539 1.00 96.38 710 ARG A CA 1
ATOM 5661 C C . ARG A 1 710 ? -23.105 10.949 21.691 1.00 96.38 710 ARG A C 1
ATOM 5663 O O . ARG A 1 710 ? -22.862 10.267 20.698 1.00 96.38 710 ARG A O 1
ATOM 5670 N N . SER A 1 711 ? -23.067 10.484 22.939 1.00 93.25 711 SER A N 1
ATOM 5671 C CA . SER A 1 711 ? -22.727 9.096 23.261 1.00 93.25 711 SER A CA 1
ATOM 5672 C C . SER A 1 711 ? -23.685 8.122 22.577 1.00 93.25 711 SER A C 1
ATOM 5674 O O . SER A 1 711 ? -24.902 8.342 22.590 1.00 93.25 711 SER A O 1
ATOM 5676 N N . GLN A 1 712 ? -23.143 7.061 21.976 1.00 90.12 712 GLN A N 1
ATOM 5677 C CA . GLN A 1 712 ? -23.966 5.953 21.488 1.00 90.12 712 GLN A CA 1
ATOM 5678 C C . GLN A 1 712 ? -24.417 5.063 22.655 1.00 90.12 712 GLN A C 1
ATOM 5680 O O . GLN A 1 712 ? -25.604 4.761 22.781 1.00 90.12 712 GLN A O 1
ATOM 5685 N N . ASP A 1 713 ? -23.466 4.664 23.500 1.00 87.56 713 ASP A N 1
ATOM 5686 C CA . ASP A 1 713 ? -23.642 3.842 24.699 1.00 87.56 713 ASP A CA 1
ATOM 5687 C C . ASP A 1 713 ? -22.338 3.804 25.530 1.00 87.56 713 ASP A C 1
ATOM 5689 O O . ASP A 1 713 ? -21.376 4.517 25.247 1.00 87.56 713 ASP A O 1
ATOM 5693 N N . GLU A 1 714 ? -22.300 2.983 26.583 1.00 88.94 714 GLU A N 1
ATOM 5694 C CA . GLU A 1 714 ? -21.110 2.756 27.424 1.00 88.94 714 GLU A CA 1
ATOM 5695 C C . GLU A 1 714 ? -20.266 1.549 26.972 1.00 88.94 714 GLU A C 1
ATOM 5697 O O . GLU A 1 714 ? -19.500 0.987 27.754 1.00 88.94 714 GLU A O 1
ATOM 5702 N N . GLY A 1 715 ? -20.402 1.142 25.707 1.00 87.69 715 GLY A N 1
ATOM 5703 C CA . GLY A 1 715 ? -19.680 0.027 25.111 1.00 87.69 715 GLY A CA 1
ATOM 5704 C C . GLY A 1 715 ? -20.418 -1.312 25.173 1.00 87.69 715 GLY A C 1
ATOM 5705 O O . GLY A 1 715 ? -21.328 -1.550 25.969 1.00 87.69 715 GLY A O 1
ATOM 5706 N N . GLY A 1 716 ? -19.990 -2.219 24.300 1.00 89.88 716 GLY A N 1
ATOM 5707 C CA . GLY A 1 716 ? -20.420 -3.611 24.246 1.00 89.88 716 GLY A CA 1
ATOM 5708 C C . GLY A 1 716 ? -19.401 -4.421 23.454 1.00 89.88 716 GLY A C 1
ATOM 5709 O O . GLY A 1 716 ? -18.766 -3.883 22.552 1.00 89.88 716 GLY A O 1
ATOM 5710 N N . ARG A 1 717 ? -19.244 -5.704 23.781 1.00 94.50 717 ARG A N 1
ATOM 5711 C CA . ARG A 1 717 ? -18.258 -6.569 23.119 1.00 94.50 717 ARG A CA 1
ATOM 5712 C C . ARG A 1 717 ? -18.745 -6.903 21.713 1.00 94.50 717 ARG A C 1
ATOM 5714 O O . ARG A 1 717 ? -19.851 -7.418 21.558 1.00 94.50 717 ARG A O 1
ATOM 5721 N N . GLY A 1 718 ? -17.970 -6.601 20.682 1.00 94.50 718 GLY A N 1
ATOM 5722 C CA . GLY A 1 718 ? -18.383 -6.864 19.308 1.00 94.50 718 GLY A CA 1
ATOM 5723 C C . GLY A 1 718 ? -18.378 -8.357 18.969 1.00 94.50 718 GLY A C 1
ATOM 5724 O O . GLY A 1 718 ? -17.626 -9.156 19.526 1.00 94.50 718 GLY A O 1
ATOM 5725 N N . SER A 1 719 ? -19.297 -8.750 18.095 1.00 95.00 719 SER A N 1
ATOM 5726 C CA . SER A 1 719 ? -19.658 -10.139 17.804 1.00 95.00 719 SER A CA 1
ATOM 5727 C C . SER A 1 719 ? -20.292 -10.228 16.404 1.00 95.00 719 SER A C 1
ATOM 5729 O O . SER A 1 719 ? -20.291 -9.265 15.634 1.00 95.00 719 SER A O 1
ATOM 5731 N N . PHE A 1 720 ? -20.818 -11.391 16.037 1.00 94.19 720 PHE A N 1
ATOM 5732 C CA . PHE A 1 720 ? -21.478 -11.650 14.762 1.00 94.19 720 PHE A CA 1
ATOM 5733 C C . PHE A 1 720 ? -22.664 -12.596 14.938 1.00 94.19 720 PHE A C 1
ATOM 5735 O O . PHE A 1 720 ? -22.763 -13.280 15.945 1.00 94.19 720 PHE A O 1
ATOM 5742 N N . ASP A 1 721 ? -23.575 -12.655 13.975 1.00 91.25 721 ASP A N 1
ATOM 5743 C CA . ASP A 1 721 ? -24.459 -13.811 13.822 1.00 91.25 721 ASP A CA 1
ATOM 5744 C C . ASP A 1 721 ? -23.923 -14.744 12.726 1.00 91.25 721 ASP A C 1
ATOM 5746 O O . ASP A 1 721 ? -23.014 -14.407 11.965 1.00 91.25 721 ASP A O 1
ATOM 5750 N N . TRP A 1 722 ? -24.517 -15.926 12.591 1.00 92.12 722 TRP A N 1
ATOM 5751 C CA . TRP A 1 722 ? -24.108 -16.895 11.571 1.00 92.12 722 TRP A CA 1
ATOM 5752 C C . TRP A 1 722 ? -24.556 -16.518 10.146 1.00 92.12 722 TRP A C 1
ATOM 5754 O O . TRP A 1 722 ? -24.370 -17.307 9.225 1.00 92.12 722 TRP A O 1
ATOM 5764 N N . ASN A 1 723 ? -25.104 -15.311 9.945 1.00 89.94 723 ASN A N 1
ATOM 5765 C CA . ASN A 1 723 ? -25.279 -14.667 8.639 1.00 89.94 723 ASN A CA 1
ATOM 5766 C C . ASN A 1 723 ? -24.125 -13.716 8.280 1.00 89.94 723 ASN A C 1
ATOM 5768 O O . ASN A 1 723 ? -24.163 -13.112 7.202 1.00 89.94 723 ASN A O 1
ATOM 5772 N N . PHE A 1 724 ? -23.114 -13.601 9.153 1.00 91.69 724 PHE A N 1
ATOM 5773 C CA . PHE A 1 724 ? -22.039 -12.611 9.060 1.00 91.69 724 PHE A CA 1
ATOM 5774 C C . PHE A 1 724 ? -22.531 -11.160 9.175 1.00 91.69 724 PHE A C 1
ATOM 5776 O O . PHE A 1 724 ? -21.944 -10.247 8.598 1.00 91.69 724 PHE A O 1
ATOM 5783 N N . ASN A 1 725 ? -23.598 -10.921 9.942 1.00 90.31 725 ASN A N 1
ATOM 5784 C CA . ASN A 1 725 ? -23.956 -9.568 10.358 1.00 90.31 725 ASN A CA 1
ATOM 5785 C C . ASN A 1 725 ? -23.243 -9.231 11.663 1.00 90.31 725 ASN A C 1
ATOM 5787 O O . ASN A 1 725 ? -23.165 -10.062 12.567 1.00 90.31 725 ASN A O 1
ATOM 5791 N N . TYR A 1 726 ? -22.759 -7.998 11.795 1.00 91.94 726 TYR A N 1
ATOM 5792 C CA . TYR A 1 726 ? -22.160 -7.535 13.042 1.00 91.94 726 TYR A CA 1
ATOM 5793 C C . TYR A 1 726 ? -23.218 -7.484 14.148 1.00 91.94 726 TYR A C 1
ATOM 5795 O O . TYR A 1 726 ? -24.333 -6.993 13.947 1.00 91.94 726 TYR A O 1
ATOM 5803 N N . LYS A 1 727 ? -22.858 -7.994 15.322 1.00 90.31 727 LYS A N 1
ATOM 5804 C CA . LYS A 1 727 ? -23.690 -8.019 16.525 1.00 90.31 727 LYS A CA 1
ATOM 5805 C C . LYS A 1 727 ? -22.881 -7.527 17.717 1.00 90.31 727 LYS A C 1
ATOM 5807 O O . LYS A 1 727 ? -21.676 -7.307 17.628 1.00 90.31 727 LYS A O 1
ATOM 5812 N N . ARG A 1 728 ? -23.548 -7.356 18.853 1.00 90.25 728 ARG A N 1
ATOM 5813 C CA . ARG A 1 728 ? -22.898 -7.043 20.127 1.00 90.25 728 ARG A CA 1
ATOM 5814 C C . ARG A 1 728 ? -23.298 -8.065 21.180 1.00 90.25 728 ARG A C 1
ATOM 5816 O O . ARG A 1 728 ? -24.419 -8.570 21.164 1.00 90.25 728 ARG A O 1
ATOM 5823 N N . LEU A 1 729 ? -22.372 -8.354 22.077 1.00 91.19 729 LEU A N 1
ATOM 5824 C CA . LEU A 1 729 ? -22.551 -9.099 23.312 1.00 91.19 729 LEU A CA 1
ATOM 5825 C C . LEU A 1 729 ? -22.504 -8.107 24.482 1.00 91.19 729 LEU A C 1
ATOM 5827 O O . LEU A 1 729 ? -21.816 -7.081 24.401 1.00 91.19 729 LEU A O 1
ATOM 5831 N N . PRO A 1 730 ? -23.214 -8.386 25.585 1.00 88.81 730 PRO A N 1
ATOM 5832 C CA . PRO A 1 730 ? -23.123 -7.549 26.771 1.00 88.81 730 PRO A CA 1
ATOM 5833 C C . PRO A 1 730 ? -21.705 -7.579 27.361 1.00 88.81 730 PRO A C 1
ATOM 5835 O O . PRO A 1 730 ? -20.958 -8.555 27.218 1.00 88.81 730 PRO A O 1
ATOM 5838 N N . LEU A 1 731 ? -21.346 -6.501 28.055 1.00 91.88 731 LEU A N 1
ATOM 5839 C CA . LEU A 1 731 ? -20.137 -6.443 28.876 1.00 91.88 731 LEU A CA 1
ATOM 5840 C C . LEU A 1 731 ? -20.189 -7.510 29.978 1.00 91.88 731 LEU A C 1
ATOM 5842 O O . LEU A 1 731 ? -21.265 -7.820 30.503 1.00 91.88 731 LEU A O 1
ATOM 5846 N N . SER A 1 732 ? -19.033 -8.073 30.340 1.00 89.56 732 SER A N 1
ATOM 5847 C CA . SER A 1 732 ? -18.974 -9.016 31.455 1.00 89.56 732 SER A CA 1
ATOM 5848 C C . SER A 1 732 ? -19.270 -8.307 32.783 1.00 89.56 732 SER A C 1
ATOM 5850 O O . SER A 1 732 ? -19.219 -7.078 32.896 1.00 89.56 732 SER A O 1
ATOM 5852 N N . LYS A 1 733 ? -19.564 -9.080 33.837 1.00 89.56 733 LYS A N 1
ATOM 5853 C CA . LYS A 1 733 ? -19.778 -8.508 35.177 1.00 89.56 733 LYS A CA 1
ATOM 5854 C C . LYS A 1 733 ? -18.561 -7.726 35.676 1.00 89.56 733 LYS A C 1
ATOM 5856 O O . LYS A 1 733 ? -18.742 -6.777 36.433 1.00 89.56 733 LYS A O 1
ATOM 5861 N N . ASP A 1 734 ? -17.354 -8.116 35.279 1.00 90.75 734 ASP A N 1
ATOM 5862 C CA . ASP A 1 734 ? -16.127 -7.451 35.716 1.00 90.75 734 ASP A CA 1
ATOM 5863 C C . ASP A 1 734 ? -15.819 -6.197 34.893 1.00 90.75 734 ASP A C 1
ATOM 5865 O O . ASP A 1 734 ? -15.373 -5.202 35.469 1.00 90.75 734 ASP A O 1
ATOM 5869 N N . ASP A 1 735 ? -16.164 -6.187 33.603 1.00 93.06 735 ASP A N 1
ATOM 5870 C CA . ASP A 1 735 ? -16.098 -4.982 32.763 1.00 93.06 735 ASP A CA 1
ATOM 5871 C C . ASP A 1 735 ? -17.063 -3.906 33.288 1.00 93.06 735 ASP A C 1
ATOM 5873 O O . ASP A 1 735 ? -16.690 -2.748 33.451 1.00 93.06 735 ASP A O 1
ATOM 5877 N N . LEU A 1 736 ? -18.288 -4.299 33.670 1.00 91.06 736 LEU A N 1
ATOM 5878 C CA . LEU A 1 736 ? -19.277 -3.387 34.263 1.00 91.06 736 LEU A CA 1
ATOM 5879 C C . LEU A 1 736 ? -18.822 -2.782 35.603 1.00 91.06 736 LEU A C 1
ATOM 5881 O O . LEU A 1 736 ? -19.222 -1.665 35.937 1.00 91.06 736 LEU A O 1
ATOM 5885 N N . LYS A 1 737 ? -18.001 -3.497 36.386 1.00 92.81 737 LYS A N 1
ATOM 5886 C CA . LYS A 1 737 ? -17.403 -2.962 37.624 1.00 92.81 737 LYS A CA 1
ATOM 5887 C C . LYS A 1 737 ? -16.281 -1.960 37.337 1.00 92.81 737 LY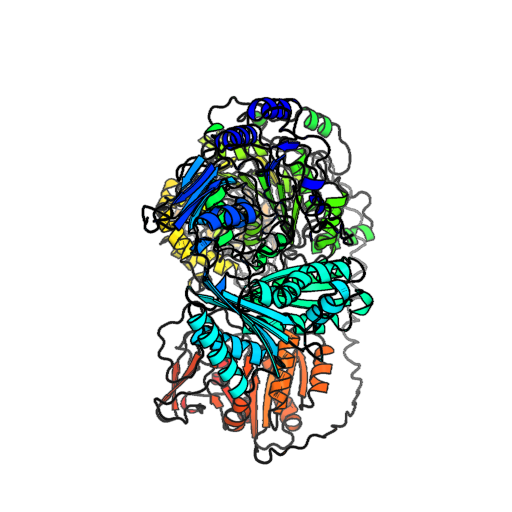S A C 1
ATOM 5889 O O . LYS A 1 737 ? -16.020 -1.101 38.177 1.00 92.81 737 LYS A O 1
ATOM 5894 N N . ASN A 1 738 ? -15.639 -2.055 36.172 1.00 93.38 738 ASN A N 1
ATOM 5895 C CA . ASN A 1 738 ? -14.477 -1.258 35.785 1.00 93.38 738 ASN A CA 1
ATOM 5896 C C . ASN A 1 738 ? -14.730 -0.513 34.459 1.00 93.38 738 ASN A C 1
ATOM 5898 O O . ASN A 1 738 ? -14.021 -0.752 33.482 1.00 93.38 738 ASN A O 1
ATOM 5902 N N . PRO A 1 739 ? -15.695 0.426 34.412 1.00 93.00 739 PRO A N 1
ATOM 5903 C CA . PRO A 1 739 ? -16.199 1.010 33.163 1.00 93.00 739 PRO A CA 1
ATOM 5904 C C . PRO A 1 739 ? -15.186 1.878 32.399 1.00 93.00 739 PRO A C 1
ATOM 5906 O O . PRO A 1 739 ? -15.478 2.332 31.301 1.00 93.00 739 PRO A O 1
ATOM 5909 N N . THR A 1 740 ? -14.018 2.159 32.978 1.00 95.50 740 THR A N 1
ATOM 5910 C CA . THR A 1 740 ? -12.939 2.927 32.341 1.00 95.50 740 THR A CA 1
ATOM 5911 C C . THR A 1 740 ? -11.790 2.057 31.837 1.00 95.50 740 THR A C 1
ATOM 5913 O O . THR A 1 740 ? -10.951 2.538 31.076 1.00 95.50 740 THR A O 1
ATOM 5916 N N . LYS A 1 741 ? -11.727 0.786 32.251 1.00 95.56 741 LYS A N 1
ATOM 5917 C CA . LYS A 1 741 ? -10.650 -0.128 31.871 1.00 95.56 741 LYS A CA 1
ATOM 5918 C C . LYS A 1 741 ? -10.929 -0.696 30.472 1.00 95.56 741 LYS A C 1
ATOM 5920 O O . LYS A 1 741 ? -12.072 -1.068 30.210 1.00 95.56 741 LYS A O 1
ATOM 5925 N N . PRO A 1 742 ? -9.917 -0.815 29.591 1.00 97.38 742 PRO A N 1
ATOM 5926 C CA . PRO A 1 742 ? -10.080 -1.547 28.341 1.00 97.38 742 PRO A CA 1
ATOM 5927 C C . PRO A 1 742 ? -10.564 -2.982 28.582 1.00 97.38 742 PRO A C 1
ATOM 5929 O O . PRO A 1 742 ? -10.048 -3.665 29.472 1.00 97.38 742 PRO A O 1
ATOM 5932 N N . PHE A 1 743 ? -11.530 -3.434 27.786 1.00 96.88 743 PHE A N 1
ATOM 5933 C CA . PHE A 1 743 ? -12.140 -4.764 27.901 1.00 96.88 743 PHE A CA 1
ATOM 5934 C C . PHE A 1 743 ? -11.971 -5.564 26.608 1.00 96.88 743 PHE A C 1
ATOM 5936 O O . PHE A 1 743 ? -11.897 -4.988 25.526 1.00 96.88 743 PHE A O 1
ATOM 5943 N N . TYR A 1 744 ? -11.908 -6.895 26.699 1.00 96.81 744 TYR A N 1
ATOM 5944 C CA . TYR A 1 744 ? -11.707 -7.754 25.527 1.00 96.81 744 TYR A CA 1
ATOM 5945 C C . TYR A 1 744 ? -12.950 -7.830 24.637 1.00 96.81 744 TYR A C 1
ATOM 5947 O O . TYR A 1 744 ? -14.056 -8.073 25.121 1.00 96.81 744 TYR A O 1
ATOM 5955 N N . SER A 1 745 ? -12.747 -7.691 23.325 1.00 95.88 745 SER A N 1
ATOM 5956 C CA . SER A 1 745 ? -13.810 -7.664 22.315 1.00 95.88 745 SER A CA 1
ATOM 5957 C C . SER A 1 745 ? -13.536 -8.725 21.234 1.00 95.88 745 SER A C 1
ATOM 5959 O O . SER A 1 745 ? -12.474 -8.687 20.605 1.00 95.88 745 SER A O 1
ATOM 5961 N N . PRO A 1 746 ? -14.430 -9.714 21.017 1.00 97.50 746 PRO A N 1
ATOM 5962 C CA . PRO A 1 746 ? -14.200 -10.774 20.032 1.00 97.50 746 PRO A CA 1
ATOM 5963 C C . PRO A 1 746 ? -14.063 -10.278 18.590 1.00 97.50 746 PRO A C 1
ATOM 5965 O O . PRO A 1 746 ? -13.212 -10.780 17.855 1.00 97.50 746 PRO A O 1
ATOM 5968 N N . VAL A 1 747 ? -14.892 -9.314 18.182 1.00 97.62 747 VAL A N 1
ATOM 5969 C CA . VAL A 1 747 ? -14.921 -8.770 16.817 1.00 97.62 747 VAL A CA 1
ATOM 5970 C C . VAL A 1 747 ? -14.977 -7.246 16.850 1.00 97.62 747 VAL A C 1
ATOM 5972 O O . VAL A 1 747 ? -15.804 -6.683 17.553 1.00 97.62 747 VAL A O 1
ATOM 5975 N N . MET A 1 748 ? -14.138 -6.569 16.067 1.00 95.50 748 MET A N 1
ATOM 5976 C CA . MET A 1 748 ? -14.183 -5.110 15.926 1.00 95.50 748 MET A CA 1
ATOM 5977 C C . MET A 1 748 ? -15.314 -4.671 14.985 1.00 95.50 748 MET A C 1
ATOM 5979 O O . MET A 1 748 ? -15.788 -5.448 14.161 1.00 95.50 748 MET A O 1
ATOM 5983 N N . ALA A 1 749 ? -15.700 -3.395 15.014 1.00 86.31 749 ALA A N 1
ATOM 5984 C CA . ALA A 1 749 ? -16.635 -2.842 14.025 1.00 86.31 749 ALA A CA 1
ATOM 5985 C C . ALA A 1 749 ? -15.995 -2.600 12.634 1.00 86.31 749 ALA A C 1
ATOM 5987 O O . ALA A 1 749 ? -16.696 -2.253 11.688 1.00 86.31 749 ALA A O 1
ATOM 5988 N N . GLY A 1 750 ? -14.670 -2.754 12.503 1.00 77.25 750 GLY A N 1
ATOM 5989 C CA . GLY A 1 750 ? -13.892 -2.626 11.258 1.00 77.25 750 GLY A CA 1
ATOM 5990 C C . GLY A 1 750 ? -13.409 -1.206 10.944 1.00 77.25 750 GLY A C 1
ATOM 5991 O O . GLY A 1 750 ? -12.286 -1.020 10.478 1.00 77.25 750 GLY A O 1
ATOM 5992 N N . GLY A 1 751 ? -14.222 -0.191 11.253 1.00 83.69 751 GLY A N 1
ATOM 5993 C CA . GLY A 1 751 ? -13.936 1.203 10.892 1.00 83.69 751 GLY A CA 1
ATOM 5994 C C . GLY A 1 751 ? -12.864 1.901 11.741 1.00 83.69 751 GLY A C 1
ATOM 5995 O O . GLY A 1 751 ? -12.188 2.801 11.246 1.00 83.69 751 GLY A O 1
ATOM 5996 N N . TYR A 1 752 ? -12.668 1.473 12.990 1.00 95.88 752 TYR A N 1
ATOM 5997 C CA . TYR A 1 752 ? -12.021 2.286 14.024 1.00 95.88 752 TYR A CA 1
ATOM 5998 C C . TYR A 1 752 ? -11.104 1.449 14.905 1.00 95.88 752 TYR A C 1
ATOM 6000 O O . TYR A 1 752 ? -11.595 0.708 15.753 1.00 95.88 752 TYR A O 1
ATOM 6008 N N . PHE A 1 753 ? -9.788 1.565 14.729 1.00 98.31 753 PHE A N 1
ATOM 6009 C CA . PHE A 1 753 ? -8.828 0.893 15.608 1.00 98.31 753 PHE A CA 1
ATOM 6010 C C . PHE A 1 753 ? -7.416 1.474 15.500 1.00 98.31 753 PHE A C 1
ATOM 6012 O O . PHE A 1 753 ? -7.041 2.078 14.494 1.00 98.31 753 PHE A O 1
ATOM 6019 N N . ALA A 1 754 ? -6.628 1.237 16.543 1.00 98.69 754 ALA A N 1
ATOM 6020 C CA . ALA A 1 754 ? -5.194 1.452 16.604 1.00 98.69 754 ALA A CA 1
ATOM 6021 C C . ALA A 1 754 ? -4.459 0.103 16.667 1.00 98.69 754 ALA A C 1
ATOM 6023 O O . ALA A 1 754 ? -4.909 -0.832 17.336 1.00 98.69 754 ALA A O 1
ATOM 6024 N N . ILE A 1 755 ? -3.325 -0.003 15.980 1.00 98.38 755 ILE A N 1
ATOM 6025 C CA . ILE A 1 755 ? -2.461 -1.192 15.953 1.00 98.38 755 ILE A CA 1
ATOM 6026 C C . ILE A 1 755 ? -1.006 -0.755 15.767 1.00 98.38 755 ILE A C 1
ATOM 6028 O O . ILE A 1 755 ? -0.739 0.236 15.090 1.00 98.38 755 ILE A O 1
ATOM 6032 N N . SER A 1 756 ? -0.041 -1.482 16.332 1.00 97.44 756 SER A N 1
ATOM 6033 C CA . SER A 1 756 ? 1.362 -1.224 15.990 1.00 97.44 756 SER A CA 1
ATOM 6034 C C . SER A 1 756 ? 1.611 -1.508 14.505 1.00 97.44 756 SER A C 1
ATOM 6036 O O . SER A 1 756 ? 1.121 -2.504 13.965 1.00 97.44 756 SER A O 1
ATOM 6038 N N . ALA A 1 757 ? 2.395 -0.661 13.834 1.00 92.75 757 ALA A N 1
ATOM 6039 C CA . ALA A 1 757 ? 2.757 -0.879 12.434 1.00 92.75 757 ALA A CA 1
ATOM 6040 C C . ALA A 1 757 ? 3.441 -2.244 12.255 1.00 92.75 757 ALA A C 1
ATOM 6042 O O . ALA A 1 757 ? 3.121 -2.984 11.325 1.00 92.75 757 ALA A O 1
ATOM 6043 N N . LYS A 1 758 ? 4.304 -2.620 13.209 1.00 90.00 758 LYS A N 1
ATOM 6044 C CA . LYS A 1 758 ? 4.955 -3.933 13.257 1.00 90.00 758 LYS A CA 1
ATOM 6045 C C . LYS A 1 758 ? 3.943 -5.079 13.254 1.00 90.00 758 LYS A C 1
ATOM 6047 O O . LYS A 1 758 ? 4.046 -5.969 12.415 1.00 90.00 758 LYS A O 1
ATOM 6052 N N . TRP A 1 759 ? 2.952 -5.059 14.149 1.00 94.31 759 TRP A N 1
ATOM 6053 C CA . TRP A 1 759 ? 1.973 -6.145 14.225 1.00 94.31 759 TRP A CA 1
ATOM 6054 C C . TRP A 1 759 ? 1.055 -6.195 13.005 1.00 94.31 759 TRP A C 1
ATOM 6056 O O . TRP A 1 759 ? 0.773 -7.282 12.505 1.00 94.31 759 TRP A O 1
ATOM 6066 N N . PHE A 1 760 ? 0.651 -5.036 12.472 1.00 94.81 760 PHE A N 1
ATOM 6067 C CA . PHE A 1 760 ? -0.139 -4.972 11.241 1.00 94.81 760 PHE A CA 1
ATOM 6068 C C . PHE A 1 760 ? 0.561 -5.695 10.080 1.00 94.81 760 PHE A C 1
ATOM 6070 O O . PHE A 1 760 ? -0.069 -6.492 9.385 1.00 94.81 760 PHE A O 1
ATOM 6077 N N . TRP A 1 761 ? 1.870 -5.487 9.909 1.00 90.44 761 TRP A N 1
ATOM 6078 C CA . TRP A 1 761 ? 2.639 -6.128 8.838 1.00 90.44 761 TRP A CA 1
ATOM 6079 C C . TRP A 1 761 ? 3.069 -7.567 9.145 1.00 90.44 761 TRP A C 1
ATOM 6081 O O . TRP A 1 761 ? 3.076 -8.386 8.228 1.00 90.44 761 TRP A O 1
ATOM 6091 N N . GLU A 1 762 ? 3.332 -7.930 10.408 1.00 87.19 762 GLU A N 1
ATOM 6092 C CA . GLU A 1 762 ? 3.519 -9.340 10.807 1.00 87.19 762 GLU A CA 1
ATOM 6093 C C . GLU A 1 762 ? 2.293 -10.187 10.421 1.00 87.19 762 GLU A C 1
ATOM 6095 O O . GLU A 1 762 ? 2.436 -11.297 9.906 1.00 87.19 762 GLU A O 1
ATOM 6100 N N . LEU A 1 763 ? 1.092 -9.624 10.585 1.00 91.62 763 LEU A N 1
ATOM 6101 C CA . LEU A 1 763 ? -0.181 -10.208 10.162 1.00 91.62 763 LEU A CA 1
ATOM 6102 C C . LEU A 1 763 ? -0.441 -10.150 8.643 1.00 91.62 763 LEU A C 1
ATOM 6104 O O . LEU A 1 763 ? -1.474 -10.634 8.174 1.00 91.62 763 LEU A O 1
ATOM 6108 N N . GLY A 1 764 ? 0.475 -9.570 7.866 1.00 88.50 764 GLY A N 1
ATOM 6109 C CA . GLY A 1 764 ? 0.353 -9.412 6.418 1.00 88.50 764 GLY A CA 1
ATOM 6110 C C . GLY A 1 764 ? -0.667 -8.360 5.977 1.00 88.50 764 GLY A C 1
ATOM 6111 O O . GLY A 1 764 ? -1.118 -8.429 4.838 1.00 88.50 764 GLY A O 1
ATOM 6112 N N . GLY A 1 765 ? -1.037 -7.417 6.850 1.00 91.31 765 GLY A N 1
ATOM 6113 C CA . GLY A 1 765 ? -2.071 -6.417 6.586 1.00 91.31 765 GLY A CA 1
ATOM 6114 C C . GLY A 1 765 ? -3.470 -7.028 6.490 1.00 91.31 765 GLY A C 1
ATOM 6115 O O . GLY A 1 765 ? -3.776 -8.024 7.157 1.00 91.31 765 GLY A O 1
ATOM 6116 N N . TYR A 1 766 ? -4.324 -6.432 5.657 1.00 93.50 766 TYR A N 1
ATOM 6117 C CA . TYR A 1 766 ? -5.568 -7.081 5.249 1.00 93.50 766 TYR A CA 1
ATOM 6118 C C . TYR A 1 766 ? -5.285 -8.133 4.174 1.00 93.50 766 TYR A C 1
ATOM 6120 O O . TYR A 1 766 ? -4.265 -8.111 3.488 1.00 93.50 766 TYR A O 1
ATOM 6128 N N . ASP A 1 767 ? -6.211 -9.068 3.997 1.00 94.12 767 ASP A N 1
ATOM 6129 C CA . ASP A 1 767 ? -6.203 -9.925 2.821 1.00 94.12 767 ASP A CA 1
ATOM 6130 C C . ASP A 1 767 ? -6.413 -9.106 1.532 1.00 94.12 767 ASP A C 1
ATOM 6132 O O . ASP A 1 767 ? -7.505 -8.595 1.277 1.00 94.12 767 ASP A O 1
ATOM 6136 N N . ASP A 1 768 ? -5.377 -9.047 0.686 1.00 88.62 768 ASP A N 1
ATOM 6137 C CA . ASP A 1 768 ? -5.376 -8.365 -0.617 1.00 88.62 768 ASP A CA 1
ATOM 6138 C C . ASP A 1 768 ? -6.550 -8.777 -1.515 1.00 88.62 768 ASP A C 1
ATOM 6140 O O . ASP A 1 768 ? -6.984 -8.018 -2.384 1.00 88.62 768 ASP A O 1
ATOM 6144 N N . GLY A 1 769 ? -7.076 -9.993 -1.342 1.00 91.62 769 GLY A N 1
ATOM 6145 C CA . GLY A 1 769 ? -8.210 -10.500 -2.107 1.00 91.62 769 GLY A CA 1
ATOM 6146 C C . GLY A 1 769 ? -9.582 -10.032 -1.617 1.00 91.62 769 GLY A C 1
ATOM 6147 O O . GLY A 1 769 ? -10.579 -10.368 -2.265 1.00 91.62 769 GLY A O 1
ATOM 6148 N N . LEU A 1 770 ? -9.654 -9.272 -0.520 1.00 93.50 770 LEU A N 1
ATOM 6149 C CA . LEU A 1 770 ? -10.869 -8.587 -0.090 1.00 93.50 770 LEU A CA 1
ATOM 6150 C C . LEU A 1 770 ? -11.086 -7.317 -0.920 1.00 93.50 770 LEU A C 1
ATOM 6152 O O . LEU A 1 770 ? -10.183 -6.500 -1.111 1.00 93.50 770 LEU A O 1
ATOM 6156 N N . TYR A 1 771 ? -12.306 -7.148 -1.420 1.00 90.06 771 TYR A N 1
ATOM 6157 C CA . TYR A 1 771 ? -12.666 -6.053 -2.318 1.00 90.06 771 TYR A CA 1
ATOM 6158 C C . TYR A 1 771 ? -13.637 -5.074 -1.667 1.00 90.06 771 TYR A C 1
ATOM 6160 O O . TYR A 1 771 ? -14.600 -5.493 -1.033 1.00 90.06 771 TYR A O 1
ATOM 6168 N N . ILE A 1 772 ? -13.461 -3.778 -1.944 1.00 88.75 772 ILE A N 1
ATOM 6169 C CA . ILE A 1 772 ? -14.414 -2.705 -1.620 1.00 88.75 772 ILE A CA 1
ATOM 6170 C C . ILE A 1 772 ? -14.689 -2.565 -0.115 1.00 88.75 772 ILE A C 1
ATOM 6172 O O . ILE A 1 772 ? -14.050 -1.725 0.508 1.00 88.75 772 ILE A O 1
ATOM 6176 N N . TRP A 1 773 ? -15.616 -3.328 0.460 1.00 89.06 773 TRP A N 1
ATOM 6177 C CA . TRP A 1 773 ? -15.938 -3.336 1.893 1.00 89.06 773 TRP A CA 1
ATOM 6178 C C . TRP A 1 773 ? -16.645 -4.642 2.287 1.00 89.06 773 TRP A C 1
ATOM 6180 O O . TRP A 1 773 ? -17.160 -5.363 1.429 1.00 89.06 773 TRP A O 1
ATOM 6190 N N . GLY A 1 774 ? -16.702 -4.923 3.587 1.00 88.75 774 GLY A N 1
ATOM 6191 C CA . GLY A 1 774 ? -17.345 -6.095 4.165 1.00 88.75 774 GLY A CA 1
ATOM 6192 C C . GLY A 1 774 ? -16.399 -7.291 4.249 1.00 88.75 774 GLY A C 1
ATOM 6193 O O . GLY A 1 774 ? -15.849 -7.736 3.243 1.00 88.75 774 GLY A O 1
ATOM 6194 N N . GLY A 1 775 ? -16.268 -7.863 5.445 1.00 92.69 775 GLY A N 1
ATOM 6195 C CA . GLY A 1 775 ? -15.420 -9.024 5.711 1.00 92.69 775 GLY A CA 1
ATOM 6196 C C . GLY A 1 775 ? -14.165 -8.668 6.502 1.00 92.69 775 GLY A C 1
ATOM 6197 O O . GLY A 1 775 ? -13.722 -9.481 7.308 1.00 92.69 775 GLY A O 1
ATOM 6198 N N . GLU A 1 776 ? -13.633 -7.457 6.331 1.00 94.94 776 GLU A N 1
ATOM 6199 C CA . GLU A 1 776 ? -12.391 -6.982 6.949 1.00 94.94 776 GLU A CA 1
ATOM 6200 C C . GLU A 1 776 ? -12.439 -6.967 8.476 1.00 94.94 776 GLU A C 1
ATOM 6202 O O . GLU A 1 776 ? -11.444 -7.269 9.131 1.00 94.94 776 GLU A O 1
ATOM 6207 N N . GLN A 1 777 ? -13.609 -6.681 9.051 1.00 95.06 777 GLN A N 1
ATOM 6208 C CA . GLN A 1 777 ? -13.795 -6.670 10.496 1.00 95.06 777 GLN A CA 1
ATOM 6209 C C . GLN A 1 777 ? -13.678 -8.072 11.096 1.00 95.06 777 GLN A C 1
ATOM 6211 O O . GLN A 1 777 ? -13.173 -8.238 12.199 1.00 95.06 777 GLN A O 1
ATOM 6216 N N . TYR A 1 778 ? -14.115 -9.091 10.354 1.00 97.62 778 TYR A N 1
ATOM 6217 C CA . TYR A 1 778 ? -14.020 -10.484 10.777 1.00 97.62 778 TYR A CA 1
ATOM 6218 C C . TYR A 1 778 ? -12.633 -11.038 10.489 1.00 97.62 778 TYR A C 1
ATOM 6220 O O . TYR A 1 778 ? -12.045 -11.687 11.345 1.00 97.62 778 TYR A O 1
ATOM 6228 N N . GLU A 1 779 ? -12.102 -10.744 9.304 1.00 97.12 779 GLU A N 1
ATOM 6229 C CA . GLU A 1 779 ? -10.777 -11.171 8.873 1.00 97.12 779 GLU A CA 1
ATOM 6230 C C . GLU A 1 779 ? -9.706 -10.741 9.874 1.00 97.12 779 GLU A C 1
ATOM 6232 O O . GLU A 1 779 ? -9.007 -11.596 10.422 1.00 97.12 779 GLU A O 1
ATOM 6237 N N . LEU A 1 780 ? -9.646 -9.447 10.197 1.00 96.56 780 LEU A N 1
ATOM 6238 C CA . LEU A 1 780 ? -8.626 -8.932 11.097 1.00 96.56 780 LEU A CA 1
ATOM 6239 C C . LEU A 1 780 ? -8.864 -9.387 12.542 1.00 96.56 780 LEU A C 1
ATOM 6241 O O . LEU A 1 780 ? -7.913 -9.769 13.220 1.00 96.56 780 LEU A O 1
ATOM 6245 N N . SER A 1 781 ? -10.113 -9.420 13.022 1.00 98.12 781 SER A N 1
ATOM 6246 C CA . SER A 1 781 ? -10.415 -9.916 14.373 1.00 98.12 781 SER A CA 1
ATOM 6247 C C . SER A 1 781 ? -10.050 -11.379 14.574 1.00 98.12 781 SER A C 1
ATOM 6249 O O . SER A 1 781 ? -9.389 -11.718 15.558 1.00 98.12 781 SER A O 1
ATOM 6251 N N . PHE A 1 782 ? -10.428 -12.247 13.638 1.00 98.19 782 PHE A N 1
ATOM 6252 C CA . PHE A 1 782 ? -10.103 -13.668 13.709 1.00 98.19 782 PHE A CA 1
ATOM 6253 C C . PHE A 1 782 ? -8.597 -13.889 13.625 1.00 98.19 782 PHE A C 1
ATOM 6255 O O . PHE A 1 782 ? -8.055 -14.658 14.421 1.00 98.19 782 PHE A O 1
ATOM 6262 N N . LYS A 1 783 ? -7.922 -13.164 12.728 1.00 95.75 783 LYS A N 1
ATOM 6263 C CA . LYS A 1 783 ? -6.470 -13.197 12.574 1.00 95.75 783 LYS A CA 1
ATOM 6264 C C . LYS A 1 783 ? -5.754 -12.797 13.867 1.00 95.75 783 LYS A C 1
ATOM 6266 O O . LYS A 1 783 ? -4.919 -13.553 14.356 1.00 95.75 783 LYS A O 1
ATOM 6271 N N . VAL A 1 784 ? -6.114 -11.659 14.464 1.00 97.75 784 VAL A N 1
ATOM 6272 C CA . VAL A 1 784 ? -5.501 -11.158 15.708 1.00 97.75 784 VAL A CA 1
ATOM 6273 C C . VAL A 1 784 ? -5.627 -12.182 16.835 1.00 97.75 784 VAL A C 1
ATOM 6275 O O . VAL A 1 784 ? -4.617 -12.563 17.424 1.00 97.75 784 VAL A O 1
ATOM 6278 N N . TRP A 1 785 ? -6.837 -12.673 17.114 1.00 98.38 785 TRP A N 1
ATOM 6279 C CA . TRP A 1 785 ? -7.068 -13.595 18.229 1.00 98.38 785 TRP A CA 1
ATOM 6280 C C . TRP A 1 785 ? -6.426 -14.971 18.023 1.00 98.38 785 TRP A C 1
ATOM 6282 O O . TRP A 1 785 ? -5.782 -15.514 18.932 1.00 98.38 785 TRP A O 1
ATOM 6292 N N . GLN A 1 786 ? -6.582 -15.551 16.830 1.00 98.31 786 GLN A N 1
ATOM 6293 C CA . GLN A 1 786 ? -6.037 -16.875 16.535 1.00 98.31 786 GLN A CA 1
ATOM 6294 C C . GLN A 1 786 ? -4.505 -16.841 16.493 1.00 98.31 786 GLN A C 1
ATOM 6296 O O . GLN A 1 786 ? -3.872 -17.764 16.996 1.00 98.31 786 GLN A O 1
ATOM 6301 N N . CYS A 1 787 ? -3.888 -15.763 16.005 1.00 96.81 787 CYS A N 1
ATOM 6302 C CA . CYS A 1 787 ? -2.433 -15.640 15.875 1.00 96.81 787 CYS A CA 1
ATOM 6303 C C . CYS A 1 787 ? -1.745 -15.014 17.107 1.00 96.81 787 CYS A C 1
ATOM 6305 O O . CYS A 1 787 ? -0.704 -14.372 16.988 1.00 96.81 787 CYS A O 1
ATOM 6307 N N . HIS A 1 788 ? -2.294 -15.253 18.305 1.00 95.88 788 HIS A N 1
ATOM 6308 C CA . HIS A 1 788 ? -1.705 -14.885 19.607 1.00 95.88 788 HIS A CA 1
ATOM 6309 C C . HIS A 1 788 ? -1.647 -13.377 19.922 1.00 95.88 788 HIS A C 1
ATOM 6311 O O . HIS A 1 788 ? -0.893 -12.969 20.806 1.00 95.88 788 HIS A O 1
ATOM 6317 N N . GLY A 1 789 ? -2.442 -12.559 19.232 1.00 97.12 789 GLY A N 1
ATOM 6318 C CA . GLY A 1 789 ? -2.696 -11.166 19.592 1.00 97.12 789 GLY A CA 1
ATOM 6319 C C . GLY A 1 789 ? -3.897 -11.003 20.527 1.00 97.12 789 GLY A C 1
ATOM 6320 O O . GLY A 1 789 ? -4.542 -11.976 20.921 1.00 97.12 789 GLY A O 1
ATOM 6321 N N . ASN A 1 790 ? -4.197 -9.750 20.868 1.00 97.69 790 ASN A N 1
ATOM 6322 C CA . ASN A 1 790 ? -5.348 -9.367 21.689 1.00 97.69 790 ASN A CA 1
ATOM 6323 C C . ASN A 1 790 ? -6.164 -8.278 20.994 1.00 97.69 790 ASN A C 1
ATOM 6325 O O . ASN A 1 790 ? -5.609 -7.473 20.248 1.00 97.69 790 ASN A O 1
ATOM 6329 N N . MET A 1 791 ? -7.458 -8.202 21.295 1.00 98.06 791 MET A N 1
ATOM 6330 C CA . MET A 1 791 ? -8.316 -7.110 20.841 1.00 98.06 791 MET A CA 1
ATOM 6331 C C . MET A 1 791 ? -9.130 -6.554 22.001 1.00 98.06 791 MET A C 1
ATOM 6333 O O . MET A 1 791 ? -9.829 -7.303 22.686 1.00 98.06 791 MET A O 1
ATOM 6337 N N . VAL A 1 792 ? -9.021 -5.249 22.230 1.00 98.06 792 VAL A N 1
ATOM 6338 C CA . VAL A 1 792 ? -9.717 -4.565 23.323 1.00 98.06 792 VAL A CA 1
ATOM 6339 C C . VAL A 1 792 ? -10.425 -3.314 22.832 1.00 98.06 792 VAL A C 1
ATOM 6341 O O . VAL A 1 792 ? -9.925 -2.631 21.942 1.00 98.06 792 VAL A O 1
ATOM 6344 N N . ASP A 1 793 ? -11.542 -2.981 23.464 1.00 97.75 793 ASP A N 1
ATOM 6345 C CA . ASP A 1 793 ? -12.194 -1.686 23.299 1.00 97.75 793 ASP A CA 1
ATOM 6346 C C . ASP A 1 793 ? -11.820 -0.807 24.502 1.00 97.75 793 ASP A C 1
ATOM 6348 O O . ASP A 1 793 ? -11.823 -1.279 25.641 1.00 97.75 793 ASP A O 1
ATOM 6352 N N . ALA A 1 794 ? -11.456 0.455 24.265 1.00 97.75 794 ALA A N 1
ATOM 6353 C CA . ALA A 1 794 ? -10.975 1.393 25.280 1.00 97.75 794 ALA A CA 1
ATOM 6354 C C . ALA A 1 794 ? -12.049 2.451 25.615 1.00 97.75 794 ALA A C 1
ATOM 6356 O O . ALA A 1 794 ? -12.179 3.432 24.879 1.00 97.75 794 ALA A O 1
ATOM 6357 N N . PRO A 1 795 ? -12.783 2.337 26.746 1.00 97.25 795 PRO A N 1
ATOM 6358 C CA . PRO A 1 795 ? -13.926 3.209 27.057 1.00 97.25 795 PRO A CA 1
ATOM 6359 C C . PRO A 1 795 ? -13.614 4.706 27.171 1.00 97.25 795 PRO A C 1
ATOM 6361 O O . PRO A 1 795 ? -14.485 5.550 26.936 1.00 97.25 795 PRO A O 1
ATOM 6364 N N . CYS A 1 796 ? -12.377 5.034 27.555 1.00 97.69 796 CYS A N 1
ATOM 6365 C CA . CYS A 1 796 ? -11.900 6.410 27.684 1.00 97.69 796 CYS A CA 1
ATOM 6366 C C . CYS A 1 796 ? -11.424 7.026 26.357 1.00 97.69 796 CYS A C 1
ATOM 6368 O O . CYS A 1 796 ? -11.138 8.221 26.330 1.00 97.69 796 CYS A O 1
ATOM 6370 N N . SER A 1 797 ? -11.374 6.250 25.266 1.00 98.12 797 SER A N 1
ATOM 6371 C CA . SER A 1 797 ? -11.194 6.766 23.909 1.00 98.12 797 SER A CA 1
ATOM 6372 C C . SER A 1 797 ? -12.541 6.815 23.192 1.00 98.12 797 SER A C 1
ATOM 6374 O O . SER A 1 797 ? -13.191 5.788 23.008 1.00 98.12 797 SER A O 1
ATOM 6376 N N . ARG A 1 798 ? -12.975 8.018 22.814 1.00 98.06 798 ARG A N 1
ATOM 6377 C CA . ARG A 1 798 ? -14.299 8.288 22.238 1.00 98.06 798 ARG A CA 1
ATOM 6378 C C . ARG A 1 798 ? -14.139 9.007 20.904 1.00 98.06 798 ARG A C 1
ATOM 6380 O O . ARG A 1 798 ? -13.467 10.042 20.839 1.00 98.06 798 ARG A O 1
ATOM 6387 N N . ILE A 1 799 ? -14.735 8.461 19.848 1.00 98.19 799 ILE A N 1
ATOM 6388 C CA . ILE A 1 799 ? -14.698 9.030 18.496 1.00 98.19 799 ILE A CA 1
ATOM 6389 C C . ILE A 1 799 ? -16.116 9.073 17.945 1.00 98.19 799 ILE A C 1
ATOM 6391 O O . ILE A 1 799 ? -16.755 8.042 17.780 1.00 98.19 799 ILE A O 1
ATOM 6395 N N . GLY A 1 800 ? -16.600 10.266 17.620 1.00 97.94 800 GLY A N 1
ATOM 6396 C CA . GLY A 1 800 ? -17.880 10.450 16.955 1.00 97.94 800 GLY A CA 1
ATOM 6397 C C . GLY A 1 800 ? -17.777 10.095 15.481 1.00 97.94 800 GLY A C 1
ATOM 6398 O O . GLY A 1 800 ? -16.775 10.395 14.830 1.00 97.94 800 GLY A O 1
ATOM 6399 N N . HIS A 1 801 ? -18.826 9.484 14.950 1.00 97.44 801 HIS A N 1
ATOM 6400 C CA . HIS A 1 801 ? -18.936 9.056 13.563 1.00 97.44 801 HIS A CA 1
ATOM 6401 C C . HIS A 1 801 ? -20.308 9.429 12.993 1.00 97.44 801 HIS A C 1
ATOM 6403 O O . HIS A 1 801 ? -21.335 9.309 13.668 1.00 97.44 801 HIS A O 1
ATOM 6409 N N . ILE A 1 802 ? -20.332 9.878 11.736 1.00 96.12 802 ILE A N 1
ATOM 6410 C CA . ILE A 1 802 ? -21.579 10.149 11.016 1.00 96.12 802 ILE A CA 1
ATOM 6411 C C . ILE A 1 802 ? -22.129 8.852 10.415 1.00 96.12 802 ILE A C 1
ATOM 6413 O O . ILE A 1 802 ? -21.727 8.430 9.332 1.00 96.12 802 ILE A O 1
ATOM 6417 N N . TYR A 1 803 ? -23.136 8.264 11.058 1.00 90.06 803 TYR A N 1
ATOM 6418 C CA . TYR A 1 803 ? -23.925 7.199 10.436 1.00 90.06 803 TYR A CA 1
ATOM 6419 C C . TYR A 1 803 ? -24.862 7.795 9.378 1.00 90.06 803 TYR A C 1
ATOM 6421 O O . TYR A 1 803 ? -25.723 8.613 9.697 1.00 90.06 803 TYR A O 1
ATOM 6429 N N . ARG A 1 804 ? -24.706 7.403 8.108 1.00 88.56 804 ARG A N 1
ATOM 6430 C CA . ARG A 1 804 ? -25.571 7.880 7.011 1.00 88.56 804 ARG A CA 1
ATOM 6431 C C . ARG A 1 804 ? -26.997 7.358 7.197 1.00 88.56 804 ARG A C 1
ATOM 6433 O O . ARG A 1 804 ? -27.179 6.178 7.474 1.00 88.56 804 ARG A O 1
ATOM 6440 N N . CYS A 1 805 ? -27.992 8.230 7.036 1.00 84.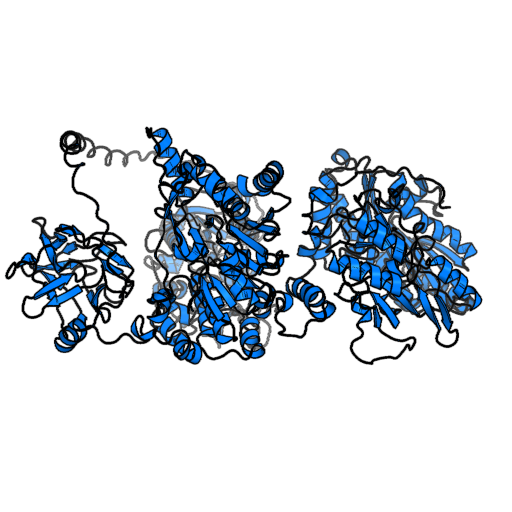56 805 CYS A N 1
ATOM 6441 C CA . CYS A 1 805 ? -29.371 7.941 7.447 1.00 84.56 805 CYS A CA 1
ATOM 6442 C C . CYS A 1 805 ? -30.327 7.675 6.278 1.00 84.56 805 CYS A C 1
ATOM 6444 O O . CYS A 1 805 ? -30.834 6.569 6.139 1.00 84.56 805 CYS A O 1
ATOM 6446 N N . LYS A 1 806 ? -30.612 8.697 5.454 1.00 79.19 806 LYS A N 1
ATOM 6447 C CA . LYS A 1 806 ? -31.703 8.654 4.453 1.00 79.19 806 LYS A CA 1
ATOM 6448 C C . LYS A 1 806 ? -31.289 8.066 3.104 1.00 79.19 806 LYS A C 1
ATOM 6450 O O . LYS A 1 806 ? -32.122 7.501 2.407 1.00 79.19 806 LYS A O 1
ATOM 6455 N N . TYR A 1 807 ? -30.021 8.218 2.722 1.00 79.06 807 TYR A N 1
ATOM 6456 C CA . TYR A 1 807 ? -29.516 7.791 1.416 1.00 79.06 807 TYR A CA 1
ATOM 6457 C C . TYR A 1 807 ? -28.146 7.130 1.559 1.00 79.06 807 TYR A C 1
ATOM 6459 O O . TYR A 1 807 ? -27.326 7.557 2.371 1.00 79.06 807 TYR A O 1
ATOM 6467 N N . VAL A 1 808 ? -27.883 6.123 0.726 1.00 79.75 808 VAL A N 1
ATOM 6468 C CA . VAL A 1 808 ? -26.575 5.469 0.608 1.00 79.75 808 VAL A CA 1
ATOM 6469 C C . VAL A 1 808 ? -25.916 5.964 -0.685 1.00 79.75 808 VAL A C 1
ATOM 6471 O O . VAL A 1 808 ? -26.245 5.466 -1.761 1.00 79.75 808 VAL A O 1
ATOM 6474 N N . PRO A 1 809 ? -25.003 6.952 -0.630 1.00 79.50 809 PRO A N 1
ATOM 6475 C CA . PRO A 1 809 ? -24.481 7.642 -1.814 1.00 79.50 809 PRO A CA 1
ATOM 6476 C C . PRO A 1 809 ? -23.356 6.867 -2.524 1.00 79.50 809 PRO A C 1
ATOM 6478 O O . PRO A 1 809 ? -22.509 7.458 -3.193 1.00 79.50 809 PRO A O 1
ATOM 6481 N N . PHE A 1 810 ? -23.296 5.544 -2.361 1.00 78.12 810 PHE A N 1
ATOM 6482 C CA . PHE A 1 810 ? -22.229 4.723 -2.922 1.00 78.12 810 PHE A CA 1
ATOM 6483 C C . PHE A 1 810 ? -22.731 3.998 -4.173 1.00 78.12 810 PHE A C 1
ATOM 6485 O O . PHE A 1 810 ? -23.547 3.081 -4.057 1.00 78.12 810 PHE A O 1
ATOM 6492 N N . PRO A 1 811 ? -22.254 4.363 -5.377 1.00 75.38 811 PRO A N 1
ATOM 6493 C CA . PRO A 1 811 ? -22.601 3.628 -6.579 1.00 75.38 811 PRO A CA 1
ATOM 6494 C C . PRO A 1 811 ? -22.048 2.202 -6.503 1.00 75.38 811 PRO A C 1
ATOM 6496 O O . PRO A 1 811 ? -21.007 1.940 -5.881 1.00 75.38 811 PRO A O 1
ATOM 6499 N N . ASN A 1 812 ? -22.739 1.282 -7.182 1.00 75.12 812 ASN A N 1
ATOM 6500 C CA . ASN A 1 812 ? -22.273 -0.090 -7.343 1.00 75.12 812 ASN A CA 1
ATOM 6501 C C . ASN A 1 812 ? -20.851 -0.069 -7.945 1.00 75.12 812 ASN A C 1
ATOM 6503 O O . ASN A 1 812 ? -20.663 0.537 -9.002 1.00 75.12 812 ASN A O 1
ATOM 6507 N N . PRO A 1 813 ? -19.854 -0.711 -7.306 1.00 75.38 813 PRO A N 1
ATOM 6508 C CA . PRO A 1 813 ? -18.474 -0.712 -7.791 1.00 75.38 813 PRO A CA 1
ATOM 6509 C C . PRO A 1 813 ? -18.280 -1.448 -9.127 1.00 75.38 813 PRO A C 1
ATOM 6511 O O . PRO A 1 813 ? -17.200 -1.377 -9.698 1.00 75.38 813 PRO A O 1
ATOM 6514 N N . GLY A 1 814 ? -19.294 -2.158 -9.635 1.00 76.81 814 GLY A N 1
ATOM 6515 C CA . GLY A 1 814 ? -19.248 -2.825 -10.938 1.00 76.81 814 GLY A CA 1
ATOM 6516 C C . GLY A 1 814 ? -18.506 -4.165 -10.941 1.00 76.81 814 GLY A C 1
ATOM 6517 O O . GLY A 1 814 ? -18.230 -4.694 -12.011 1.00 76.81 814 GLY A O 1
ATOM 6518 N N . ILE A 1 815 ? -18.204 -4.729 -9.766 1.00 76.19 815 ILE A N 1
ATOM 6519 C CA . ILE A 1 815 ? -17.396 -5.956 -9.608 1.00 76.19 815 ILE A CA 1
ATOM 6520 C C . ILE A 1 815 ? -18.202 -7.195 -9.164 1.00 76.19 815 ILE A C 1
ATOM 6522 O O . ILE A 1 815 ? -17.622 -8.206 -8.775 1.00 76.19 815 ILE A O 1
ATOM 6526 N N . GLY A 1 816 ? -19.537 -7.134 -9.217 1.00 84.06 816 GLY A N 1
ATOM 6527 C CA . GLY A 1 816 ? -20.423 -8.236 -8.812 1.00 84.06 816 GLY A CA 1
ATOM 6528 C C . GLY A 1 816 ? -20.645 -8.333 -7.296 1.00 84.06 816 GLY A C 1
ATOM 6529 O O . GLY A 1 816 ? -20.483 -7.348 -6.580 1.00 84.06 816 GLY A O 1
ATOM 6530 N N . ASP A 1 817 ? -21.050 -9.512 -6.809 1.00 87.62 817 ASP A N 1
ATOM 6531 C CA . ASP A 1 817 ? -21.282 -9.781 -5.378 1.00 87.62 817 ASP A CA 1
ATOM 6532 C C . ASP A 1 817 ? -19.953 -9.985 -4.625 1.00 87.62 817 ASP A C 1
ATOM 6534 O O . ASP A 1 817 ? -19.548 -11.096 -4.270 1.00 87.62 817 ASP A O 1
ATOM 6538 N N . PHE A 1 818 ? -19.232 -8.880 -4.433 1.00 90.00 818 PHE A N 1
ATOM 6539 C CA . PHE A 1 818 ? -17.946 -8.876 -3.740 1.00 90.00 818 PHE A CA 1
ATOM 6540 C C . PHE A 1 818 ? -18.079 -9.185 -2.244 1.00 90.00 818 PHE A C 1
ATOM 6542 O O . PHE A 1 818 ? -17.164 -9.781 -1.690 1.00 90.00 818 PHE A O 1
ATOM 6549 N N . VAL A 1 819 ? -19.207 -8.861 -1.600 1.00 91.50 819 VAL A N 1
ATOM 6550 C CA . VAL A 1 819 ? -19.419 -9.121 -0.164 1.00 91.50 819 VAL A CA 1
ATOM 6551 C C . VAL A 1 819 ? -19.454 -10.623 0.106 1.00 91.50 819 VAL A C 1
ATOM 6553 O O . VAL A 1 819 ? -18.715 -11.115 0.956 1.00 91.50 819 VAL A O 1
ATOM 6556 N N . SER A 1 820 ? -20.242 -11.381 -0.663 1.00 93.88 820 SER A N 1
ATOM 6557 C CA . SER A 1 820 ? -20.279 -12.839 -0.524 1.00 93.88 820 SER A CA 1
ATOM 6558 C C . SER A 1 820 ? -18.925 -13.481 -0.843 1.00 93.88 820 SER A C 1
ATOM 6560 O O . SER A 1 820 ? -18.527 -14.444 -0.185 1.00 93.88 820 SER A O 1
ATOM 6562 N N . LYS A 1 821 ? -18.173 -12.931 -1.808 1.00 94.38 821 LYS A N 1
ATOM 6563 C CA . LYS A 1 821 ? -16.800 -13.371 -2.098 1.00 94.38 821 LYS A CA 1
ATOM 6564 C C . LYS A 1 821 ? -15.852 -13.091 -0.931 1.00 94.38 821 LYS A C 1
ATOM 6566 O O . LYS A 1 821 ? -15.104 -13.985 -0.548 1.00 94.38 821 LYS A O 1
ATOM 6571 N N . ASN A 1 822 ? -15.901 -11.901 -0.342 1.00 96.31 822 ASN A N 1
ATOM 6572 C CA . ASN A 1 822 ? -15.105 -11.547 0.830 1.00 96.31 822 ASN A CA 1
ATOM 6573 C C . ASN A 1 822 ? -15.416 -12.490 2.000 1.00 96.31 822 ASN A C 1
ATOM 6575 O O . ASN A 1 822 ? -14.506 -13.094 2.562 1.00 96.31 822 ASN A O 1
ATOM 6579 N N . TYR A 1 823 ? -16.699 -12.717 2.304 1.00 97.50 823 TYR A N 1
ATOM 6580 C CA . TYR A 1 823 ? -17.117 -13.666 3.343 1.00 97.50 823 TYR A CA 1
ATOM 6581 C C . TYR A 1 823 ? -16.634 -15.086 3.060 1.00 97.50 823 TYR A C 1
ATOM 6583 O O . TYR A 1 823 ? -16.189 -15.769 3.978 1.00 97.50 823 TYR A O 1
ATOM 6591 N N . LYS A 1 824 ? -16.653 -15.528 1.796 1.00 97.00 824 LYS A N 1
ATOM 6592 C CA . LYS A 1 824 ? -16.092 -16.826 1.411 1.00 97.00 824 LYS A CA 1
ATOM 6593 C C . LYS A 1 824 ? -14.600 -16.920 1.731 1.00 97.00 824 LYS A C 1
ATOM 6595 O O . LYS A 1 824 ? -14.175 -17.946 2.256 1.00 97.00 824 LYS A O 1
ATOM 6600 N N . ARG A 1 825 ? -13.813 -15.878 1.436 1.00 97.25 825 ARG A N 1
ATOM 6601 C CA . ARG A 1 825 ? -12.372 -15.844 1.747 1.00 97.25 825 ARG A CA 1
ATOM 6602 C C . ARG A 1 825 ? -12.134 -15.958 3.251 1.00 97.25 825 ARG A C 1
ATOM 6604 O O . ARG A 1 825 ? -11.389 -16.835 3.678 1.00 97.25 825 ARG A O 1
ATOM 6611 N N . VAL A 1 826 ? -12.843 -15.152 4.045 1.00 97.94 826 VAL A N 1
ATOM 6612 C CA . VAL A 1 826 ? -12.746 -15.194 5.512 1.00 97.94 826 VAL A CA 1
ATOM 6613 C C . VAL A 1 826 ? -13.142 -16.564 6.055 1.00 97.94 826 VAL A C 1
ATOM 6615 O O . VAL A 1 826 ? -12.400 -17.152 6.836 1.00 97.94 826 VAL A O 1
ATOM 6618 N N . ALA A 1 827 ? -14.277 -17.103 5.609 1.00 97.62 827 ALA A N 1
ATOM 6619 C CA . ALA A 1 827 ? -14.795 -18.376 6.092 1.00 97.62 827 ALA A CA 1
ATOM 6620 C C . ALA A 1 827 ? -13.848 -19.547 5.801 1.00 97.62 827 ALA A C 1
ATOM 6622 O O . ALA A 1 827 ? -13.606 -20.369 6.680 1.00 97.62 827 ALA A O 1
ATOM 6623 N N . VAL A 1 828 ? -13.285 -19.619 4.590 1.00 96.38 828 VAL A N 1
ATOM 6624 C CA . VAL A 1 828 ? -12.376 -20.711 4.204 1.00 96.38 828 VAL A CA 1
ATOM 6625 C C . VAL A 1 828 ? -11.066 -20.668 4.989 1.00 96.38 828 VAL A C 1
ATOM 6627 O O . VAL A 1 828 ? -10.563 -21.719 5.372 1.00 96.38 828 VAL A O 1
ATOM 6630 N N . VAL A 1 829 ? -10.508 -19.480 5.232 1.00 97.31 829 VAL A N 1
ATOM 6631 C CA . VAL A 1 829 ? -9.202 -19.362 5.897 1.00 97.31 829 VAL A CA 1
ATOM 6632 C C . VAL A 1 829 ? -9.321 -19.456 7.417 1.00 97.31 829 VAL A C 1
ATOM 6634 O O . VAL A 1 829 ? -8.471 -20.083 8.052 1.00 97.31 829 VAL A O 1
ATOM 6637 N N . TRP A 1 830 ? -10.342 -18.825 8.002 1.00 97.81 830 TRP A N 1
ATOM 6638 C CA . TRP A 1 830 ? -10.340 -18.485 9.426 1.00 97.81 830 TRP A CA 1
ATOM 6639 C C . TRP A 1 830 ? -11.413 -19.170 10.263 1.00 97.81 830 TRP A C 1
ATOM 6641 O O . TRP A 1 830 ? -11.316 -19.071 11.480 1.00 97.81 830 TRP A O 1
ATOM 6651 N N . MET A 1 831 ? -12.417 -19.826 9.666 1.00 97.75 831 MET A N 1
ATOM 6652 C CA . MET A 1 831 ? -13.537 -20.414 10.422 1.00 97.75 831 MET A CA 1
ATOM 6653 C C . MET A 1 831 ? -13.525 -21.937 10.537 1.00 97.75 831 MET A C 1
ATOM 6655 O O . MET A 1 831 ? -14.383 -22.488 11.224 1.00 97.75 831 MET A O 1
ATOM 6659 N N . ASP A 1 832 ? -12.604 -22.622 9.863 1.00 97.25 832 ASP A N 1
ATOM 6660 C CA . ASP A 1 832 ? -12.503 -24.084 9.899 1.00 97.25 832 ASP A CA 1
ATOM 6661 C C . ASP A 1 832 ? -13.861 -24.775 9.631 1.00 97.25 832 ASP A C 1
ATOM 6663 O O . ASP A 1 832 ? -14.597 -24.414 8.705 1.00 97.25 832 ASP A O 1
ATOM 6667 N N . GLU A 1 833 ? -14.237 -25.752 10.457 1.00 95.75 833 GLU A N 1
ATOM 6668 C CA . GLU A 1 833 ? -15.501 -26.482 10.387 1.00 95.75 833 GLU A CA 1
ATOM 6669 C C . GLU A 1 833 ? -16.745 -25.615 10.644 1.00 95.75 833 GLU A C 1
ATOM 6671 O O . GLU A 1 833 ? -17.851 -25.997 10.250 1.00 95.75 833 GLU A O 1
ATOM 6676 N N . TYR A 1 834 ? -16.596 -24.433 11.252 1.00 97.25 834 TYR A N 1
ATOM 6677 C CA . TYR A 1 834 ? -17.711 -23.529 11.552 1.00 97.25 834 TYR A CA 1
ATOM 6678 C C . TYR A 1 834 ? -18.194 -22.754 10.318 1.00 97.25 834 TYR A C 1
ATOM 6680 O O . TYR A 1 834 ? -19.312 -22.231 10.317 1.00 97.25 834 TYR A O 1
ATOM 6688 N N . ALA A 1 835 ? -17.419 -22.739 9.227 1.00 96.81 835 ALA A N 1
ATOM 6689 C CA . ALA A 1 835 ? -17.829 -22.135 7.958 1.00 96.81 835 ALA A CA 1
ATOM 6690 C C . ALA A 1 835 ? -19.155 -22.717 7.423 1.00 96.81 835 ALA A C 1
ATOM 6692 O O . ALA A 1 835 ? -19.923 -22.018 6.757 1.00 96.81 835 ALA A O 1
ATOM 6693 N N . LYS A 1 836 ? -19.469 -23.982 7.754 1.00 95.38 836 LYS A N 1
ATOM 6694 C CA . LYS A 1 836 ? -20.720 -24.647 7.351 1.00 95.38 836 LYS A CA 1
ATOM 6695 C C . LYS A 1 836 ? -21.971 -23.899 7.825 1.00 95.38 836 LYS A C 1
ATOM 6697 O O . LYS A 1 836 ? -22.954 -23.856 7.092 1.00 95.38 836 LYS A O 1
ATOM 6702 N N . TYR A 1 837 ? -21.932 -23.265 8.999 1.00 94.94 837 TYR A N 1
ATOM 6703 C CA . TYR A 1 837 ? -23.090 -22.559 9.557 1.00 94.94 837 TYR A CA 1
ATOM 6704 C C . TYR A 1 837 ? -23.423 -21.284 8.776 1.00 94.94 837 TYR A C 1
ATOM 6706 O O . TYR A 1 837 ? -24.604 -20.981 8.592 1.00 94.94 837 TYR A O 1
ATOM 6714 N N . LEU A 1 838 ? -22.400 -20.594 8.252 1.00 94.56 838 LEU A N 1
ATOM 6715 C CA . LEU A 1 838 ? -22.586 -19.500 7.298 1.00 94.56 838 LEU A CA 1
ATOM 6716 C C . LEU A 1 838 ? -23.176 -20.026 5.988 1.00 94.56 838 LEU A C 1
ATOM 6718 O O . LEU A 1 838 ? -24.139 -19.461 5.476 1.00 94.56 838 LEU A O 1
ATOM 6722 N N . TYR A 1 839 ? -22.629 -21.113 5.439 1.00 94.44 839 TYR A N 1
ATOM 6723 C CA . TYR A 1 839 ? -23.111 -21.666 4.171 1.00 94.44 839 TYR A CA 1
ATOM 6724 C C . TYR A 1 839 ? -24.556 -22.162 4.248 1.00 94.44 839 TYR A C 1
ATOM 6726 O O . TYR A 1 839 ? -25.289 -22.010 3.278 1.00 94.44 839 TYR A O 1
ATOM 6734 N N . ASN A 1 840 ? -24.986 -22.703 5.388 1.00 90.44 840 ASN A N 1
ATOM 6735 C CA . ASN A 1 840 ? -26.369 -23.134 5.582 1.00 90.44 840 ASN A CA 1
ATOM 6736 C C . ASN A 1 840 ? -27.348 -21.952 5.532 1.00 90.44 840 ASN A C 1
ATOM 6738 O O . ASN A 1 840 ? -28.429 -22.084 4.966 1.00 90.44 840 ASN A O 1
ATOM 6742 N N . ARG A 1 841 ? -26.960 -20.788 6.070 1.00 87.94 841 ARG A N 1
ATOM 6743 C CA . ARG A 1 841 ? -27.807 -19.583 6.080 1.00 87.94 841 ARG A CA 1
ATOM 6744 C C . ARG A 1 841 ? -27.677 -18.729 4.821 1.00 87.94 841 ARG A C 1
ATOM 6746 O O . ARG A 1 841 ? -28.633 -18.085 4.402 1.00 87.94 841 ARG A O 1
ATOM 6753 N N . ARG A 1 842 ? -26.512 -18.759 4.169 1.00 89.38 842 ARG A N 1
ATOM 6754 C CA . ARG A 1 842 ? -26.246 -18.094 2.886 1.00 89.38 842 ARG A CA 1
ATOM 6755 C C . ARG A 1 842 ? -25.709 -19.103 1.860 1.00 89.38 842 ARG A C 1
ATOM 6757 O O . ARG A 1 842 ? -24.525 -19.039 1.509 1.00 89.38 842 ARG A O 1
ATOM 6764 N N . PRO A 1 843 ? -26.563 -19.998 1.315 1.00 89.50 843 PRO A N 1
ATOM 6765 C CA . PRO A 1 843 ? -26.140 -21.060 0.392 1.00 89.50 843 PRO A CA 1
ATOM 6766 C C . PRO A 1 843 ? -25.388 -20.559 -0.841 1.00 89.50 843 PRO A C 1
ATOM 6768 O O . PRO A 1 843 ? -24.489 -21.241 -1.331 1.00 89.50 843 PRO A O 1
ATOM 6771 N N . ALA A 1 844 ? -25.695 -19.340 -1.301 1.00 87.38 844 ALA A N 1
ATOM 6772 C CA . ALA A 1 844 ? -24.999 -18.694 -2.410 1.00 87.38 844 ALA A CA 1
ATOM 6773 C C . ALA A 1 844 ? -23.481 -18.584 -2.178 1.00 87.38 844 ALA A C 1
ATOM 6775 O O . ALA A 1 844 ? -22.714 -18.771 -3.116 1.00 87.38 844 ALA A O 1
ATOM 6776 N N . ILE A 1 845 ? -23.033 -18.363 -0.934 1.00 92.19 845 ILE A N 1
ATOM 6777 C CA . ILE A 1 845 ? -21.607 -18.222 -0.596 1.00 92.19 845 ILE A CA 1
ATOM 6778 C C . ILE A 1 845 ? -20.857 -19.540 -0.809 1.00 92.19 845 ILE A C 1
ATOM 6780 O O . ILE A 1 845 ? -19.698 -19.531 -1.220 1.00 92.19 845 ILE A O 1
ATOM 6784 N N . LYS A 1 846 ? -21.508 -20.688 -0.570 1.00 90.62 846 LYS A N 1
ATOM 6785 C CA . LYS A 1 846 ? -20.865 -22.011 -0.593 1.00 90.62 846 LYS A CA 1
ATOM 6786 C C . LYS A 1 846 ? -20.105 -22.267 -1.896 1.00 90.62 846 LYS A C 1
ATOM 6788 O O . LYS A 1 846 ? -18.965 -22.728 -1.831 1.00 90.62 846 LYS A O 1
ATOM 6793 N N . ASN A 1 847 ? -20.719 -21.916 -3.026 1.00 89.25 847 ASN A N 1
ATOM 6794 C CA . ASN A 1 847 ? -20.229 -22.202 -4.375 1.00 89.25 847 ASN A CA 1
ATOM 6795 C C . ASN A 1 847 ? -19.467 -21.028 -5.017 1.00 89.25 847 ASN A C 1
ATOM 6797 O O . ASN A 1 847 ? -19.046 -21.139 -6.167 1.00 89.25 847 ASN A O 1
ATOM 6801 N N . ILE A 1 848 ? -19.291 -19.907 -4.309 1.00 90.38 848 ILE A N 1
ATOM 6802 C CA . ILE A 1 848 ? -18.459 -18.802 -4.795 1.00 90.38 848 ILE A CA 1
ATOM 6803 C C . ILE A 1 848 ? -16.994 -19.209 -4.695 1.00 90.38 848 ILE A C 1
ATOM 6805 O O . ILE A 1 848 ? -16.541 -19.746 -3.685 1.00 90.38 848 ILE A O 1
ATOM 6809 N N . ASP A 1 849 ? -16.244 -18.916 -5.748 1.00 90.50 849 ASP A N 1
ATOM 6810 C CA . ASP A 1 849 ? -14.811 -19.143 -5.785 1.00 90.50 849 ASP A CA 1
ATOM 6811 C C . ASP A 1 849 ? -14.061 -17.962 -5.118 1.00 90.50 849 ASP A C 1
ATOM 6813 O O . ASP A 1 849 ? -14.066 -16.840 -5.655 1.00 90.50 849 ASP A O 1
ATOM 6817 N N . PRO A 1 850 ? -13.376 -18.193 -3.977 1.00 92.56 850 PRO A N 1
ATOM 6818 C CA . PRO A 1 850 ? -12.670 -17.146 -3.241 1.00 92.56 850 PRO A CA 1
ATOM 6819 C C . PRO A 1 850 ? -11.477 -16.552 -4.006 1.00 92.56 850 PRO A C 1
ATOM 6821 O O . PRO A 1 850 ? -11.090 -15.417 -3.725 1.00 92.56 850 PRO A O 1
ATOM 6824 N N . GLY A 1 851 ? -10.912 -17.258 -4.991 1.00 92.31 851 GLY A N 1
ATOM 6825 C CA . GLY A 1 851 ? -9.608 -16.942 -5.584 1.00 92.31 851 GLY A CA 1
ATOM 6826 C C . GLY A 1 851 ? -8.443 -17.542 -4.803 1.00 92.31 851 GLY A C 1
ATOM 6827 O O . GLY A 1 851 ? -8.654 -18.381 -3.936 1.00 92.31 851 GLY A O 1
ATOM 6828 N N . ASN A 1 852 ? -7.218 -17.109 -5.114 1.00 91.25 852 ASN A N 1
ATOM 6829 C CA . ASN A 1 852 ? -6.015 -17.572 -4.420 1.00 91.25 852 ASN A CA 1
ATOM 6830 C C . ASN A 1 852 ? -6.061 -17.169 -2.928 1.00 91.25 852 ASN A C 1
ATOM 6832 O O . ASN A 1 852 ? -6.391 -16.022 -2.601 1.00 91.25 852 ASN A O 1
ATOM 6836 N N . LEU A 1 853 ? -5.767 -18.123 -2.043 1.00 95.62 853 LEU A N 1
ATOM 6837 C CA . LEU A 1 853 ? -5.742 -17.966 -0.584 1.00 95.62 853 LEU A CA 1
ATOM 6838 C C . LEU A 1 853 ? -4.374 -18.317 0.031 1.00 95.62 853 LEU A C 1
ATOM 6840 O O . LEU A 1 853 ? -4.250 -18.306 1.254 1.00 95.62 853 LEU A O 1
ATOM 6844 N N . ASP A 1 854 ? -3.355 -18.605 -0.781 1.00 92.69 854 ASP A N 1
ATOM 6845 C CA . ASP A 1 854 ? -2.071 -19.166 -0.344 1.00 92.69 854 ASP A CA 1
ATOM 6846 C C . ASP A 1 854 ? -1.387 -18.265 0.686 1.00 92.69 854 ASP A C 1
ATOM 6848 O O . ASP A 1 854 ? -1.051 -18.731 1.772 1.00 92.69 854 ASP A O 1
ATOM 6852 N N . LYS A 1 855 ? -1.310 -16.953 0.412 1.00 87.00 855 LYS A N 1
ATOM 6853 C CA . LYS A 1 855 ? -0.751 -15.949 1.337 1.00 87.00 855 LYS A CA 1
ATOM 6854 C C . LYS A 1 855 ? -1.443 -15.972 2.705 1.00 87.00 855 LYS A C 1
ATOM 6856 O O . LYS A 1 855 ? -0.784 -15.903 3.739 1.00 87.00 855 LYS A O 1
ATOM 6861 N N . GLN A 1 856 ? -2.769 -16.109 2.728 1.00 93.56 856 GLN A N 1
ATOM 6862 C CA . GLN A 1 856 ? -3.543 -16.113 3.975 1.00 93.56 856 GLN A CA 1
ATOM 6863 C C . GLN A 1 856 ? -3.370 -17.421 4.757 1.00 93.56 856 GLN A C 1
ATOM 6865 O O . GLN A 1 856 ? -3.221 -17.410 5.980 1.00 93.56 856 GLN A O 1
ATOM 6870 N N . LEU A 1 857 ? -3.323 -18.555 4.055 1.00 93.88 857 LEU A N 1
ATOM 6871 C CA . LEU A 1 857 ? -3.045 -19.859 4.655 1.00 93.88 857 LEU A CA 1
ATOM 6872 C C . LEU A 1 857 ? -1.606 -19.945 5.186 1.00 93.88 857 LEU A C 1
ATOM 6874 O O . LEU A 1 857 ? -1.372 -20.544 6.237 1.00 93.88 857 LEU A O 1
ATOM 6878 N N . GLU A 1 858 ? -0.646 -19.331 4.496 1.00 88.62 858 GLU A N 1
ATOM 6879 C CA . GLU A 1 858 ? 0.747 -19.257 4.932 1.00 88.62 858 GLU A CA 1
ATOM 6880 C C . GLU A 1 858 ? 0.898 -18.430 6.209 1.00 88.62 858 GLU A C 1
ATOM 6882 O O . GLU A 1 858 ? 1.566 -18.889 7.134 1.00 88.62 858 GLU A O 1
ATOM 6887 N N . ILE A 1 859 ? 0.221 -17.279 6.325 1.00 89.44 859 ILE A N 1
ATOM 6888 C CA . ILE A 1 859 ? 0.188 -16.494 7.574 1.00 89.44 859 ILE A CA 1
ATOM 6889 C C . ILE A 1 859 ? -0.270 -17.382 8.734 1.00 89.44 859 ILE A C 1
ATOM 6891 O O . ILE A 1 859 ? 0.383 -17.436 9.779 1.00 89.44 859 ILE A O 1
ATOM 6895 N N . ARG A 1 860 ? -1.347 -18.148 8.535 1.00 93.12 860 ARG A N 1
ATOM 6896 C CA . ARG A 1 860 ? -1.882 -19.032 9.572 1.00 93.12 860 ARG A CA 1
ATOM 6897 C C . ARG A 1 860 ? -0.875 -20.100 10.016 1.00 93.12 860 ARG A C 1
ATOM 6899 O O . ARG A 1 860 ? -0.714 -20.333 11.215 1.00 93.12 860 ARG A O 1
ATOM 6906 N N . LYS A 1 861 ? -0.165 -20.708 9.059 1.00 91.62 861 LYS A N 1
ATOM 6907 C CA . LYS A 1 861 ? 0.891 -21.704 9.312 1.00 91.62 861 LYS A CA 1
ATOM 6908 C C . LYS A 1 861 ? 2.100 -21.083 10.014 1.00 91.62 861 LYS A C 1
ATOM 6910 O O . LYS A 1 861 ? 2.524 -21.578 11.057 1.00 91.62 861 LYS A O 1
ATOM 6915 N N . ARG A 1 862 ? 2.629 -19.982 9.473 1.00 86.88 862 ARG A N 1
ATOM 6916 C CA . ARG A 1 862 ? 3.837 -19.296 9.955 1.00 86.88 862 ARG A CA 1
ATOM 6917 C C . ARG A 1 862 ? 3.685 -18.810 11.392 1.00 86.88 862 ARG A C 1
ATOM 6919 O O . ARG A 1 862 ? 4.598 -18.975 12.195 1.00 86.88 862 ARG A O 1
ATOM 6926 N N . HIS A 1 863 ? 2.522 -18.258 11.728 1.00 88.50 863 HIS A N 1
ATOM 6927 C CA . HIS A 1 863 ? 2.234 -17.748 13.069 1.00 88.50 863 HIS A CA 1
ATOM 6928 C C . HIS A 1 863 ? 1.667 -18.812 14.020 1.00 88.50 863 HIS A C 1
ATOM 6930 O O . HIS A 1 863 ? 1.313 -18.470 15.146 1.00 88.50 863 HIS A O 1
ATOM 6936 N N . LYS A 1 864 ? 1.600 -20.086 13.590 1.00 93.44 864 LYS A N 1
ATOM 6937 C CA . LYS A 1 864 ? 1.055 -21.217 14.363 1.00 93.44 864 LYS A CA 1
ATOM 6938 C C . LYS A 1 864 ? -0.306 -20.888 14.985 1.00 93.44 864 LYS A C 1
ATOM 6940 O O . LYS A 1 864 ? -0.556 -21.190 16.150 1.00 93.44 864 LYS A O 1
ATOM 6945 N N . CYS A 1 865 ? -1.166 -20.225 14.213 1.00 97.81 865 CYS A N 1
ATOM 6946 C CA . CYS A 1 865 ? -2.401 -19.671 14.747 1.00 97.81 865 CYS A CA 1
ATOM 6947 C C . CYS A 1 865 ? -3.330 -20.783 15.249 1.00 97.81 865 CYS A C 1
ATOM 6949 O O . CYS A 1 865 ? -3.413 -21.868 14.670 1.00 97.81 865 CYS A O 1
ATOM 6951 N N . LYS A 1 866 ? -4.045 -20.487 16.331 1.00 98.06 866 LYS A N 1
ATOM 6952 C CA . LYS A 1 866 ? -5.012 -21.383 16.969 1.00 98.06 866 LYS A CA 1
ATOM 6953 C C . LYS A 1 866 ? -6.215 -21.638 16.047 1.00 98.06 866 LYS A C 1
ATOM 6955 O O . LYS A 1 866 ? -6.409 -20.925 15.067 1.00 98.06 866 LYS A O 1
ATOM 6960 N N . SER A 1 867 ? -7.013 -22.661 16.349 1.00 98.25 867 SER A N 1
ATOM 6961 C CA . SER A 1 867 ? -8.229 -22.977 15.587 1.00 98.25 867 SER A CA 1
ATOM 6962 C C . SER A 1 867 ? -9.358 -21.978 15.850 1.00 98.25 867 SER A C 1
ATOM 6964 O O . SER A 1 867 ? -9.379 -21.283 16.874 1.00 98.25 867 SER A O 1
ATOM 6966 N N . PHE A 1 868 ? -10.353 -21.957 14.964 1.00 98.31 868 PHE A N 1
ATOM 6967 C CA . PHE A 1 868 ? -11.580 -21.207 15.208 1.00 98.31 868 PHE A CA 1
ATOM 6968 C C . PHE A 1 868 ? -12.383 -21.782 16.382 1.00 98.31 868 PHE A C 1
ATOM 6970 O O . PHE A 1 868 ? -12.993 -21.034 17.142 1.00 98.31 868 PHE A O 1
ATOM 6977 N N . ASP A 1 869 ? -12.317 -23.097 16.604 1.00 98.38 869 ASP A N 1
ATOM 6978 C CA . ASP A 1 869 ? -12.889 -23.736 17.792 1.00 98.38 869 ASP A CA 1
ATOM 6979 C C . ASP A 1 869 ? -12.295 -23.169 19.093 1.00 98.38 869 ASP A C 1
ATOM 6981 O O . ASP A 1 869 ? -13.023 -22.847 20.035 1.00 98.38 869 ASP A O 1
ATOM 6985 N N . TRP A 1 870 ? -10.974 -22.948 19.129 1.00 98.38 870 TRP A N 1
ATOM 6986 C CA . TRP A 1 870 ? -10.335 -22.277 20.259 1.00 98.38 870 TRP A CA 1
ATOM 6987 C C . TRP A 1 870 ? -10.876 -20.854 20.441 1.00 98.38 870 TRP A C 1
ATOM 6989 O O . TRP A 1 870 ? -11.169 -20.465 21.572 1.00 98.38 870 TRP A O 1
ATOM 6999 N N . PHE A 1 871 ? -11.049 -20.094 19.353 1.00 98.38 871 PHE A N 1
ATOM 7000 C CA . PHE A 1 871 ? -11.625 -18.746 19.402 1.00 98.38 871 PHE A CA 1
ATOM 7001 C C . PHE A 1 871 ? -13.044 -18.767 19.989 1.00 98.38 871 PHE A C 1
ATOM 7003 O O . PHE A 1 871 ? -13.335 -18.009 20.915 1.00 98.38 871 PHE A O 1
ATOM 7010 N N . MET A 1 872 ? -13.895 -19.685 19.529 1.00 97.12 872 MET A N 1
ATOM 7011 C CA . MET A 1 872 ? -15.261 -19.843 20.031 1.00 97.12 872 MET A CA 1
ATOM 7012 C C . MET A 1 872 ? -15.304 -20.234 21.511 1.00 97.12 872 MET A C 1
ATOM 7014 O O . MET A 1 872 ? -16.178 -19.767 22.227 1.00 97.12 872 MET A O 1
ATOM 7018 N N . LYS A 1 873 ? -14.362 -21.050 21.996 1.00 96.94 873 LYS A N 1
ATOM 7019 C CA . LYS A 1 873 ? -14.332 -21.507 23.398 1.00 96.94 873 LYS A CA 1
ATOM 7020 C C . LYS A 1 873 ? -13.668 -20.530 24.369 1.00 96.94 873 LYS A C 1
ATOM 7022 O O . LYS A 1 873 ? -14.027 -20.525 25.540 1.00 96.94 873 LYS A O 1
ATOM 7027 N N . ASN A 1 874 ? -12.697 -19.735 23.914 1.00 96.56 874 ASN A N 1
ATOM 7028 C CA . ASN A 1 874 ? -11.836 -18.933 24.799 1.00 96.56 874 ASN A CA 1
ATOM 7029 C C . ASN A 1 874 ? -12.027 -17.421 24.644 1.00 96.56 874 ASN A C 1
ATOM 7031 O O . ASN A 1 874 ? -11.765 -16.681 25.586 1.00 96.56 874 ASN A O 1
ATOM 7035 N N . VAL A 1 875 ? -12.472 -16.953 23.476 1.00 96.50 875 VAL A N 1
ATOM 7036 C CA . VAL A 1 875 ? -12.666 -15.522 23.194 1.00 96.50 875 VAL A CA 1
ATOM 7037 C C . VAL A 1 875 ? -14.154 -15.207 23.110 1.00 96.50 875 VAL A C 1
ATOM 7039 O O . VAL A 1 875 ? -14.659 -14.374 23.858 1.00 96.50 875 VAL A O 1
ATOM 7042 N N . ALA A 1 876 ? -14.871 -15.922 22.246 1.00 95.56 876 ALA A N 1
ATOM 7043 C CA . ALA A 1 876 ? -16.304 -15.766 22.024 1.00 95.56 876 ALA A CA 1
ATOM 7044 C C . ALA A 1 876 ? -17.116 -16.828 22.799 1.00 95.56 876 ALA A C 1
ATOM 7046 O O . ALA A 1 876 ? -18.097 -17.363 22.291 1.00 95.56 876 ALA A O 1
ATOM 7047 N N . TYR A 1 877 ? -16.700 -17.146 24.031 1.00 93.31 877 TYR A N 1
ATOM 7048 C CA . TYR A 1 877 ? -17.232 -18.256 24.842 1.00 93.31 877 TYR A CA 1
ATOM 7049 C C . TYR A 1 877 ? -18.749 -18.193 25.078 1.00 93.31 877 TYR A C 1
ATOM 7051 O O . TYR A 1 877 ? -19.400 -19.222 25.245 1.00 93.31 877 TYR A O 1
ATOM 7059 N N . ASP A 1 878 ? -19.329 -16.993 25.075 1.00 91.56 878 ASP A N 1
ATOM 7060 C CA . ASP A 1 878 ? -20.757 -16.756 25.265 1.00 91.56 878 ASP A CA 1
ATOM 7061 C C . ASP A 1 878 ? -21.524 -16.485 23.960 1.00 91.56 878 ASP A C 1
ATOM 7063 O O . ASP A 1 878 ? -22.741 -16.317 23.986 1.00 91.56 878 ASP A O 1
ATOM 7067 N N . GLN A 1 879 ? -20.852 -16.531 22.807 1.00 91.81 879 GLN A N 1
ATOM 7068 C CA . GLN A 1 879 ? -21.420 -16.317 21.473 1.00 91.81 879 GLN A CA 1
ATOM 7069 C C . GLN A 1 879 ? -22.673 -17.159 21.218 1.00 91.81 879 GLN A C 1
ATOM 7071 O O . GLN A 1 879 ? -23.710 -16.626 20.826 1.00 91.81 879 GLN A O 1
ATOM 7076 N N . ASN A 1 880 ? -22.602 -18.467 21.486 1.00 89.12 880 ASN A N 1
ATOM 7077 C CA . ASN A 1 880 ? -23.702 -19.393 21.215 1.00 89.12 880 ASN A CA 1
ATOM 7078 C C . ASN A 1 880 ? -24.918 -19.180 22.131 1.00 89.12 880 ASN A C 1
ATOM 7080 O O . ASN A 1 880 ? -26.025 -19.555 21.760 1.00 89.12 880 ASN A O 1
ATOM 7084 N N . SER A 1 881 ? -24.749 -18.540 23.290 1.00 85.56 881 SER A N 1
ATOM 7085 C CA . SER A 1 881 ? -25.867 -18.213 24.185 1.00 85.56 881 SER A CA 1
ATOM 7086 C C . SER A 1 881 ? -26.754 -17.097 23.620 1.00 85.56 881 SER A C 1
ATOM 7088 O O . SER A 1 881 ? -27.954 -17.054 23.896 1.00 85.56 881 SER A O 1
ATOM 7090 N N . PHE A 1 882 ? -26.184 -16.197 22.810 1.00 87.50 882 PHE A N 1
ATOM 7091 C CA . PHE A 1 882 ? -26.905 -15.078 22.191 1.00 87.50 882 PHE A CA 1
ATOM 7092 C C . PHE A 1 882 ? -27.244 -15.356 20.721 1.00 87.50 882 PHE A C 1
ATOM 7094 O O . PHE A 1 882 ? -28.391 -15.166 20.301 1.00 87.50 882 PHE A O 1
ATOM 7101 N N . TYR A 1 883 ? -26.273 -15.867 19.964 1.00 90.25 883 TYR A N 1
ATOM 7102 C CA . TYR A 1 883 ? -26.347 -16.132 18.527 1.00 90.25 883 TYR A CA 1
ATOM 7103 C C . TYR A 1 883 ? -25.842 -17.566 18.242 1.00 90.25 883 TYR A C 1
ATOM 7105 O O . TYR A 1 883 ? -24.685 -17.758 17.854 1.00 90.25 883 TYR A O 1
ATOM 7113 N N . PRO A 1 884 ? -26.676 -18.596 18.477 1.00 90.94 884 PRO A N 1
ATOM 7114 C CA . PRO A 1 884 ? -26.297 -19.998 18.362 1.00 90.94 884 PRO A CA 1
ATOM 7115 C C . PRO A 1 884 ? -26.057 -20.413 16.909 1.00 90.94 884 PRO A C 1
ATOM 7117 O O . PRO A 1 884 ? -26.776 -20.002 15.995 1.00 90.94 884 PRO A O 1
ATOM 7120 N N . ALA A 1 885 ? -25.045 -21.262 16.707 1.00 89.94 885 ALA A N 1
ATOM 7121 C CA . ALA A 1 885 ? -24.717 -21.844 15.402 1.00 89.94 885 ALA A CA 1
ATOM 7122 C C . ALA A 1 885 ? -25.886 -22.640 14.814 1.00 89.94 885 ALA A C 1
ATOM 7124 O O . ALA A 1 885 ? -26.231 -22.475 13.641 1.00 89.94 885 ALA A O 1
ATOM 7125 N N . GLU A 1 886 ? -26.542 -23.426 15.661 1.00 87.62 886 GLU A N 1
ATOM 7126 C CA . GLU A 1 886 ? -27.771 -24.152 15.366 1.00 87.62 886 GLU A CA 1
ATOM 7127 C C . GLU A 1 886 ? -28.884 -23.550 16.219 1.00 87.62 886 GLU A C 1
ATOM 7129 O O . GLU A 1 886 ? -28.812 -23.552 17.448 1.00 87.62 886 GLU A O 1
ATOM 7134 N N . GLU A 1 887 ? -29.876 -22.949 15.565 1.00 86.31 887 GLU A N 1
ATOM 7135 C CA . GLU A 1 887 ? -30.999 -22.346 16.277 1.00 86.31 887 GLU A CA 1
ATOM 7136 C C . GLU A 1 887 ? -31.872 -23.455 16.876 1.00 86.31 887 GLU A C 1
ATOM 7138 O O . GLU A 1 887 ? -32.243 -24.386 16.158 1.00 86.31 887 GLU A O 1
ATOM 7143 N N . PRO A 1 888 ? -32.187 -23.396 18.182 1.00 87.81 888 PRO A N 1
ATOM 7144 C CA . PRO A 1 888 ? -33.095 -24.361 18.785 1.00 87.81 888 PRO A CA 1
ATOM 7145 C C . PRO A 1 888 ? -34.526 -24.124 18.284 1.00 87.81 888 PRO A C 1
ATOM 7147 O O . PRO A 1 888 ? -34.848 -23.022 17.844 1.00 87.81 888 PRO A O 1
ATOM 7150 N N . GLU A 1 889 ? -35.392 -25.134 18.424 1.00 90.12 889 GLU A N 1
ATOM 7151 C CA . GLU A 1 889 ? -36.797 -25.090 17.980 1.00 90.12 889 GLU A CA 1
ATOM 7152 C C . GLU A 1 889 ? -37.524 -23.820 18.460 1.00 90.12 889 GLU A C 1
ATOM 7154 O O . GLU A 1 889 ? -37.330 -23.360 19.594 1.00 90.12 889 GLU A O 1
ATOM 7159 N N . ASP A 1 890 ? -38.368 -23.242 17.610 1.00 92.19 890 ASP A N 1
ATOM 7160 C CA . ASP A 1 890 ? -39.166 -22.066 17.947 1.00 92.19 890 ASP A CA 1
ATOM 7161 C C . ASP A 1 890 ? -40.231 -22.384 19.004 1.00 92.19 890 ASP A C 1
ATOM 7163 O O . ASP A 1 890 ? -40.797 -23.474 19.056 1.00 92.19 890 ASP A O 1
ATOM 7167 N N . SER A 1 891 ? -40.534 -21.412 19.865 1.00 94.25 891 SER A N 1
ATOM 7168 C CA . SER A 1 891 ? -41.567 -21.569 20.898 1.00 94.25 891 SER A CA 1
ATOM 7169 C C . SER A 1 891 ? -42.974 -21.599 20.289 1.00 94.25 891 SER A C 1
ATOM 7171 O O . SER A 1 891 ? -43.880 -22.226 20.831 1.00 94.25 891 SER A O 1
ATOM 7173 N N . ALA A 1 892 ? -43.165 -20.895 19.175 1.00 94.50 892 ALA A N 1
ATOM 7174 C CA . ALA A 1 892 ? -44.382 -20.894 18.373 1.00 94.50 892 ALA A CA 1
ATOM 7175 C C . ALA A 1 892 ? -44.028 -20.517 16.930 1.00 94.50 892 ALA A C 1
ATOM 7177 O O . ALA A 1 892 ? -43.072 -19.770 16.712 1.00 94.50 892 ALA A O 1
ATOM 7178 N N . ASN A 1 893 ? -44.784 -21.011 15.953 1.00 93.75 893 ASN A N 1
ATOM 7179 C CA . ASN A 1 893 ? -44.581 -20.671 14.548 1.00 93.75 893 ASN A CA 1
ATOM 7180 C C . ASN A 1 893 ? -45.894 -20.674 13.748 1.00 93.75 893 ASN A C 1
ATOM 7182 O O . ASN A 1 893 ? -46.923 -21.195 14.187 1.00 93.75 893 ASN A O 1
ATOM 7186 N N . GLY A 1 894 ? -45.837 -20.058 12.569 1.00 94.88 894 GLY A N 1
ATOM 7187 C CA . GLY A 1 894 ? -46.928 -20.006 11.604 1.00 94.88 894 GLY A CA 1
ATOM 7188 C C . GLY A 1 894 ? -47.689 -18.678 11.606 1.00 94.88 894 GLY A C 1
ATOM 7189 O O . GLY A 1 894 ? -47.102 -17.628 11.872 1.00 94.88 894 GLY A O 1
ATOM 7190 N N . THR A 1 895 ? -48.971 -18.693 11.244 1.00 96.44 895 THR A N 1
ATOM 7191 C CA . THR A 1 895 ? -49.797 -17.476 11.190 1.00 96.44 895 THR A CA 1
ATOM 7192 C C . THR A 1 895 ? -50.196 -17.020 12.587 1.00 96.44 895 THR A C 1
ATOM 7194 O O . THR A 1 895 ? -50.476 -17.853 13.448 1.00 96.44 895 THR A O 1
ATOM 7197 N N . ILE A 1 896 ? -50.273 -15.704 12.799 1.00 97.06 896 ILE A N 1
ATOM 7198 C CA . ILE A 1 896 ? -50.729 -15.095 14.057 1.00 97.06 896 ILE A CA 1
ATOM 7199 C C . ILE A 1 896 ? -52.042 -14.363 13.777 1.00 97.06 896 ILE A C 1
ATOM 7201 O O . ILE A 1 896 ? -52.030 -13.273 13.206 1.00 97.06 896 ILE A O 1
ATOM 7205 N N . SER A 1 897 ? -53.163 -14.972 14.155 1.00 96.19 897 SER A N 1
ATOM 7206 C CA . SER A 1 897 ? -54.513 -14.445 13.922 1.00 96.19 897 SER A CA 1
ATOM 7207 C C . SER A 1 897 ? -55.024 -13.654 15.124 1.00 96.19 897 SER A C 1
ATOM 7209 O O . SER A 1 897 ? -54.759 -14.005 16.274 1.00 96.19 897 SER A O 1
ATOM 7211 N N . ASN A 1 898 ? -55.729 -12.558 14.868 1.00 96.06 898 ASN A N 1
ATOM 7212 C CA . ASN A 1 898 ? -56.361 -11.730 15.885 1.00 96.06 898 ASN A CA 1
ATOM 7213 C C . ASN A 1 898 ? -57.792 -12.220 16.152 1.00 96.06 898 ASN A C 1
ATOM 7215 O O . ASN A 1 898 ? -58.571 -12.357 15.217 1.00 96.06 898 ASN A O 1
ATOM 7219 N N . ARG A 1 899 ? -58.165 -12.447 17.417 1.00 94.12 899 ARG A N 1
ATOM 7220 C CA . ARG A 1 899 ? -59.476 -13.029 17.777 1.00 94.12 899 ARG A CA 1
ATOM 7221 C C . ARG A 1 899 ? -60.674 -12.088 17.586 1.00 94.12 899 ARG A C 1
ATOM 7223 O O . ARG A 1 899 ? -61.796 -12.572 17.603 1.00 94.12 899 ARG A O 1
ATOM 7230 N N . ASP A 1 900 ? -60.455 -10.779 17.458 1.00 93.19 900 ASP A N 1
ATOM 7231 C CA . ASP A 1 900 ? -61.527 -9.781 17.277 1.00 93.19 900 ASP A CA 1
ATOM 7232 C C . ASP A 1 900 ? -61.873 -9.573 15.802 1.00 93.19 900 ASP A C 1
ATOM 7234 O O . ASP A 1 900 ? -63.033 -9.601 15.414 1.00 93.19 900 ASP A O 1
ATOM 7238 N N . SER A 1 901 ? -60.844 -9.382 14.975 1.00 91.19 901 SER A N 1
ATOM 7239 C CA . SER A 1 901 ? -61.002 -9.098 13.543 1.00 91.19 901 SER A CA 1
ATOM 7240 C C . SER A 1 901 ? -60.917 -10.334 12.646 1.00 91.19 901 SER A C 1
ATOM 7242 O O . SER A 1 901 ? -61.205 -10.228 11.460 1.00 91.19 901 SER A O 1
ATOM 7244 N N . GLU A 1 902 ? -60.462 -11.474 13.176 1.00 90.38 902 GLU A N 1
ATOM 7245 C CA . GLU A 1 902 ? -60.117 -12.694 12.421 1.00 90.38 902 GLU A CA 1
ATOM 7246 C C . GLU A 1 902 ? -59.033 -12.489 11.338 1.00 90.38 902 GLU A C 1
ATOM 7248 O O . GLU A 1 902 ? -58.758 -13.376 10.531 1.00 90.38 902 GLU A O 1
ATOM 7253 N N . LEU A 1 903 ? -58.354 -11.337 11.343 1.00 94.44 903 LEU A N 1
ATOM 7254 C CA . LEU A 1 903 ? -57.246 -11.022 10.443 1.00 94.44 903 LEU A CA 1
ATOM 7255 C C . LEU A 1 903 ? -55.913 -11.551 10.987 1.00 94.44 903 LEU A C 1
ATOM 7257 O O . LEU A 1 903 ? -55.693 -11.635 12.197 1.00 94.44 903 LEU A O 1
ATOM 7261 N N . CYS A 1 904 ? -54.980 -11.847 10.087 1.00 95.62 904 CYS A N 1
ATOM 7262 C CA . CYS A 1 904 ? -53.632 -12.298 10.409 1.00 95.62 904 CYS A CA 1
ATOM 7263 C C . CYS A 1 904 ? -52.633 -11.138 10.399 1.00 95.62 904 CYS A C 1
ATOM 7265 O O . CYS A 1 904 ? -52.755 -10.214 9.594 1.00 95.62 904 CYS A O 1
ATOM 7267 N N . LEU A 1 905 ? -51.612 -11.201 11.263 1.00 95.56 905 LEU A N 1
ATOM 7268 C CA . LEU A 1 905 ? -50.433 -10.339 11.134 1.00 95.56 905 LEU A CA 1
ATOM 7269 C C . LEU A 1 905 ? -49.840 -10.487 9.730 1.00 95.56 905 LEU A C 1
ATOM 7271 O O . LEU A 1 905 ? -49.704 -11.599 9.223 1.00 95.56 905 LEU A O 1
ATOM 7275 N N . ASP A 1 906 ? -49.477 -9.362 9.122 1.00 94.62 906 ASP A N 1
ATOM 7276 C CA . ASP A 1 906 ? -49.007 -9.303 7.744 1.00 94.62 906 ASP A CA 1
ATOM 7277 C C . ASP A 1 906 ? -47.847 -8.316 7.595 1.00 94.62 906 ASP A C 1
ATOM 7279 O O . ASP A 1 906 ? -47.917 -7.156 8.012 1.00 94.62 906 ASP A O 1
ATOM 7283 N N . ALA A 1 907 ? -46.771 -8.802 6.980 1.00 93.50 907 ALA A N 1
ATOM 7284 C CA . ALA A 1 907 ? -45.564 -8.051 6.657 1.00 93.50 907 ALA A CA 1
ATOM 7285 C C . ALA A 1 907 ? -45.418 -7.793 5.146 1.00 93.50 907 ALA A C 1
ATOM 7287 O O . ALA A 1 907 ? -44.334 -7.463 4.661 1.00 93.50 907 ALA A O 1
ATOM 7288 N N . THR A 1 908 ? -46.492 -7.971 4.373 1.00 91.62 908 THR A N 1
ATOM 7289 C CA . THR A 1 908 ? -46.444 -7.833 2.918 1.00 91.62 908 THR A CA 1
ATOM 7290 C C . THR A 1 908 ? -46.148 -6.393 2.520 1.00 91.62 908 THR A C 1
ATOM 7292 O O . THR A 1 908 ? -46.875 -5.473 2.893 1.00 91.62 908 THR A O 1
ATOM 7295 N N . ASN A 1 909 ? -45.114 -6.209 1.694 1.00 86.69 909 ASN A N 1
ATOM 7296 C CA . ASN A 1 909 ? -44.641 -4.901 1.225 1.00 86.69 909 ASN A CA 1
ATOM 7297 C C . ASN A 1 909 ? -44.227 -3.941 2.355 1.00 86.69 909 ASN A C 1
ATOM 7299 O O . ASN A 1 909 ? -44.297 -2.730 2.161 1.00 86.69 909 ASN A O 1
ATOM 7303 N N . LEU A 1 910 ? -43.832 -4.465 3.519 1.00 87.75 910 LEU A N 1
ATOM 7304 C CA . LEU A 1 910 ? -43.267 -3.663 4.601 1.00 87.75 910 LEU A CA 1
ATOM 7305 C C . LEU A 1 910 ? -41.736 -3.727 4.563 1.00 87.75 910 LEU A C 1
ATOM 7307 O O . LEU A 1 910 ? -41.150 -4.804 4.428 1.00 87.75 910 LEU A O 1
ATOM 7311 N N . GLU A 1 911 ? -41.093 -2.576 4.717 1.00 82.19 911 GLU A N 1
ATOM 7312 C CA . GLU A 1 911 ? -39.649 -2.436 4.885 1.00 82.19 911 GLU A CA 1
ATOM 7313 C C . GLU A 1 911 ? -39.278 -2.156 6.355 1.00 82.19 911 GLU A C 1
ATOM 7315 O O . GLU A 1 911 ? -40.102 -2.177 7.272 1.00 82.19 911 GLU A O 1
ATOM 7320 N N . THR A 1 912 ? -37.991 -1.921 6.619 1.00 83.00 912 THR A N 1
ATOM 7321 C CA . THR A 1 912 ? -37.525 -1.568 7.967 1.00 83.00 912 THR A CA 1
ATOM 7322 C C . THR A 1 912 ? -38.118 -0.228 8.415 1.00 83.00 912 THR A C 1
ATOM 7324 O O . THR A 1 912 ? -38.054 0.757 7.688 1.00 83.00 912 THR A O 1
ATOM 7327 N N . ASN A 1 913 ? -38.594 -0.181 9.659 1.00 84.38 913 ASN A N 1
ATOM 7328 C CA . ASN A 1 913 ? -39.346 0.894 10.315 1.00 84.38 913 ASN A CA 1
ATOM 7329 C C . ASN A 1 913 ? -40.804 1.060 9.868 1.00 84.38 913 ASN A C 1
ATOM 7331 O O . ASN A 1 913 ? -41.497 1.902 10.444 1.00 84.38 913 ASN A O 1
ATOM 7335 N N . ASP A 1 914 ? -41.300 0.258 8.926 1.00 90.50 914 ASP A N 1
ATOM 7336 C CA . ASP A 1 914 ? -42.724 0.278 8.606 1.00 90.50 914 ASP A CA 1
ATOM 7337 C C . ASP A 1 914 ? -43.544 -0.341 9.736 1.00 90.50 914 ASP A C 1
ATOM 7339 O O . ASP A 1 914 ? -43.170 -1.358 10.329 1.00 90.50 914 ASP A O 1
ATOM 7343 N N . GLN A 1 915 ? -44.687 0.282 10.029 1.00 93.38 915 GLN A N 1
ATOM 7344 C CA . GLN A 1 915 ? -45.628 -0.216 11.024 1.00 93.38 915 GLN A CA 1
ATOM 7345 C C . GLN A 1 915 ? -46.276 -1.517 10.543 1.00 93.38 915 GLN A C 1
ATOM 7347 O O . GLN A 1 915 ? -46.834 -1.577 9.446 1.00 93.38 915 GLN A O 1
ATOM 7352 N N . LEU A 1 916 ? -46.241 -2.535 11.403 1.00 94.81 916 LEU A N 1
ATOM 7353 C CA . LEU A 1 916 ? -46.838 -3.838 11.159 1.00 94.81 916 LEU A CA 1
ATOM 7354 C C . LEU A 1 916 ? -48.362 -3.732 11.037 1.00 94.81 916 LEU A C 1
ATOM 7356 O O . LEU A 1 916 ? -49.008 -2.915 11.706 1.00 94.81 916 LEU A O 1
ATOM 7360 N N . ARG A 1 917 ? -48.935 -4.577 10.180 1.00 94.12 917 ARG A N 1
ATOM 7361 C CA . ARG A 1 917 ? -50.357 -4.561 9.840 1.00 94.12 917 ARG A CA 1
ATOM 7362 C C . ARG A 1 917 ? -51.029 -5.899 10.116 1.00 94.12 917 ARG A C 1
ATOM 7364 O O . ARG A 1 917 ? -50.363 -6.909 10.333 1.00 94.12 917 ARG A O 1
ATOM 7371 N N . VAL A 1 918 ? -52.358 -5.877 10.093 1.00 94.44 918 VAL A N 1
ATOM 7372 C CA . VAL A 1 918 ? -53.201 -7.074 9.983 1.00 94.44 918 VAL A CA 1
ATOM 7373 C C . VAL A 1 918 ? -53.962 -7.051 8.658 1.00 94.44 918 VAL A C 1
ATOM 7375 O O . VAL A 1 918 ? -54.347 -5.969 8.211 1.00 94.44 918 VAL A O 1
ATOM 7378 N N . ARG A 1 919 ? -54.138 -8.216 8.023 1.00 93.25 919 ARG A N 1
ATOM 7379 C CA . ARG A 1 919 ? -54.880 -8.427 6.764 1.00 93.25 919 ARG A CA 1
ATOM 7380 C C . ARG A 1 919 ? -55.520 -9.816 6.718 1.00 93.25 919 ARG A C 1
ATOM 7382 O O . ARG A 1 919 ? -55.235 -10.656 7.565 1.00 93.25 919 ARG A O 1
ATOM 7389 N N . GLU A 1 920 ? -56.362 -10.065 5.716 1.00 91.25 920 GLU A N 1
ATOM 7390 C CA . GLU A 1 920 ? -56.988 -11.374 5.480 1.00 91.25 920 GLU A CA 1
ATOM 7391 C C . GLU A 1 920 ? -55.946 -12.511 5.472 1.00 91.25 920 GLU A C 1
ATOM 7393 O O . GLU A 1 920 ? -54.898 -12.414 4.821 1.00 91.25 920 GLU A O 1
ATOM 7398 N N . CYS A 1 921 ? -56.226 -13.583 6.217 1.00 90.56 921 CYS A N 1
ATOM 7399 C CA . CYS A 1 921 ? -55.313 -14.709 6.379 1.00 90.56 921 CYS A CA 1
ATOM 7400 C C . CYS A 1 921 ? -55.070 -15.464 5.058 1.00 90.56 921 CYS A C 1
ATOM 7402 O O . CYS A 1 921 ? -55.987 -15.705 4.277 1.00 90.56 921 CYS A O 1
ATOM 7404 N N . GLY A 1 922 ? -53.825 -15.885 4.819 1.00 86.06 922 GLY A N 1
ATOM 7405 C CA . GLY A 1 922 ? -53.431 -16.691 3.655 1.00 86.06 922 GLY A CA 1
ATOM 7406 C C . GLY A 1 922 ? -52.935 -15.891 2.446 1.00 86.06 922 GLY A C 1
ATOM 7407 O O . GLY A 1 922 ? -52.539 -16.486 1.443 1.00 86.06 922 GLY A O 1
ATOM 7408 N N . LYS A 1 923 ? -52.900 -14.554 2.529 1.00 79.62 923 LYS A N 1
ATOM 7409 C CA . LYS A 1 923 ? -52.407 -13.673 1.459 1.00 79.62 923 LYS A CA 1
ATOM 7410 C C . LYS A 1 923 ? -51.151 -12.920 1.901 1.00 79.62 923 LYS A C 1
ATOM 7412 O O . LYS A 1 923 ? -51.236 -11.953 2.647 1.00 79.62 923 LYS A O 1
ATOM 7417 N N . GLY A 1 924 ? -49.993 -13.318 1.370 1.00 84.81 924 GLY A N 1
ATOM 7418 C CA . GLY A 1 924 ? -48.738 -12.572 1.515 1.00 84.81 924 GLY A CA 1
ATOM 7419 C C . GLY A 1 924 ? -47.778 -13.108 2.584 1.00 84.81 924 GLY A C 1
ATOM 7420 O O . GLY A 1 924 ? -47.706 -14.314 2.820 1.00 84.81 924 GLY A O 1
ATOM 7421 N N . ILE A 1 925 ? -46.974 -12.225 3.181 1.00 91.12 925 ILE A N 1
ATOM 7422 C CA . ILE A 1 925 ? -45.937 -12.565 4.166 1.00 91.12 925 ILE A CA 1
ATOM 7423 C C . ILE A 1 925 ? -46.558 -12.560 5.569 1.00 91.12 925 ILE A C 1
ATOM 7425 O O . ILE A 1 925 ? -46.500 -11.561 6.283 1.00 91.12 925 ILE A O 1
ATOM 7429 N N . GLN A 1 926 ? -47.149 -13.693 5.954 1.00 94.38 926 GLN A N 1
ATOM 7430 C CA . GLN A 1 926 ? -47.921 -13.833 7.203 1.00 94.38 926 GLN A CA 1
ATOM 7431 C C . GLN A 1 926 ? -47.419 -14.939 8.141 1.00 94.38 926 GLN A C 1
ATOM 7433 O O . GLN A 1 926 ? -48.057 -15.250 9.145 1.00 94.38 926 GLN A O 1
ATOM 7438 N N . ILE A 1 927 ? -46.289 -15.568 7.816 1.00 95.31 927 ILE A N 1
ATOM 7439 C CA . ILE A 1 927 ? -45.698 -16.622 8.643 1.00 95.31 927 ILE A CA 1
ATOM 7440 C C . ILE A 1 927 ? -44.657 -15.988 9.561 1.00 95.31 927 ILE A C 1
ATOM 7442 O O . ILE A 1 927 ? -43.702 -15.369 9.088 1.00 95.31 927 ILE A O 1
ATOM 7446 N N . PHE A 1 928 ? -44.834 -16.171 10.866 1.00 96.56 928 PHE A N 1
ATOM 7447 C CA . PHE A 1 928 ? -43.960 -15.640 11.904 1.00 96.56 928 PHE A CA 1
ATOM 7448 C C . PHE A 1 928 ? -43.449 -16.750 12.823 1.00 96.56 928 PHE A C 1
ATOM 7450 O O . PHE A 1 928 ? -44.036 -17.825 12.931 1.00 96.56 928 PHE A O 1
ATOM 7457 N N . GLU A 1 929 ? -42.345 -16.470 13.503 1.00 94.62 929 GLU A N 1
ATOM 7458 C CA . GLU A 1 929 ? -41.676 -17.372 14.436 1.00 94.62 929 GLU A CA 1
ATOM 7459 C C . GLU A 1 929 ? -41.438 -16.636 15.757 1.00 94.62 929 GLU A C 1
ATOM 7461 O O . GLU A 1 929 ? -40.790 -15.585 15.783 1.00 94.62 929 GLU A O 1
ATOM 7466 N N . LEU A 1 930 ? -41.937 -17.190 16.864 1.00 94.31 930 LEU A N 1
ATOM 7467 C CA . LEU A 1 930 ? -41.514 -16.816 18.212 1.00 94.31 930 LEU A CA 1
ATOM 7468 C C . LEU A 1 930 ? -40.261 -17.624 18.553 1.00 94.31 930 LEU A C 1
ATOM 7470 O O . LEU A 1 930 ? -40.324 -18.680 19.188 1.00 94.31 930 LEU A O 1
ATOM 7474 N N . TYR A 1 931 ? -39.121 -17.132 18.087 1.00 91.50 931 TYR A N 1
ATOM 7475 C CA . TYR A 1 931 ? -37.857 -17.857 18.173 1.00 91.50 931 TYR A CA 1
ATOM 7476 C C . TYR A 1 931 ? -37.188 -17.764 19.557 1.00 91.50 931 TYR A C 1
ATOM 7478 O O . TYR A 1 931 ? -37.639 -17.077 20.480 1.00 91.50 931 TYR A O 1
ATOM 7486 N N . TYR A 1 932 ? -36.047 -18.438 19.687 1.00 87.12 932 TYR A N 1
ATOM 7487 C CA . TYR A 1 932 ? -35.301 -18.652 20.931 1.00 87.12 932 TYR A CA 1
ATOM 7488 C C . TYR A 1 932 ? -34.905 -17.396 21.733 1.00 87.12 932 TYR A C 1
ATOM 7490 O O . TYR A 1 932 ? -34.596 -17.515 22.922 1.00 87.12 932 TYR A O 1
ATOM 7498 N N . ALA A 1 933 ? -34.897 -16.199 21.131 1.00 87.00 933 ALA A N 1
ATOM 7499 C CA . ALA A 1 933 ? -34.612 -14.947 21.843 1.00 87.00 933 ALA A CA 1
ATOM 7500 C C . ALA A 1 933 ? -35.855 -14.240 22.416 1.00 87.00 933 ALA A C 1
ATOM 7502 O O . ALA A 1 933 ? -35.735 -13.100 22.862 1.00 87.00 933 ALA A O 1
ATOM 7503 N N . ASN A 1 934 ? -37.024 -14.897 22.423 1.00 90.62 934 ASN A N 1
ATOM 7504 C CA . ASN A 1 934 ? -38.308 -14.298 22.809 1.00 90.62 934 ASN A CA 1
ATOM 7505 C C . ASN A 1 934 ? -38.631 -13.035 21.989 1.00 90.62 934 ASN A C 1
ATOM 7507 O O . ASN A 1 934 ? -39.123 -12.052 22.536 1.00 90.62 934 ASN A O 1
ATOM 7511 N N . ALA A 1 935 ? -38.326 -13.046 20.690 1.00 92.62 935 ALA A N 1
ATOM 7512 C CA . ALA A 1 935 ? -38.819 -12.047 19.741 1.00 92.62 935 ALA A CA 1
ATOM 7513 C C . ALA A 1 935 ? -39.660 -12.734 18.669 1.00 92.62 935 ALA A C 1
ATOM 7515 O O . ALA A 1 935 ? -39.512 -13.933 18.435 1.00 92.62 935 ALA A O 1
ATOM 7516 N N . ILE A 1 936 ? -40.523 -11.968 18.015 1.00 95.81 936 ILE A N 1
ATOM 7517 C CA . ILE A 1 936 ? -41.331 -12.457 16.900 1.00 95.81 936 ILE A CA 1
ATOM 7518 C C . ILE A 1 936 ? -40.675 -11.957 15.616 1.00 95.81 936 ILE A C 1
ATOM 7520 O O . ILE A 1 936 ? -40.520 -10.746 15.455 1.00 95.81 936 ILE A O 1
ATOM 7524 N N . ARG A 1 937 ? -40.282 -12.867 14.723 1.00 94.06 937 ARG A N 1
ATOM 7525 C CA . ARG A 1 937 ? -39.685 -12.541 13.417 1.00 94.06 937 ARG A CA 1
ATOM 7526 C C . ARG A 1 937 ? -40.510 -13.094 12.268 1.00 94.06 937 ARG A C 1
ATOM 7528 O O . ARG A 1 937 ? -41.249 -14.055 12.453 1.00 94.06 937 ARG A O 1
ATOM 7535 N N . ILE A 1 938 ? -40.358 -12.505 11.086 1.00 92.44 938 ILE A N 1
ATOM 7536 C CA . ILE A 1 938 ? -40.869 -13.095 9.840 1.00 92.44 938 ILE A CA 1
ATOM 7537 C C . ILE A 1 938 ? -40.140 -14.426 9.608 1.00 92.44 938 ILE A C 1
ATOM 7539 O O . ILE A 1 938 ? -38.928 -14.484 9.824 1.00 92.44 938 ILE A O 1
ATOM 7543 N N . ASN A 1 939 ? -40.852 -15.471 9.176 1.00 84.81 939 ASN A N 1
ATOM 7544 C CA . ASN A 1 939 ? -40.275 -16.801 8.966 1.00 84.81 939 ASN A CA 1
ATOM 7545 C C . ASN A 1 939 ? -39.020 -16.746 8.094 1.00 84.81 939 ASN A C 1
ATOM 7547 O O . ASN A 1 939 ? -39.028 -16.136 7.021 1.00 84.81 939 ASN A O 1
ATOM 7551 N N . SER A 1 940 ? -37.942 -17.369 8.583 1.00 69.50 940 SER A N 1
ATOM 7552 C CA . SER A 1 940 ? -36.615 -17.369 7.946 1.00 69.50 940 SER A CA 1
ATOM 7553 C C . SER A 1 940 ? -36.042 -15.969 7.639 1.00 69.50 940 SER A C 1
ATOM 7555 O O . SER A 1 940 ? -35.048 -15.831 6.921 1.00 69.50 940 SER A O 1
ATOM 7557 N N . GLY A 1 941 ? -36.655 -14.910 8.171 1.00 76.19 941 GLY A N 1
ATOM 7558 C CA . GLY A 1 941 ? -36.315 -13.517 7.930 1.00 76.19 941 GLY A CA 1
ATOM 7559 C C . GLY A 1 941 ? -35.328 -12.956 8.950 1.00 76.19 941 GLY A C 1
ATOM 7560 O O . GLY A 1 941 ? -35.022 -13.557 9.978 1.00 76.19 941 GLY A O 1
ATOM 7561 N N . GLN A 1 942 ? -34.822 -11.757 8.662 1.00 81.81 942 GLN A N 1
ATOM 7562 C CA . GLN A 1 942 ? -33.943 -10.997 9.563 1.00 81.81 942 GLN A CA 1
ATOM 7563 C C . GLN A 1 942 ? -34.658 -9.797 10.204 1.00 81.81 942 GLN A C 1
ATOM 7565 O O . GLN A 1 942 ? -34.005 -8.964 10.831 1.00 81.81 942 GLN A O 1
ATOM 7570 N N . HIS A 1 943 ? -35.984 -9.710 10.057 1.00 90.88 943 HIS A N 1
ATOM 7571 C CA . HIS A 1 943 ? -36.808 -8.644 10.618 1.00 90.88 943 HIS A CA 1
ATOM 7572 C C . HIS A 1 943 ? -37.695 -9.167 11.747 1.00 90.88 943 HIS A C 1
ATOM 7574 O O . HIS A 1 943 ? -38.422 -10.148 11.580 1.00 90.88 943 HIS A O 1
ATOM 7580 N N . CYS A 1 944 ? -37.615 -8.484 12.881 1.00 94.12 944 CYS A N 1
ATOM 7581 C CA . CYS A 1 944 ? -38.337 -8.733 14.113 1.00 94.12 944 CYS A CA 1
ATOM 7582 C C . CYS A 1 944 ? -39.345 -7.608 14.363 1.00 94.12 944 CYS A C 1
ATOM 7584 O O . CYS A 1 944 ? -39.149 -6.475 13.919 1.00 94.12 944 CYS A O 1
ATOM 7586 N N . LEU A 1 945 ? -40.401 -7.920 15.109 1.00 95.38 945 LEU A N 1
ATOM 7587 C CA . LEU A 1 945 ? -41.288 -6.921 15.695 1.00 95.38 945 LEU A CA 1
ATOM 7588 C C . LEU A 1 945 ? -40.500 -6.070 16.694 1.00 95.38 945 LEU A C 1
ATOM 7590 O O . LEU A 1 945 ? -39.760 -6.609 17.516 1.00 95.38 945 LEU A O 1
ATOM 7594 N N . ASP A 1 946 ? -40.687 -4.755 16.636 1.00 94.50 946 ASP A N 1
ATOM 7595 C CA . ASP A 1 946 ? -39.985 -3.785 17.472 1.00 94.50 946 ASP A CA 1
ATOM 7596 C C . ASP A 1 946 ? -40.940 -2.685 17.951 1.00 94.50 946 ASP A C 1
ATOM 7598 O O . ASP A 1 946 ? -41.683 -2.102 17.159 1.00 94.50 946 ASP A O 1
ATOM 7602 N N . ALA A 1 947 ? -40.931 -2.399 19.253 1.00 92.00 947 ALA A N 1
ATOM 7603 C CA . ALA A 1 947 ? -41.672 -1.293 19.851 1.00 92.00 947 ALA A CA 1
ATOM 7604 C C . ALA A 1 947 ? -40.718 -0.384 20.641 1.00 92.00 947 ALA A C 1
ATOM 7606 O O . ALA A 1 947 ? -40.409 -0.612 21.812 1.00 92.00 947 ALA A O 1
ATOM 7607 N N . SER A 1 948 ? -40.276 0.694 19.995 1.00 81.38 948 SER A N 1
ATOM 7608 C CA . SER A 1 948 ? -39.190 1.572 20.462 1.00 81.38 948 SER A CA 1
ATOM 7609 C C . SER A 1 948 ? -39.508 2.434 21.693 1.00 81.38 948 SER A C 1
ATOM 7611 O O . SER A 1 948 ? -38.626 3.106 22.230 1.00 81.38 948 SER A O 1
ATOM 7613 N N . SER A 1 949 ? -40.761 2.462 22.150 1.00 75.12 949 SER A N 1
ATOM 7614 C CA . SER A 1 949 ? -41.234 3.407 23.162 1.00 75.12 949 SER A CA 1
ATOM 7615 C C . SER A 1 949 ? -42.178 2.754 24.171 1.00 75.12 949 SER A C 1
ATOM 7617 O O . SER A 1 949 ? -42.888 1.799 23.871 1.00 75.12 949 SER A O 1
ATOM 7619 N N . SER A 1 950 ? -42.211 3.307 25.386 1.00 68.62 950 SER A N 1
ATOM 7620 C CA . SER A 1 950 ? -43.119 2.900 26.466 1.00 68.62 950 SER A CA 1
ATOM 7621 C C . SER A 1 950 ? -44.477 3.593 26.447 1.00 68.62 950 SER A C 1
ATOM 7623 O O . SER A 1 950 ? -45.285 3.388 27.353 1.00 68.62 950 SER A O 1
ATOM 7625 N N . LYS A 1 951 ? -44.742 4.431 25.442 1.00 78.50 951 LYS A N 1
ATOM 7626 C CA . LYS A 1 951 ? -46.021 5.131 25.327 1.00 78.50 951 LYS A CA 1
ATOM 7627 C C . LYS A 1 951 ? -47.124 4.147 24.939 1.00 78.50 951 LYS A C 1
ATOM 7629 O O . LYS A 1 951 ? -46.948 3.328 24.040 1.00 78.50 951 LYS A O 1
ATOM 7634 N N . ASP A 1 952 ? -48.263 4.254 25.608 1.00 82.19 952 ASP A N 1
ATOM 7635 C CA . ASP A 1 952 ? -49.496 3.589 25.188 1.00 82.19 952 ASP A CA 1
ATOM 7636 C C . ASP A 1 952 ? -49.838 4.003 23.747 1.00 82.19 952 ASP A C 1
ATOM 7638 O O . ASP A 1 952 ? -49.756 5.189 23.412 1.00 82.19 952 ASP A O 1
ATOM 7642 N N . GLY A 1 953 ? -50.136 3.030 22.886 1.00 86.38 953 GLY A N 1
ATOM 7643 C CA . GLY A 1 953 ? -50.344 3.257 21.455 1.00 86.38 953 GLY A CA 1
ATOM 7644 C C . GLY A 1 953 ? -49.063 3.321 20.615 1.00 86.38 953 GLY A C 1
ATOM 7645 O O . GLY A 1 953 ? -49.117 3.801 19.485 1.00 86.38 953 GLY A O 1
ATOM 7646 N N . THR A 1 954 ? -47.906 2.885 21.132 1.00 89.94 954 THR A N 1
ATOM 7647 C CA . THR A 1 954 ? -46.658 2.864 20.344 1.00 89.94 954 THR A CA 1
ATOM 7648 C C . THR A 1 954 ? -46.799 1.898 19.162 1.00 89.94 954 THR A C 1
ATOM 7650 O O . THR A 1 954 ? -47.071 0.719 19.402 1.00 89.94 954 THR A O 1
ATOM 7653 N N . PRO A 1 955 ? -46.593 2.356 17.913 1.00 92.94 955 PRO A N 1
ATOM 7654 C CA . PRO A 1 955 ? -46.568 1.487 16.740 1.00 92.94 955 PRO A CA 1
ATOM 7655 C C . PRO A 1 955 ? -45.567 0.348 16.902 1.00 92.94 955 PRO A C 1
ATOM 7657 O O . PRO A 1 955 ? -44.439 0.581 17.339 1.00 92.94 955 PRO A O 1
ATOM 7660 N N . VAL A 1 956 ? -45.965 -0.865 16.520 1.00 95.69 956 VAL A N 1
ATOM 7661 C CA . VAL A 1 956 ? -45.008 -1.959 16.336 1.00 95.69 956 VAL A CA 1
ATOM 7662 C C . VAL A 1 956 ? -44.516 -1.902 14.906 1.00 95.69 956 VAL A C 1
ATOM 7664 O O . VAL A 1 956 ? -45.327 -1.913 13.983 1.00 95.69 956 VAL A O 1
ATOM 7667 N N . VAL A 1 957 ? -43.204 -1.826 14.722 1.00 94.50 957 VAL A N 1
ATOM 7668 C CA . VAL A 1 957 ? -42.570 -1.746 13.404 1.00 94.50 957 VAL A CA 1
ATOM 7669 C C . VAL A 1 957 ? -41.751 -2.996 13.115 1.00 94.50 957 VAL A C 1
ATOM 7671 O O . VAL A 1 957 ? -41.383 -3.732 14.032 1.00 94.50 957 VAL A O 1
ATOM 7674 N N . LEU A 1 958 ? -41.443 -3.235 11.842 1.00 92.19 958 LEU A N 1
ATOM 7675 C CA . LEU A 1 958 ? -40.411 -4.198 11.471 1.00 92.19 958 LEU A CA 1
ATOM 7676 C C . LEU A 1 958 ? -39.031 -3.574 11.652 1.00 92.19 958 LEU A C 1
ATOM 7678 O O . LEU A 1 958 ? -38.739 -2.516 11.102 1.00 92.19 958 LEU A O 1
ATOM 7682 N N . PHE A 1 959 ? -38.147 -4.244 12.378 1.00 90.38 959 PHE A N 1
ATOM 7683 C CA . PHE A 1 959 ? -36.762 -3.812 12.528 1.00 90.38 959 PHE A CA 1
ATOM 7684 C C . PHE A 1 959 ? -35.805 -4.992 12.431 1.00 90.38 959 PHE A C 1
ATOM 7686 O O . PHE A 1 959 ? -36.201 -6.137 12.613 1.00 90.38 959 PHE A O 1
ATOM 7693 N N . THR A 1 960 ? -34.532 -4.755 12.124 1.00 87.12 960 THR A N 1
ATOM 7694 C CA . THR A 1 960 ? -33.541 -5.838 12.071 1.00 87.12 960 THR A CA 1
ATOM 7695 C C . THR A 1 960 ? -33.453 -6.555 13.422 1.00 87.12 960 THR A C 1
ATOM 7697 O O . THR A 1 960 ? -33.283 -5.917 14.463 1.00 87.12 960 THR A O 1
ATOM 7700 N N . CYS A 1 961 ? -33.540 -7.886 13.414 1.00 87.69 961 CYS A N 1
ATOM 7701 C CA . CYS A 1 961 ? -33.444 -8.712 14.612 1.00 87.69 961 CYS A CA 1
ATOM 7702 C C . CYS A 1 961 ? -32.072 -8.539 15.277 1.00 87.69 961 CYS A C 1
ATOM 7704 O O . CYS A 1 961 ? -31.044 -8.951 14.726 1.00 87.69 961 CYS A O 1
ATOM 7706 N N . HIS A 1 962 ? -32.026 -7.957 16.476 1.00 82.94 962 HIS A N 1
ATOM 7707 C CA . HIS A 1 962 ? -30.760 -7.744 17.191 1.00 82.94 962 HIS A CA 1
ATOM 7708 C C . HIS A 1 962 ? -30.488 -8.790 18.282 1.00 82.94 962 HIS A C 1
ATOM 7710 O O . HIS A 1 962 ? -29.368 -8.859 18.768 1.00 82.94 962 HIS A O 1
ATOM 7716 N N . GLY A 1 963 ? -31.466 -9.621 18.666 1.00 80.50 963 GLY A N 1
ATOM 7717 C CA . GLY A 1 963 ? -31.260 -10.779 19.559 1.00 80.50 963 GLY A CA 1
ATOM 7718 C C . GLY A 1 963 ? -30.957 -10.456 21.032 1.00 80.50 963 GLY A C 1
ATOM 7719 O O . GLY A 1 963 ? -30.726 -11.367 21.829 1.00 80.50 963 GLY A O 1
ATOM 7720 N N . LEU A 1 964 ? -30.985 -9.171 21.403 1.00 77.06 964 LEU A N 1
ATOM 7721 C CA . LEU A 1 964 ? -30.654 -8.670 22.748 1.00 77.06 964 LEU A CA 1
ATOM 7722 C C . LEU A 1 964 ? -31.866 -8.519 23.684 1.00 77.06 964 LEU A C 1
ATOM 7724 O O . LEU A 1 964 ? -31.683 -8.143 24.837 1.00 77.06 964 LEU A O 1
ATOM 7728 N N . GLY A 1 965 ? -33.083 -8.802 23.215 1.00 82.06 965 GLY A N 1
ATOM 7729 C CA . GLY A 1 965 ? -34.306 -8.610 23.999 1.00 82.06 965 GLY A CA 1
ATOM 7730 C C . GLY A 1 965 ? -34.785 -7.155 23.997 1.00 82.06 965 GLY A C 1
ATOM 7731 O O . GLY A 1 965 ? -34.868 -6.549 22.932 1.00 82.06 965 GLY A O 1
ATOM 7732 N N . GLY A 1 966 ? -35.139 -6.590 25.155 1.00 85.31 966 GLY A N 1
ATOM 7733 C CA . GLY A 1 966 ? -35.600 -5.198 25.247 1.00 85.31 966 GLY A CA 1
ATOM 7734 C C . GLY A 1 966 ? -36.848 -4.890 24.403 1.00 85.31 966 GLY A C 1
ATOM 7735 O O . GLY A 1 966 ? -37.897 -5.500 24.600 1.00 85.31 966 GLY A O 1
ATOM 7736 N N . ASN A 1 967 ? -36.731 -3.933 23.477 1.00 89.62 967 ASN A N 1
ATOM 7737 C CA . ASN A 1 967 ? -37.798 -3.453 22.583 1.00 89.62 967 ASN A CA 1
ATOM 7738 C C . ASN A 1 967 ? -38.271 -4.480 21.535 1.00 89.62 967 ASN A C 1
ATOM 7740 O O . ASN A 1 967 ? -39.322 -4.290 20.927 1.00 89.62 967 ASN A O 1
ATOM 7744 N N . GLN A 1 968 ? -37.523 -5.570 21.342 1.00 92.94 968 GLN A N 1
ATOM 7745 C CA . GLN A 1 968 ? -37.935 -6.709 20.514 1.00 92.94 968 GLN A CA 1
ATOM 7746 C C . GLN A 1 968 ? -38.406 -7.905 21.352 1.00 92.94 968 GLN A C 1
ATOM 7748 O O . GLN A 1 968 ? -38.707 -8.959 20.798 1.00 92.94 968 GLN A O 1
ATOM 7753 N N . ARG A 1 969 ? -38.464 -7.794 22.689 1.00 91.81 969 ARG A N 1
ATOM 7754 C CA . ARG A 1 969 ? -38.857 -8.916 23.550 1.00 91.81 969 ARG A CA 1
ATOM 7755 C C . ARG A 1 969 ? -40.374 -8.988 23.724 1.00 91.81 969 ARG A C 1
ATOM 7757 O O . ARG A 1 969 ? -40.969 -8.154 24.411 1.00 91.81 969 ARG A O 1
ATOM 7764 N N . PHE A 1 970 ? -40.973 -10.052 23.202 1.00 93.38 970 PHE A N 1
ATOM 7765 C CA . PHE A 1 970 ? -42.394 -10.364 23.312 1.00 93.38 970 PHE A CA 1
ATOM 7766 C C . PHE A 1 970 ? -42.600 -11.722 23.990 1.00 93.38 970 PHE A C 1
ATOM 7768 O O . PHE A 1 970 ? -41.975 -12.717 23.631 1.00 93.38 970 PHE A O 1
ATOM 7775 N N . GLU A 1 971 ? -43.488 -11.768 24.979 1.00 93.19 971 GLU A N 1
ATOM 7776 C CA . GLU A 1 971 ? -43.886 -12.998 25.667 1.00 93.19 971 GLU A CA 1
ATOM 7777 C C . GLU A 1 971 ? -45.330 -13.348 25.338 1.00 93.19 971 GLU A C 1
ATOM 7779 O O . GLU A 1 971 ? -46.226 -12.527 25.516 1.00 93.19 971 GLU A O 1
ATOM 7784 N N . TYR A 1 972 ? -45.565 -14.579 24.893 1.00 94.81 972 TYR A N 1
ATOM 7785 C CA . TYR A 1 972 ? -46.909 -15.074 24.627 1.00 94.81 972 TYR A CA 1
ATOM 7786 C C . TYR A 1 972 ? -47.487 -15.752 25.872 1.00 94.81 972 TYR A C 1
ATOM 7788 O O . TYR A 1 972 ? -46.914 -16.712 26.385 1.00 94.81 972 TYR A O 1
ATOM 7796 N N . ASN A 1 973 ? -48.610 -15.245 26.381 1.00 93.56 973 ASN A N 1
ATOM 7797 C CA . ASN A 1 973 ? -49.355 -15.873 27.466 1.00 93.56 973 ASN A CA 1
ATOM 7798 C C . ASN A 1 973 ? -50.419 -16.809 26.879 1.00 93.56 973 ASN A C 1
ATOM 7800 O O . ASN A 1 973 ? -51.392 -16.342 26.295 1.00 93.56 973 ASN A O 1
ATOM 7804 N N . ILE A 1 974 ? -50.239 -18.118 27.068 1.00 90.94 974 ILE A N 1
ATOM 7805 C CA . ILE A 1 974 ? -51.121 -19.156 26.513 1.00 90.94 974 ILE A CA 1
ATOM 7806 C C . ILE A 1 974 ? -52.535 -19.074 27.110 1.00 90.94 974 ILE A C 1
ATOM 7808 O O . ILE A 1 974 ? -53.507 -19.277 26.390 1.00 90.94 974 ILE A O 1
ATOM 7812 N N . GLU A 1 975 ? -52.665 -18.762 28.403 1.00 90.56 975 GLU A N 1
ATOM 7813 C CA . GLU A 1 975 ? -53.961 -18.728 29.098 1.00 90.56 975 GLU A CA 1
ATOM 7814 C C . GLU A 1 975 ? -54.808 -17.525 28.679 1.00 90.56 975 GLU A C 1
ATOM 7816 O O . GLU A 1 975 ? -56.013 -17.650 28.480 1.00 90.56 975 GLU A O 1
ATOM 7821 N N . THR A 1 976 ? -54.188 -16.347 28.548 1.00 93.69 976 THR A N 1
ATOM 7822 C CA . THR A 1 976 ? -54.907 -15.121 28.162 1.00 93.69 976 THR A CA 1
ATOM 7823 C C . THR A 1 976 ? -54.902 -14.861 26.660 1.00 93.69 976 THR A C 1
ATOM 7825 O O . THR A 1 976 ? -55.600 -13.949 26.218 1.00 93.69 976 THR A O 1
ATOM 7828 N N . GLN A 1 977 ? -54.126 -15.635 25.892 1.00 94.50 977 GLN A N 1
ATOM 7829 C CA . GLN A 1 977 ? -53.834 -15.441 24.468 1.00 94.50 977 GLN A CA 1
ATOM 7830 C C . GLN A 1 977 ? -53.225 -14.065 24.144 1.00 94.50 977 GLN A C 1
ATOM 7832 O O . GLN A 1 977 ? -53.318 -13.588 23.021 1.00 94.50 977 GLN A O 1
ATOM 7837 N N . GLN A 1 978 ? -52.589 -13.397 25.108 1.00 96.50 978 GLN A N 1
ATOM 7838 C CA . GLN A 1 978 ? -52.009 -12.066 24.902 1.00 96.50 978 GLN A CA 1
ATOM 7839 C C . GLN A 1 978 ? -50.512 -12.145 24.591 1.00 96.50 978 GLN A C 1
ATOM 7841 O O . GLN A 1 978 ? -49.771 -12.888 25.235 1.00 96.50 978 GLN A O 1
ATOM 7846 N N . ILE A 1 979 ? -50.050 -11.322 23.646 1.00 96.25 979 ILE A N 1
ATOM 7847 C CA . ILE A 1 979 ? -48.624 -11.115 23.362 1.00 96.25 979 ILE A CA 1
ATOM 7848 C C . ILE A 1 979 ? -48.168 -9.857 24.111 1.00 96.25 979 ILE A C 1
ATOM 7850 O O . ILE A 1 979 ? -48.629 -8.759 23.820 1.00 96.25 979 ILE A O 1
ATOM 7854 N N . ILE A 1 980 ? -47.267 -10.005 25.080 1.00 94.50 980 ILE A N 1
ATOM 7855 C CA . ILE A 1 980 ? -46.844 -8.950 26.008 1.00 94.50 980 ILE A CA 1
ATOM 7856 C C . ILE A 1 980 ? -45.457 -8.440 25.619 1.00 94.50 980 ILE A C 1
ATOM 7858 O O . ILE A 1 980 ? -44.477 -9.182 25.654 1.00 94.50 980 ILE A O 1
ATOM 7862 N N . HIS A 1 981 ? -45.349 -7.150 25.318 1.00 93.19 981 HIS A N 1
ATOM 7863 C CA . HIS A 1 981 ? -44.083 -6.474 25.068 1.00 93.19 981 HIS A CA 1
ATOM 7864 C C . HIS A 1 981 ? -43.351 -6.176 26.385 1.00 93.19 981 HIS A C 1
ATOM 7866 O O . HIS A 1 981 ? -43.722 -5.274 27.147 1.00 93.19 981 HIS A O 1
ATOM 7872 N N . LYS A 1 982 ? -42.279 -6.922 26.667 1.00 87.50 982 LYS A N 1
ATOM 7873 C CA . LYS A 1 982 ? -41.701 -7.021 28.016 1.00 87.50 982 LYS A CA 1
ATOM 7874 C C . LYS A 1 982 ? -41.049 -5.760 28.543 1.00 87.50 982 LYS A C 1
ATOM 7876 O O . LYS A 1 982 ? -41.128 -5.521 29.746 1.00 87.50 982 LYS A O 1
ATOM 7881 N N . LEU A 1 983 ? -40.463 -4.940 27.674 1.00 85.38 983 LEU A N 1
ATOM 7882 C CA . LEU A 1 983 ? -39.872 -3.668 28.088 1.00 85.38 983 LEU A CA 1
ATOM 7883 C C . LEU A 1 983 ? -40.914 -2.728 28.720 1.00 85.38 983 LEU A C 1
ATOM 7885 O O . LEU A 1 983 ? -40.594 -1.949 29.619 1.00 85.38 983 LEU A O 1
ATOM 7889 N N . THR A 1 984 ? -42.161 -2.806 28.250 1.00 86.12 984 THR A N 1
ATOM 7890 C CA . THR A 1 984 ? -43.236 -1.865 28.609 1.00 86.12 984 THR A CA 1
ATOM 7891 C C . THR A 1 984 ? -44.304 -2.476 29.508 1.00 86.12 984 THR A C 1
ATOM 7893 O O . THR A 1 984 ? -44.939 -1.749 30.263 1.00 86.12 984 THR A O 1
ATOM 7896 N N . GLY A 1 985 ? -44.492 -3.797 29.451 1.00 89.38 985 GLY A N 1
ATOM 7897 C CA . GLY A 1 985 ? -45.612 -4.494 30.087 1.00 89.38 985 GLY A CA 1
ATOM 7898 C C . GLY A 1 985 ? -46.938 -4.358 29.330 1.00 89.38 985 GLY A C 1
ATOM 7899 O O . GLY A 1 985 ? -47.951 -4.854 29.811 1.00 89.38 985 GLY A O 1
ATOM 7900 N N . ASN A 1 986 ? -46.938 -3.707 28.164 1.00 94.56 986 ASN A N 1
ATOM 7901 C CA . ASN A 1 986 ? -48.113 -3.522 27.316 1.00 94.56 986 ASN A CA 1
ATOM 7902 C C . ASN A 1 986 ? -48.353 -4.740 26.414 1.00 94.56 986 ASN A C 1
ATOM 7904 O O . ASN A 1 986 ? -47.425 -5.480 26.089 1.00 94.56 986 ASN A O 1
ATOM 7908 N N . CYS A 1 987 ? -49.595 -4.926 25.986 1.00 96.31 987 CYS A N 1
ATOM 7909 C CA . CYS A 1 987 ? -50.033 -6.006 25.117 1.00 96.31 987 CYS A CA 1
ATOM 7910 C C . CYS A 1 987 ? -50.099 -5.537 23.661 1.00 96.31 987 CYS A C 1
ATOM 7912 O O . CYS A 1 987 ? -50.456 -4.392 23.382 1.00 96.31 987 CYS A O 1
ATOM 7914 N N . LEU A 1 988 ? -49.756 -6.434 22.739 1.00 96.75 988 LEU A N 1
ATOM 7915 C CA . LEU A 1 988 ? -49.947 -6.244 21.308 1.00 96.75 988 LEU A CA 1
ATOM 7916 C C . LEU A 1 988 ? -51.444 -6.122 21.015 1.00 96.75 988 LEU A C 1
ATOM 7918 O O . LEU A 1 988 ? -52.236 -6.953 21.460 1.00 96.75 988 LEU A O 1
ATOM 7922 N N . GLU A 1 989 ? -51.826 -5.101 20.265 1.00 96.75 989 GLU A N 1
ATOM 7923 C CA . GLU A 1 989 ? -53.206 -4.814 19.895 1.00 96.75 989 GLU A CA 1
ATOM 7924 C C . GLU A 1 989 ? -53.280 -4.444 18.412 1.00 96.75 989 GLU A C 1
ATOM 7926 O O . GLU A 1 989 ? -52.386 -3.778 17.883 1.00 96.75 989 GLU A O 1
ATOM 7931 N N . ALA A 1 990 ? -54.350 -4.881 17.751 1.00 94.69 990 ALA A N 1
ATOM 7932 C CA . ALA A 1 990 ? -54.708 -4.422 16.416 1.00 94.69 990 ALA A CA 1
ATOM 7933 C C . ALA A 1 990 ? -55.848 -3.404 16.491 1.00 94.69 990 ALA A C 1
ATOM 7935 O O . ALA A 1 990 ? -56.783 -3.564 17.273 1.00 94.69 990 ALA A O 1
ATOM 7936 N N . SER A 1 991 ? -55.792 -2.385 15.634 1.00 91.44 991 SER A N 1
ATOM 7937 C CA . SER A 1 991 ? -56.956 -1.568 15.281 1.00 91.44 991 SER A CA 1
ATOM 7938 C C . SER A 1 991 ? -57.298 -1.820 13.825 1.00 91.44 991 SER A C 1
ATOM 7940 O O . SER A 1 991 ? -56.441 -1.665 12.954 1.00 91.44 991 SER A O 1
ATOM 7942 N N . TYR A 1 992 ? -58.554 -2.167 13.582 1.00 82.62 992 TYR A N 1
ATOM 7943 C CA . TYR A 1 992 ? -59.114 -2.442 12.265 1.00 82.62 992 TYR A CA 1
ATOM 7944 C C . TYR A 1 992 ? -59.656 -1.159 11.617 1.00 82.62 992 TYR A C 1
ATOM 7946 O O . TYR A 1 992 ? -60.200 -0.299 12.312 1.00 82.62 992 TYR A O 1
ATOM 7954 N N . ASP A 1 993 ? -59.479 -1.009 10.304 1.00 76.62 993 ASP A N 1
ATOM 7955 C CA . ASP A 1 993 ? -59.915 0.169 9.542 1.00 76.62 993 ASP A CA 1
ATOM 7956 C C . ASP A 1 993 ? -61.370 0.100 9.045 1.00 76.62 993 ASP A C 1
ATOM 7958 O O . ASP A 1 993 ? -61.890 1.096 8.541 1.00 76.62 993 ASP A O 1
ATOM 7962 N N . GLY A 1 994 ? -62.044 -1.038 9.235 1.00 70.25 994 GLY A N 1
ATOM 7963 C CA . GLY A 1 994 ? -63.431 -1.254 8.827 1.00 70.25 994 GLY A CA 1
ATOM 7964 C C . GLY A 1 994 ? -63.603 -2.098 7.560 1.00 70.25 994 GLY A C 1
ATOM 7965 O O . GLY A 1 994 ? -64.736 -2.498 7.296 1.00 70.25 994 GLY A O 1
ATOM 7966 N N . VAL A 1 995 ? -62.536 -2.390 6.800 1.00 68.81 995 VAL A N 1
ATOM 7967 C CA . VAL A 1 995 ? -62.640 -3.035 5.473 1.00 68.81 995 VAL A CA 1
ATOM 7968 C C . VAL A 1 995 ? -61.997 -4.422 5.408 1.00 68.81 995 VAL A C 1
ATOM 7970 O O . VAL A 1 995 ? -62.698 -5.415 5.233 1.00 68.81 995 VAL A O 1
ATOM 7973 N N . ASP A 1 996 ? -60.671 -4.487 5.495 1.00 74.38 996 ASP A N 1
ATOM 7974 C CA . ASP A 1 996 ? -59.886 -5.724 5.367 1.00 74.38 996 ASP A CA 1
ATOM 7975 C C . ASP A 1 996 ? -58.464 -5.584 5.943 1.00 74.38 996 ASP A C 1
ATOM 7977 O O . ASP A 1 996 ? -57.621 -6.476 5.782 1.00 74.38 996 ASP A O 1
ATOM 7981 N N . SER A 1 997 ? -58.169 -4.460 6.610 1.00 83.94 997 SER A N 1
ATOM 7982 C CA . SER A 1 997 ? -56.818 -4.126 7.038 1.00 83.94 997 SER A CA 1
ATOM 7983 C C . SER A 1 997 ? -56.784 -3.412 8.391 1.00 83.94 997 SER A C 1
ATOM 7985 O O . SER A 1 997 ? -57.785 -2.948 8.934 1.00 83.94 997 SER A O 1
ATOM 7987 N N . GLY A 1 998 ? -55.608 -3.358 9.002 1.00 90.25 998 GLY A N 1
ATOM 7988 C CA . GLY A 1 998 ? -55.437 -2.679 10.277 1.00 90.25 998 GLY A CA 1
ATOM 7989 C C . GLY A 1 998 ? -53.983 -2.410 10.613 1.00 90.25 998 GLY A C 1
ATOM 7990 O O . GLY A 1 998 ? -53.068 -2.858 9.919 1.00 90.25 998 GLY A O 1
ATOM 7991 N N . VAL A 1 999 ? -53.772 -1.670 11.697 1.00 93.00 999 VAL A N 1
ATOM 7992 C CA . VAL A 1 999 ? -52.442 -1.325 12.213 1.00 93.00 999 VAL A CA 1
ATOM 7993 C C . VAL A 1 999 ? -52.202 -1.961 13.572 1.00 93.00 999 VAL A C 1
ATOM 7995 O O . VAL A 1 999 ? -53.118 -2.089 14.386 1.00 93.00 999 VAL A O 1
ATOM 7998 N N . VAL A 1 1000 ? -50.947 -2.325 13.821 1.00 96.12 1000 VAL A N 1
ATOM 7999 C CA . VAL A 1 1000 ? -50.522 -3.001 15.045 1.00 96.12 1000 VAL A CA 1
ATOM 8000 C C . VAL A 1 1000 ? -49.729 -2.042 15.928 1.00 96.12 1000 VAL A C 1
ATOM 8002 O O . VAL A 1 1000 ? -48.869 -1.283 15.466 1.00 96.12 1000 VAL A O 1
ATOM 8005 N N . PHE A 1 1001 ? -50.027 -2.059 17.220 1.00 95.88 1001 PHE A N 1
ATOM 8006 C CA . PHE A 1 1001 ? -49.379 -1.233 18.235 1.00 95.88 1001 PHE A CA 1
ATOM 8007 C C . PHE A 1 1001 ? -49.362 -1.963 19.581 1.00 95.88 1001 PHE A C 1
ATOM 8009 O O . PHE A 1 1001 ? -50.005 -2.995 19.755 1.00 95.88 1001 PHE A O 1
ATOM 8016 N N . VAL A 1 1002 ? -48.614 -1.439 20.550 1.00 94.62 1002 VAL A N 1
ATOM 8017 C CA . VAL A 1 1002 ? -48.668 -1.910 21.940 1.00 94.62 1002 VAL A CA 1
ATOM 8018 C C . VAL A 1 1002 ? -49.509 -0.966 22.791 1.00 94.62 1002 VAL A C 1
ATOM 8020 O O . VAL A 1 1002 ? -49.346 0.255 22.725 1.00 94.62 1002 VAL A O 1
ATOM 8023 N N . SER A 1 1003 ? -50.393 -1.519 23.619 1.00 93.81 1003 SER A N 1
ATOM 8024 C CA . SER A 1 1003 ? -51.230 -0.753 24.547 1.00 93.81 1003 SER A CA 1
ATOM 8025 C C . SER A 1 1003 ? -51.390 -1.430 25.906 1.00 93.81 1003 SER A C 1
ATOM 8027 O O . SER A 1 1003 ? -51.037 -2.595 26.078 1.00 93.81 1003 SER A O 1
ATOM 8029 N N . ILE A 1 1004 ? -51.888 -0.706 26.908 1.00 93.50 1004 ILE A N 1
ATOM 8030 C CA . ILE A 1 1004 ? -52.094 -1.254 28.260 1.00 93.50 1004 ILE A CA 1
ATOM 8031 C C . ILE A 1 1004 ? -52.926 -2.550 28.190 1.00 93.50 1004 ILE A C 1
ATOM 8033 O O . ILE A 1 1004 ? -54.025 -2.569 27.630 1.00 93.50 1004 ILE A O 1
ATOM 8037 N N . CYS A 1 1005 ? -52.417 -3.633 28.785 1.00 94.19 1005 CYS A N 1
ATOM 8038 C CA . CYS A 1 1005 ? -53.085 -4.935 28.790 1.00 94.19 1005 CYS A CA 1
ATOM 8039 C C . CYS A 1 1005 ? -54.454 -4.877 29.489 1.00 94.19 1005 CYS A C 1
ATOM 8041 O O . CYS A 1 1005 ? -54.548 -4.493 30.656 1.00 94.19 1005 CYS A O 1
ATOM 8043 N N . LYS A 1 1006 ? -55.515 -5.317 28.803 1.00 94.12 1006 LYS A N 1
ATOM 8044 C CA . LYS A 1 1006 ? -56.878 -5.433 29.346 1.00 94.12 1006 LYS A CA 1
ATOM 8045 C C . LYS A 1 1006 ? -57.357 -6.877 29.241 1.00 94.12 1006 LYS A C 1
ATOM 8047 O O . LYS A 1 1006 ? -57.466 -7.423 28.146 1.00 94.12 1006 LYS A O 1
ATOM 8052 N N . LYS A 1 1007 ? -57.640 -7.508 30.384 1.00 86.81 1007 LYS A N 1
ATOM 8053 C CA . LYS A 1 1007 ? -58.097 -8.905 30.444 1.00 86.81 1007 LYS A CA 1
ATOM 8054 C C . LYS A 1 1007 ? -59.412 -9.068 29.664 1.00 86.81 1007 LYS A C 1
ATOM 8056 O O . LYS A 1 1007 ? -60.334 -8.287 29.868 1.00 86.81 1007 LYS A O 1
ATOM 8061 N N . GLY A 1 1008 ? -59.481 -10.070 28.786 1.00 89.56 1008 GLY A N 1
ATOM 8062 C CA . GLY A 1 1008 ? -60.672 -10.393 27.986 1.00 89.56 1008 GLY A CA 1
ATOM 8063 C C . GLY A 1 1008 ? -60.918 -9.502 26.761 1.00 89.56 1008 GLY A C 1
ATOM 8064 O O . GLY A 1 1008 ? -61.894 -9.721 26.053 1.00 89.56 1008 GLY A O 1
ATOM 8065 N N . LYS A 1 1009 ? -60.061 -8.509 26.477 1.00 95.12 1009 LYS A N 1
ATOM 8066 C CA . LYS A 1 1009 ? -60.194 -7.690 25.265 1.00 95.12 1009 LYS A CA 1
ATOM 8067 C C . LYS A 1 1009 ? -59.777 -8.503 24.036 1.00 95.12 1009 LYS A C 1
ATOM 8069 O O . LYS A 1 1009 ? -58.584 -8.737 23.851 1.00 95.12 1009 LYS A O 1
ATOM 8074 N N . MET A 1 1010 ? -60.739 -8.872 23.188 1.00 94.31 1010 MET A N 1
ATOM 8075 C CA . MET A 1 1010 ? -60.500 -9.729 22.015 1.00 94.31 1010 MET A CA 1
ATOM 8076 C C . MET A 1 1010 ? -59.455 -9.146 21.051 1.00 94.31 1010 MET A C 1
ATOM 8078 O O . MET A 1 1010 ? -58.613 -9.884 20.554 1.00 94.31 1010 MET A O 1
ATOM 8082 N N . ALA A 1 1011 ? -59.404 -7.818 20.876 1.00 95.00 1011 ALA A N 1
ATOM 8083 C CA . ALA A 1 1011 ? -58.412 -7.171 20.004 1.00 95.00 1011 ALA A CA 1
ATOM 8084 C C . ALA A 1 1011 ? -56.950 -7.341 20.477 1.00 95.00 1011 ALA A C 1
ATOM 8086 O O . ALA A 1 1011 ? -56.022 -7.122 19.698 1.00 95.00 1011 ALA A O 1
ATOM 8087 N N . GLN A 1 1012 ? -56.735 -7.725 21.744 1.00 97.12 1012 GLN A N 1
ATOM 8088 C CA . GLN A 1 1012 ? -55.423 -8.059 22.317 1.00 97.12 1012 GLN A CA 1
ATOM 8089 C C . GLN A 1 1012 ? -55.162 -9.574 22.383 1.00 97.12 1012 GLN A C 1
ATOM 8091 O O . GLN A 1 1012 ? -54.123 -9.986 22.902 1.00 97.12 1012 GLN A O 1
ATOM 8096 N N . GLN A 1 1013 ? -56.097 -10.402 21.913 1.00 97.75 1013 GLN A N 1
ATOM 8097 C CA . GLN A 1 1013 ? -55.973 -11.855 21.894 1.00 97.75 1013 GLN A CA 1
ATOM 8098 C C . GLN A 1 1013 ? -55.509 -12.329 20.518 1.00 97.75 1013 GLN A C 1
ATOM 8100 O O . GLN A 1 1013 ? -56.087 -11.987 19.486 1.00 97.75 1013 GLN A O 1
ATOM 8105 N N . TRP A 1 1014 ? -54.452 -13.131 20.528 1.00 96.88 1014 TRP A N 1
ATOM 8106 C CA . TRP A 1 1014 ? -53.738 -13.595 19.353 1.00 96.88 1014 TRP A CA 1
ATOM 8107 C C . TRP A 1 1014 ? -53.556 -15.107 19.414 1.00 96.88 1014 TRP A C 1
ATOM 8109 O O . TRP A 1 1014 ? -53.171 -15.664 20.446 1.00 96.88 1014 TRP A O 1
ATOM 8119 N N . GLU A 1 1015 ? -53.795 -15.778 18.297 1.00 95.81 1015 GLU A N 1
ATOM 8120 C CA . GLU A 1 1015 ? -53.623 -17.218 18.155 1.00 95.81 1015 GLU A CA 1
ATOM 8121 C C . GLU A 1 1015 ? -52.569 -17.526 17.095 1.00 95.81 1015 GLU A C 1
ATOM 8123 O O . GLU A 1 1015 ? -52.720 -17.182 15.922 1.00 95.81 1015 GLU A O 1
ATOM 8128 N N . PHE A 1 1016 ? -51.499 -18.188 17.532 1.00 95.38 1016 PHE A N 1
ATOM 8129 C CA . PHE A 1 1016 ? -50.513 -18.800 16.648 1.00 95.38 1016 PHE A CA 1
ATOM 8130 C C . PHE A 1 1016 ? -51.058 -20.125 16.115 1.00 95.38 1016 PHE A C 1
ATOM 8132 O O . PHE A 1 1016 ? -51.601 -20.916 16.886 1.00 95.38 1016 PHE A O 1
ATOM 8139 N N . SER A 1 1017 ? -50.833 -20.422 14.836 1.00 93.75 1017 SER A N 1
ATOM 8140 C CA . SER A 1 1017 ? -51.237 -21.710 14.254 1.00 93.75 1017 SER A CA 1
ATOM 8141 C C . SER A 1 1017 ? -50.511 -22.919 14.862 1.00 93.75 1017 SER A C 1
ATOM 8143 O O . SER A 1 1017 ? -51.075 -24.008 14.895 1.00 93.75 1017 SER A O 1
ATOM 8145 N N . TYR A 1 1018 ? -49.278 -22.753 15.357 1.00 95.31 1018 TYR A N 1
ATOM 8146 C CA . TYR A 1 1018 ? -48.559 -23.775 16.125 1.00 95.31 1018 TYR A CA 1
ATOM 8147 C C . TYR A 1 1018 ? -47.866 -23.162 17.346 1.00 95.31 1018 TYR A C 1
ATOM 8149 O O . TYR A 1 1018 ? -47.178 -22.146 17.245 1.00 95.31 1018 TYR A O 1
ATOM 8157 N N . VAL A 1 1019 ? -48.013 -23.809 18.507 1.00 95.56 1019 VAL A N 1
ATOM 8158 C CA . VAL A 1 1019 ? -47.403 -23.391 19.779 1.00 95.56 1019 VAL A CA 1
ATOM 8159 C C . VAL A 1 1019 ? -46.816 -24.598 20.501 1.00 95.56 1019 VAL A C 1
ATOM 8161 O O . VAL A 1 1019 ? -47.542 -25.512 20.896 1.00 95.56 1019 VAL A O 1
ATOM 8164 N N . ASN A 1 1020 ? -45.516 -24.556 20.783 1.00 96.12 1020 ASN A N 1
ATOM 8165 C CA . ASN A 1 1020 ? -44.866 -25.485 21.696 1.00 96.12 1020 ASN A CA 1
ATOM 8166 C C . ASN A 1 1020 ? -45.016 -24.960 23.137 1.00 96.12 1020 ASN A C 1
ATOM 8168 O O . ASN A 1 1020 ? -44.202 -24.180 23.639 1.00 96.12 1020 ASN A O 1
ATOM 8172 N N . LYS A 1 1021 ? -46.097 -25.378 23.812 1.00 92.44 1021 LYS A N 1
ATOM 8173 C CA . LYS A 1 1021 ? -46.483 -24.868 25.145 1.00 92.44 1021 LYS A CA 1
ATOM 8174 C C . LYS A 1 1021 ? -45.368 -24.993 26.190 1.00 92.44 1021 LYS A C 1
ATOM 8176 O O . LYS A 1 1021 ? -45.202 -24.098 27.015 1.00 92.44 1021 LYS A O 1
ATOM 8181 N N . LYS A 1 1022 ? -44.590 -26.081 26.134 1.00 92.88 1022 LYS A N 1
ATOM 8182 C CA . LYS A 1 1022 ? -43.462 -26.324 27.043 1.00 92.88 1022 LYS A CA 1
ATOM 8183 C C . LYS A 1 1022 ? -42.369 -25.269 26.851 1.00 92.88 1022 LYS A C 1
ATOM 8185 O O . LYS A 1 1022 ? -41.972 -24.629 27.822 1.00 92.88 1022 LYS A O 1
ATOM 8190 N N . LEU A 1 1023 ? -41.936 -25.040 25.608 1.00 92.69 1023 LEU A N 1
ATOM 8191 C CA . LEU A 1 1023 ? -40.885 -24.064 25.301 1.00 92.69 1023 LEU A CA 1
ATOM 8192 C C . LEU A 1 1023 ? -41.297 -22.627 25.635 1.00 92.69 1023 LEU A C 1
ATOM 8194 O O . LEU A 1 1023 ? -40.466 -21.864 26.130 1.00 92.69 1023 LEU A O 1
ATOM 8198 N N . VAL A 1 1024 ? -42.562 -22.256 25.400 1.00 91.56 1024 VAL A N 1
ATOM 8199 C CA . VAL A 1 1024 ? -43.087 -20.931 25.774 1.00 91.56 1024 VAL A CA 1
ATOM 8200 C C . VAL A 1 1024 ? -42.946 -20.695 27.281 1.00 91.56 1024 VAL A C 1
ATOM 8202 O O . VAL A 1 1024 ? -42.372 -19.684 27.687 1.00 91.56 1024 VAL A O 1
ATOM 8205 N N . GLU A 1 1025 ? -43.399 -21.633 28.118 1.00 90.81 1025 GLU A N 1
ATOM 8206 C CA . GLU A 1 1025 ? -43.336 -21.488 29.580 1.00 90.81 1025 GLU A CA 1
ATOM 8207 C C . GLU A 1 1025 ? -41.906 -21.568 30.138 1.00 90.81 1025 GLU A C 1
ATOM 8209 O O . GLU A 1 1025 ? -41.570 -20.868 31.097 1.00 90.81 1025 GLU A O 1
ATOM 8214 N N . GLU A 1 1026 ? -41.032 -22.376 29.534 1.00 88.88 1026 GLU A N 1
ATOM 8215 C CA . GLU A 1 1026 ? -39.614 -22.437 29.906 1.00 88.88 1026 GLU A CA 1
ATOM 8216 C C . GLU A 1 1026 ? -38.884 -21.128 29.569 1.00 88.88 1026 GLU A C 1
ATOM 8218 O O . GLU A 1 1026 ? -38.214 -20.546 30.427 1.00 88.88 1026 GLU A O 1
ATOM 8223 N N . ARG A 1 1027 ? -39.048 -20.607 28.346 1.00 88.12 1027 ARG A N 1
ATOM 8224 C CA . ARG A 1 1027 ? -38.337 -19.403 27.879 1.00 88.12 1027 ARG A CA 1
ATOM 8225 C C . ARG A 1 1027 ? -38.871 -18.107 28.481 1.00 88.12 1027 ARG A C 1
ATOM 8227 O O . ARG A 1 1027 ? -38.110 -17.146 28.601 1.00 88.12 1027 ARG A O 1
ATOM 8234 N N . LYS A 1 1028 ? -40.128 -18.080 28.929 1.00 83.31 1028 LYS A N 1
ATOM 8235 C CA . LYS A 1 1028 ? -40.722 -16.973 29.702 1.00 83.31 1028 LYS A CA 1
ATOM 8236 C C . LYS A 1 1028 ? -39.984 -16.703 31.019 1.00 83.31 1028 LYS A C 1
ATOM 8238 O O . LYS A 1 1028 ? -39.941 -15.565 31.481 1.00 83.31 1028 LYS A O 1
ATOM 8243 N N . LYS A 1 1029 ? -39.370 -17.734 31.611 1.00 82.75 1029 LYS A N 1
ATOM 8244 C CA . LYS A 1 1029 ? -38.609 -17.639 32.871 1.00 82.75 1029 LYS A CA 1
ATOM 8245 C C . LYS A 1 1029 ? -37.179 -17.124 32.678 1.00 82.75 1029 LYS A C 1
ATOM 8247 O O . LYS A 1 1029 ? -36.515 -16.809 33.664 1.00 82.75 1029 LYS A O 1
ATOM 8252 N N . LEU A 1 1030 ? -36.694 -17.027 31.437 1.00 78.56 1030 LEU A N 1
ATOM 8253 C CA . LEU A 1 1030 ? -35.338 -16.559 31.161 1.00 78.56 1030 LEU A CA 1
ATOM 8254 C C . LEU A 1 1030 ? -35.217 -15.041 31.411 1.00 78.56 1030 LEU A C 1
ATOM 8256 O O . LEU A 1 1030 ? -36.107 -14.274 31.018 1.00 78.56 1030 LEU A O 1
ATOM 8260 N N . PRO A 1 1031 ? -34.121 -14.574 32.039 1.00 70.31 1031 PRO A N 1
ATOM 8261 C CA . PRO A 1 1031 ? -33.871 -13.148 32.246 1.00 70.31 1031 PRO A CA 1
ATOM 8262 C C . PRO A 1 1031 ? -33.695 -12.410 30.913 1.00 70.31 1031 PRO A C 1
ATOM 8264 O O . PRO A 1 1031 ? -33.589 -13.025 29.850 1.00 70.31 1031 PRO A O 1
ATOM 8267 N N . ASP A 1 1032 ? -33.722 -11.075 30.940 1.00 68.38 1032 ASP A N 1
ATOM 8268 C CA . ASP A 1 1032 ? -33.398 -10.308 29.734 1.00 68.38 1032 ASP A CA 1
ATOM 8269 C C . ASP A 1 1032 ? -31.935 -10.506 29.358 1.00 68.38 1032 ASP A C 1
ATOM 8271 O O . ASP A 1 1032 ? -31.051 -10.549 30.214 1.00 68.38 1032 ASP A O 1
ATOM 8275 N N . ARG A 1 1033 ? -31.700 -10.676 28.058 1.00 70.50 1033 ARG A N 1
ATOM 8276 C CA . ARG A 1 1033 ? -30.367 -10.951 27.522 1.00 70.50 1033 ARG A CA 1
ATOM 8277 C C . ARG A 1 1033 ? -29.471 -9.727 27.665 1.00 70.50 1033 ARG A C 1
ATOM 8279 O O . ARG A 1 1033 ? -28.264 -9.867 27.838 1.00 70.50 1033 ARG A O 1
ATOM 8286 N N . ASN A 1 1034 ? -30.060 -8.534 27.664 1.00 62.16 1034 ASN A N 1
ATOM 8287 C CA . ASN A 1 1034 ? -29.360 -7.300 27.964 1.00 62.16 1034 ASN A CA 1
ATOM 8288 C C . ASN A 1 1034 ? -29.628 -6.866 29.416 1.00 62.16 1034 ASN A C 1
ATOM 8290 O O . ASN A 1 1034 ? -30.720 -6.417 29.746 1.00 62.16 1034 ASN A O 1
ATOM 8294 N N . ASN A 1 1035 ? -28.624 -6.970 30.292 1.00 45.62 1035 ASN A N 1
ATOM 8295 C CA . ASN A 1 1035 ? -28.728 -6.542 31.698 1.00 45.62 1035 ASN A CA 1
ATOM 8296 C C . ASN A 1 1035 ? -28.350 -5.055 31.916 1.00 45.62 1035 ASN A C 1
ATOM 8298 O O . ASN A 1 1035 ? -28.063 -4.630 33.038 1.00 45.62 1035 ASN A O 1
ATOM 8302 N N . GLY A 1 1036 ? -28.338 -4.243 30.852 1.00 38.19 1036 GLY A N 1
ATOM 8303 C CA . GLY A 1 1036 ? -28.037 -2.809 30.908 1.00 38.19 1036 GLY A CA 1
ATOM 8304 C C . GLY A 1 1036 ? -29.192 -1.990 31.499 1.00 38.19 1036 GLY A C 1
ATOM 8305 O O . GLY A 1 1036 ? -30.276 -1.916 30.929 1.00 38.19 1036 GLY A O 1
ATOM 8306 N N . ARG A 1 1037 ? -28.963 -1.373 32.664 1.00 28.91 1037 ARG A N 1
ATOM 8307 C CA . ARG A 1 1037 ? -29.927 -0.558 33.428 1.00 28.91 1037 ARG A CA 1
ATOM 8308 C C . ARG A 1 1037 ? -30.677 0.491 32.585 1.00 28.91 1037 ARG A C 1
ATOM 8310 O O . ARG A 1 1037 ? -30.076 1.242 31.826 1.00 28.91 1037 ARG A O 1
ATOM 8317 N N . ARG A 1 1038 ? -31.978 0.640 32.888 1.00 25.30 1038 ARG A N 1
ATOM 8318 C CA . ARG A 1 1038 ? -32.828 1.818 32.607 1.00 25.30 1038 ARG A CA 1
ATOM 8319 C C . ARG A 1 1038 ? -32.063 3.129 32.850 1.00 25.30 1038 ARG A C 1
ATOM 8321 O O . ARG A 1 1038 ? -31.839 3.492 34.006 1.00 25.30 1038 ARG A O 1
ATOM 8328 N N . ILE A 1 1039 ? -31.776 3.897 31.802 1.00 22.42 1039 ILE A N 1
ATOM 8329 C CA . ILE A 1 1039 ? -31.496 5.329 31.952 1.00 22.42 1039 ILE A CA 1
ATOM 8330 C C . ILE A 1 1039 ? -32.851 6.021 32.125 1.00 22.42 1039 ILE A C 1
ATOM 8332 O O . ILE A 1 1039 ? -33.633 6.151 31.185 1.00 22.42 1039 ILE A O 1
ATOM 8336 N N . LYS A 1 1040 ? -33.163 6.412 33.365 1.00 19.78 1040 LYS A N 1
ATOM 8337 C CA . LYS A 1 1040 ? -34.284 7.302 33.689 1.00 19.78 1040 LYS A CA 1
ATOM 8338 C C . LYS A 1 1040 ? -33.973 8.694 33.126 1.00 19.78 1040 LYS A C 1
ATOM 8340 O O . LYS A 1 1040 ? -33.410 9.522 33.834 1.00 19.78 1040 LYS A O 1
ATOM 8345 N N . SER A 1 1041 ? -34.324 8.979 31.875 1.00 20.52 1041 SER A N 1
ATOM 8346 C CA . SER A 1 1041 ? -34.399 10.368 31.422 1.00 20.52 1041 SER A CA 1
ATOM 8347 C C . SER A 1 1041 ? -35.732 10.959 31.888 1.00 20.52 1041 SER A C 1
ATOM 8349 O O . SER A 1 1041 ? -36.804 10.699 31.343 1.00 20.52 1041 SER A O 1
ATOM 8351 N N . ASN A 1 1042 ? -35.662 11.739 32.966 1.00 18.91 1042 ASN A N 1
ATOM 8352 C CA . ASN A 1 1042 ? -36.729 12.631 33.406 1.00 18.91 1042 ASN A CA 1
ATOM 8353 C C . ASN A 1 1042 ? -36.913 13.736 32.352 1.00 18.91 1042 ASN A C 1
ATOM 8355 O O . ASN A 1 1042 ? -36.386 14.831 32.512 1.00 18.91 1042 ASN A O 1
ATOM 8359 N N . MET A 1 1043 ? -37.638 13.475 31.263 1.00 18.88 1043 MET A N 1
ATOM 8360 C CA . MET A 1 1043 ? -38.170 14.560 30.437 1.00 18.88 1043 MET A CA 1
ATOM 8361 C C . MET A 1 1043 ? -39.573 14.899 30.923 1.00 18.88 1043 MET A C 1
ATOM 8363 O O . MET A 1 1043 ? -40.540 14.155 30.742 1.00 18.88 1043 MET A O 1
ATOM 8367 N N . SER A 1 1044 ? -39.624 16.037 31.607 1.00 20.86 1044 SER A N 1
ATOM 8368 C CA . SER A 1 1044 ? -40.810 16.703 32.107 1.00 20.86 1044 SER A CA 1
ATOM 8369 C C . SER A 1 1044 ? -41.873 16.858 31.022 1.00 20.86 1044 SER A C 1
ATOM 8371 O O . SER A 1 1044 ? -41.607 17.219 29.874 1.00 20.86 1044 SER A O 1
ATOM 8373 N N . ARG A 1 1045 ? -43.109 16.623 31.449 1.00 20.31 1045 ARG A N 1
ATOM 8374 C CA . ARG A 1 1045 ? -44.351 16.862 30.720 1.00 20.31 1045 ARG A CA 1
ATOM 8375 C C . ARG A 1 1045 ? -44.530 18.355 30.401 1.00 20.31 1045 ARG A C 1
ATOM 8377 O O . ARG A 1 1045 ? -44.115 19.201 31.182 1.00 20.31 1045 ARG A O 1
ATOM 8384 N N . SER A 1 1046 ? -45.293 18.623 29.336 1.00 22.73 1046 SER A N 1
ATOM 8385 C CA . SER A 1 1046 ? -45.755 19.939 28.845 1.00 22.73 1046 SER A CA 1
ATOM 8386 C C . SER A 1 1046 ? -44.648 20.743 28.150 1.00 22.73 1046 SER A C 1
ATOM 8388 O O . SER A 1 1046 ? -43.667 21.111 28.766 1.00 22.73 1046 SER A O 1
ATOM 8390 N N . SER A 1 1047 ? -44.676 20.938 26.830 1.00 23.23 1047 SER A N 1
ATOM 8391 C CA . SER A 1 1047 ? -45.407 22.057 26.225 1.00 23.23 1047 SER A CA 1
ATOM 8392 C C . SER A 1 1047 ? -45.398 21.966 24.684 1.00 23.23 1047 SER A C 1
ATOM 8394 O O . SER A 1 1047 ? -44.707 22.704 23.993 1.00 23.23 1047 SER A O 1
ATOM 8396 N N . THR A 1 1048 ? -46.147 21.050 24.066 1.00 22.02 1048 THR A N 1
ATOM 8397 C CA . THR A 1 1048 ? -46.311 21.109 22.589 1.00 22.02 1048 THR A CA 1
ATOM 8398 C C . THR A 1 1048 ? -47.634 20.509 22.133 1.00 22.02 1048 THR A C 1
ATOM 8400 O O . THR A 1 1048 ? -47.709 19.726 21.194 1.00 22.02 1048 THR A O 1
ATOM 8403 N N . ARG A 1 1049 ? -48.716 20.849 22.846 1.00 22.58 1049 ARG A N 1
ATOM 8404 C CA . ARG A 1 1049 ? -50.064 20.331 22.565 1.00 22.58 1049 ARG A CA 1
ATOM 8405 C C . ARG A 1 1049 ? -51.030 21.334 21.931 1.00 22.58 1049 ARG A C 1
ATOM 8407 O O . ARG A 1 1049 ? -52.207 21.007 21.851 1.00 22.58 1049 ARG A O 1
ATOM 8414 N N . LEU A 1 1050 ? -50.580 22.499 21.444 1.00 25.28 1050 LEU A N 1
ATOM 8415 C CA . LEU A 1 1050 ? -51.525 23.513 20.941 1.00 25.28 1050 LEU A CA 1
ATOM 8416 C C . LEU A 1 1050 ? -51.336 24.079 19.526 1.00 25.28 1050 LEU A C 1
ATOM 8418 O O . LEU A 1 1050 ? -52.225 24.802 19.095 1.00 25.28 1050 LEU A O 1
ATOM 8422 N N . PHE A 1 1051 ? -50.296 23.741 18.754 1.00 25.83 1051 PHE A N 1
ATOM 8423 C CA . PHE A 1 1051 ? -50.094 24.427 17.459 1.00 25.83 1051 PHE A CA 1
ATOM 8424 C C . PHE A 1 1051 ? -50.529 23.669 16.193 1.00 25.83 1051 PHE A C 1
ATOM 8426 O O . PHE A 1 1051 ? -50.644 24.275 15.134 1.00 25.83 1051 PHE A O 1
ATOM 8433 N N . PHE A 1 1052 ? -50.862 22.376 16.271 1.00 24.53 1052 PHE A N 1
ATOM 8434 C CA . PHE A 1 1052 ? -51.117 21.567 15.063 1.00 24.53 1052 PHE A CA 1
ATOM 8435 C C . PHE A 1 1052 ? -52.587 21.291 14.722 1.00 24.53 1052 PHE A C 1
ATOM 8437 O O . PHE A 1 1052 ? -52.872 20.512 13.816 1.00 24.53 1052 PHE A O 1
ATOM 8444 N N . ARG A 1 1053 ? -53.550 21.938 15.395 1.00 25.69 1053 ARG A N 1
ATOM 8445 C CA . ARG A 1 1053 ? -54.982 21.636 15.194 1.00 25.69 1053 ARG A CA 1
ATOM 8446 C C . ARG A 1 1053 ? -55.781 22.592 14.305 1.00 25.69 1053 ARG A C 1
ATOM 8448 O O . ARG A 1 1053 ? -56.990 22.403 14.222 1.00 25.69 1053 ARG A O 1
ATOM 8455 N N . LYS A 1 1054 ? -55.171 23.558 13.599 1.00 29.38 1054 LYS A N 1
ATOM 8456 C CA . LYS A 1 1054 ? -55.960 24.495 12.764 1.00 29.38 1054 LYS A CA 1
ATOM 8457 C C . LYS A 1 1054 ? -55.681 24.600 11.262 1.00 29.38 1054 LYS A C 1
ATOM 8459 O O . LYS A 1 1054 ? -56.545 25.148 10.597 1.00 29.38 1054 LYS A O 1
ATOM 8464 N N . ASN A 1 1055 ? -54.638 23.995 10.686 1.00 30.25 1055 ASN A N 1
ATOM 8465 C CA . ASN A 1 1055 ? -54.363 24.197 9.244 1.00 30.25 1055 ASN A CA 1
ATOM 8466 C C . ASN A 1 1055 ? -54.480 22.965 8.329 1.00 30.25 1055 ASN A C 1
ATOM 8468 O O . ASN A 1 1055 ? -54.311 23.099 7.124 1.00 30.25 1055 ASN A O 1
ATOM 8472 N N . ILE A 1 1056 ? -54.857 21.784 8.833 1.00 29.98 1056 ILE A N 1
ATOM 8473 C CA . ILE A 1 1056 ? -55.011 20.588 7.972 1.00 29.98 1056 ILE A CA 1
ATOM 8474 C C . ILE A 1 1056 ? -56.427 20.457 7.373 1.00 29.98 1056 ILE A C 1
ATOM 8476 O O . ILE A 1 1056 ? -56.618 19.754 6.386 1.00 29.98 1056 ILE A O 1
ATOM 8480 N N . LYS A 1 1057 ? -57.423 21.206 7.870 1.00 32.06 1057 LYS A N 1
ATOM 8481 C CA . LYS A 1 1057 ? -58.786 21.164 7.306 1.00 32.06 1057 LYS A CA 1
ATOM 8482 C C . LYS A 1 1057 ? -58.976 21.938 5.996 1.00 32.06 1057 LYS A C 1
ATOM 8484 O O . LYS A 1 1057 ? -60.002 21.744 5.361 1.00 32.06 1057 LYS A O 1
ATOM 8489 N N . PHE A 1 1058 ? -58.003 22.737 5.556 1.00 32.09 1058 PHE A N 1
ATOM 8490 C CA . PHE A 1 1058 ? -58.097 23.449 4.273 1.00 32.09 1058 PHE A CA 1
ATOM 8491 C C . PHE A 1 1058 ? -57.302 22.806 3.130 1.00 32.09 1058 PHE A C 1
ATOM 8493 O O . PHE A 1 1058 ? -57.554 23.116 1.973 1.00 32.09 1058 PHE A O 1
ATOM 8500 N N . ALA A 1 1059 ? -56.402 21.860 3.414 1.00 32.34 1059 ALA A N 1
ATOM 8501 C CA . ALA A 1 1059 ? -55.618 21.199 2.366 1.00 32.34 1059 ALA A CA 1
ATOM 8502 C C . ALA A 1 1059 ? -56.337 19.994 1.727 1.00 32.34 1059 ALA A C 1
ATOM 8504 O O . ALA A 1 1059 ? -55.990 19.584 0.624 1.00 32.34 1059 ALA A O 1
ATOM 8505 N N . ILE A 1 1060 ? -57.359 19.439 2.389 1.00 31.72 1060 ILE A N 1
ATOM 8506 C CA . ILE A 1 1060 ? -58.061 18.230 1.919 1.00 31.72 1060 ILE A CA 1
ATOM 8507 C C . ILE A 1 1060 ? -59.182 18.557 0.914 1.00 31.72 1060 ILE A C 1
ATOM 8509 O O . ILE A 1 1060 ? -59.644 17.668 0.207 1.00 31.72 1060 ILE A O 1
ATOM 8513 N N . PHE A 1 1061 ? -59.572 19.827 0.759 1.00 30.38 1061 PHE A N 1
ATOM 8514 C CA . PHE A 1 1061 ? -60.696 20.196 -0.113 1.00 30.38 1061 PHE A CA 1
ATOM 8515 C C . PHE A 1 1061 ? -60.326 20.655 -1.531 1.00 30.38 1061 PHE A C 1
ATOM 8517 O O . PHE A 1 1061 ? -61.224 20.843 -2.345 1.00 30.38 1061 PHE A O 1
ATOM 8524 N N . SER A 1 1062 ? -59.038 20.768 -1.874 1.00 35.09 1062 SER A N 1
ATOM 8525 C CA . SER A 1 1062 ? -58.634 21.326 -3.181 1.00 35.09 1062 SER A CA 1
ATOM 8526 C C . SER A 1 1062 ? -57.903 20.353 -4.109 1.00 35.09 1062 SER A C 1
ATOM 8528 O O . SER A 1 1062 ? -57.594 20.719 -5.237 1.00 35.09 1062 SER A O 1
ATOM 8530 N N . ILE A 1 1063 ? -57.627 19.115 -3.683 1.00 34.28 1063 ILE A N 1
ATOM 8531 C CA . ILE A 1 1063 ? -56.817 18.168 -4.480 1.00 34.28 1063 ILE A CA 1
ATOM 8532 C C . ILE A 1 1063 ? -57.663 17.065 -5.146 1.00 34.28 1063 ILE A C 1
ATOM 8534 O O . ILE A 1 1063 ? -57.180 16.366 -6.031 1.00 34.28 1063 ILE A O 1
ATOM 8538 N N . LEU A 1 1064 ? -58.955 16.949 -4.826 1.00 30.91 1064 LEU A N 1
ATOM 8539 C CA . LEU A 1 1064 ? -59.778 15.817 -5.275 1.00 30.91 1064 LEU A CA 1
ATOM 8540 C C . LEU A 1 1064 ? -60.644 16.032 -6.530 1.00 30.91 1064 LEU A C 1
ATOM 8542 O O . LEU A 1 1064 ? -61.411 15.136 -6.857 1.00 30.91 1064 LEU A O 1
ATOM 8546 N N . ILE A 1 1065 ? -60.528 17.143 -7.275 1.00 33.84 1065 ILE A N 1
ATOM 8547 C CA . ILE A 1 1065 ? -61.387 17.354 -8.471 1.00 33.84 1065 ILE A CA 1
ATOM 8548 C C . ILE A 1 1065 ? -60.642 17.672 -9.786 1.00 33.84 1065 ILE A C 1
ATOM 8550 O O . ILE A 1 1065 ? -61.266 17.650 -10.838 1.00 33.84 1065 ILE A O 1
ATOM 8554 N N . ILE A 1 1066 ? -59.314 17.858 -9.824 1.00 33.50 1066 ILE A N 1
ATOM 8555 C CA . ILE A 1 1066 ? -58.642 18.271 -11.089 1.00 33.50 1066 ILE A CA 1
ATOM 8556 C C . ILE A 1 1066 ? -57.637 17.235 -11.646 1.00 33.50 1066 ILE A C 1
ATOM 8558 O O . ILE A 1 1066 ? -57.070 17.415 -12.719 1.00 33.50 1066 ILE A O 1
ATOM 8562 N N . GLY A 1 1067 ? -57.458 16.078 -11.003 1.00 31.41 1067 GLY A N 1
ATOM 8563 C CA . GLY A 1 1067 ? -56.507 15.057 -11.482 1.00 31.41 1067 GLY A CA 1
ATOM 8564 C C . GLY A 1 1067 ? -57.021 14.117 -12.582 1.00 31.41 1067 GLY A C 1
ATOM 8565 O O . GLY A 1 1067 ? -56.222 13.497 -13.282 1.00 31.41 1067 GLY A O 1
ATOM 8566 N N . SER A 1 1068 ? -58.338 13.993 -12.756 1.00 35.19 1068 SER A N 1
ATOM 8567 C CA . SER A 1 1068 ? -58.930 12.842 -13.458 1.00 35.19 1068 SER A CA 1
ATOM 8568 C C . SER A 1 1068 ? -59.094 13.003 -14.974 1.00 35.19 1068 SER A C 1
ATOM 8570 O O . SER A 1 1068 ? -59.662 12.121 -15.610 1.00 35.19 1068 SER A O 1
ATOM 8572 N N . SER A 1 1069 ? -58.606 14.090 -15.582 1.00 36.56 1069 SER A N 1
ATOM 8573 C CA . SER A 1 1069 ? -58.856 14.362 -17.013 1.00 36.56 1069 SER A CA 1
ATOM 8574 C C . SER A 1 1069 ? -57.615 14.637 -17.865 1.00 36.56 1069 SER A C 1
ATOM 8576 O O . SER A 1 1069 ? -57.756 14.891 -19.056 1.00 36.56 1069 SER A O 1
ATOM 8578 N N . ILE A 1 1070 ? -56.397 14.534 -17.323 1.00 33.38 1070 ILE A N 1
ATOM 8579 C CA . ILE A 1 1070 ? -55.170 14.798 -18.109 1.00 33.38 1070 ILE A CA 1
ATOM 8580 C C . ILE A 1 1070 ? -54.490 13.512 -18.612 1.00 33.38 1070 ILE A C 1
ATOM 8582 O O . ILE A 1 1070 ? -53.701 13.554 -19.551 1.00 33.38 1070 ILE A O 1
ATOM 8586 N N . LEU A 1 1071 ? -54.850 12.340 -18.081 1.00 33.50 1071 LEU A N 1
ATOM 8587 C CA . LEU A 1 1071 ? -54.202 11.075 -18.453 1.00 33.50 1071 LEU A CA 1
ATOM 8588 C C . LEU A 1 1071 ? -54.854 10.316 -19.618 1.00 33.50 1071 LEU A C 1
ATOM 8590 O O . LEU A 1 1071 ? -54.292 9.316 -20.050 1.00 33.50 1071 LEU A O 1
ATOM 8594 N N . LEU A 1 1072 ? -55.971 10.802 -20.175 1.00 31.53 1072 LEU A N 1
ATOM 8595 C CA . LEU A 1 1072 ? -56.623 10.146 -21.318 1.00 31.53 1072 LEU A CA 1
ATOM 8596 C C . LEU A 1 1072 ? -56.491 10.882 -22.660 1.00 31.53 1072 LEU A C 1
ATOM 8598 O O . LEU A 1 1072 ? -56.907 10.331 -23.673 1.00 31.53 1072 LEU A O 1
ATOM 8602 N N . LEU A 1 1073 ? -55.902 12.084 -22.711 1.00 29.09 1073 LEU A N 1
ATOM 8603 C CA . LEU A 1 1073 ? -55.872 12.878 -23.952 1.00 29.09 1073 LEU A CA 1
ATOM 8604 C C . LEU A 1 1073 ? -54.519 12.955 -24.674 1.00 29.09 1073 LEU A C 1
ATOM 8606 O O . LEU A 1 1073 ? -54.439 13.566 -25.732 1.00 29.09 1073 LEU A O 1
ATOM 8610 N N . LEU A 1 1074 ? -53.466 12.308 -24.168 1.00 28.41 1074 LEU A N 1
ATOM 8611 C CA . LEU A 1 1074 ? -52.157 12.288 -24.845 1.00 28.41 1074 LEU A CA 1
ATOM 8612 C C . LEU A 1 1074 ? -51.856 10.982 -25.596 1.00 28.41 1074 LEU A C 1
ATOM 8614 O O . LEU A 1 1074 ? -50.743 10.795 -26.076 1.00 28.41 1074 LEU A O 1
ATOM 8618 N N . GLN A 1 1075 ? -52.850 10.105 -25.761 1.00 29.02 1075 GLN A N 1
ATOM 8619 C CA . GLN A 1 1075 ? -52.716 8.867 -26.540 1.00 29.02 1075 GLN A CA 1
ATOM 8620 C C . GLN A 1 1075 ? -53.267 8.947 -27.973 1.00 29.02 1075 GLN A C 1
ATOM 8622 O O . GLN A 1 1075 ? -53.319 7.930 -28.657 1.00 29.02 1075 GLN A O 1
ATOM 8627 N N . ILE A 1 1076 ? -53.629 10.137 -28.466 1.00 28.66 1076 ILE A N 1
ATOM 8628 C CA . ILE A 1 1076 ? -54.107 10.323 -29.846 1.00 28.66 1076 ILE A CA 1
ATOM 8629 C C . ILE A 1 1076 ? -53.422 11.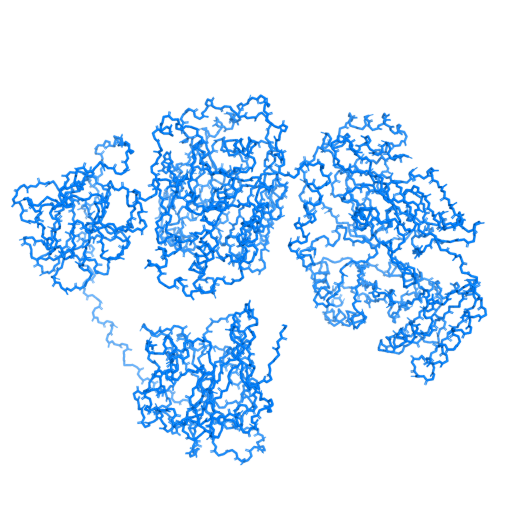538 -30.482 1.00 28.66 1076 ILE A C 1
ATOM 8631 O O . ILE A 1 1076 ? -54.055 12.546 -30.762 1.00 28.66 1076 ILE A O 1
ATOM 8635 N N . ILE A 1 1077 ? -52.111 11.450 -30.709 1.00 26.95 1077 ILE A N 1
ATOM 8636 C CA . ILE A 1 1077 ? -51.456 12.163 -31.818 1.00 26.95 1077 ILE A CA 1
ATOM 8637 C C . ILE A 1 1077 ? -50.504 11.161 -32.476 1.00 26.95 1077 ILE A C 1
ATOM 8639 O O . ILE A 1 1077 ? -49.297 11.149 -32.252 1.00 26.95 1077 ILE A O 1
ATOM 8643 N N . ASP A 1 1078 ? -51.105 10.269 -33.258 1.00 26.69 1078 ASP A N 1
ATOM 8644 C CA . ASP A 1 1078 ? -50.432 9.396 -34.215 1.00 26.69 1078 ASP A CA 1
ATOM 8645 C C . ASP A 1 1078 ? -50.133 10.225 -35.475 1.00 26.69 1078 ASP A C 1
ATOM 8647 O O . ASP A 1 1078 ? -50.886 10.221 -36.449 1.00 26.69 1078 ASP A O 1
ATOM 8651 N N . ASN A 1 1079 ? -49.079 11.047 -35.419 1.00 26.55 1079 ASN A N 1
ATOM 8652 C CA . ASN A 1 1079 ? -48.628 11.808 -36.581 1.00 26.55 1079 ASN A CA 1
ATOM 8653 C C . ASN A 1 1079 ? -47.574 11.013 -37.352 1.00 26.55 1079 ASN A C 1
ATOM 8655 O O . ASN A 1 1079 ? -46.388 10.979 -37.025 1.00 26.55 1079 ASN A O 1
ATOM 8659 N N . ARG A 1 1080 ? -48.081 10.392 -38.417 1.00 23.20 1080 ARG A N 1
ATOM 8660 C CA . ARG A 1 1080 ? -47.374 9.790 -39.545 1.00 23.20 1080 ARG A CA 1
ATOM 8661 C C . ARG A 1 1080 ? -46.245 10.701 -40.039 1.00 23.20 1080 ARG A C 1
ATOM 8663 O O . ARG A 1 1080 ? -46.493 11.719 -40.676 1.00 23.20 1080 ARG A O 1
ATOM 8670 N N . GLY A 1 1081 ? -45.006 10.292 -39.793 1.00 23.81 1081 GLY A N 1
ATOM 8671 C CA . GLY A 1 1081 ? -43.801 10.877 -40.379 1.00 23.81 1081 GLY A CA 1
ATOM 8672 C C . GLY A 1 1081 ? -42.970 9.794 -41.056 1.00 23.81 1081 GLY A C 1
ATOM 8673 O O . GLY A 1 1081 ? -41.945 9.373 -40.532 1.00 23.81 1081 GLY A O 1
ATOM 8674 N N . SER A 1 1082 ? -43.441 9.296 -42.198 1.00 21.12 1082 SER A N 1
ATOM 8675 C CA . SER A 1 1082 ? -42.692 8.400 -43.079 1.00 21.12 1082 SER A CA 1
ATOM 8676 C C . SER A 1 1082 ? -41.572 9.181 -43.771 1.00 21.12 1082 SER A C 1
ATOM 8678 O O . SER A 1 1082 ? -41.808 9.836 -44.785 1.00 21.12 1082 SER A O 1
ATOM 8680 N N . VAL A 1 1083 ? -40.357 9.138 -43.225 1.00 23.02 1083 VAL A N 1
ATOM 8681 C CA . VAL A 1 1083 ? -39.161 9.648 -43.909 1.00 23.02 1083 VAL A CA 1
ATOM 8682 C C . VAL A 1 1083 ? -38.496 8.480 -44.631 1.00 23.02 1083 VAL A C 1
ATOM 8684 O O . VAL A 1 1083 ? -37.844 7.638 -44.017 1.00 23.02 1083 VAL A O 1
ATOM 8687 N N . ASN A 1 1084 ? -38.711 8.433 -45.947 1.00 21.81 1084 ASN A N 1
ATOM 8688 C CA . ASN A 1 1084 ? -37.961 7.610 -46.892 1.00 21.81 1084 ASN A CA 1
ATOM 8689 C C . ASN A 1 1084 ? -36.478 8.000 -46.817 1.00 21.81 1084 ASN A C 1
ATOM 8691 O O . ASN A 1 1084 ? -36.104 9.072 -47.288 1.00 21.81 1084 ASN A O 1
ATOM 8695 N N . LEU A 1 1085 ? -35.635 7.148 -46.237 1.00 23.98 1085 LEU A N 1
ATOM 8696 C CA . LEU A 1 1085 ? -34.185 7.259 -46.381 1.00 23.98 1085 LEU A CA 1
ATOM 8697 C C . LEU A 1 1085 ? -33.718 6.185 -47.358 1.00 23.98 1085 LEU A C 1
ATOM 8699 O O . LEU A 1 1085 ? -33.711 4.993 -47.060 1.00 23.98 1085 LEU A O 1
ATOM 8703 N N . GLU A 1 1086 ? -33.390 6.654 -48.558 1.00 23.64 1086 GLU A N 1
ATOM 8704 C CA . GLU A 1 1086 ? -32.825 5.892 -49.663 1.00 23.64 1086 GLU A CA 1
ATOM 8705 C C . GLU A 1 1086 ? -31.525 5.185 -49.250 1.00 23.64 1086 GLU A C 1
ATOM 8707 O O . GLU A 1 1086 ? -30.553 5.810 -48.816 1.00 23.64 1086 GLU A O 1
ATOM 8712 N N . HIS A 1 1087 ? -31.494 3.866 -49.444 1.00 25.45 1087 HIS A N 1
ATOM 8713 C CA . HIS A 1 1087 ? -30.299 3.037 -49.331 1.00 25.45 1087 HIS A CA 1
ATOM 8714 C C . HIS A 1 1087 ? -29.289 3.391 -50.437 1.00 25.45 1087 HIS A C 1
ATOM 8716 O O . HIS A 1 1087 ? -29.479 3.051 -51.604 1.00 25.45 1087 HIS A O 1
ATOM 8722 N N . LYS A 1 1088 ? -28.174 4.038 -50.075 1.00 24.50 1088 LYS A N 1
ATOM 8723 C CA . LYS A 1 1088 ? -27.025 4.238 -50.973 1.00 24.50 1088 LYS A CA 1
ATOM 8724 C C . LYS A 1 1088 ? -26.040 3.071 -50.852 1.00 24.50 1088 LYS A C 1
ATOM 8726 O O . LYS A 1 1088 ? -25.242 3.012 -49.925 1.00 24.50 1088 LYS A O 1
ATOM 8731 N N . HIS A 1 1089 ? -26.087 2.161 -51.823 1.00 27.25 1089 HIS A N 1
ATOM 8732 C CA . HIS A 1 1089 ? -25.079 1.123 -52.055 1.00 27.25 1089 HIS A CA 1
ATOM 8733 C C . HIS A 1 1089 ? -23.830 1.702 -52.738 1.00 27.25 1089 HIS A C 1
ATOM 8735 O O . HIS A 1 1089 ? -23.951 2.314 -53.800 1.00 27.25 1089 HIS A O 1
ATOM 8741 N N . LYS A 1 1090 ? -22.629 1.435 -52.202 1.00 26.52 1090 LYS A N 1
ATOM 8742 C CA . LYS A 1 1090 ? -21.381 1.363 -52.991 1.00 26.52 1090 LYS A CA 1
ATOM 8743 C C . LYS A 1 1090 ? -20.241 0.702 -52.198 1.00 26.52 1090 LYS A C 1
ATOM 8745 O O . LYS A 1 1090 ? -19.356 1.378 -51.698 1.00 26.52 1090 LYS A O 1
ATOM 8750 N N . TYR A 1 1091 ? -20.218 -0.629 -52.151 1.00 25.97 1091 TYR A N 1
ATOM 8751 C CA . TYR A 1 1091 ? -18.955 -1.365 -52.027 1.00 25.97 1091 TYR A CA 1
ATOM 8752 C C . TYR A 1 1091 ? -18.986 -2.609 -52.919 1.00 25.97 1091 TYR A C 1
ATOM 8754 O O . TYR A 1 1091 ? -20.004 -3.292 -53.024 1.00 25.97 1091 TYR A O 1
ATOM 8762 N N . LYS A 1 1092 ? -17.881 -2.828 -53.640 1.00 27.02 1092 LYS A N 1
ATOM 8763 C CA . LYS A 1 1092 ? -17.665 -3.933 -54.581 1.00 27.02 1092 LYS A CA 1
ATOM 8764 C C . LYS A 1 1092 ? -17.535 -5.242 -53.791 1.00 27.02 1092 LYS A C 1
ATOM 8766 O O . LYS A 1 1092 ? -16.518 -5.454 -53.143 1.00 27.02 1092 LYS A O 1
ATOM 8771 N N . ASN A 1 1093 ? -18.561 -6.089 -53.842 1.00 31.03 1093 ASN A N 1
ATOM 8772 C CA . ASN A 1 1093 ? -18.539 -7.442 -53.284 1.00 31.03 1093 ASN A CA 1
ATOM 8773 C C . ASN A 1 1093 ? -18.024 -8.439 -54.333 1.00 31.03 1093 ASN A C 1
ATOM 8775 O O . ASN A 1 1093 ? -18.745 -8.742 -55.281 1.00 31.03 1093 ASN A O 1
ATOM 8779 N N . ASP A 1 1094 ? -16.836 -9.002 -54.105 1.00 33.56 1094 ASP A N 1
ATOM 8780 C CA . ASP A 1 1094 ? -16.356 -10.225 -54.778 1.00 33.56 1094 ASP A CA 1
ATOM 8781 C C . ASP A 1 1094 ? -16.781 -11.513 -54.029 1.00 33.56 1094 ASP A C 1
ATOM 8783 O O . ASP A 1 1094 ? -16.361 -12.618 -54.360 1.00 33.56 1094 ASP A O 1
ATOM 8787 N N . PHE A 1 1095 ? -17.681 -11.414 -53.045 1.00 40.12 1095 PHE A N 1
ATOM 8788 C CA . PHE A 1 1095 ? -18.195 -12.549 -52.265 1.00 40.12 1095 PHE A CA 1
ATOM 8789 C C . PHE A 1 1095 ? -19.451 -13.164 -52.905 1.00 40.12 1095 PHE A C 1
ATOM 8791 O O . PHE A 1 1095 ? -20.545 -13.087 -52.349 1.00 40.12 1095 PHE A O 1
ATOM 8798 N N . LYS A 1 1096 ? -19.325 -13.722 -54.115 1.00 36.03 1096 LYS A N 1
ATOM 8799 C CA . LYS A 1 1096 ? -20.482 -14.153 -54.925 1.00 36.03 1096 LYS A CA 1
ATOM 8800 C C . LYS A 1 1096 ? -21.156 -15.477 -54.534 1.00 36.03 1096 LYS A C 1
ATOM 8802 O O . LYS A 1 1096 ? -22.219 -15.746 -55.081 1.00 36.03 1096 LYS A O 1
ATOM 8807 N N . ASP A 1 1097 ? -20.641 -16.250 -53.576 1.00 50.56 1097 ASP A N 1
ATOM 8808 C CA . ASP A 1 1097 ? -21.139 -17.625 -53.361 1.00 50.56 1097 ASP A CA 1
ATOM 8809 C C . ASP A 1 1097 ? -21.878 -17.911 -52.043 1.00 50.56 1097 ASP A C 1
ATOM 8811 O O . ASP A 1 1097 ? -22.390 -19.016 -51.856 1.00 50.56 1097 ASP A O 1
ATOM 8815 N N . TYR A 1 1098 ? -22.051 -16.938 -51.144 1.00 54.88 1098 TYR A N 1
ATOM 8816 C CA . TYR A 1 1098 ? -22.830 -17.177 -49.922 1.00 54.88 1098 TYR A CA 1
ATOM 8817 C C . TYR A 1 1098 ? -24.322 -16.895 -50.150 1.00 54.88 1098 TYR A C 1
ATOM 8819 O O . TYR A 1 1098 ? -24.746 -15.745 -50.231 1.00 54.88 1098 TYR A O 1
ATOM 8827 N N . LYS A 1 1099 ? -25.144 -17.951 -50.226 1.00 77.06 1099 LYS A N 1
ATOM 8828 C CA . LYS A 1 1099 ? -26.617 -17.852 -50.346 1.00 77.06 1099 LYS A CA 1
ATOM 8829 C C . LYS A 1 1099 ? -27.340 -17.572 -49.022 1.00 77.06 1099 LYS A C 1
ATOM 8831 O O . LYS A 1 1099 ? -28.549 -17.351 -49.035 1.00 77.06 1099 LYS A O 1
ATOM 8836 N N . THR A 1 1100 ? -26.622 -17.601 -47.903 1.00 90.56 1100 THR A N 1
ATOM 8837 C CA . THR A 1 1100 ? -27.175 -17.427 -46.555 1.00 90.56 1100 THR A CA 1
ATOM 8838 C C . THR A 1 1100 ? -26.946 -16.004 -46.059 1.00 90.56 1100 THR A C 1
ATOM 8840 O O . THR A 1 1100 ? -25.828 -15.493 -46.147 1.00 90.56 1100 THR A O 1
ATOM 8843 N N . GLN A 1 1101 ? -27.978 -15.382 -45.491 1.00 94.38 1101 GLN A N 1
ATOM 8844 C CA . GLN A 1 1101 ? -27.836 -14.136 -44.737 1.00 94.38 1101 GLN A CA 1
ATOM 8845 C C . GLN A 1 1101 ? -27.497 -14.427 -43.274 1.00 94.38 1101 GLN A C 1
ATOM 8847 O O . GLN A 1 1101 ? -28.100 -15.307 -42.656 1.00 94.38 1101 GLN A O 1
ATOM 8852 N N . ILE A 1 1102 ? -26.598 -13.641 -42.687 1.00 95.69 1102 ILE A N 1
ATOM 8853 C CA . ILE A 1 1102 ? -26.279 -13.730 -41.260 1.00 95.69 1102 ILE A CA 1
ATOM 8854 C C . ILE A 1 1102 ? -26.907 -12.544 -40.530 1.00 95.69 1102 ILE A C 1
ATOM 8856 O O . ILE A 1 1102 ? -26.570 -11.394 -40.787 1.00 95.69 1102 ILE A O 1
ATOM 8860 N N . ILE A 1 1103 ? -27.802 -12.813 -39.586 1.00 97.31 1103 ILE A N 1
ATOM 8861 C CA . ILE A 1 1103 ? -28.431 -11.798 -38.742 1.00 97.31 1103 ILE A CA 1
ATOM 8862 C C . ILE A 1 1103 ? -27.761 -11.840 -37.372 1.00 97.31 1103 ILE A C 1
ATOM 8864 O O . ILE A 1 1103 ? -27.914 -12.808 -36.629 1.00 97.31 1103 ILE A O 1
ATOM 8868 N N . VAL A 1 1104 ? -27.032 -10.784 -37.021 1.00 98.00 1104 VAL A N 1
ATOM 8869 C CA . VAL A 1 1104 ? -26.328 -10.694 -35.736 1.00 98.00 1104 VAL A CA 1
ATOM 8870 C C . VAL A 1 1104 ? -27.150 -9.851 -34.773 1.00 98.00 1104 VAL A C 1
ATOM 8872 O O . VAL A 1 1104 ? -27.447 -8.698 -35.067 1.00 98.00 1104 VAL A O 1
ATOM 8875 N N . ILE A 1 1105 ? -27.518 -10.405 -33.620 1.00 98.31 1105 ILE A N 1
ATOM 8876 C CA . ILE A 1 1105 ? -28.226 -9.692 -32.551 1.00 98.31 1105 ILE A CA 1
ATOM 8877 C C . ILE A 1 1105 ? -27.236 -9.363 -31.440 1.00 98.31 1105 ILE A C 1
ATOM 8879 O O . ILE A 1 1105 ? -26.691 -10.269 -30.812 1.00 98.31 1105 ILE A O 1
ATOM 8883 N N . THR A 1 1106 ? -27.074 -8.074 -31.151 1.00 97.50 1106 THR A N 1
ATOM 8884 C CA . THR A 1 1106 ? -26.134 -7.583 -30.140 1.00 97.50 1106 THR A CA 1
ATOM 8885 C C . THR A 1 1106 ? -26.855 -6.716 -29.118 1.00 97.50 1106 THR A C 1
ATOM 8887 O O . THR A 1 1106 ? -27.280 -5.602 -29.439 1.00 97.50 1106 THR A O 1
ATOM 8890 N N . PRO A 1 1107 ? -27.010 -7.178 -27.868 1.00 96.75 1107 PRO A N 1
ATOM 8891 C CA . PRO A 1 1107 ? -27.420 -6.304 -26.785 1.00 96.75 1107 PRO A CA 1
ATOM 8892 C C . PRO A 1 1107 ? -26.236 -5.444 -26.336 1.00 96.75 1107 PRO A C 1
ATOM 8894 O O . PRO A 1 1107 ? -25.126 -5.938 -26.162 1.00 96.75 1107 PRO A O 1
ATOM 8897 N N . THR A 1 1108 ? -26.474 -4.162 -26.078 1.00 95.06 1108 THR A N 1
ATOM 8898 C CA . THR A 1 1108 ? -25.461 -3.275 -25.497 1.00 95.06 1108 THR A CA 1
ATOM 8899 C C . THR A 1 1108 ? -26.059 -2.409 -24.395 1.00 95.06 1108 THR A C 1
ATOM 8901 O O . THR A 1 1108 ? -27.267 -2.204 -24.312 1.00 95.06 1108 THR A O 1
ATOM 8904 N N . TYR A 1 1109 ? -25.215 -1.884 -23.515 1.00 93.88 1109 TYR A N 1
ATOM 8905 C CA . TYR A 1 1109 ? -25.620 -1.013 -22.414 1.00 93.88 1109 TYR A CA 1
ATOM 8906 C C . TYR A 1 1109 ? -24.492 -0.039 -22.084 1.00 93.88 1109 TYR A C 1
ATOM 8908 O O . TYR A 1 1109 ? -23.318 -0.317 -22.338 1.00 93.88 1109 TYR A O 1
ATOM 8916 N N . LYS A 1 1110 ? -24.830 1.121 -21.514 1.00 89.06 1110 LYS A N 1
ATOM 8917 C CA . LYS A 1 1110 ? -23.849 2.160 -21.160 1.00 89.06 1110 LYS A CA 1
ATOM 8918 C C . LYS A 1 1110 ? -22.795 1.617 -20.175 1.00 89.06 1110 LYS A C 1
ATOM 8920 O O . LYS A 1 1110 ? -23.124 1.260 -19.046 1.00 89.06 1110 LYS A O 1
ATOM 8925 N N . ARG A 1 1111 ? -21.526 1.597 -20.601 1.00 90.00 1111 ARG A N 1
ATOM 8926 C CA . ARG A 1 1111 ? -20.331 1.265 -19.798 1.00 90.00 1111 ARG A CA 1
ATOM 8927 C C . ARG A 1 1111 ? -19.086 1.937 -20.387 1.00 90.00 1111 ARG A C 1
ATOM 8929 O O . ARG A 1 1111 ? -19.092 2.281 -21.567 1.00 90.00 1111 ARG A O 1
ATOM 8936 N N . TYR A 1 1112 ? -18.016 2.083 -19.600 1.00 86.75 1112 TYR A N 1
ATOM 8937 C CA . TYR A 1 1112 ? -16.778 2.750 -20.042 1.00 86.75 1112 TYR A CA 1
ATOM 8938 C C . TYR A 1 1112 ? -16.145 2.103 -21.279 1.00 86.75 1112 TYR A C 1
ATOM 8940 O O . TYR A 1 1112 ? -15.699 2.812 -22.175 1.00 86.75 1112 TYR A O 1
ATOM 8948 N N . THR A 1 1113 ? -16.161 0.770 -21.368 1.00 86.69 1113 THR A N 1
ATOM 8949 C CA . THR A 1 1113 ? -15.573 0.043 -22.504 1.00 86.69 1113 THR A CA 1
ATOM 8950 C C . THR A 1 1113 ? -16.484 -0.019 -23.728 1.00 86.69 1113 THR A C 1
ATOM 8952 O O . THR A 1 1113 ? -16.024 -0.431 -24.787 1.00 86.69 1113 THR A O 1
ATOM 8955 N N . ARG A 1 1114 ? -17.751 0.429 -23.631 1.00 91.56 1114 ARG A N 1
ATOM 8956 C CA . ARG A 1 1114 ? -18.781 0.208 -24.663 1.00 91.56 1114 ARG A CA 1
ATOM 8957 C C . ARG A 1 1114 ? -18.313 0.635 -26.044 1.00 91.56 1114 ARG A C 1
ATOM 8959 O O . ARG A 1 1114 ? -18.468 -0.113 -26.992 1.00 91.56 1114 ARG A O 1
ATOM 8966 N N . MET A 1 1115 ? -17.763 1.841 -26.170 1.00 92.75 1115 MET A N 1
ATOM 8967 C CA . MET A 1 1115 ? -17.365 2.349 -27.484 1.00 92.75 1115 MET A CA 1
ATOM 8968 C C . MET A 1 1115 ? -16.170 1.590 -28.062 1.00 92.75 1115 MET A C 1
ATOM 8970 O O . MET A 1 1115 ? -16.122 1.412 -29.273 1.00 92.75 1115 MET A O 1
ATOM 8974 N N . ALA A 1 1116 ? -15.242 1.114 -27.228 1.00 90.12 1116 ALA A N 1
ATOM 8975 C CA . ALA A 1 1116 ? -14.122 0.291 -27.680 1.00 90.12 1116 ALA A CA 1
ATOM 8976 C C . ALA A 1 1116 ? -14.608 -1.089 -28.153 1.00 90.12 1116 ALA A C 1
ATOM 8978 O O . ALA A 1 1116 ? -14.300 -1.497 -29.270 1.00 90.12 1116 ALA A O 1
ATOM 8979 N N . ASP A 1 1117 ? -15.446 -1.742 -27.345 1.00 92.88 1117 ASP A N 1
ATOM 8980 C CA . ASP A 1 1117 ? -16.078 -3.030 -27.651 1.00 92.88 1117 ASP A CA 1
ATOM 8981 C C . ASP A 1 1117 ? -16.915 -2.952 -28.944 1.00 92.88 1117 ASP A C 1
ATOM 8983 O O . ASP A 1 1117 ? -16.722 -3.728 -29.878 1.00 92.88 1117 ASP A O 1
ATOM 8987 N N . MET A 1 1118 ? -17.759 -1.923 -29.065 1.00 94.06 1118 MET A N 1
ATOM 8988 C CA . MET A 1 1118 ? -18.568 -1.676 -30.260 1.00 94.06 1118 MET A CA 1
ATOM 8989 C C . MET A 1 1118 ? -17.721 -1.338 -31.491 1.00 94.06 1118 MET A C 1
ATOM 8991 O O . MET A 1 1118 ? -18.074 -1.740 -32.597 1.00 94.06 1118 MET A O 1
ATOM 8995 N N . THR A 1 1119 ? -16.596 -0.633 -31.333 1.00 93.88 1119 THR A N 1
ATOM 8996 C CA . THR A 1 1119 ? -15.675 -0.353 -32.450 1.00 93.88 1119 THR A CA 1
ATOM 8997 C C . THR A 1 1119 ? -15.001 -1.637 -32.938 1.00 93.88 1119 THR A C 1
ATOM 8999 O O . THR A 1 1119 ? -14.952 -1.871 -34.144 1.00 93.88 1119 THR A O 1
ATOM 9002 N N . ARG A 1 1120 ? -14.554 -2.513 -32.023 1.00 93.19 1120 ARG A N 1
ATOM 9003 C CA . ARG A 1 1120 ? -14.014 -3.843 -32.360 1.00 93.19 1120 ARG A CA 1
ATOM 9004 C C . ARG A 1 1120 ? -15.047 -4.680 -33.118 1.00 93.19 1120 ARG A C 1
ATOM 9006 O O . ARG A 1 1120 ? -14.734 -5.231 -34.174 1.00 93.19 1120 ARG A O 1
ATOM 9013 N N . MET A 1 1121 ? -16.278 -4.732 -32.612 1.00 93.56 1121 MET A N 1
ATOM 9014 C CA . MET A 1 1121 ? -17.361 -5.478 -33.253 1.00 93.56 1121 MET A CA 1
ATOM 9015 C C . MET A 1 1121 ? -17.704 -4.918 -34.637 1.00 93.56 1121 MET A C 1
ATOM 9017 O O . MET A 1 1121 ? -17.833 -5.681 -35.588 1.00 93.56 1121 MET A O 1
ATOM 9021 N N . THR A 1 1122 ? -17.749 -3.591 -34.779 1.00 93.88 1122 THR A N 1
ATOM 9022 C CA . THR A 1 1122 ? -17.984 -2.921 -36.068 1.00 93.88 1122 THR A CA 1
ATOM 9023 C C . THR A 1 1122 ? -16.920 -3.299 -37.100 1.00 93.88 1122 THR A C 1
ATOM 9025 O O . THR A 1 1122 ? -17.257 -3.684 -38.216 1.00 93.88 1122 THR A O 1
ATOM 9028 N N . ASN A 1 1123 ? -15.637 -3.243 -36.725 1.00 92.94 1123 ASN A N 1
ATOM 9029 C CA . ASN A 1 1123 ? -14.537 -3.612 -37.620 1.00 92.94 1123 ASN A CA 1
ATOM 9030 C C . ASN A 1 1123 ? -14.595 -5.086 -38.036 1.00 92.94 1123 ASN A C 1
ATOM 9032 O O . ASN A 1 1123 ? -14.281 -5.406 -39.177 1.00 92.94 1123 ASN A O 1
ATOM 9036 N N . THR A 1 1124 ? -15.026 -5.965 -37.129 1.00 93.12 1124 THR A N 1
ATOM 9037 C CA . THR A 1 1124 ? -15.187 -7.397 -37.410 1.00 93.12 1124 THR A CA 1
ATOM 9038 C C . THR A 1 1124 ? -16.326 -7.639 -38.399 1.00 93.12 1124 THR A C 1
ATOM 9040 O O . THR A 1 1124 ? -16.122 -8.257 -39.439 1.00 93.12 1124 THR A O 1
ATOM 9043 N N . LEU A 1 1125 ? -17.527 -7.125 -38.108 1.00 94.25 1125 LEU A N 1
ATOM 9044 C CA . LEU A 1 1125 ? -18.718 -7.375 -38.925 1.00 94.25 1125 LEU A CA 1
ATOM 9045 C C . LEU A 1 1125 ? -18.626 -6.746 -40.317 1.00 94.25 1125 LEU A C 1
ATOM 9047 O O . LEU A 1 1125 ? -19.223 -7.262 -41.254 1.00 94.25 1125 LEU A O 1
ATOM 9051 N N . ARG A 1 1126 ? -17.834 -5.682 -40.485 1.00 92.00 1126 ARG A N 1
ATOM 9052 C CA . ARG A 1 1126 ? -17.587 -5.067 -41.796 1.00 92.00 1126 ARG A CA 1
ATOM 9053 C C . ARG A 1 1126 ? -16.883 -6.011 -42.778 1.00 92.00 1126 ARG A C 1
ATOM 9055 O O . ARG A 1 1126 ? -16.963 -5.804 -43.983 1.00 92.00 1126 ARG A O 1
ATOM 9062 N N . LEU A 1 1127 ? -16.207 -7.040 -42.269 1.00 91.31 1127 LEU A N 1
ATOM 9063 C CA . LEU A 1 1127 ? -15.537 -8.065 -43.069 1.00 91.31 1127 LEU A CA 1
ATOM 9064 C C . LEU A 1 1127 ? -16.442 -9.275 -43.362 1.00 91.31 1127 LEU A C 1
ATOM 9066 O O . LEU A 1 1127 ? -16.024 -10.186 -44.072 1.00 91.31 1127 LEU A O 1
ATOM 9070 N N . VAL A 1 1128 ? -17.665 -9.307 -42.818 1.00 91.00 1128 VAL A N 1
ATOM 9071 C CA . VAL A 1 1128 ? -18.588 -10.440 -42.950 1.00 91.00 1128 VAL A CA 1
ATOM 9072 C C . VAL A 1 1128 ? -19.566 -10.199 -44.110 1.00 91.00 1128 VAL A C 1
ATOM 9074 O O . VAL A 1 1128 ? -20.308 -9.214 -44.090 1.00 91.00 1128 VAL A O 1
ATOM 9077 N N . PRO A 1 1129 ? -19.623 -11.088 -45.120 1.00 86.94 1129 PRO A N 1
ATOM 9078 C CA . PRO A 1 1129 ? -20.559 -10.946 -46.230 1.00 86.94 1129 PRO A CA 1
ATOM 9079 C C . PRO A 1 1129 ? -22.007 -11.221 -45.796 1.00 86.94 1129 PRO A C 1
ATOM 9081 O O . PRO A 1 1129 ? -22.263 -12.039 -44.915 1.00 86.94 1129 PRO A O 1
ATOM 9084 N N . ASN A 1 1130 ? -22.965 -10.559 -46.456 1.00 90.38 1130 ASN A N 1
ATOM 9085 C CA . ASN A 1 1130 ? -24.413 -10.748 -46.267 1.00 90.38 1130 ASN A CA 1
ATOM 9086 C C . ASN A 1 1130 ? -24.893 -10.636 -44.809 1.00 90.38 1130 ASN A C 1
ATOM 9088 O O . ASN A 1 1130 ? -25.825 -11.331 -44.396 1.00 90.38 1130 ASN A O 1
ATOM 9092 N N . VAL A 1 1131 ? -24.255 -9.766 -44.023 1.00 93.62 1131 VAL A N 1
ATOM 9093 C CA . VAL A 1 1131 ? -24.607 -9.557 -42.619 1.00 93.62 1131 VAL A CA 1
ATOM 9094 C C . VAL A 1 1131 ? -25.655 -8.452 -42.451 1.00 93.62 1131 VAL A C 1
ATOM 9096 O O . VAL A 1 1131 ? -25.585 -7.408 -43.100 1.00 93.62 1131 VAL A O 1
ATOM 9099 N N . HIS A 1 1132 ? -26.615 -8.668 -41.551 1.00 94.81 1132 HIS A N 1
ATOM 9100 C CA . HIS A 1 1132 ? -27.533 -7.644 -41.051 1.00 94.81 1132 HIS A CA 1
ATOM 9101 C C . HIS A 1 1132 ? -27.408 -7.545 -39.530 1.00 94.81 1132 HIS A C 1
ATOM 9103 O O . HIS A 1 1132 ? -27.603 -8.531 -38.817 1.00 94.81 1132 HIS A O 1
ATOM 9109 N N . TRP A 1 1133 ? -27.078 -6.363 -39.015 1.00 96.88 1133 TRP A N 1
ATOM 9110 C CA . TRP A 1 1133 ? -26.764 -6.171 -37.600 1.00 96.88 1133 TRP A CA 1
ATOM 9111 C C . TRP A 1 1133 ? -27.922 -5.540 -36.824 1.00 96.88 1133 TRP A C 1
ATOM 9113 O O . TRP A 1 1133 ? -28.274 -4.382 -37.027 1.00 96.88 1133 TRP A O 1
ATOM 9123 N N . ILE A 1 1134 ? -28.510 -6.280 -35.887 1.00 97.38 1134 ILE A N 1
ATOM 9124 C CA . ILE A 1 1134 ? -29.539 -5.779 -34.974 1.00 97.38 1134 ILE A CA 1
ATOM 9125 C C . ILE A 1 1134 ? -28.893 -5.394 -33.644 1.00 97.38 1134 ILE A C 1
ATOM 9127 O O . ILE A 1 1134 ? -28.561 -6.250 -32.823 1.00 97.38 1134 ILE A O 1
ATOM 9131 N N . LEU A 1 1135 ? -28.753 -4.089 -33.417 1.00 97.81 1135 LEU A N 1
ATOM 9132 C CA . LEU A 1 1135 ? -28.260 -3.525 -32.167 1.00 97.81 1135 LEU A CA 1
ATOM 9133 C C . LEU A 1 1135 ? -29.432 -3.151 -31.258 1.00 97.81 1135 LEU A C 1
ATOM 9135 O O . LEU A 1 1135 ? -30.321 -2.391 -31.655 1.00 97.81 1135 LEU A O 1
ATOM 9139 N N . VAL A 1 1136 ? -29.401 -3.633 -30.015 1.00 97.75 1136 VAL A N 1
ATOM 9140 C CA . VAL A 1 1136 ? -30.415 -3.310 -29.005 1.00 97.75 1136 VAL A CA 1
ATOM 9141 C C . VAL A 1 1136 ? -29.770 -2.679 -27.777 1.00 97.75 1136 VAL A C 1
ATOM 9143 O O . VAL A 1 1136 ? -29.094 -3.352 -27.000 1.00 97.75 1136 VAL A O 1
ATOM 9146 N N . GLU A 1 1137 ? -29.988 -1.380 -27.579 1.00 95.19 1137 GLU A N 1
ATOM 9147 C CA . GLU A 1 1137 ? -29.481 -0.663 -26.403 1.00 95.19 1137 GLU A CA 1
ATOM 9148 C C . GLU A 1 1137 ? -30.434 -0.819 -25.203 1.00 95.19 1137 GLU A C 1
ATOM 9150 O O . GLU A 1 1137 ? -31.633 -0.544 -25.301 1.00 95.19 1137 GLU A O 1
ATOM 9155 N N . ASP A 1 1138 ? -29.897 -1.208 -24.042 1.00 96.06 1138 ASP A N 1
ATOM 9156 C CA . ASP A 1 1138 ? -30.577 -1.072 -22.749 1.00 96.06 1138 ASP A CA 1
ATOM 9157 C C . ASP A 1 1138 ? -30.572 0.403 -22.324 1.00 96.06 1138 ASP A C 1
ATOM 9159 O O . ASP A 1 1138 ? -29.629 0.909 -21.702 1.00 96.06 1138 ASP A O 1
ATOM 9163 N N . GLY A 1 1139 ? -31.627 1.113 -22.716 1.00 91.00 1139 GLY A N 1
ATOM 9164 C CA . GLY A 1 1139 ? -31.766 2.549 -22.527 1.00 91.00 1139 GLY A CA 1
ATOM 9165 C C . GLY A 1 1139 ? -33.195 3.034 -22.744 1.00 91.00 1139 GLY A C 1
ATOM 9166 O O . GLY A 1 1139 ? -34.106 2.249 -22.993 1.00 91.00 1139 GLY A O 1
ATOM 9167 N N . LEU A 1 1140 ? -33.392 4.345 -22.607 1.00 85.75 1140 LEU A N 1
ATOM 9168 C CA . LEU A 1 1140 ? -34.668 5.014 -22.900 1.00 85.75 1140 LEU A CA 1
ATOM 9169 C C . LEU A 1 1140 ? -34.662 5.710 -24.268 1.00 85.75 1140 LEU A C 1
ATOM 9171 O O . LEU A 1 1140 ? -35.718 5.935 -24.843 1.00 85.75 1140 LEU A O 1
ATOM 9175 N N . GLU A 1 1141 ? -33.480 6.042 -24.781 1.00 87.75 1141 GLU A N 1
ATOM 9176 C CA . GLU A 1 1141 ? -33.265 6.811 -26.007 1.00 87.75 1141 GLU A CA 1
ATOM 9177 C C . GLU A 1 1141 ? -32.013 6.302 -26.734 1.00 87.75 1141 GLU A C 1
ATOM 9179 O O . GLU A 1 1141 ? -31.125 5.719 -26.103 1.00 87.75 1141 GLU A O 1
ATOM 9184 N N . LYS A 1 1142 ? -31.940 6.527 -28.051 1.00 91.56 1142 LYS A N 1
ATOM 9185 C CA . LYS A 1 1142 ? -30.803 6.118 -28.887 1.00 91.56 1142 LYS A CA 1
ATOM 9186 C C . LYS A 1 1142 ? -29.572 6.953 -28.565 1.00 91.56 1142 LYS A C 1
ATOM 9188 O O . LYS A 1 1142 ? -29.610 8.180 -28.573 1.00 91.56 1142 LYS A O 1
ATOM 9193 N N . SER A 1 1143 ? -28.435 6.300 -28.345 1.00 91.56 1143 SER A N 1
ATOM 9194 C CA . SER A 1 1143 ? -27.161 7.008 -28.235 1.00 91.56 1143 SER A CA 1
ATOM 9195 C C . SER A 1 1143 ? -26.676 7.553 -29.584 1.00 91.56 1143 SER A C 1
ATOM 9197 O O . SER A 1 1143 ? -26.371 6.773 -30.485 1.00 91.56 1143 SER A O 1
ATOM 9199 N N . LYS A 1 1144 ? -26.465 8.876 -29.679 1.00 89.00 1144 LYS A N 1
ATOM 9200 C CA . LYS A 1 1144 ? -25.930 9.516 -30.896 1.00 89.00 1144 LYS A CA 1
ATOM 9201 C C . LYS A 1 1144 ? -24.544 9.003 -31.307 1.00 89.00 1144 LYS A C 1
ATOM 9203 O O . LYS A 1 1144 ? -24.240 8.896 -32.488 1.00 89.00 1144 LYS A O 1
ATOM 9208 N N . LEU A 1 1145 ? -23.701 8.641 -30.336 1.00 88.69 1145 LEU A N 1
ATOM 9209 C CA . LEU A 1 1145 ? -22.386 8.045 -30.605 1.00 88.69 1145 LEU A CA 1
ATOM 9210 C C . LEU A 1 1145 ? -22.495 6.678 -31.292 1.00 88.69 1145 LEU A C 1
ATOM 9212 O O . LEU A 1 1145 ? -21.674 6.379 -32.157 1.00 88.69 1145 LEU A O 1
ATOM 9216 N N . LEU A 1 1146 ? -23.488 5.868 -30.908 1.00 93.19 1146 LEU A N 1
ATOM 9217 C CA . LEU A 1 1146 ? -23.747 4.573 -31.535 1.00 93.19 1146 LEU A CA 1
ATOM 9218 C C . LEU A 1 1146 ? -24.394 4.744 -32.908 1.00 93.19 1146 LEU A C 1
ATOM 9220 O O . LEU A 1 1146 ? -23.984 4.053 -33.829 1.00 93.19 1146 LEU A O 1
ATOM 9224 N N . GLU A 1 1147 ? -25.315 5.701 -33.078 1.00 92.19 1147 GLU A N 1
ATOM 9225 C CA . GLU A 1 1147 ? -25.853 6.039 -34.407 1.00 92.19 1147 GLU A CA 1
ATOM 9226 C C . GLU A 1 1147 ? -24.730 6.408 -35.372 1.00 92.19 1147 GLU A C 1
ATOM 9228 O O . GLU A 1 1147 ? -24.589 5.782 -36.415 1.00 92.19 1147 GLU A O 1
ATOM 9233 N N . ASN A 1 1148 ? -23.861 7.340 -34.975 1.00 92.56 1148 ASN A N 1
ATOM 9234 C CA . ASN A 1 1148 ? -22.742 7.765 -35.810 1.00 92.56 1148 ASN A CA 1
ATOM 9235 C C . ASN A 1 1148 ? -21.768 6.609 -36.109 1.00 92.56 1148 ASN A C 1
ATOM 9237 O O . ASN A 1 1148 ? -21.097 6.621 -37.136 1.00 92.56 1148 ASN A O 1
ATOM 9241 N N . LEU A 1 1149 ? -21.620 5.637 -35.201 1.00 92.31 1149 LEU A N 1
ATOM 9242 C CA . LEU A 1 1149 ? -20.783 4.456 -35.431 1.00 92.31 1149 LEU A CA 1
ATOM 9243 C C . LEU A 1 1149 ? -21.430 3.498 -36.439 1.00 92.31 1149 LEU A C 1
ATOM 9245 O O . LEU A 1 1149 ? -20.746 3.050 -37.353 1.00 92.31 1149 LEU A O 1
ATOM 9249 N N . LEU A 1 1150 ? -22.726 3.221 -36.284 1.00 93.44 1150 LEU A N 1
ATOM 9250 C CA . LEU A 1 1150 ? -23.498 2.366 -37.185 1.00 93.44 1150 LEU A CA 1
ATOM 9251 C C . LEU A 1 1150 ? -23.571 2.962 -38.594 1.00 93.44 1150 LEU A C 1
ATOM 9253 O O . LEU A 1 1150 ? -23.301 2.257 -39.560 1.00 93.44 1150 LEU A O 1
ATOM 9257 N N . GLU A 1 1151 ? -23.826 4.264 -38.721 1.00 89.94 1151 GLU A N 1
ATOM 9258 C CA . GLU A 1 1151 ? -23.818 4.972 -40.009 1.00 89.94 1151 GLU A CA 1
ATOM 9259 C C . GLU A 1 1151 ? -22.456 4.855 -40.710 1.00 89.94 1151 GLU A C 1
ATOM 9261 O O . GLU A 1 1151 ? -22.392 4.548 -41.898 1.00 89.94 1151 GLU A O 1
ATOM 9266 N N . ARG A 1 1152 ? -21.349 5.022 -39.970 1.00 89.38 1152 ARG A N 1
ATOM 9267 C CA . ARG A 1 1152 ? -19.984 4.862 -40.506 1.00 89.38 1152 ARG A CA 1
ATOM 9268 C C . ARG A 1 1152 ? -19.592 3.416 -40.802 1.00 89.38 1152 ARG A C 1
ATOM 9270 O O . ARG A 1 1152 ? -18.576 3.207 -41.459 1.00 89.38 1152 ARG A O 1
ATOM 9277 N N . SER A 1 1153 ? -20.321 2.433 -40.273 1.00 88.12 1153 SER A N 1
ATOM 9278 C CA . SER A 1 1153 ? -19.990 1.021 -40.484 1.00 88.12 1153 SER A CA 1
ATOM 9279 C C . SER A 1 1153 ? -20.246 0.571 -41.921 1.00 88.12 1153 SER A C 1
ATOM 9281 O O . SER A 1 1153 ? -19.589 -0.360 -42.376 1.00 88.12 1153 SER A O 1
ATOM 9283 N N . GLU A 1 1154 ? -21.182 1.232 -42.616 1.00 87.75 1154 GLU A N 1
ATOM 9284 C CA . GLU A 1 1154 ? -21.696 0.851 -43.943 1.00 87.75 1154 GLU A CA 1
ATOM 9285 C C . GLU A 1 1154 ? -22.368 -0.540 -43.982 1.00 87.75 1154 GLU A C 1
ATOM 9287 O O . GLU A 1 1154 ? -22.726 -1.034 -45.051 1.00 87.75 1154 GLU A O 1
ATOM 9292 N N . ILE A 1 1155 ? -22.585 -1.166 -42.821 1.00 90.50 1155 ILE A N 1
ATOM 9293 C CA . ILE A 1 1155 ? -23.256 -2.460 -42.677 1.00 90.50 1155 ILE A CA 1
ATOM 9294 C C . ILE A 1 1155 ? -24.776 -2.232 -42.632 1.00 90.50 1155 ILE A C 1
ATOM 9296 O O . ILE A 1 1155 ? -25.216 -1.296 -41.966 1.00 90.50 1155 ILE A O 1
ATOM 9300 N N . PRO A 1 1156 ? -25.617 -3.071 -43.261 1.00 91.69 1156 PRO A N 1
ATOM 9301 C CA . PRO A 1 1156 ? -27.059 -3.053 -43.018 1.00 91.69 1156 PRO A CA 1
ATOM 9302 C C . PRO A 1 1156 ? -27.375 -3.287 -41.534 1.00 91.69 1156 PRO A C 1
ATOM 9304 O O . PRO A 1 1156 ? -26.959 -4.295 -40.961 1.00 91.69 1156 PRO A O 1
ATOM 9307 N N . TYR A 1 1157 ? -28.101 -2.367 -40.891 1.00 94.94 1157 TYR A N 1
ATOM 9308 C CA . TYR A 1 1157 ? -28.386 -2.464 -39.459 1.00 94.94 1157 TYR A CA 1
ATOM 9309 C C . TYR A 1 1157 ? -29.828 -2.112 -39.087 1.00 94.94 1157 TYR A C 1
ATOM 9311 O O . TYR A 1 1157 ? -30.524 -1.357 -39.764 1.00 94.94 1157 TYR A O 1
ATOM 9319 N N . THR A 1 1158 ? -30.265 -2.622 -37.938 1.00 95.62 1158 THR A N 1
ATOM 9320 C CA . THR A 1 1158 ? -31.460 -2.174 -37.223 1.00 95.62 1158 THR A CA 1
ATOM 9321 C C . THR A 1 1158 ? -31.044 -1.756 -35.825 1.00 95.62 1158 THR A C 1
ATOM 9323 O O . THR A 1 1158 ? -30.487 -2.549 -35.074 1.00 95.62 1158 THR A O 1
ATOM 9326 N N . TYR A 1 1159 ? -31.343 -0.512 -35.459 1.00 96.94 1159 TYR A N 1
ATOM 9327 C CA . TYR A 1 1159 ? -31.027 0.011 -34.138 1.00 96.94 1159 TYR A CA 1
ATOM 9328 C C . TYR A 1 1159 ? -32.294 0.316 -33.346 1.00 96.94 1159 TYR A C 1
ATOM 9330 O O . TYR A 1 1159 ? -33.069 1.206 -33.717 1.00 96.94 1159 TYR A O 1
ATOM 9338 N N . ILE A 1 1160 ? -32.484 -0.412 -32.248 1.00 95.62 1160 ILE A N 1
ATOM 9339 C CA . ILE A 1 1160 ? -33.626 -0.287 -31.340 1.00 95.62 1160 ILE A CA 1
ATOM 9340 C C . ILE A 1 1160 ? -33.157 -0.091 -29.897 1.00 95.62 1160 ILE A C 1
ATOM 9342 O O . ILE A 1 1160 ? -32.027 -0.412 -29.530 1.00 95.62 1160 ILE A O 1
ATOM 9346 N N . VAL A 1 1161 ? -34.036 0.471 -29.071 1.00 96.00 1161 VAL A N 1
ATOM 9347 C CA . VAL A 1 1161 ? -33.737 0.814 -27.680 1.00 96.00 1161 VAL A CA 1
ATOM 9348 C C . VAL A 1 1161 ? -34.850 0.277 -26.808 1.00 96.00 1161 VAL A C 1
ATOM 9350 O O . VAL A 1 1161 ? -36.011 0.634 -26.984 1.00 96.00 1161 VAL A O 1
ATOM 9353 N N . HIS A 1 1162 ? -34.489 -0.585 -25.869 1.00 94.12 1162 HIS A N 1
ATOM 9354 C CA . HIS A 1 1162 ? -35.429 -1.189 -24.943 1.00 94.12 1162 HIS A CA 1
ATOM 9355 C C . HIS A 1 1162 ? -34.792 -1.279 -23.570 1.00 94.12 1162 HIS A C 1
ATOM 9357 O O . HIS A 1 1162 ? -33.894 -2.089 -23.340 1.00 94.12 1162 HIS A O 1
ATOM 9363 N N . LYS A 1 1163 ? -35.295 -0.476 -22.634 1.00 93.25 1163 LYS A N 1
ATOM 9364 C CA . LYS A 1 1163 ? -34.907 -0.576 -21.232 1.00 93.25 1163 LYS A CA 1
ATOM 9365 C C . LYS A 1 1163 ? -35.325 -1.933 -20.678 1.00 93.25 1163 LYS A C 1
ATOM 9367 O O . LYS A 1 1163 ? -36.471 -2.337 -20.866 1.00 93.25 1163 LYS A O 1
ATOM 9372 N N . THR A 1 1164 ? -34.424 -2.603 -19.964 1.00 93.38 1164 THR A N 1
ATOM 9373 C CA . THR A 1 1164 ? -34.702 -3.892 -19.318 1.00 93.38 1164 THR A CA 1
ATOM 9374 C C . THR A 1 1164 ? -35.988 -3.816 -18.487 1.00 93.38 1164 THR A C 1
ATOM 9376 O O . THR A 1 1164 ? -36.066 -3.052 -17.519 1.00 93.38 1164 THR A O 1
ATOM 9379 N N . ALA A 1 1165 ? -36.998 -4.602 -18.872 1.00 86.25 1165 ALA A N 1
ATOM 9380 C CA . ALA A 1 1165 ? -38.278 -4.658 -18.177 1.00 86.25 1165 ALA A CA 1
ATOM 9381 C C . ALA A 1 1165 ? -38.152 -5.298 -16.786 1.00 86.25 1165 ALA A C 1
ATOM 9383 O O . ALA A 1 1165 ? -37.258 -6.103 -16.517 1.00 86.25 1165 ALA A O 1
ATOM 9384 N N . SER A 1 1166 ? -39.089 -4.968 -15.894 1.00 82.06 1166 SER A N 1
ATOM 9385 C CA . SER A 1 1166 ? -39.107 -5.532 -14.543 1.00 82.06 1166 SER A CA 1
ATOM 9386 C C . SER A 1 1166 ? -39.214 -7.065 -14.569 1.00 82.06 1166 SER A C 1
ATOM 9388 O O . SER A 1 1166 ? -40.023 -7.652 -15.296 1.00 82.06 1166 SER A O 1
ATOM 9390 N N . GLY A 1 1167 ? -38.372 -7.717 -13.766 1.00 83.00 1167 GLY A N 1
ATOM 9391 C CA . GLY A 1 1167 ? -38.258 -9.173 -13.675 1.00 83.00 1167 GLY A CA 1
ATOM 9392 C C . GLY A 1 1167 ? -37.285 -9.821 -14.666 1.00 83.00 1167 GLY A C 1
ATOM 9393 O O . GLY A 1 1167 ? -36.986 -10.996 -14.491 1.00 83.00 1167 GLY A O 1
ATOM 9394 N N . TYR A 1 1168 ? -36.764 -9.096 -15.662 1.00 91.19 1168 TYR A N 1
ATOM 9395 C CA . TYR A 1 1168 ? -35.677 -9.596 -16.512 1.00 91.19 1168 TYR A CA 1
ATOM 9396 C C . TYR A 1 1168 ? -34.299 -9.342 -15.876 1.00 91.19 1168 TYR A C 1
ATOM 9398 O O . TYR A 1 1168 ? -34.092 -8.308 -15.231 1.00 91.19 1168 TYR A O 1
ATOM 9406 N N . PRO A 1 1169 ? -33.313 -10.235 -16.078 1.00 87.44 1169 PRO A N 1
ATOM 9407 C CA . PRO A 1 1169 ? -31.943 -9.975 -15.661 1.00 87.44 1169 PRO A CA 1
ATOM 9408 C C . PRO A 1 1169 ? -31.310 -8.898 -16.552 1.00 87.44 1169 PRO A C 1
ATOM 9410 O O . PRO A 1 1169 ? -31.469 -8.907 -17.774 1.00 87.44 1169 PRO A O 1
ATOM 9413 N N . LYS A 1 1170 ? -30.502 -8.011 -15.957 1.00 86.12 1170 LYS A N 1
ATOM 9414 C CA . LYS A 1 1170 ? -29.677 -7.021 -16.680 1.00 86.12 1170 LYS A CA 1
ATOM 9415 C C . LYS A 1 1170 ? -28.457 -7.678 -17.346 1.00 86.12 1170 LYS A C 1
ATOM 9417 O O . LYS A 1 1170 ? -27.315 -7.376 -17.016 1.00 86.12 1170 LYS A O 1
ATOM 9422 N N . ARG A 1 1171 ? -28.716 -8.649 -18.222 1.00 85.44 1171 ARG A N 1
ATOM 9423 C CA . ARG A 1 1171 ? -27.729 -9.460 -18.962 1.00 85.44 1171 ARG A CA 1
ATOM 9424 C C . ARG A 1 1171 ? -28.057 -9.530 -20.462 1.00 85.44 1171 ARG A C 1
ATOM 9426 O O . ARG A 1 1171 ? -27.693 -10.479 -21.149 1.00 85.44 1171 ARG A O 1
ATOM 9433 N N . GLY A 1 1172 ? -28.827 -8.563 -20.963 1.00 91.75 1172 GLY A N 1
ATOM 9434 C CA . GLY A 1 1172 ? -29.223 -8.493 -22.371 1.00 91.75 1172 GLY A CA 1
ATOM 9435 C C . GLY A 1 1172 ? -30.331 -9.467 -22.787 1.00 91.75 1172 GLY A C 1
ATOM 9436 O O . GLY A 1 1172 ? -30.622 -9.560 -23.973 1.00 91.75 1172 GLY A O 1
ATOM 9437 N N . TRP A 1 1173 ? -30.936 -10.234 -21.870 1.00 94.00 1173 TRP A N 1
ATOM 9438 C CA . TRP A 1 1173 ? -31.961 -11.231 -22.233 1.00 94.00 1173 TRP A CA 1
ATOM 9439 C C . TRP A 1 1173 ? -33.203 -10.553 -22.804 1.00 94.00 1173 TRP A C 1
ATOM 9441 O O . TRP A 1 1173 ? -33.676 -10.922 -23.872 1.00 94.00 1173 TRP A O 1
ATOM 9451 N N . TYR A 1 1174 ? -33.671 -9.500 -22.127 1.00 96.25 1174 TYR A N 1
ATOM 9452 C CA . TYR A 1 1174 ? -34.813 -8.716 -22.586 1.00 96.25 1174 TYR A CA 1
ATOM 9453 C C . TYR A 1 1174 ? -34.552 -8.101 -23.961 1.00 96.25 1174 TYR A C 1
ATOM 9455 O O . TYR A 1 1174 ? -35.391 -8.160 -24.847 1.00 96.25 1174 TYR A O 1
ATOM 9463 N N . GLN A 1 1175 ? -33.356 -7.555 -24.161 1.00 97.50 1175 GLN A N 1
ATOM 9464 C CA . GLN A 1 1175 ? -32.954 -6.944 -25.420 1.00 97.50 1175 GLN A CA 1
ATOM 9465 C C . GLN A 1 1175 ? -32.934 -7.961 -26.569 1.00 97.50 1175 GLN A C 1
ATOM 9467 O O . GLN A 1 1175 ? -33.427 -7.657 -27.654 1.00 97.50 1175 GLN A O 1
ATOM 9472 N N . ARG A 1 1176 ? -32.444 -9.184 -26.328 1.00 96.81 1176 ARG A N 1
ATOM 9473 C CA . ARG A 1 1176 ? -32.508 -10.267 -27.319 1.00 96.81 1176 ARG A CA 1
ATOM 9474 C C . ARG A 1 1176 ? -33.949 -10.713 -27.597 1.00 96.81 1176 ARG A C 1
ATOM 9476 O O . ARG A 1 1176 ? -34.295 -10.893 -28.759 1.00 96.81 1176 ARG A O 1
ATOM 9483 N N . ASP A 1 1177 ? -34.807 -10.811 -26.579 1.00 96.38 1177 ASP A N 1
ATOM 9484 C CA . ASP A 1 1177 ? -36.241 -11.100 -26.763 1.00 96.38 1177 ASP A CA 1
ATOM 9485 C C . ASP A 1 1177 ? -36.937 -10.021 -27.612 1.00 96.38 1177 ASP A C 1
ATOM 9487 O O . ASP A 1 1177 ? -37.744 -10.336 -28.490 1.00 96.38 1177 ASP A O 1
ATOM 9491 N N . MET A 1 1178 ? -36.601 -8.743 -27.400 1.00 96.44 1178 MET A N 1
ATOM 9492 C CA . MET A 1 1178 ? -37.122 -7.634 -28.208 1.00 96.44 1178 MET A CA 1
ATOM 9493 C C . MET A 1 1178 ? -36.609 -7.689 -29.649 1.00 96.44 1178 MET A C 1
ATOM 9495 O O . MET A 1 1178 ? -37.390 -7.467 -30.570 1.00 96.44 1178 MET A O 1
ATOM 9499 N N . ALA A 1 1179 ? -35.342 -8.056 -29.870 1.00 96.62 1179 ALA A N 1
ATOM 9500 C CA . ALA A 1 1179 ? -34.816 -8.291 -31.215 1.00 96.62 1179 ALA A CA 1
ATOM 9501 C C . ALA A 1 1179 ? -35.519 -9.458 -31.922 1.00 96.62 1179 ALA A C 1
ATOM 9503 O O . ALA A 1 1179 ? -35.890 -9.319 -33.083 1.00 96.62 1179 ALA A O 1
ATOM 9504 N N . LEU A 1 1180 ? -35.746 -10.584 -31.237 1.00 96.25 1180 LEU A N 1
ATOM 9505 C CA . LEU A 1 1180 ? -36.475 -11.727 -31.798 1.00 96.25 1180 LEU A CA 1
ATOM 9506 C C . LEU A 1 1180 ? -37.924 -11.364 -32.133 1.00 96.25 1180 LEU A C 1
ATOM 9508 O O . LEU A 1 1180 ? -38.425 -11.727 -33.193 1.00 96.25 1180 LEU A O 1
ATOM 9512 N N . THR A 1 1181 ? -38.583 -10.603 -31.261 1.00 93.81 1181 THR A N 1
ATOM 9513 C CA . THR A 1 1181 ? -39.935 -10.084 -31.511 1.00 93.81 1181 THR A CA 1
ATOM 9514 C C . THR A 1 1181 ? -39.947 -9.147 -32.720 1.00 93.81 1181 THR A C 1
ATOM 9516 O O . THR A 1 1181 ? -40.806 -9.264 -33.592 1.00 93.81 1181 THR A O 1
ATOM 9519 N N . TYR A 1 1182 ? -38.962 -8.250 -32.818 1.00 93.25 1182 TYR A N 1
ATOM 9520 C CA . TYR A 1 1182 ? -38.806 -7.361 -33.966 1.00 93.25 1182 TYR A CA 1
ATOM 9521 C C . TYR A 1 1182 ? -38.570 -8.141 -35.263 1.00 93.25 1182 TYR A C 1
ATOM 9523 O O . TYR A 1 1182 ? -39.230 -7.853 -36.260 1.00 93.25 1182 TYR A O 1
ATOM 9531 N N . LEU A 1 1183 ? -37.687 -9.145 -35.237 1.00 93.19 1183 LEU A N 1
ATOM 9532 C CA . LEU A 1 1183 ? -37.415 -10.042 -36.359 1.00 93.19 1183 LEU A CA 1
ATOM 9533 C C . LEU A 1 1183 ? -38.680 -10.758 -36.812 1.00 93.19 1183 LEU A C 1
ATOM 9535 O O . LEU A 1 1183 ? -39.020 -10.661 -37.980 1.00 93.19 1183 LEU A O 1
ATOM 9539 N N . ARG A 1 1184 ? -39.426 -11.398 -35.908 1.00 92.19 1184 ARG A N 1
ATOM 9540 C CA . ARG A 1 1184 ? -40.688 -12.082 -36.248 1.00 92.19 1184 ARG A CA 1
ATOM 9541 C C . ARG A 1 1184 ? -41.686 -11.166 -36.948 1.00 92.19 1184 ARG A C 1
ATOM 9543 O O . ARG A 1 1184 ? -42.338 -11.587 -37.892 1.00 92.19 1184 ARG A O 1
ATOM 9550 N N . ASN A 1 1185 ? -41.765 -9.910 -36.521 1.00 91.25 1185 ASN A N 1
ATOM 9551 C CA . ASN A 1 1185 ? -42.710 -8.945 -37.078 1.00 91.25 1185 ASN A CA 1
ATOM 9552 C C . ASN A 1 1185 ? -42.208 -8.256 -38.360 1.00 91.25 1185 ASN A C 1
ATOM 9554 O O . ASN A 1 1185 ? -42.992 -7.592 -39.034 1.00 91.25 1185 ASN A O 1
ATOM 9558 N N . ASN A 1 1186 ? -40.912 -8.346 -38.679 1.00 91.88 1186 ASN A N 1
ATOM 9559 C CA . ASN A 1 1186 ? -40.290 -7.595 -39.778 1.00 91.88 1186 ASN A CA 1
ATOM 9560 C C . ASN A 1 1186 ? -39.336 -8.445 -40.635 1.00 91.88 1186 ASN A C 1
ATOM 9562 O O . ASN A 1 1186 ? -38.512 -7.881 -41.357 1.00 91.88 1186 ASN A O 1
ATOM 9566 N N . TYR A 1 1187 ? -39.410 -9.778 -40.568 1.00 89.38 1187 TYR A N 1
ATOM 9567 C CA . TYR A 1 1187 ? -38.423 -10.644 -41.214 1.00 89.38 1187 TYR A CA 1
ATOM 9568 C C . TYR A 1 1187 ? -38.412 -10.456 -42.733 1.00 89.38 1187 TYR A C 1
ATOM 9570 O O . TYR A 1 1187 ? -37.329 -10.399 -43.301 1.00 89.38 1187 TYR A O 1
ATOM 9578 N N . ASP A 1 1188 ? -39.563 -10.250 -43.384 1.00 83.31 1188 ASP A N 1
ATOM 9579 C CA . ASP A 1 1188 ? -39.634 -9.998 -44.834 1.00 83.31 1188 ASP A CA 1
ATOM 9580 C C . ASP A 1 1188 ? -38.820 -8.756 -45.248 1.00 83.31 1188 ASP A C 1
ATOM 9582 O O . ASP A 1 1188 ? -38.180 -8.735 -46.296 1.00 83.31 1188 ASP A O 1
ATOM 9586 N N . LYS A 1 1189 ? -38.788 -7.721 -44.392 1.00 82.69 1189 LYS A N 1
ATOM 9587 C CA . LYS A 1 1189 ? -38.020 -6.485 -44.632 1.00 82.69 1189 LYS A CA 1
ATOM 9588 C C . LYS A 1 1189 ? -36.528 -6.660 -44.367 1.00 82.69 1189 LYS A C 1
ATOM 9590 O O . LYS A 1 1189 ? -35.713 -6.014 -45.014 1.00 82.69 1189 LYS A O 1
ATOM 9595 N N . ILE A 1 1190 ? -36.175 -7.489 -43.387 1.00 86.88 1190 ILE A N 1
ATOM 9596 C CA . ILE A 1 1190 ? -34.783 -7.711 -42.970 1.00 86.88 1190 ILE A CA 1
ATOM 9597 C C . ILE A 1 1190 ? -34.092 -8.718 -43.891 1.00 86.88 1190 ILE A C 1
ATOM 9599 O O . ILE A 1 1190 ? -32.930 -8.540 -44.245 1.00 86.88 1190 ILE A O 1
ATOM 9603 N N . THR A 1 1191 ? -34.799 -9.776 -44.286 1.00 84.44 1191 THR A N 1
ATOM 9604 C CA . THR A 1 1191 ? -34.234 -10.896 -45.047 1.00 84.44 1191 THR A CA 1
ATOM 9605 C C . THR A 1 1191 ? -34.020 -10.595 -46.517 1.00 84.44 1191 THR A C 1
ATOM 9607 O O . THR A 1 1191 ? -33.335 -11.364 -47.166 1.00 84.44 1191 THR A O 1
ATOM 9610 N N . ASN A 1 1192 ? -34.526 -9.475 -47.041 1.00 71.12 1192 ASN A N 1
ATOM 9611 C CA . ASN A 1 1192 ? -34.174 -8.904 -48.347 1.00 71.12 1192 ASN A CA 1
ATOM 9612 C C . ASN A 1 1192 ? -34.017 -9.944 -49.489 1.00 71.12 1192 ASN A C 1
ATOM 9614 O O . ASN A 1 1192 ? -33.044 -9.912 -50.241 1.00 71.12 1192 ASN A O 1
ATOM 9618 N N . ASN A 1 1193 ? -34.974 -10.878 -49.595 1.00 72.69 1193 ASN A N 1
ATOM 9619 C CA . ASN A 1 1193 ? -35.032 -12.003 -50.550 1.00 72.69 1193 ASN A CA 1
ATOM 9620 C C . ASN A 1 1193 ? -33.997 -13.136 -50.378 1.00 72.69 1193 ASN A C 1
ATOM 9622 O O . ASN A 1 1193 ? -33.876 -13.993 -51.255 1.00 72.69 1193 ASN A O 1
ATOM 9626 N N . PHE A 1 1194 ? -33.263 -13.196 -49.269 1.00 84.19 1194 PHE A N 1
ATOM 9627 C CA . PHE A 1 1194 ? -32.473 -14.376 -48.927 1.00 84.19 1194 PHE A CA 1
ATOM 9628 C C . PHE A 1 1194 ? -33.406 -15.542 -48.567 1.00 84.19 1194 PHE A C 1
ATOM 9630 O O . PHE A 1 1194 ? -34.198 -15.461 -47.633 1.00 84.19 1194 PHE A O 1
ATOM 9637 N N . ASN A 1 1195 ? -33.287 -16.658 -49.294 1.00 82.38 1195 ASN A N 1
ATOM 9638 C CA . ASN A 1 1195 ? -34.100 -17.861 -49.059 1.00 82.38 1195 ASN A CA 1
ATOM 9639 C C . ASN A 1 1195 ? -33.776 -18.560 -47.727 1.00 82.38 1195 ASN A C 1
ATOM 9641 O O . ASN A 1 1195 ? -34.560 -19.379 -47.250 1.00 82.38 1195 ASN A O 1
ATOM 9645 N N . HIS A 1 1196 ? -32.603 -18.280 -47.156 1.00 91.94 1196 HIS A N 1
ATOM 9646 C CA . HIS A 1 1196 ? -32.151 -18.834 -45.887 1.00 91.94 1196 HIS A CA 1
ATOM 9647 C C . HIS A 1 1196 ? -31.373 -17.779 -45.103 1.00 91.94 1196 HIS A C 1
ATOM 9649 O O . HIS A 1 1196 ? -30.444 -17.161 -45.629 1.00 91.94 1196 HIS A O 1
ATOM 9655 N N . SER A 1 1197 ? -31.733 -17.612 -43.832 1.00 95.19 1197 SER A N 1
ATOM 9656 C CA . SER A 1 1197 ? -31.068 -16.692 -42.909 1.00 95.19 1197 SER A CA 1
ATOM 9657 C C . SER A 1 1197 ? -30.779 -17.393 -41.590 1.00 95.19 1197 SER A C 1
ATOM 9659 O O . SER A 1 1197 ? -31.577 -18.207 -41.115 1.00 95.19 1197 SER A O 1
ATOM 9661 N N . VAL A 1 1198 ? -29.652 -17.053 -40.975 1.00 97.50 1198 VAL A N 1
ATOM 9662 C CA . VAL A 1 1198 ? -29.199 -17.612 -39.699 1.00 97.50 1198 VAL A CA 1
ATOM 9663 C C . VAL A 1 1198 ? -29.076 -16.487 -38.679 1.00 97.50 1198 VAL A C 1
ATOM 9665 O O . VAL A 1 1198 ? -28.495 -15.445 -38.963 1.00 97.50 1198 VAL A O 1
ATOM 9668 N N . VAL A 1 1199 ? -29.632 -16.695 -37.488 1.00 98.12 1199 VAL A N 1
ATOM 9669 C CA . VAL A 1 1199 ? -29.580 -15.763 -36.361 1.00 98.12 1199 VAL A CA 1
ATOM 9670 C C . VAL A 1 1199 ? -28.444 -16.168 -35.424 1.00 98.12 1199 VAL A C 1
ATOM 9672 O O . VAL A 1 1199 ? -28.402 -17.300 -34.934 1.00 98.12 1199 VAL A O 1
ATOM 9675 N N . PHE A 1 1200 ? -27.549 -15.223 -35.151 1.00 98.31 1200 PHE A N 1
ATOM 9676 C CA . PHE A 1 1200 ? -26.430 -15.365 -34.225 1.00 98.31 1200 PHE A CA 1
ATOM 9677 C C . PHE A 1 1200 ? -26.508 -14.310 -33.114 1.00 98.31 1200 PHE A C 1
ATOM 9679 O O . PHE A 1 1200 ? -26.722 -13.126 -33.380 1.00 98.31 1200 PHE A O 1
ATOM 9686 N N . PHE A 1 1201 ? -26.323 -14.725 -31.860 1.00 96.62 1201 PHE A N 1
ATOM 9687 C CA . PHE A 1 1201 ? -26.354 -13.834 -30.697 1.00 96.62 1201 PHE A CA 1
ATOM 9688 C C . PHE A 1 1201 ? -24.931 -13.397 -30.335 1.00 96.62 1201 PHE A C 1
ATOM 9690 O O . PHE A 1 1201 ? -24.273 -14.010 -29.499 1.00 96.62 1201 PHE A O 1
ATOM 9697 N N . GLY A 1 1202 ? -24.451 -12.346 -31.001 1.00 92.94 1202 GLY A N 1
ATOM 9698 C CA . GLY A 1 1202 ? -23.094 -11.835 -30.826 1.00 92.94 1202 GLY A CA 1
ATOM 9699 C C . GLY A 1 1202 ? -23.011 -10.762 -29.742 1.00 92.94 1202 GLY A C 1
ATOM 9700 O O . GLY A 1 1202 ? -23.467 -9.636 -29.953 1.00 92.94 1202 GLY A O 1
ATOM 9701 N N . ASP A 1 1203 ? -22.379 -11.088 -28.619 1.00 91.69 1203 ASP A N 1
ATOM 9702 C CA . ASP A 1 1203 ? -22.079 -10.148 -27.535 1.00 91.69 1203 ASP A CA 1
ATOM 9703 C C . ASP A 1 1203 ? -20.956 -9.180 -27.920 1.00 91.69 1203 ASP A C 1
ATOM 9705 O O . ASP A 1 1203 ? -20.003 -9.546 -28.616 1.00 91.69 1203 ASP A O 1
ATOM 9709 N N . ASP A 1 1204 ? -21.081 -7.926 -27.477 1.00 90.56 1204 ASP A N 1
ATOM 9710 C CA . ASP A 1 1204 ? -20.149 -6.851 -27.832 1.00 90.56 1204 ASP A CA 1
ATOM 9711 C C . ASP A 1 1204 ? -18.790 -6.977 -27.110 1.00 90.56 1204 ASP A C 1
ATOM 9713 O O . ASP A 1 1204 ? -17.775 -6.470 -27.592 1.00 90.56 1204 ASP A O 1
ATOM 9717 N N . ASP A 1 1205 ? -18.730 -7.705 -25.992 1.00 86.62 1205 ASP A N 1
ATOM 9718 C CA . ASP A 1 1205 ? -17.520 -7.988 -25.211 1.00 86.62 1205 ASP A CA 1
ATOM 9719 C C . ASP A 1 1205 ? -16.819 -9.315 -25.571 1.00 86.62 1205 ASP A C 1
ATOM 9721 O O . ASP A 1 1205 ? -15.940 -9.780 -24.841 1.00 86.62 1205 ASP A O 1
ATOM 9725 N N . ASN A 1 1206 ? -17.111 -9.875 -26.743 1.00 91.06 1206 ASN A N 1
ATOM 9726 C CA . ASN A 1 1206 ? -16.374 -11.004 -27.309 1.00 91.06 1206 ASN A CA 1
ATOM 9727 C C . ASN A 1 1206 ? -15.398 -10.567 -28.413 1.00 91.06 1206 ASN A C 1
ATOM 9729 O O . ASN A 1 1206 ? -15.504 -9.479 -28.994 1.00 91.06 1206 ASN A O 1
ATOM 9733 N N . SER A 1 1207 ? -14.448 -11.452 -28.707 1.00 91.06 1207 SER A N 1
ATOM 9734 C CA . SER A 1 1207 ? -13.560 -11.369 -29.868 1.00 91.06 1207 SER A CA 1
ATOM 9735 C C . SER A 1 1207 ? -13.892 -12.505 -30.828 1.00 91.06 1207 SER A C 1
ATOM 9737 O O . SER A 1 1207 ? -13.966 -13.660 -30.410 1.00 91.06 1207 SER A O 1
ATOM 9739 N N . TYR A 1 1208 ? -14.075 -12.175 -32.105 1.00 94.25 1208 TYR A N 1
ATOM 9740 C CA . TYR A 1 1208 ? -14.499 -13.123 -33.132 1.00 94.25 1208 TYR A CA 1
ATOM 9741 C C . TYR A 1 1208 ? -13.501 -13.146 -34.284 1.00 94.25 1208 TYR A C 1
ATOM 9743 O O . TYR A 1 1208 ? -13.122 -12.094 -34.800 1.00 94.25 1208 TYR A O 1
ATOM 9751 N N . ASP A 1 1209 ? -13.128 -14.344 -34.719 1.00 93.88 1209 ASP A N 1
ATOM 9752 C CA . ASP A 1 1209 ? -12.467 -14.551 -36.001 1.00 93.88 1209 ASP A CA 1
ATOM 9753 C C . ASP A 1 1209 ? -13.520 -14.507 -37.119 1.00 93.88 1209 ASP A C 1
ATOM 9755 O O . ASP A 1 1209 ? -14.592 -15.106 -37.014 1.00 93.88 1209 ASP A O 1
ATOM 9759 N N . THR A 1 1210 ? -13.226 -13.812 -38.217 1.00 92.06 1210 THR A N 1
ATOM 9760 C CA . THR A 1 1210 ? -14.122 -13.722 -39.383 1.00 92.06 1210 THR A CA 1
ATOM 9761 C C . THR A 1 1210 ? -14.510 -15.088 -39.966 1.00 92.06 1210 THR A C 1
ATOM 9763 O O . THR A 1 1210 ? -15.631 -15.241 -40.456 1.00 92.06 1210 THR A O 1
ATOM 9766 N N . ARG A 1 1211 ? -13.641 -16.103 -39.832 1.00 92.81 1211 ARG A N 1
ATOM 9767 C CA . ARG A 1 1211 ? -13.888 -17.491 -40.254 1.00 92.81 1211 ARG A CA 1
ATOM 9768 C C . ARG A 1 1211 ? -15.072 -18.121 -39.526 1.00 92.81 1211 ARG A C 1
ATOM 9770 O O . ARG A 1 1211 ? -15.732 -18.982 -40.098 1.00 92.81 1211 ARG A O 1
ATOM 9777 N N . LEU A 1 1212 ? -15.398 -17.674 -38.307 1.00 95.75 1212 LEU A N 1
ATOM 9778 C CA . LEU A 1 1212 ? -16.603 -18.114 -37.596 1.00 95.75 1212 LEU A CA 1
ATOM 9779 C C . LEU A 1 1212 ? -17.858 -17.856 -38.436 1.00 95.75 1212 LEU A C 1
ATOM 9781 O O . LEU A 1 1212 ? -18.732 -18.712 -38.562 1.00 95.75 1212 LEU A O 1
ATOM 9785 N N . PHE A 1 1213 ? -17.937 -16.664 -39.024 1.00 95.19 1213 PHE A N 1
ATOM 9786 C CA . PHE A 1 1213 ? -19.099 -16.241 -39.787 1.00 95.19 1213 PHE A CA 1
ATOM 9787 C C . PHE A 1 1213 ? -19.157 -16.939 -41.144 1.00 95.19 1213 PHE A C 1
ATOM 9789 O O . PHE A 1 1213 ? -20.210 -17.451 -41.518 1.00 95.19 1213 PHE A O 1
ATOM 9796 N N . THR A 1 1214 ? -18.030 -17.000 -41.858 1.00 89.31 1214 THR A N 1
ATOM 9797 C CA . THR A 1 1214 ? -17.977 -17.556 -43.218 1.00 89.31 1214 THR A CA 1
ATOM 9798 C C . THR A 1 1214 ? -18.004 -19.082 -43.246 1.00 89.31 1214 THR A C 1
ATOM 9800 O O . THR A 1 1214 ? -18.643 -19.660 -44.121 1.00 89.31 1214 THR A O 1
ATOM 9803 N N . ASN A 1 1215 ? -17.349 -19.748 -42.290 1.00 89.31 1215 ASN A N 1
ATOM 9804 C CA . ASN A 1 1215 ? -17.166 -21.199 -42.327 1.00 89.31 1215 ASN A CA 1
ATOM 9805 C C . ASN A 1 1215 ? -18.193 -21.930 -41.457 1.00 89.31 1215 ASN A C 1
ATOM 9807 O O . ASN A 1 1215 ? -18.605 -23.027 -41.829 1.00 89.31 1215 ASN A O 1
ATOM 9811 N N . TYR A 1 1216 ? -18.627 -21.354 -40.326 1.00 94.69 1216 TYR A N 1
ATOM 9812 C CA . TYR A 1 1216 ? -19.586 -22.013 -39.425 1.00 94.69 1216 TYR A CA 1
ATOM 9813 C C . TYR A 1 1216 ? -20.994 -21.434 -39.587 1.00 94.69 1216 TYR A C 1
ATOM 9815 O O . TYR A 1 1216 ? -21.884 -22.118 -40.088 1.00 94.69 1216 TYR A O 1
ATOM 9823 N N . ILE A 1 1217 ? -21.201 -20.162 -39.228 1.00 96.31 1217 ILE A N 1
ATOM 9824 C CA . ILE A 1 1217 ? -22.545 -19.560 -39.141 1.00 96.31 1217 ILE A CA 1
ATOM 9825 C C . ILE A 1 1217 ? -23.272 -19.584 -40.495 1.00 96.31 1217 ILE A C 1
ATOM 9827 O O . ILE A 1 1217 ? -24.438 -19.973 -40.548 1.00 96.31 1217 ILE A O 1
ATOM 9831 N N . ALA A 1 1218 ? -22.597 -19.232 -41.595 1.00 92.31 1218 ALA A N 1
ATOM 9832 C CA . ALA A 1 1218 ? -23.190 -19.234 -42.938 1.00 92.31 1218 ALA A CA 1
ATOM 9833 C C . ALA A 1 1218 ? -23.696 -20.617 -43.402 1.00 92.31 1218 ALA A C 1
ATOM 9835 O O . ALA A 1 1218 ? -24.552 -20.689 -44.289 1.00 92.31 1218 ALA A O 1
ATOM 9836 N N . ASN A 1 1219 ? -23.183 -21.698 -42.806 1.00 92.81 1219 ASN A N 1
ATOM 9837 C CA . ASN A 1 1219 ? -23.469 -23.083 -43.183 1.00 92.81 1219 ASN A CA 1
ATOM 9838 C C . ASN A 1 1219 ? -24.472 -23.784 -42.253 1.00 92.81 1219 ASN A C 1
ATOM 9840 O O . ASN A 1 1219 ? -24.814 -24.942 -42.496 1.00 92.81 1219 ASN A O 1
ATOM 9844 N N . VAL A 1 1220 ? -24.973 -23.109 -41.213 1.00 96.81 1220 VAL A N 1
ATOM 9845 C CA . VAL A 1 1220 ? -25.985 -23.670 -40.304 1.00 96.81 1220 VAL A CA 1
ATOM 9846 C C . VAL A 1 1220 ? -27.297 -23.907 -41.046 1.00 96.81 1220 VAL A C 1
ATOM 9848 O O . VAL A 1 1220 ? -27.876 -22.966 -41.594 1.00 96.81 1220 VAL A O 1
ATOM 9851 N N . LYS A 1 1221 ? -27.821 -25.138 -41.016 1.00 93.25 1221 LYS A N 1
ATOM 9852 C CA . LYS A 1 1221 ? -29.114 -25.471 -41.639 1.00 93.25 1221 LYS A CA 1
ATOM 9853 C C . LYS A 1 1221 ? -30.276 -25.317 -40.663 1.00 93.25 1221 LYS A C 1
ATOM 9855 O O . LYS A 1 1221 ? -31.310 -24.766 -41.033 1.00 93.25 1221 LYS A O 1
ATOM 9860 N N . LYS A 1 1222 ? -30.110 -25.781 -39.424 1.00 94.50 1222 LYS A N 1
ATOM 9861 C CA . LYS A 1 1222 ? -31.114 -25.768 -38.352 1.00 94.50 1222 LYS A CA 1
ATOM 9862 C C . LYS A 1 1222 ? -30.546 -25.151 -37.075 1.00 94.50 1222 LYS A C 1
ATOM 9864 O O . LYS A 1 1222 ? -31.040 -24.099 -36.661 1.00 94.50 1222 LYS A O 1
ATOM 9869 N N . VAL A 1 1223 ? -29.519 -25.759 -36.480 1.00 97.56 1223 VAL A N 1
ATOM 9870 C CA . VAL A 1 1223 ? -28.844 -25.265 -35.268 1.00 97.56 1223 VAL A CA 1
ATOM 9871 C C . VAL A 1 1223 ? -27.390 -25.739 -35.237 1.00 97.56 1223 VAL A C 1
ATOM 9873 O O . VAL A 1 1223 ? -27.101 -26.917 -35.049 1.00 97.56 1223 VAL A O 1
ATOM 9876 N N . GLY A 1 1224 ? -26.468 -24.796 -35.419 1.00 97.31 1224 GLY A N 1
ATOM 9877 C CA . GLY A 1 1224 ? -25.030 -25.047 -35.408 1.00 97.31 1224 GLY A CA 1
ATOM 9878 C C . GLY A 1 1224 ? -24.421 -24.805 -34.044 1.00 97.31 1224 GLY A C 1
ATOM 9879 O O . GLY A 1 1224 ? -24.873 -23.915 -33.322 1.00 97.31 1224 GLY A O 1
ATOM 9880 N N . ILE A 1 1225 ? -23.387 -25.575 -33.710 1.00 96.88 1225 ILE A N 1
ATOM 9881 C CA . ILE A 1 1225 ? -22.700 -25.475 -32.425 1.00 96.88 1225 ILE A CA 1
ATOM 9882 C C . ILE A 1 1225 ? -21.190 -25.713 -32.536 1.00 96.88 1225 ILE A C 1
ATOM 9884 O O . ILE A 1 1225 ? -20.748 -26.561 -33.309 1.00 96.88 1225 ILE A O 1
ATOM 9888 N N . TRP A 1 1226 ? -20.392 -24.976 -31.763 1.00 95.50 1226 TRP A N 1
ATOM 9889 C CA . TRP A 1 1226 ? -18.921 -25.009 -31.810 1.00 95.50 1226 TRP A CA 1
ATOM 9890 C C . TRP A 1 1226 ? -18.288 -24.686 -30.446 1.00 95.50 1226 TRP A C 1
ATOM 9892 O O . TRP A 1 1226 ? -18.980 -24.442 -29.457 1.00 95.50 1226 TRP A O 1
ATOM 9902 N N . ALA A 1 1227 ? -16.955 -24.726 -30.382 1.00 93.12 1227 ALA A N 1
ATOM 9903 C CA . ALA A 1 1227 ? -16.182 -24.405 -29.186 1.00 93.12 1227 ALA A CA 1
ATOM 9904 C C . ALA A 1 1227 ? -16.052 -22.889 -28.945 1.00 93.12 1227 ALA A C 1
ATOM 9906 O O . ALA A 1 1227 ? -15.879 -22.116 -29.888 1.00 93.12 1227 ALA A O 1
ATOM 9907 N N . VAL A 1 1228 ? -16.070 -22.482 -27.673 1.00 91.50 1228 VAL A N 1
ATOM 9908 C CA . VAL A 1 1228 ? -15.864 -21.096 -27.222 1.00 91.50 1228 VAL A CA 1
ATOM 9909 C C . VAL A 1 1228 ? -14.707 -21.048 -26.233 1.00 91.50 1228 VAL A C 1
ATOM 9911 O O . VAL A 1 1228 ? -14.701 -21.775 -25.239 1.00 91.50 1228 VAL A O 1
ATOM 9914 N N . GLY A 1 1229 ? -13.732 -20.183 -26.494 1.00 88.31 1229 GLY A N 1
ATOM 9915 C CA . GLY A 1 1229 ? -12.612 -19.936 -25.592 1.00 88.31 1229 GLY A CA 1
ATOM 9916 C C . GLY A 1 1229 ? -13.005 -18.984 -24.468 1.00 88.31 1229 GLY A C 1
ATOM 9917 O O . GLY A 1 1229 ? -13.746 -18.024 -24.683 1.00 88.31 1229 GLY A O 1
ATOM 9918 N N . HIS A 1 1230 ? -12.487 -19.223 -23.269 1.00 80.25 1230 HIS A N 1
ATOM 9919 C CA . HIS A 1 1230 ? -12.788 -18.429 -22.080 1.00 80.25 1230 HIS A CA 1
ATOM 9920 C C . HIS A 1 1230 ? -11.495 -17.916 -21.453 1.00 80.25 1230 HIS A C 1
ATOM 9922 O O . HIS A 1 1230 ? -10.530 -18.649 -21.268 1.00 80.25 1230 HIS A O 1
ATOM 9928 N N . VAL A 1 1231 ? -11.485 -16.643 -21.060 1.00 67.88 1231 VAL A N 1
ATOM 9929 C CA . VAL A 1 1231 ? -10.332 -16.021 -20.382 1.00 67.88 1231 VAL A CA 1
ATOM 9930 C C . VAL A 1 1231 ? -10.308 -16.364 -18.877 1.00 67.88 1231 VAL A C 1
ATOM 9932 O O . VAL A 1 1231 ? -9.366 -16.009 -18.175 1.00 67.88 1231 VAL A O 1
ATOM 9935 N N . GLY A 1 1232 ? -11.309 -17.078 -18.339 1.00 59.53 1232 GLY A N 1
ATOM 9936 C CA . GLY A 1 1232 ? -11.410 -17.337 -16.901 1.00 59.53 1232 GLY A CA 1
ATOM 9937 C C . GLY A 1 1232 ? -12.042 -18.654 -16.480 1.00 59.53 1232 GLY A C 1
ATOM 9938 O O . GLY A 1 1232 ? -13.235 -18.880 -16.648 1.00 59.53 1232 GLY A O 1
ATOM 9939 N N . GLY A 1 1233 ? -11.257 -19.474 -15.780 1.00 60.38 1233 GLY A N 1
ATOM 9940 C CA . GLY A 1 1233 ? -11.725 -20.662 -15.066 1.00 60.38 1233 GLY A CA 1
ATOM 9941 C C . GLY A 1 1233 ? -11.655 -21.936 -15.905 1.00 60.38 1233 GLY A C 1
ATOM 9942 O O . GLY A 1 1233 ? -10.941 -22.857 -15.525 1.00 60.38 1233 GLY A O 1
ATOM 9943 N N . ALA A 1 1234 ? -12.365 -22.014 -17.024 1.00 65.94 1234 ALA A N 1
ATOM 9944 C CA . ALA A 1 1234 ? -12.129 -23.035 -18.048 1.00 65.94 1234 ALA A CA 1
ATOM 9945 C C . ALA A 1 1234 ? -11.375 -22.381 -19.208 1.00 65.94 1234 ALA A C 1
ATOM 9947 O O . ALA A 1 1234 ? -11.622 -21.213 -19.480 1.00 65.94 1234 ALA A O 1
ATOM 9948 N N . ILE A 1 1235 ? -10.457 -23.100 -19.855 1.00 75.75 1235 ILE A N 1
ATOM 9949 C CA . ILE A 1 1235 ? -9.732 -22.578 -21.027 1.00 75.75 1235 ILE A CA 1
ATOM 9950 C C . ILE A 1 1235 ? -10.707 -22.453 -22.215 1.00 75.75 1235 ILE A C 1
ATOM 9952 O O . ILE A 1 1235 ? -10.667 -21.489 -22.977 1.00 75.75 1235 ILE A O 1
ATOM 9956 N N . PHE A 1 1236 ? -11.639 -23.403 -22.330 1.00 82.75 1236 PHE A N 1
ATOM 9957 C CA . PHE A 1 1236 ? -12.701 -23.415 -23.329 1.00 82.75 1236 PHE A CA 1
ATOM 9958 C C . PHE A 1 1236 ? -13.911 -24.231 -22.856 1.00 82.75 1236 PHE A C 1
ATOM 9960 O O . PHE A 1 1236 ? -13.833 -25.007 -21.900 1.00 82.75 1236 PHE A O 1
ATOM 9967 N N . GLU A 1 1237 ? -15.026 -24.060 -23.559 1.00 86.12 1237 GLU A N 1
ATOM 9968 C CA . GLU A 1 1237 ? -16.230 -24.884 -23.482 1.00 86.12 1237 GLU A CA 1
ATOM 9969 C C . GLU A 1 1237 ? -16.563 -25.404 -24.887 1.00 86.12 1237 GLU A C 1
ATOM 9971 O O . GLU A 1 1237 ? -16.526 -24.642 -25.851 1.00 86.12 1237 GLU A O 1
ATOM 9976 N N . SER A 1 1238 ? -16.848 -26.702 -25.039 1.00 90.00 1238 SER A N 1
ATOM 9977 C CA . SER A 1 1238 ? -17.135 -27.290 -26.361 1.00 90.00 1238 SER A CA 1
ATOM 9978 C C . SER A 1 1238 ? -18.111 -28.474 -26.305 1.00 90.00 1238 SER A C 1
ATOM 9980 O O . SER A 1 1238 ? -18.232 -29.127 -25.264 1.00 90.00 1238 SER A O 1
ATOM 9982 N N . PRO A 1 1239 ? -18.822 -28.792 -27.404 1.00 91.44 1239 PRO A N 1
ATOM 9983 C CA . PRO A 1 1239 ? -19.570 -30.041 -27.507 1.00 91.44 1239 PRO A CA 1
ATOM 9984 C C . PRO A 1 1239 ? -18.615 -31.242 -27.590 1.00 91.44 1239 PRO A C 1
ATOM 9986 O O . PRO A 1 1239 ? -17.556 -31.176 -28.211 1.00 91.44 1239 PRO A O 1
ATOM 9989 N N . LYS A 1 1240 ? -19.004 -32.375 -26.997 1.00 88.88 1240 LYS A N 1
ATOM 9990 C CA . LYS A 1 1240 ? -18.344 -33.665 -27.231 1.00 88.88 1240 LYS A CA 1
ATOM 9991 C C . LYS A 1 1240 ? -18.989 -34.317 -28.448 1.00 88.88 1240 LYS A C 1
ATOM 9993 O O . LYS A 1 1240 ? -20.175 -34.652 -28.397 1.00 88.88 1240 LYS A O 1
ATOM 9998 N N . VAL A 1 1241 ? -18.211 -34.496 -29.511 1.00 88.75 1241 VAL A N 1
ATOM 9999 C CA . VAL A 1 1241 ? -18.685 -35.004 -30.803 1.00 88.75 1241 VAL A CA 1
ATOM 10000 C C . VAL A 1 1241 ? -18.063 -36.362 -31.090 1.00 88.75 1241 VAL A C 1
ATOM 10002 O O . VAL A 1 1241 ? -16.843 -36.500 -31.078 1.00 88.75 1241 VAL A O 1
ATOM 10005 N N . GLU A 1 1242 ? -18.903 -37.354 -31.370 1.00 84.81 1242 GLU A N 1
ATOM 10006 C CA . GLU A 1 1242 ? -18.495 -38.679 -31.845 1.00 84.81 1242 GLU A CA 1
ATOM 10007 C C . GLU A 1 1242 ? -19.322 -39.014 -33.094 1.00 84.81 1242 GLU A C 1
ATOM 10009 O O . GLU A 1 1242 ? -20.536 -38.809 -33.114 1.00 84.81 1242 GLU A O 1
ATOM 10014 N N . ASN A 1 1243 ? -18.666 -39.481 -34.162 1.00 83.62 1243 ASN A N 1
ATOM 10015 C CA . ASN A 1 1243 ? -19.298 -39.813 -35.450 1.00 83.62 1243 ASN A CA 1
ATOM 10016 C C . ASN A 1 1243 ? -20.203 -38.695 -36.013 1.00 83.62 1243 ASN A C 1
ATOM 10018 O O . ASN A 1 1243 ? -21.299 -38.954 -36.507 1.00 83.62 1243 ASN A O 1
ATOM 10022 N N . GLY A 1 1244 ? -19.760 -37.437 -35.897 1.00 84.19 1244 GLY A N 1
ATOM 10023 C CA . GLY A 1 1244 ? -20.493 -36.264 -36.388 1.00 84.19 1244 GLY A CA 1
ATOM 10024 C C . GLY A 1 1244 ? -21.729 -35.877 -35.567 1.00 84.19 1244 GLY A C 1
ATOM 10025 O O . GLY A 1 1244 ? -22.460 -34.981 -35.976 1.00 84.19 1244 GLY A O 1
ATOM 10026 N N . LYS A 1 1245 ? -21.970 -36.513 -34.412 1.00 89.69 1245 LYS A N 1
ATOM 10027 C CA . LYS A 1 1245 ? -23.094 -36.205 -33.518 1.00 89.69 1245 LYS A CA 1
ATOM 10028 C C . LYS A 1 1245 ? -22.625 -35.703 -32.160 1.00 89.69 1245 LYS A C 1
ATOM 10030 O O . LYS A 1 1245 ? -21.652 -36.205 -31.599 1.00 89.69 1245 LYS A O 1
ATOM 10035 N N . VAL A 1 1246 ? -23.359 -34.746 -31.593 1.00 91.81 1246 VAL A N 1
ATOM 10036 C CA . VAL A 1 1246 ? -23.107 -34.236 -30.239 1.00 91.81 1246 VAL A CA 1
ATOM 10037 C C . VAL A 1 1246 ? -23.640 -35.227 -29.203 1.00 91.81 1246 VAL A C 1
ATOM 10039 O O . VAL A 1 1246 ? -24.846 -35.361 -29.008 1.00 91.81 1246 VAL A O 1
ATOM 10042 N N . ILE A 1 1247 ? -22.744 -35.897 -28.484 1.00 89.06 1247 ILE A N 1
ATOM 10043 C CA . ILE A 1 1247 ? -23.106 -36.870 -27.441 1.00 89.06 1247 ILE A CA 1
ATOM 10044 C C . ILE A 1 1247 ? -23.081 -36.258 -26.033 1.00 89.06 1247 ILE A C 1
ATOM 10046 O O . ILE A 1 1247 ? -23.794 -36.695 -25.123 1.00 89.06 1247 ILE A O 1
ATOM 10050 N N . GLY A 1 1248 ? -22.320 -35.185 -25.834 1.00 89.50 1248 GLY A N 1
ATOM 10051 C CA . GLY A 1 1248 ? -22.101 -34.581 -24.522 1.00 89.50 1248 GLY A CA 1
ATOM 10052 C C . GLY A 1 1248 ? -21.425 -33.222 -24.608 1.00 89.50 1248 GLY A C 1
ATOM 10053 O O . GLY A 1 1248 ? -21.464 -32.575 -25.650 1.00 89.50 1248 GLY A O 1
ATOM 10054 N N . TRP A 1 1249 ? -20.810 -32.801 -23.505 1.00 91.00 1249 TRP A N 1
ATOM 10055 C CA . TRP A 1 1249 ? -20.246 -31.461 -23.349 1.00 91.00 1249 TRP A CA 1
ATOM 10056 C C . TRP A 1 1249 ? -18.928 -31.510 -22.577 1.00 91.00 1249 TRP A C 1
ATOM 10058 O O . TRP A 1 1249 ? -18.844 -32.157 -21.533 1.00 91.00 1249 TRP A O 1
ATOM 10068 N N . HIS A 1 1250 ? -17.927 -30.783 -23.061 1.00 85.56 1250 HIS A N 1
ATOM 10069 C CA . HIS A 1 1250 ? -16.692 -30.469 -22.353 1.00 85.56 1250 HIS A CA 1
ATOM 10070 C C . HIS A 1 1250 ? -16.829 -29.077 -21.738 1.00 85.56 1250 HIS A C 1
ATOM 10072 O O . HIS A 1 1250 ? -16.389 -28.085 -22.315 1.00 85.56 1250 HIS A O 1
ATOM 10078 N N . VAL A 1 1251 ? -17.483 -29.002 -20.578 1.00 82.56 1251 VAL A N 1
ATOM 10079 C CA . VAL A 1 1251 ? -17.690 -27.746 -19.845 1.00 82.56 1251 VAL A CA 1
ATOM 10080 C C . VAL A 1 1251 ? -17.388 -27.911 -18.365 1.00 82.56 1251 VAL A C 1
ATOM 10082 O O . VAL A 1 1251 ? -17.614 -28.974 -17.781 1.00 82.56 1251 VAL A O 1
ATOM 10085 N N . ARG A 1 1252 ? -16.901 -26.840 -17.732 1.00 74.62 1252 ARG A N 1
ATOM 10086 C CA . ARG A 1 1252 ? -16.584 -26.848 -16.296 1.00 74.62 1252 ARG A CA 1
ATOM 10087 C C . ARG A 1 1252 ? -17.812 -26.551 -15.442 1.00 74.62 1252 ARG A C 1
ATOM 10089 O O . ARG A 1 1252 ? -17.963 -27.118 -14.360 1.00 74.62 1252 ARG A O 1
ATOM 10096 N N . TRP A 1 1253 ? -18.684 -25.655 -15.904 1.00 73.56 1253 TRP A N 1
ATOM 10097 C CA . TRP A 1 1253 ? -19.841 -25.214 -15.134 1.00 73.56 1253 TRP A CA 1
ATOM 10098 C C . TRP A 1 1253 ? -21.117 -25.960 -15.542 1.00 73.56 1253 TRP A C 1
ATOM 10100 O O . TRP A 1 1253 ? -21.594 -25.865 -16.675 1.00 73.56 1253 TRP A O 1
ATOM 10110 N N . MET A 1 1254 ? -21.675 -26.702 -14.577 1.00 75.69 1254 MET A N 1
ATOM 10111 C CA . MET A 1 1254 ? -22.906 -27.492 -14.710 1.00 75.69 1254 MET A CA 1
ATOM 10112 C C . MET A 1 1254 ? -22.961 -28.317 -16.016 1.00 75.69 1254 MET A C 1
ATOM 10114 O O . MET A 1 1254 ? -23.830 -28.074 -16.858 1.00 75.69 1254 MET A O 1
ATOM 10118 N N . PRO A 1 1255 ? -22.069 -29.314 -16.195 1.00 75.69 1255 PRO A N 1
ATOM 10119 C CA . PRO A 1 1255 ? -22.033 -30.149 -17.403 1.00 75.69 1255 PRO A CA 1
ATOM 10120 C C . PRO A 1 1255 ? -23.283 -31.016 -17.603 1.00 75.69 1255 PRO A C 1
ATOM 10122 O O . PRO A 1 1255 ? -23.519 -31.514 -18.699 1.00 75.69 1255 PRO A O 1
ATOM 10125 N N . SER A 1 1256 ? -24.115 -31.170 -16.569 1.00 79.12 1256 SER A N 1
ATOM 10126 C CA . SER A 1 1256 ? -25.395 -31.882 -16.638 1.00 79.12 1256 SER A CA 1
ATOM 10127 C C . SER A 1 1256 ? -26.507 -31.111 -17.359 1.00 79.12 1256 SER A C 1
ATOM 10129 O O . SER A 1 1256 ? -27.589 -31.664 -17.559 1.00 79.12 1256 SER A O 1
ATOM 10131 N N . ARG A 1 1257 ? -26.282 -29.846 -17.751 1.00 86.00 1257 ARG A N 1
ATOM 10132 C CA . ARG A 1 1257 ? -27.239 -29.087 -18.572 1.00 86.00 1257 ARG A CA 1
ATOM 10133 C C . ARG A 1 1257 ? -27.501 -29.841 -19.879 1.00 86.00 1257 ARG A C 1
ATOM 10135 O O . ARG A 1 1257 ? -26.568 -30.306 -20.531 1.00 86.00 1257 ARG A O 1
ATOM 10142 N N . LYS A 1 1258 ? -28.772 -29.919 -20.292 1.00 84.44 1258 LYS A N 1
ATOM 10143 C CA . LYS A 1 1258 ? -29.174 -30.586 -21.546 1.00 84.44 1258 LYS A CA 1
ATOM 10144 C C . LYS A 1 1258 ? -28.392 -30.032 -22.744 1.00 84.44 1258 LYS A C 1
ATOM 10146 O O . LYS A 1 1258 ? -27.836 -30.808 -23.522 1.00 84.44 1258 LYS A O 1
ATOM 10151 N N . PHE A 1 1259 ? -28.278 -28.704 -22.800 1.00 91.75 1259 PHE A N 1
ATOM 10152 C CA . PHE A 1 1259 ? -27.436 -27.958 -23.732 1.00 91.75 1259 PHE A CA 1
ATOM 10153 C C . PHE A 1 1259 ? -26.402 -27.137 -22.963 1.00 91.75 1259 PHE A C 1
ATOM 10155 O O . PHE A 1 1259 ? -26.707 -26.043 -22.500 1.00 91.75 1259 PHE A O 1
ATOM 10162 N N . ALA A 1 1260 ? -25.199 -27.665 -22.753 1.00 89.31 1260 ALA A N 1
ATOM 10163 C CA . ALA A 1 1260 ? -24.164 -26.968 -21.997 1.00 89.31 1260 ALA A CA 1
ATOM 10164 C C . ALA A 1 1260 ? -23.253 -26.167 -22.944 1.00 89.31 1260 ALA A C 1
ATOM 10166 O O . ALA A 1 1260 ? -22.133 -26.566 -23.235 1.00 89.31 1260 ALA A O 1
ATOM 10167 N N . THR A 1 1261 ? -23.779 -25.047 -23.443 1.00 89.38 1261 THR A N 1
ATOM 10168 C CA . THR A 1 1261 ? -23.082 -24.110 -24.338 1.00 89.38 1261 THR A CA 1
ATOM 10169 C C . THR A 1 1261 ? -23.105 -22.693 -23.770 1.00 89.38 1261 THR A C 1
ATOM 10171 O O . THR A 1 1261 ? -23.939 -22.381 -22.913 1.00 89.38 1261 THR A O 1
ATOM 10174 N N . ASP A 1 1262 ? -22.193 -21.860 -24.264 1.00 88.81 1262 ASP A N 1
ATOM 10175 C CA . ASP A 1 1262 ? -22.189 -20.407 -24.099 1.00 88.81 1262 ASP A CA 1
ATOM 10176 C C . ASP A 1 1262 ? -23.026 -19.726 -25.201 1.00 88.81 1262 ASP A C 1
ATOM 10178 O O . ASP A 1 1262 ? -23.264 -20.327 -26.256 1.00 88.81 1262 ASP A O 1
ATOM 10182 N N . MET A 1 1263 ? -23.456 -18.478 -24.972 1.00 91.56 1263 MET A N 1
ATOM 10183 C CA . MET A 1 1263 ? -24.222 -17.665 -25.929 1.00 91.56 1263 MET A CA 1
ATOM 10184 C C . MET A 1 1263 ? -23.525 -17.542 -27.290 1.00 91.56 1263 MET A C 1
ATOM 10186 O O . MET A 1 1263 ? -24.184 -17.595 -28.326 1.00 91.56 1263 MET A O 1
ATOM 10190 N N . ALA A 1 1264 ? -22.194 -17.425 -27.297 1.00 92.44 1264 ALA A N 1
ATOM 10191 C CA . ALA A 1 1264 ? -21.409 -17.287 -28.521 1.00 92.44 1264 ALA A CA 1
ATOM 10192 C C . ALA A 1 1264 ? -21.128 -18.626 -29.228 1.00 92.44 1264 ALA A C 1
ATOM 10194 O O . ALA A 1 1264 ? -20.521 -18.644 -30.300 1.00 92.44 1264 ALA A O 1
ATOM 10195 N N . GLY A 1 1265 ? -21.533 -19.744 -28.619 1.00 94.00 1265 GLY A N 1
ATOM 10196 C CA . GLY A 1 1265 ? -21.221 -21.101 -29.068 1.00 94.00 1265 GLY A CA 1
ATOM 10197 C C . GLY A 1 1265 ? -22.209 -21.696 -30.065 1.00 94.00 1265 GLY A C 1
ATOM 10198 O O . GLY A 1 1265 ? -22.003 -22.831 -30.485 1.00 94.00 1265 GLY A O 1
ATOM 10199 N N . PHE A 1 1266 ? -23.282 -20.984 -30.428 1.00 97.00 1266 PHE A N 1
ATOM 10200 C CA . PHE A 1 1266 ? -24.306 -21.508 -31.333 1.00 97.00 1266 PHE A CA 1
ATOM 10201 C C . PHE A 1 1266 ? -24.956 -20.433 -32.215 1.00 97.00 1266 PHE A C 1
ATOM 10203 O O . PHE A 1 1266 ? -24.997 -19.252 -31.873 1.00 97.00 1266 PHE A O 1
ATOM 10210 N N . ALA A 1 1267 ? -25.534 -20.868 -33.337 1.00 98.12 1267 ALA A N 1
ATOM 10211 C CA . ALA A 1 1267 ? -26.435 -20.073 -34.175 1.00 98.12 1267 ALA A CA 1
ATOM 10212 C C . ALA A 1 1267 ? -27.597 -20.933 -34.685 1.00 98.12 1267 ALA A C 1
ATOM 10214 O O . ALA A 1 1267 ? -27.499 -22.159 -34.739 1.00 98.12 1267 ALA A O 1
ATOM 10215 N N . ILE A 1 1268 ? -28.715 -20.299 -35.041 1.00 98.19 1268 ILE A N 1
ATOM 10216 C CA . ILE A 1 1268 ? -29.980 -20.991 -35.337 1.00 98.19 1268 ILE A CA 1
ATOM 10217 C C . ILE A 1 1268 ? -30.587 -20.421 -36.616 1.00 98.19 1268 ILE A C 1
ATOM 10219 O O . ILE A 1 1268 ? -30.601 -19.207 -36.806 1.00 98.19 1268 ILE A O 1
ATOM 10223 N N . SER A 1 1269 ? -31.132 -21.276 -37.483 1.00 96.94 1269 SER A N 1
ATOM 10224 C CA . SER A 1 1269 ? -31.895 -20.812 -38.647 1.00 96.94 1269 SER A CA 1
ATOM 10225 C C . SER A 1 1269 ? -33.059 -19.916 -38.214 1.00 96.94 1269 SER A C 1
ATOM 10227 O O . SER A 1 1269 ? -33.824 -20.256 -37.308 1.00 96.94 1269 SER A O 1
ATOM 10229 N N . LEU A 1 1270 ? -33.238 -18.786 -38.900 1.00 96.12 1270 LEU A N 1
ATOM 10230 C CA . LEU A 1 1270 ? -34.350 -17.869 -38.662 1.00 96.12 1270 LEU A CA 1
ATOM 10231 C C . LEU A 1 1270 ? -35.702 -18.586 -38.775 1.00 96.12 1270 LEU A C 1
ATOM 10233 O O . LEU A 1 1270 ? -36.604 -18.308 -37.986 1.00 96.12 1270 LEU A O 1
ATOM 10237 N N . LYS A 1 1271 ? -35.822 -19.557 -39.690 1.00 93.88 1271 LYS A N 1
ATOM 10238 C CA . LYS A 1 1271 ? -37.038 -20.358 -39.869 1.00 93.88 1271 LYS A CA 1
ATOM 10239 C C . LYS A 1 1271 ? -37.481 -21.028 -38.565 1.00 93.88 1271 LYS A C 1
ATOM 10241 O O . LYS A 1 1271 ? -38.657 -20.981 -38.235 1.00 93.88 1271 LYS A O 1
ATOM 10246 N N . CYS A 1 1272 ? -36.548 -21.541 -37.761 1.00 97.00 1272 CYS A N 1
ATOM 10247 C CA . CYS A 1 1272 ? -36.866 -22.156 -36.471 1.00 97.00 1272 CYS A CA 1
ATOM 10248 C C . CYS A 1 1272 ? -37.532 -21.171 -35.494 1.00 97.00 1272 CYS A C 1
ATOM 10250 O O . CYS A 1 1272 ? -38.403 -21.573 -34.726 1.00 97.00 1272 CYS A O 1
ATOM 10252 N N . PHE A 1 1273 ? -37.156 -19.886 -35.521 1.00 96.69 1273 PHE A N 1
ATOM 10253 C CA . PHE A 1 1273 ? -37.786 -18.849 -34.693 1.00 96.69 1273 PHE A CA 1
ATOM 10254 C C . PHE A 1 1273 ? -39.158 -18.409 -35.207 1.00 96.69 1273 PHE A C 1
ATOM 10256 O O . PHE A 1 1273 ? -39.996 -18.002 -34.394 1.00 96.69 1273 PHE A O 1
ATOM 10263 N N . LEU A 1 1274 ? -39.368 -18.462 -36.526 1.00 93.38 1274 LEU A N 1
ATOM 10264 C CA . LEU A 1 1274 ? -40.655 -18.178 -37.164 1.00 93.38 1274 LEU A CA 1
ATOM 10265 C C . LEU A 1 1274 ? -41.654 -19.314 -36.904 1.00 93.38 1274 LEU A C 1
ATOM 10267 O O . LEU A 1 1274 ? -42.784 -19.045 -36.507 1.00 93.38 1274 LEU A O 1
ATOM 10271 N N . ASP A 1 1275 ? -41.205 -20.567 -37.012 1.00 93.12 1275 ASP A N 1
ATOM 10272 C CA . ASP A 1 1275 ? -42.011 -21.767 -36.745 1.00 93.12 1275 ASP A CA 1
ATOM 10273 C C . ASP A 1 1275 ? -42.349 -21.924 -35.244 1.00 93.12 1275 ASP A C 1
ATOM 10275 O O . ASP A 1 1275 ? -43.302 -22.612 -34.882 1.00 93.12 1275 ASP A O 1
ATOM 10279 N N . ASN A 1 1276 ? -41.599 -21.260 -34.354 1.00 93.19 1276 ASN A N 1
ATOM 10280 C CA . ASN A 1 1276 ? -41.791 -21.297 -32.900 1.00 93.19 1276 ASN A CA 1
ATOM 10281 C C . ASN A 1 1276 ? -41.915 -19.873 -32.317 1.00 93.19 1276 ASN A C 1
ATOM 10283 O O . ASN A 1 1276 ? -40.981 -19.372 -31.674 1.00 93.19 1276 ASN A O 1
ATOM 10287 N N . PRO A 1 1277 ? -43.064 -19.192 -32.491 1.00 86.38 1277 PRO A N 1
ATOM 10288 C CA . PRO A 1 1277 ? -43.228 -17.781 -32.126 1.00 86.38 1277 PRO A CA 1
ATOM 10289 C C . PRO A 1 1277 ? -43.141 -17.508 -30.615 1.00 86.38 1277 PRO A C 1
ATOM 10291 O O . PRO A 1 1277 ? -42.834 -16.389 -30.209 1.00 86.38 1277 PRO A O 1
ATOM 10294 N N . ASN A 1 1278 ? -43.351 -18.528 -29.778 1.00 87.00 1278 ASN A N 1
ATOM 10295 C CA . ASN A 1 1278 ? -43.292 -18.415 -28.317 1.00 87.00 1278 ASN A CA 1
ATOM 10296 C C . ASN A 1 1278 ? -41.884 -18.640 -27.735 1.00 87.00 1278 ASN A C 1
ATOM 10298 O O . ASN A 1 1278 ? -41.684 -18.436 -26.539 1.00 87.00 1278 ASN A O 1
ATOM 10302 N N . ALA A 1 1279 ? -40.911 -19.064 -28.550 1.00 92.25 1279 ALA A N 1
ATOM 10303 C CA . ALA A 1 1279 ? -39.552 -19.318 -28.084 1.00 92.25 1279 ALA A CA 1
ATOM 10304 C C . ALA A 1 1279 ? -38.833 -17.998 -27.763 1.00 92.25 1279 ALA A C 1
ATOM 10306 O O . ALA A 1 1279 ? -38.618 -17.162 -28.643 1.00 92.25 1279 ALA A O 1
ATOM 10307 N N . LEU A 1 1280 ? -38.483 -17.795 -26.499 1.00 92.69 1280 LEU A N 1
ATOM 10308 C CA . LEU A 1 1280 ? -37.840 -16.590 -25.973 1.00 92.69 1280 LEU A CA 1
ATOM 10309 C C . LEU A 1 1280 ? -36.872 -16.995 -24.855 1.00 92.69 1280 LEU A C 1
ATOM 10311 O O . LEU A 1 1280 ? -37.017 -18.060 -24.254 1.00 92.69 1280 LEU A O 1
ATOM 10315 N N . PHE A 1 1281 ? -35.908 -16.136 -24.535 1.00 93.38 1281 PHE A N 1
ATOM 10316 C CA . PHE A 1 1281 ? -35.021 -16.337 -23.389 1.00 93.38 1281 PHE A CA 1
ATOM 10317 C C . PHE A 1 1281 ? -35.776 -16.191 -22.059 1.00 93.38 1281 PHE A C 1
ATOM 10319 O O . PHE A 1 1281 ? -35.509 -16.917 -21.098 1.00 93.38 1281 PHE A O 1
ATOM 10326 N N . GLY A 1 1282 ? -36.745 -15.270 -22.001 1.00 89.38 1282 GLY A N 1
ATOM 10327 C CA . GLY A 1 1282 ? -37.629 -15.092 -20.853 1.00 89.38 1282 GLY A CA 1
ATOM 10328 C C . GLY A 1 1282 ? -36.951 -14.470 -19.626 1.00 89.38 1282 GLY A C 1
ATOM 10329 O O . GLY A 1 1282 ? -35.854 -13.927 -19.685 1.00 89.38 1282 GLY A O 1
ATOM 10330 N N . LYS A 1 1283 ? -37.630 -14.507 -18.474 1.00 89.50 1283 LYS A N 1
ATOM 10331 C CA . LYS A 1 1283 ? -37.174 -13.833 -17.238 1.00 89.50 1283 LYS A CA 1
ATOM 10332 C C . LYS A 1 1283 ? -36.169 -14.644 -16.416 1.00 89.50 1283 LYS A C 1
ATOM 10334 O O . LYS A 1 1283 ? -35.437 -14.086 -15.605 1.00 89.50 1283 LYS A O 1
ATOM 10339 N N . SER A 1 1284 ? -36.157 -15.967 -16.570 1.00 89.56 1284 SER A N 1
ATOM 10340 C CA . SER A 1 1284 ? -35.267 -16.858 -15.820 1.00 89.56 1284 SER A CA 1
ATOM 10341 C C . SER A 1 1284 ? -35.188 -18.233 -16.476 1.00 89.56 1284 SER A C 1
ATOM 10343 O O . SER A 1 1284 ? -36.189 -18.703 -17.010 1.00 89.56 1284 SER A O 1
ATOM 10345 N N . CYS A 1 1285 ? -34.049 -18.914 -16.344 1.00 89.19 1285 CYS A N 1
ATOM 10346 C CA . CYS A 1 1285 ? -33.871 -20.292 -16.798 1.00 89.19 1285 CYS A CA 1
ATOM 10347 C C . CYS A 1 1285 ? -33.285 -21.156 -15.671 1.00 89.19 1285 CYS A C 1
ATOM 10349 O O . CYS A 1 1285 ? -32.078 -21.371 -15.584 1.00 89.19 1285 CYS A O 1
ATOM 10351 N N . LYS A 1 1286 ? -34.139 -21.652 -14.765 1.00 83.25 1286 LYS A N 1
ATOM 10352 C CA . LYS A 1 1286 ? -33.686 -22.489 -13.635 1.00 83.25 1286 LYS A CA 1
ATOM 10353 C C . LYS A 1 1286 ? -33.070 -23.815 -14.102 1.00 83.25 1286 LYS A C 1
ATOM 10355 O O . LYS A 1 1286 ? -32.058 -24.236 -13.554 1.00 83.25 1286 LYS A O 1
ATOM 10360 N N . ARG A 1 1287 ? -33.647 -24.444 -15.137 1.00 77.62 1287 ARG A N 1
ATOM 10361 C CA . ARG A 1 1287 ? -33.166 -25.723 -15.702 1.00 77.62 1287 ARG A CA 1
ATOM 10362 C C . ARG A 1 1287 ? -31.786 -25.600 -16.354 1.00 77.62 1287 ARG A C 1
ATOM 10364 O O . ARG A 1 1287 ? -30.999 -26.534 -16.296 1.00 77.62 1287 ARG A O 1
ATOM 10371 N N . GLY A 1 1288 ? -31.470 -24.427 -16.902 1.00 80.50 1288 GLY A N 1
ATOM 10372 C CA . GLY A 1 1288 ? -30.150 -24.089 -17.435 1.00 80.50 1288 GLY A CA 1
ATOM 10373 C C . GLY A 1 1288 ? -29.160 -23.575 -16.389 1.00 80.50 1288 GLY A C 1
ATOM 10374 O O . GLY A 1 1288 ? -28.151 -22.985 -16.758 1.00 80.50 1288 GLY A O 1
ATOM 10375 N N . GLY A 1 1289 ? -29.447 -23.724 -15.089 1.00 79.19 1289 GLY A N 1
ATOM 10376 C CA . GLY A 1 1289 ? -28.576 -23.227 -14.018 1.00 79.19 1289 GLY A CA 1
ATOM 10377 C C . GLY A 1 1289 ? -28.524 -21.699 -13.900 1.00 79.19 1289 GLY A C 1
ATOM 10378 O O . GLY A 1 1289 ? -27.642 -21.162 -13.239 1.00 79.19 1289 GLY A O 1
ATOM 10379 N N . GLY A 1 1290 ? -29.449 -20.980 -14.540 1.00 83.31 1290 GLY A N 1
ATOM 10380 C CA . GLY A 1 1290 ? -29.429 -19.521 -14.654 1.00 83.31 1290 GLY A CA 1
ATOM 10381 C C . GLY A 1 1290 ? -28.786 -18.996 -15.940 1.00 83.31 1290 GLY A C 1
ATOM 10382 O O . GLY A 1 1290 ? -28.804 -17.784 -16.145 1.00 83.31 1290 GLY A O 1
ATOM 10383 N N . ALA A 1 1291 ? -28.267 -19.870 -16.804 1.00 87.75 1291 ALA A N 1
ATOM 10384 C CA . ALA A 1 1291 ? -27.866 -19.532 -18.167 1.00 87.75 1291 ALA A CA 1
ATOM 10385 C C . ALA A 1 1291 ? -29.085 -19.666 -19.110 1.00 87.75 1291 ALA A C 1
ATOM 10387 O O . ALA A 1 1291 ? -29.886 -20.586 -18.909 1.00 87.75 1291 ALA A O 1
ATOM 10388 N N . PRO A 1 1292 ? -29.313 -18.739 -20.055 1.00 91.94 1292 PRO A N 1
ATOM 10389 C CA . PRO A 1 1292 ? -30.554 -18.683 -20.835 1.00 91.94 1292 PRO A CA 1
ATOM 10390 C C . PRO A 1 1292 ? -30.607 -19.636 -22.040 1.00 91.94 1292 PRO A C 1
ATOM 10392 O O . PRO A 1 1292 ? -31.694 -20.021 -22.472 1.00 91.94 1292 PRO A O 1
ATOM 10395 N N . GLU A 1 1293 ? -29.451 -20.026 -22.571 1.00 91.94 1293 GLU A N 1
ATOM 10396 C CA . GLU A 1 1293 ? -29.273 -20.822 -23.789 1.00 91.94 1293 GLU A CA 1
ATOM 10397 C C . GLU A 1 1293 ? -30.001 -22.174 -23.716 1.00 91.94 1293 GLU A C 1
ATOM 10399 O O . GLU A 1 1293 ? -30.743 -22.493 -24.649 1.00 91.94 1293 GLU A O 1
ATOM 10404 N N . PRO A 1 1294 ? -29.898 -22.955 -22.615 1.00 90.94 1294 PRO A N 1
ATOM 10405 C CA . PRO A 1 1294 ? -30.544 -24.260 -22.542 1.00 90.94 1294 PRO A CA 1
ATOM 10406 C C . PRO A 1 1294 ? -32.068 -24.170 -22.630 1.00 90.94 1294 PRO A C 1
ATOM 10408 O O . PRO A 1 1294 ? -32.688 -24.992 -23.300 1.00 90.94 1294 PRO A O 1
ATOM 10411 N N . CYS A 1 1295 ? -32.679 -23.166 -21.987 1.00 92.50 1295 CYS A N 1
ATOM 10412 C CA . CYS A 1 1295 ? -34.131 -22.991 -22.044 1.00 92.50 1295 CYS A CA 1
ATOM 10413 C C . CYS A 1 1295 ? -34.595 -22.501 -23.416 1.00 92.50 1295 CYS A C 1
ATOM 10415 O O . CYS A 1 1295 ? -35.647 -22.941 -23.872 1.00 92.50 1295 CYS A O 1
ATOM 10417 N N . LEU A 1 1296 ? -33.826 -21.630 -24.083 1.00 95.31 1296 LEU A N 1
ATOM 10418 C CA . LEU A 1 1296 ? -34.170 -21.192 -25.433 1.00 95.31 1296 LEU A CA 1
ATOM 10419 C C . LEU A 1 1296 ? -34.163 -22.378 -26.406 1.00 95.31 1296 LEU A C 1
ATOM 10421 O O . LEU A 1 1296 ? -35.159 -22.604 -27.092 1.00 95.31 1296 LEU A O 1
ATOM 10425 N N . LEU A 1 1297 ? -33.075 -23.154 -26.435 1.00 94.56 1297 LEU A N 1
ATOM 10426 C CA . LEU A 1 1297 ? -32.931 -24.305 -27.333 1.00 94.56 1297 LEU A CA 1
ATOM 10427 C C . LEU A 1 1297 ? -34.002 -25.375 -27.071 1.00 94.56 1297 LEU A C 1
ATOM 10429 O O . LEU A 1 1297 ? -34.568 -25.924 -28.014 1.00 94.56 1297 LEU A O 1
ATOM 10433 N N . GLU A 1 1298 ? -34.351 -25.622 -25.803 1.00 90.69 1298 GLU A N 1
ATOM 10434 C CA . GLU A 1 1298 ? -35.486 -26.486 -25.454 1.00 90.69 1298 GLU A CA 1
ATOM 10435 C C . GLU A 1 1298 ? -36.829 -25.922 -25.932 1.00 90.69 1298 GLU A C 1
ATOM 10437 O O . GLU A 1 1298 ? -37.660 -26.684 -26.420 1.00 90.69 1298 GLU A O 1
ATOM 10442 N N . SER A 1 1299 ? -37.053 -24.609 -25.808 1.00 91.19 1299 SER A N 1
ATOM 10443 C CA . SER A 1 1299 ? -38.310 -23.971 -26.229 1.00 91.19 1299 SER A CA 1
ATOM 10444 C C . SER A 1 1299 ? -38.523 -23.985 -27.746 1.00 91.19 1299 SER A C 1
ATOM 10446 O O . SER A 1 1299 ? -39.660 -23.897 -28.198 1.00 91.19 1299 SER A O 1
ATOM 10448 N N . LEU A 1 1300 ? -37.443 -24.139 -28.519 1.00 94.94 1300 LEU A N 1
ATOM 10449 C CA . LEU A 1 1300 ? -37.467 -24.367 -29.967 1.00 94.94 1300 LEU A CA 1
ATOM 10450 C C . LEU A 1 1300 ? -37.683 -25.847 -30.333 1.00 94.94 1300 LEU A C 1
ATOM 10452 O O . LEU A 1 1300 ? -37.696 -26.195 -31.511 1.00 94.94 1300 LEU A O 1
ATOM 10456 N N . GLY A 1 1301 ? -37.830 -26.724 -29.335 1.00 90.69 1301 GLY A N 1
ATOM 10457 C CA . GLY A 1 1301 ? -38.063 -28.153 -29.529 1.00 90.69 1301 GLY A CA 1
ATOM 10458 C C . GLY A 1 1301 ? -36.816 -28.954 -29.901 1.00 90.69 1301 GLY A C 1
ATOM 10459 O O . GLY A 1 1301 ? -36.949 -30.107 -30.304 1.00 90.69 1301 GLY A O 1
ATOM 10460 N N . PHE A 1 1302 ? -35.611 -28.388 -29.771 1.00 95.06 1302 PHE A N 1
ATOM 10461 C CA . PHE A 1 1302 ? -34.393 -29.096 -30.151 1.00 95.06 1302 PHE A CA 1
ATOM 10462 C C . PHE A 1 1302 ? -34.011 -30.197 -29.155 1.00 95.06 1302 PHE A C 1
ATOM 10464 O O . PHE A 1 1302 ? -34.255 -30.142 -27.939 1.00 95.06 1302 PHE A O 1
ATOM 10471 N N . THR A 1 1303 ? -33.334 -31.199 -29.697 1.00 91.81 1303 THR A N 1
ATOM 10472 C CA . THR A 1 1303 ? -32.660 -32.294 -29.004 1.00 91.81 1303 THR A CA 1
ATOM 10473 C C . THR A 1 1303 ? -31.181 -32.323 -29.401 1.00 91.81 1303 THR A C 1
ATOM 10475 O O . THR A 1 1303 ? -30.748 -31.555 -30.256 1.00 91.81 1303 THR A O 1
ATOM 10478 N N . LYS A 1 1304 ? -30.367 -33.185 -28.775 1.00 87.56 1304 LYS A N 1
ATOM 10479 C CA . LYS A 1 1304 ? -28.948 -33.319 -29.157 1.00 87.56 1304 LYS A CA 1
ATOM 10480 C C . LYS A 1 1304 ? -28.771 -33.811 -30.598 1.00 87.56 1304 LYS A C 1
ATOM 10482 O O . LYS A 1 1304 ? -27.798 -33.427 -31.235 1.00 87.56 1304 LYS A O 1
ATOM 10487 N N . ASP A 1 1305 ? -29.713 -34.609 -31.104 1.00 89.50 1305 ASP A N 1
ATOM 10488 C CA . ASP A 1 1305 ? -29.692 -35.123 -32.478 1.00 89.50 1305 ASP A CA 1
ATOM 10489 C C . ASP A 1 1305 ? -29.945 -34.036 -33.535 1.00 89.50 1305 ASP A C 1
ATOM 10491 O O . ASP A 1 1305 ? -29.626 -34.245 -34.702 1.00 89.50 1305 ASP A O 1
ATOM 10495 N N . ASP A 1 1306 ? -30.484 -32.876 -33.142 1.00 93.88 1306 ASP A N 1
ATOM 10496 C CA . ASP A 1 1306 ? -30.682 -31.734 -34.041 1.00 93.88 1306 ASP A CA 1
ATOM 10497 C C . ASP A 1 1306 ? -29.424 -30.864 -34.204 1.00 93.88 1306 ASP A C 1
ATOM 10499 O O . ASP A 1 1306 ? -29.396 -30.016 -35.094 1.00 93.88 1306 ASP A O 1
ATOM 10503 N N . LEU A 1 1307 ? -28.417 -31.024 -33.332 1.00 96.44 1307 LEU A N 1
ATOM 10504 C CA . LEU A 1 1307 ? -27.236 -30.159 -33.283 1.00 96.44 1307 LEU A CA 1
ATOM 10505 C C . LEU A 1 1307 ? -26.240 -30.503 -34.395 1.00 96.44 1307 LEU A C 1
ATOM 10507 O O . LEU A 1 1307 ? -25.786 -31.641 -34.500 1.00 96.44 1307 LEU A O 1
ATOM 10511 N N . GLU A 1 1308 ? -25.837 -29.490 -35.160 1.00 95.94 1308 GLU A N 1
ATOM 10512 C CA . GLU A 1 1308 ? -24.816 -29.573 -36.206 1.00 95.94 1308 GLU A CA 1
ATOM 10513 C C . GLU A 1 1308 ? -23.455 -29.121 -35.634 1.00 95.94 1308 GLU A C 1
ATOM 10515 O O . GLU A 1 1308 ? -23.260 -27.921 -35.416 1.00 95.94 1308 GLU A O 1
ATOM 10520 N N . PRO A 1 1309 ? -22.508 -30.034 -35.339 1.00 94.38 1309 PRO A N 1
ATOM 10521 C CA . PRO A 1 1309 ? -21.211 -29.648 -34.792 1.00 94.38 1309 PRO A CA 1
ATOM 10522 C C . PRO A 1 1309 ? -20.279 -29.072 -35.868 1.00 94.38 1309 PRO A C 1
ATOM 10524 O O . PRO A 1 1309 ? -20.031 -29.710 -36.889 1.00 94.38 1309 PRO A O 1
ATOM 10527 N N . PHE A 1 1310 ? -19.697 -27.902 -35.602 1.00 93.81 1310 PHE A N 1
ATOM 10528 C CA . PHE A 1 1310 ? -18.699 -27.242 -36.451 1.00 93.81 1310 PHE A CA 1
ATOM 10529 C C . PHE A 1 1310 ? -17.318 -27.209 -35.780 1.00 93.81 1310 PHE A C 1
ATOM 10531 O O . PHE A 1 1310 ? -17.216 -27.119 -34.556 1.00 93.81 1310 PHE A O 1
ATOM 10538 N N . GLY A 1 1311 ? -16.255 -27.283 -36.590 1.00 89.00 1311 GLY A N 1
ATOM 10539 C CA . GLY A 1 1311 ? -14.860 -27.363 -36.127 1.00 89.00 1311 GLY A CA 1
ATOM 10540 C C . GLY A 1 1311 ? -14.386 -28.769 -35.738 1.00 89.00 1311 GLY A C 1
ATOM 10541 O O . GLY A 1 1311 ? -13.356 -28.917 -35.083 1.00 89.00 1311 GLY A O 1
ATOM 10542 N N . PHE A 1 1312 ? -15.149 -29.799 -36.117 1.00 84.00 1312 PHE A N 1
ATOM 10543 C CA . PHE A 1 1312 ? -14.840 -31.221 -35.898 1.00 84.00 1312 PHE A CA 1
ATOM 10544 C C . PHE A 1 1312 ? -14.582 -31.974 -37.215 1.00 84.00 1312 PHE A C 1
ATOM 10546 O O . PHE A 1 1312 ? -14.651 -33.198 -37.255 1.00 84.00 1312 PHE A O 1
ATOM 10553 N N . ASP A 1 1313 ? -14.319 -31.237 -38.292 1.00 73.06 1313 ASP A N 1
ATOM 10554 C CA . ASP A 1 1313 ? -13.962 -31.736 -39.620 1.00 73.06 1313 ASP A CA 1
ATOM 10555 C C . ASP A 1 1313 ? -12.547 -32.330 -39.663 1.00 73.06 1313 ASP A C 1
ATOM 10557 O O . ASP A 1 1313 ? -12.299 -33.269 -40.421 1.00 73.06 1313 ASP A O 1
ATOM 10561 N N . LYS A 1 1314 ? -11.638 -31.843 -38.808 1.00 71.12 1314 LYS A N 1
ATOM 10562 C CA . LYS A 1 1314 ? -10.300 -32.425 -38.655 1.00 71.12 1314 LYS A CA 1
ATOM 10563 C C . LYS A 1 1314 ? -10.334 -33.787 -37.933 1.00 71.12 1314 LYS A C 1
ATOM 10565 O O . LYS A 1 1314 ? -11.090 -33.938 -36.960 1.00 71.12 1314 LYS A O 1
ATOM 10570 N N . PRO A 1 1315 ? -9.486 -34.756 -38.338 1.00 65.81 1315 PRO A N 1
ATOM 10571 C CA . PRO A 1 1315 ? -9.363 -36.055 -37.678 1.00 65.81 1315 PRO A CA 1
ATOM 10572 C C . PRO A 1 1315 ? -9.091 -35.943 -36.166 1.00 65.81 1315 PRO A C 1
ATOM 10574 O O . PRO A 1 1315 ? -8.439 -34.994 -35.721 1.00 65.81 1315 PRO A O 1
ATOM 10577 N N . PRO A 1 1316 ? -9.535 -36.915 -35.344 1.00 64.69 1316 PRO A N 1
ATOM 10578 C CA . PRO A 1 1316 ? -9.125 -36.999 -33.944 1.00 64.69 1316 PRO A CA 1
ATOM 10579 C C . PRO A 1 1316 ? -7.593 -37.012 -33.816 1.00 64.69 1316 PRO A C 1
ATOM 10581 O O . PRO A 1 1316 ? -6.935 -37.862 -34.409 1.00 64.69 1316 PRO A O 1
ATOM 10584 N N . GLY A 1 1317 ? -7.036 -36.082 -33.035 1.00 60.59 1317 GLY A N 1
ATOM 10585 C CA . GLY A 1 1317 ? -5.591 -35.937 -32.816 1.00 60.59 1317 GLY A CA 1
ATOM 10586 C C . GLY A 1 1317 ? -4.957 -34.738 -33.529 1.00 60.59 1317 GLY A C 1
ATOM 10587 O O . GLY A 1 1317 ? -3.904 -34.280 -33.094 1.00 60.59 1317 GLY A O 1
ATOM 10588 N N . GLU A 1 1318 ? -5.603 -34.182 -34.557 1.00 69.75 1318 GLU A N 1
ATOM 10589 C CA . GLU A 1 1318 ? -5.190 -32.900 -35.132 1.00 69.75 1318 GLU A CA 1
ATOM 10590 C C . GLU A 1 1318 ? -5.712 -31.719 -34.313 1.00 69.75 1318 GLU A C 1
ATOM 10592 O O . GLU A 1 1318 ? -6.828 -31.757 -33.783 1.00 69.75 1318 GLU A O 1
ATOM 10597 N N . SER A 1 1319 ? -4.907 -30.655 -34.243 1.00 73.19 1319 SER A N 1
ATOM 10598 C CA . SER A 1 1319 ? -5.261 -29.469 -33.472 1.00 73.19 1319 SER A CA 1
ATOM 10599 C C . SER A 1 1319 ? -6.339 -28.618 -34.154 1.00 73.19 1319 SER A C 1
ATOM 10601 O O . SER A 1 1319 ? -6.332 -28.391 -35.372 1.00 73.19 1319 SER A O 1
ATOM 10603 N N . ARG A 1 1320 ? -7.290 -28.158 -33.348 1.00 84.12 1320 ARG A N 1
ATOM 10604 C CA . ARG A 1 1320 ? -8.507 -27.431 -33.707 1.00 84.12 1320 ARG A CA 1
ATOM 10605 C C . ARG A 1 1320 ? -8.402 -26.001 -33.207 1.00 84.12 1320 ARG A C 1
ATOM 10607 O O . ARG A 1 1320 ? -8.029 -25.751 -32.067 1.00 84.12 1320 ARG A O 1
ATOM 10614 N N . GLU A 1 1321 ? -8.805 -25.052 -34.033 1.00 86.50 1321 GLU A N 1
ATOM 10615 C CA . GLU A 1 1321 ? -8.778 -23.641 -33.656 1.00 86.50 1321 GLU A CA 1
ATOM 10616 C C . GLU A 1 1321 ? -10.097 -23.218 -33.001 1.00 86.50 1321 GLU A C 1
ATOM 10618 O O . GLU A 1 1321 ? -11.188 -23.619 -33.419 1.00 86.50 1321 GLU A O 1
ATOM 10623 N N . ILE A 1 1322 ? -10.002 -22.349 -31.997 1.00 89.94 1322 ILE A N 1
ATOM 10624 C CA . ILE A 1 1322 ? -11.153 -21.650 -31.426 1.00 89.94 1322 ILE A CA 1
ATOM 10625 C C . ILE A 1 1322 ? -11.338 -20.330 -32.179 1.00 89.94 1322 ILE A C 1
ATOM 10627 O O . ILE A 1 1322 ? -10.440 -19.493 -32.212 1.00 89.94 1322 ILE A O 1
ATOM 10631 N N . LEU A 1 1323 ? -12.524 -20.125 -32.757 1.00 93.06 1323 LEU A N 1
ATOM 10632 C CA . LEU A 1 1323 ? -12.832 -18.944 -33.580 1.00 93.06 1323 LEU A CA 1
ATOM 10633 C C . LEU A 1 1323 ? -13.595 -17.844 -32.825 1.00 93.06 1323 LEU A C 1
ATOM 10635 O O . LEU A 1 1323 ? -13.894 -16.791 -33.390 1.00 93.06 1323 LEU A O 1
ATOM 10639 N N . VAL A 1 1324 ? -13.928 -18.071 -31.553 1.00 93.81 1324 VAL A N 1
ATOM 10640 C CA . VAL A 1 1324 ? -14.607 -17.091 -30.700 1.00 93.81 1324 VAL A CA 1
ATOM 10641 C C . VAL A 1 1324 ? -14.137 -17.189 -29.258 1.00 93.81 1324 VAL A C 1
ATOM 10643 O O . VAL A 1 1324 ? -14.076 -18.274 -28.679 1.00 93.81 1324 VAL A O 1
ATOM 10646 N N . TYR A 1 1325 ? -13.835 -16.032 -28.675 1.00 90.56 1325 TYR A N 1
ATOM 10647 C CA . TYR A 1 1325 ? -13.360 -15.918 -27.304 1.00 90.56 1325 TYR A CA 1
ATOM 10648 C C . TYR A 1 1325 ? -14.232 -14.959 -26.503 1.00 90.56 1325 TYR A C 1
ATOM 10650 O O . TYR A 1 1325 ? -14.399 -13.788 -26.866 1.00 90.56 1325 TYR A O 1
ATOM 10658 N N . HIS A 1 1326 ? -14.725 -15.444 -25.368 1.00 83.31 1326 HIS A N 1
ATOM 10659 C CA . HIS A 1 1326 ? -15.389 -14.621 -24.374 1.00 83.31 1326 HIS A CA 1
ATOM 10660 C C . HIS A 1 1326 ? -14.336 -13.837 -23.578 1.00 83.31 1326 HIS A C 1
ATOM 10662 O O . HIS A 1 1326 ? -13.706 -14.354 -22.652 1.00 83.31 1326 HIS A O 1
ATOM 10668 N N . THR A 1 1327 ? -14.119 -12.561 -23.920 1.00 70.81 1327 THR A N 1
ATOM 10669 C CA . THR A 1 1327 ? -12.984 -11.796 -23.360 1.00 70.81 1327 THR A CA 1
ATOM 10670 C C . THR A 1 1327 ? -13.216 -11.322 -21.929 1.00 70.81 1327 THR A C 1
ATOM 10672 O O . THR A 1 1327 ? -12.272 -11.071 -21.178 1.00 70.81 1327 THR A O 1
ATOM 10675 N N . LYS A 1 1328 ? -14.477 -11.239 -21.502 1.00 64.00 1328 LYS A N 1
ATOM 10676 C CA . LYS A 1 1328 ? -14.845 -10.751 -20.173 1.00 64.00 1328 LYS A CA 1
ATOM 10677 C C . LYS A 1 1328 ? -15.008 -11.885 -19.173 1.00 64.00 1328 LYS A C 1
ATOM 10679 O O . LYS A 1 1328 ? -16.089 -12.146 -18.655 1.00 64.00 1328 LYS A O 1
ATOM 10684 N N . THR A 1 1329 ? -13.903 -12.531 -18.847 1.00 53.16 1329 THR A N 1
ATOM 10685 C CA . THR A 1 1329 ? -13.860 -13.511 -17.757 1.00 53.16 1329 THR A CA 1
ATOM 10686 C C . THR A 1 1329 ? -12.647 -13.243 -16.878 1.00 53.16 1329 THR A C 1
ATOM 10688 O O . THR A 1 1329 ? -11.599 -12.809 -17.346 1.00 53.16 1329 THR A O 1
ATOM 10691 N N . SER A 1 1330 ? -12.827 -13.389 -15.564 1.00 53.12 1330 SER A N 1
ATOM 10692 C CA . SER A 1 1330 ? -11.793 -13.139 -14.551 1.00 53.12 1330 SER A CA 1
ATOM 10693 C C . SER A 1 1330 ? -10.513 -13.915 -14.854 1.00 53.12 1330 SER A C 1
ATOM 10695 O O . SER A 1 1330 ? -10.637 -15.056 -15.271 1.00 53.12 1330 SER A O 1
ATOM 10697 N N . LYS A 1 1331 ? -9.326 -13.362 -14.545 1.00 50.91 1331 LYS A N 1
ATOM 10698 C CA . LYS A 1 1331 ? -8.031 -14.062 -14.681 1.00 50.91 1331 LYS A CA 1
ATOM 10699 C C . LYS A 1 1331 ? -8.139 -15.557 -14.311 1.00 50.91 1331 LYS A C 1
ATOM 10701 O O . LYS A 1 1331 ? -8.716 -15.852 -13.253 1.00 50.91 1331 LYS A O 1
ATOM 10706 N N . PRO A 1 1332 ? -7.583 -16.477 -15.118 1.00 48.38 1332 PRO A N 1
ATOM 10707 C CA . PRO A 1 1332 ? -7.605 -17.896 -14.798 1.00 48.38 1332 PRO A CA 1
ATOM 10708 C C . PRO A 1 1332 ? -6.872 -18.108 -13.468 1.00 48.38 1332 PRO A C 1
ATOM 10710 O O . PRO A 1 1332 ? -5.777 -17.594 -13.255 1.00 48.38 1332 PRO A O 1
ATOM 10713 N N . LYS A 1 1333 ? -7.531 -18.778 -12.516 1.00 52.38 1333 LYS A N 1
ATOM 10714 C CA . LYS A 1 1333 ? -7.033 -18.924 -11.133 1.00 52.38 1333 LYS A CA 1
ATOM 10715 C C . LYS A 1 1333 ? -6.055 -20.087 -10.955 1.00 52.38 1333 LYS A C 1
ATOM 10717 O O . LYS A 1 1333 ? -5.341 -20.126 -9.961 1.00 52.38 1333 LYS A O 1
ATOM 10722 N N . SER A 1 1334 ? -6.038 -21.002 -11.914 1.00 53.09 1334 SER A N 1
ATOM 10723 C CA . SER A 1 1334 ? -5.064 -22.071 -12.116 1.00 53.09 1334 SER A CA 1
ATOM 10724 C C . SER A 1 1334 ? -5.330 -22.673 -13.498 1.00 53.09 1334 SER A C 1
ATOM 10726 O O . SER A 1 1334 ? -6.482 -22.663 -13.941 1.00 53.09 1334 SER A O 1
ATOM 10728 N N . PHE A 1 1335 ? -4.299 -23.184 -14.174 1.00 51.34 1335 PHE A N 1
ATOM 10729 C CA . PHE A 1 1335 ? -4.473 -24.097 -15.304 1.00 51.34 1335 PHE A CA 1
ATOM 10730 C C . PHE A 1 1335 ? -4.637 -25.499 -14.713 1.00 51.34 1335 PHE A C 1
ATOM 10732 O O . PHE A 1 1335 ? -3.657 -26.061 -14.220 1.00 51.34 1335 PHE A O 1
ATOM 10739 N N . PRO A 1 1336 ? -5.853 -26.069 -14.646 1.00 50.66 1336 PRO A N 1
ATOM 10740 C CA . PRO A 1 1336 ? -5.940 -27.489 -14.368 1.00 50.66 1336 PRO A CA 1
ATOM 10741 C C . PRO A 1 1336 ? -5.239 -28.233 -15.511 1.00 50.66 1336 PRO A C 1
ATOM 10743 O O . PRO A 1 1336 ? -5.314 -27.791 -16.657 1.00 50.66 1336 PRO A O 1
ATOM 10746 N N . GLN A 1 1337 ? -4.577 -29.350 -15.195 1.00 50.59 1337 GLN A N 1
ATOM 10747 C CA . GLN A 1 1337 ? -4.178 -30.376 -16.165 1.00 50.59 1337 GLN A CA 1
ATOM 10748 C C . GLN A 1 1337 ? -5.456 -30.873 -16.860 1.00 50.59 1337 GLN A C 1
ATOM 10750 O O . GLN A 1 1337 ? -6.087 -31.837 -16.438 1.00 50.59 1337 GLN A O 1
ATOM 10755 N N . GLN A 1 1338 ? -5.939 -30.119 -17.838 1.00 52.53 1338 GLN A N 1
ATOM 10756 C CA . GLN A 1 1338 ? -7.045 -30.498 -18.693 1.00 52.53 1338 GLN A CA 1
ATOM 10757 C C . GLN A 1 1338 ? -6.433 -30.932 -20.007 1.00 52.53 1338 GLN A C 1
ATOM 10759 O O . GLN A 1 1338 ? -5.670 -30.180 -20.612 1.00 52.53 1338 GLN A O 1
ATOM 10764 N N . ASP A 1 1339 ? -6.789 -32.139 -20.440 1.00 54.50 1339 ASP A N 1
ATOM 10765 C CA . ASP A 1 1339 ? -6.604 -32.528 -21.826 1.00 54.50 1339 ASP A CA 1
ATOM 10766 C C . ASP A 1 1339 ? -7.261 -31.455 -22.686 1.00 54.50 1339 ASP A C 1
ATOM 10768 O O . ASP A 1 1339 ? -8.470 -31.230 -22.606 1.00 54.50 1339 ASP A O 1
ATOM 10772 N N . LEU A 1 1340 ? -6.462 -30.772 -23.505 1.00 60.31 1340 LEU A N 1
ATOM 10773 C CA . LEU A 1 1340 ? -6.935 -29.697 -24.374 1.00 60.31 1340 LEU A CA 1
ATOM 10774 C C . LEU A 1 1340 ? -7.862 -30.220 -25.488 1.00 60.31 1340 LEU A C 1
ATOM 10776 O O . LEU A 1 1340 ? -8.225 -29.455 -26.366 1.00 60.31 1340 LEU A O 1
ATOM 10780 N N . TYR A 1 1341 ? -8.249 -31.506 -25.475 1.00 64.38 1341 TYR A N 1
ATOM 10781 C CA . TYR A 1 1341 ? -9.108 -32.196 -26.451 1.00 64.38 1341 TYR A CA 1
ATOM 10782 C C . TYR A 1 1341 ? -8.761 -31.883 -27.920 1.00 64.38 1341 TYR A C 1
ATOM 10784 O O . TYR A 1 1341 ? -9.627 -31.938 -28.796 1.00 64.38 1341 TYR A O 1
ATOM 10792 N N . GLY A 1 1342 ? -7.482 -31.572 -28.168 1.00 70.69 1342 GLY A N 1
ATOM 10793 C CA . GLY A 1 1342 ? -6.952 -31.164 -29.462 1.00 70.69 1342 GLY A CA 1
ATOM 10794 C C . GLY A 1 1342 ? -7.320 -29.743 -29.883 1.00 70.69 1342 GLY A C 1
ATOM 10795 O O . GLY A 1 1342 ? -7.513 -29.553 -31.069 1.00 70.69 1342 GLY A O 1
ATOM 10796 N N . TYR A 1 1343 ? -7.478 -28.769 -28.980 1.00 77.19 1343 TYR A N 1
ATOM 10797 C CA . TYR A 1 1343 ? -7.626 -27.352 -29.337 1.00 77.19 1343 TYR A CA 1
ATOM 10798 C C . TYR A 1 1343 ? -6.319 -26.569 -29.144 1.00 77.19 1343 TYR A C 1
ATOM 10800 O O . TYR A 1 1343 ? -5.672 -26.694 -28.102 1.00 77.19 1343 TYR A O 1
ATOM 10808 N N . ASP A 1 1344 ? -5.985 -25.710 -30.110 1.00 73.38 1344 ASP A N 1
ATOM 10809 C CA . ASP A 1 1344 ? -4.903 -24.731 -30.006 1.00 73.38 1344 ASP A CA 1
ATOM 10810 C C . ASP A 1 1344 ? -5.348 -23.583 -29.100 1.00 73.38 1344 ASP A C 1
ATOM 10812 O O . ASP A 1 1344 ? -6.190 -22.763 -29.477 1.00 73.38 1344 ASP A O 1
ATOM 10816 N N . VAL A 1 1345 ? -4.784 -23.529 -27.891 1.00 71.44 1345 VAL A N 1
ATOM 10817 C CA . VAL A 1 1345 ? -5.022 -22.431 -26.954 1.00 71.44 1345 VAL A CA 1
ATOM 10818 C C . VAL A 1 1345 ? -3.710 -21.930 -26.374 1.00 71.44 1345 VAL A C 1
ATOM 10820 O O . VAL A 1 1345 ? -2.896 -22.705 -25.877 1.00 71.44 1345 VAL A O 1
ATOM 10823 N N . GLU A 1 1346 ? -3.526 -20.615 -26.416 1.00 66.69 1346 GLU A N 1
ATOM 10824 C CA . GLU A 1 1346 ? -2.393 -19.948 -25.786 1.00 66.69 1346 GLU A CA 1
ATOM 10825 C C . GLU A 1 1346 ? -2.587 -19.923 -24.261 1.00 66.69 1346 GLU A C 1
ATOM 10827 O O . GLU A 1 1346 ? -3.578 -19.394 -23.747 1.00 66.69 1346 GLU A O 1
ATOM 10832 N N . LEU A 1 1347 ? -1.647 -20.524 -23.530 1.00 62.47 1347 LEU A N 1
ATOM 10833 C CA . LEU A 1 1347 ? -1.594 -20.510 -22.067 1.00 62.47 1347 LEU A CA 1
ATOM 10834 C C . LEU A 1 1347 ? -0.450 -19.578 -21.642 1.00 62.47 1347 LEU A C 1
ATOM 10836 O O . LEU A 1 1347 ? 0.626 -19.638 -22.233 1.00 62.47 1347 LEU A O 1
ATOM 10840 N N . MET A 1 1348 ? -0.685 -18.720 -20.641 1.00 51.88 1348 MET A N 1
ATOM 10841 C CA . MET A 1 1348 ? 0.378 -17.913 -20.011 1.00 51.88 1348 MET A CA 1
ATOM 10842 C C . MET A 1 1348 ? 1.273 -18.744 -19.102 1.00 51.88 1348 MET A C 1
ATOM 10844 O O . MET A 1 1348 ? 0.713 -19.568 -18.340 1.00 51.88 1348 MET A O 1
#

Secondary structure (DSSP, 8-state):
-TT---------EEGGGG-PPPSPPPP-HHHHHHHHHHH-GGGEE-SS-HHHHB-TTS-EE---S-EE---SHHHHHHHHHHHHHHT--EEEESS---SSSTTS-SSSPEEEEGGG----EEEETTTTEEEEETTSBHHHHHHHHHTTTEE-S---TTTTT-BHHHHHHHT---TTHHHH--HHHHEEEEEEE--STT--EEEEE-S-S---SS--GGGGTTT-TTSS-EEEEEEEE-EEPPSEEEEEEEEES-HHHHHHHHHHHHHHTGGGEEEEEEEEHHHHHHHHHHT-PPPSSSS--SEEEEEEEEES-HHHHHHHHHHHHHHHHHTT--SEEEEEESHHHHHHHHHHHHHHHHHHHHHSEEEEEEEE--TTTTTHHHHHHHHHHTTTTTTTTEEEEEEEEETTTTEEEEEEEESS--HHIIIIIHHHHHHHHHHTT-BS-SSS--HHHHGGGHHHHS-HHHHHHHHHIIIIITTTPPTT--TTGGGTTPPEE----HHHHHHHHT--STTGGGPPP--TT--HHHHHHHHHHHHHHSS-HHHHHHS-TT------S-GGGGG--EESS---EEEEEEESS--HHHHHHHHHHHHHTS-TTTEEEEEEEE---S-GGGSHHHHHHHHHTT-TTTEEEEE-SS--BHHHHHHHHHHH--SSEEEE--SSEEE-TT-SHHHHHHHHH-TTEEEEEEEEEE-TTT--EE---S--EEEE-TTS-EEEEPPPHHHHH-TTS-EE-SS--SS-EEEEHHHHHHTTSS-TT--BSSSHHHHHHHHHHHTT-EEEEEEEEEEEEE---S-------SSSSHHHHHHHHHHHHH-GGGHHHHHHH-HHHHT------HHHHHHHHHTTPPPHHHHHHHTSTTHHHHS-SSPPPPSEEEEEEETTT-PEEE-TT--TTPBPEEE-TTSSS-EEEE-TTS-EEETT-SEEEE----STTEEPEEEE--SS-GGG-EEEETTTTEEEETTTTEEEEEEE-SSSEEEEEEE---TT-GGGBEEEEEE-HHHHHHHHTSPPS-------------S-SSSSSSSSTTTSSSSSSSSTTSSSSSS--------------------TT--EEEEEEEEEE--TTHHHHHHHHHHHHTTSTTEEEEEEEESSS--HHHHHHHHHH-S-EEEEE-PPPTTS-TTTHHHHHHHHHHHHHHHHHHHTT-SEEEEEE--TTEEE-HHIIIIIGGG-SSEEE--EEESSSSSEEEEEEETTEEEEEE-SS-TTSSS---GGGEEEEHHHHHH-TT----S--TTTTT-SHHHHHHHTT--GGG-EE-S--SPTTS-EE--EEE--S---S-------TTEE----